Protein 2ZAD (pdb70)

Nearest PDB structures (foldseek):
  3dfy-assembly1_F  TM=9.737E-01  e=7.076E-60  Thermotoga maritima MSB8
  3jzu-assembly10_C  TM=9.371E-01  e=2.679E-30  Enterococcus faecalis V583
  3jva-assembly1_G  TM=9.136E-01  e=9.654E-29  Enterococcus faecalis V583
  3jva-assembly1_H  TM=9.223E-01  e=2.948E-28  Enterococcus faecalis V583
  3jva-assembly1_C  TM=8.913E-01  e=5.628E-28  Enterococcus faecalis V583

GO terms:
  GO:0016855 racemase and epimerase activity, acting on amino acids and derivatives (F, IDA)

Solvent-accessible surface area: 50950 Å² total

B-factor: mean 21.48, std 7.79, range [10.68, 54.04]

Organism: Thermotoga maritima (strain ATCC 43589 / DSM 3109 / JCM 10099 / NBRC 100826 / MSB8) (NCBI:txid243274)

Radius of gyration: 41.43 Å; Cα contacts (8 Å, |Δi|>4): 3181; chains: 4; bounding box: 72×72×139 Å

Foldseek 3Di:
DFWAFKDKDWDKFFFPDWFAFVPDIDGIFTKIKMWTAGPVRFIFIAIQGDDCVQLVDDRVVVNVCRVVLGVSGGPDLVVLVVVLVVLVVVLSRLSVSQTSSRSSLRRVQVVVVHHSLVVLALQAFKDFAEEEQGDDQLVSSLVVLLVSLVLVGQEYEYHAADDLVSLLVSVQSNCVNNPRHAYAYARVHDFLVSLQVSQVSNVVSVHAHAEYEDNDDLVPLVSLQSSCVRHDYWYEYESVDLFLVSLCSLVVVRGQEYEDESNYHPVRSVSNLVVCVVRNHAYYAYCDALSNLLSVVSNCSNNVRHPHYHRCNNVTDDDDHDHQFDDDRRMGHDPD/DFWAFKDKDWDKFADPDWFAFVPDIDGMFIKIKIWTAGPVRFIFIAIQGDDCVQLVDDPVVVNVCRVVLGVSGGDDLVVLVVVLVVLVVVLSRLSVSQGSSRSSLRRVCVVVVHHSLVVLAQQAFKDFAEEEQGDDQLVSSLVVLLVRLVLVGQEYEYHAADDLVRSLVSVLSNCVNNPRHAYAYENVHDFLVSLLVSQVSNVVVVHAHAEYEDNDDQVPLVSLQSNCVRHDYWYEYESVDLFLVSLCSLVVVRGQEYEDESNYHPVRSVSNLVVCVVRNRAYYAYCDALSHLLSVVSNCSNNVRHPHHHSCNNVTDDDDHDHQADDDRRMGHDPD/DFWAFKDKDWDKFAAPDWFAFVPDIDGMFIKIKMWTAGPVRFIFIAIQRDDCVQLVDDPVVVNVCRVVLGVSGGPDLVVLVVVLVVLVVVLSRLSVSQGSSRSSLRRVCVVVVHHSLVVLAQQAFKDFAEEEQGDDALVSSLVVLLVRLVLVGQEYEYHAADDLVRSLVSVLSNCVNNPRHAYAYANVHDFLVSLLVSQVSNVVVVHAHAEYEDNDDQVPLVSLQSNCVRHDYWYEYESVDLFLVSLCSLVVVRGQEYEDESNYHPVRSVSNLVVCVVRNHAYYAYCDAQSHLLSVVSNCSNNVRHPHHHSCNNVTDDDDHDHQADDDRRMGHDPD/DFWAFKDKDWDKFFAPDWFAFVPDIDGIFTKIKMWTADPVRFIFIAIQGDDCVQLVDDPVVVNVCRVVLGVSGGDDLVVLVVVLVVLVVVLSRLSVSQTSSRSSLRRVQVVVVHHLLVVLAQQAFKDFAEEEQGDDQLVSSLVVLLVSLVLVGQEYEYHAADDLVSLLVSVQSNCVNNPRHAYAYARVHDFLVSLQVSQVSNVVVVHAHAEYEDNDDLVPLVSLQSSCVRHDYWYEYESVDLFLVSLCSLVVVRGQEYEDESNYHPVRSVSNLVVCVVRNHAYYAYCDALSNLLSVVSNCSNNVRHPHYHRCNNVTDDDDHDHQFDDDRRMGHDPD

InterPro domains:
  IPR013341 Mandelate racemase, N-terminal domain [PF02746] (15-123)
  IPR013342 Mandelate racemase, C-terminal domain [PF13378] (144-344)
  IPR013342 Mandelate racemase, C-terminal domain [SM00922] (140-237)
  IPR029017 Enolase-like, N-terminal [G3DSA:3.30.390.10] (1-115)
  IPR029017 Enolase-like, N-terminal [SSF54826] (3-124)
  IPR034603 Dipeptide epimerase [cd03319] (6-324)
  IPR036849 Enolase-like, C-terminal domain superfamily [G3DSA:3.20.20.120] (116-345)
  IPR036849 Enolase-like, C-terminal domain superfamily [SSF51604] (123-344)
  IPR053602 Mandelate racemase/muconate lactonizing enzyme-like [NF041118] (2-341)

CATH classification: 3.30.390.10 (+1 more: 3.20.20.120)

Secondary structure (DSSP, 8-state):
-BEEEEEEEEEEEEEEEEEEETTEEEEEEEEEEEEEEETTS-EEEEEE---HHHH---HHHHHHTHHHHH--TT-BGGGHHHHHHHHTT-TTSHHHHHHHHHHHHHHHHHHHTS-HHHHTT---S---B-EEE-S--HHHHHHHHHHHHHTT-SEEEEE--S-HHHHHHHHHHHHHHSTT-EEEEE-----HHHHHHHHHHHHHTTPPPSEEE--S-TT-HHHHHHHHHHSSS-EEESTT--STTT--HHHHT--SEE------HHHHHHHHHHHHHTTT-B-------HHHHHHHHHHHHHH---S-B---TT---S-----SS---TT------/-BEEEEEEEEEEEEEEEEEEETTEEEEEEEEEEEEEEETTS-EEEEEE---HHHH---HHHHHHTHHHHH--TT-BGGGHHHHHHHHTT-TTSHHHHHHHHHHHHHHHHHHHTS-HHHHTT---S---B-EEE-S--HHHHHHHHHHHHHTT-SEEEEE--S-HHHHHHHHHHHHHHSTT-EEEEE-----HHHHHHHHHHHHHTT---SEEE--S-TT-HHHHHHHHHHSSS-EEESTT-SSTTT--HHHHT--SEE------HHHHHHHHHHHHHTTT-B-------HHHHHHHHHHHHHH---S-B---TT---SPPP--SS---TT------/-BEEEEEEEEEEEEEEEEEEETTEEEEEEEEEEEEEEETTS-EEEEEE---HHHH---HHHHHHTHHHHH--TT-BGGGHHHHHHHHTT-TTSHHHHHHHHHHHHHHHHHHTTS-HHHHTT---S---B-EEE-S--HHHHHHHHHHHHHTT-SEEEEE--S-HHHHHHHHHHHHHHSTT-EEEEE-----HHHHHHHHHHHHHTT---SEEE--S-TT-HHHHHHHHHHSSS-EEESTT-SSTTT--TTTTT--SEE------HHHHHHHHHHHHHTTT-B-------HHHHHHHHHHHHHH---S-B---TT---SPPP--SS---TT------/-BEEEEEEEEEEEEEEEEEEETTEEEEEEEEEEEEEEETTS-EEEEEE---HHHH---HHHHHHTHHHHH--TT-BGGGHHHHHHHHTT-TTSHHHHHHHHHHHHHHHHHHTTS-HHHHTT---S---B-EEE-S--HHHHHHHHHHHHHTT-SEEEEE--S-HHHHHHHHHHHHHHSTT-EEEEE-----HHHHHHHHHHHHHTT---SEEE--S-TT-HHHHHHHHHHSSS-EEESTT-SSTTT--HHHHT--SEE------HHHHHHHHHHHHHTTT-B-------HHHHHHHHHHHHHH---S-B---TT---S-----SS---TT------

Sequence (1344 aa):
SRIVNVKLSSLKRYEYEKPFHITGSVSSSESSRRNVEVEIVLESGVKGYGEASPSFRVNGERVEALLAIENAVREEITGIDVRNYARIFEITDRLFGFPSLKAAVQFATLDALSQELGTQVCYLLGGKRDEIETDKTVGIDTVENRVKEAKKIFEEGFRVIKKIKVGENLKEDIEAVEEIAKVTRGAKYIVDANGYTQKEAVEFARAVYQKGIDIAVYEQPVRREDIEGLKFVRFHSPFPVAADESARTKFDVRLVKEEAVDYVNIKLKSGISDALAIVEIAESSGLKLIGCGESSLGINQSVHFALGTGAFEFHDLDSHLLKEEVFRGKFIQDGPRRVKDQSRIVNVKLSSLKRYEYEKPFHITGSVSSESSRNVEVEIVLESGVKGYGEASPSFRVNGERVEALLAIENAVREITGIDVRNYARIFEITDRLFGFPSLKAAVQFATLDALSQELGTQVCYLLGGKRDEIETDKTVGIDTVENRVKEAKKKIFEEGFRRVIKKIKVGENLKEDIEAVEEIAKVTRGAKYIVDANGYTQKEAVEFARAVYQKGIDIIAVYEQPVRREEDIEGLKFVRFHSPFPVAADESARTKFDVRLVKEEAVDYVNIKLKSGISDALAIVEIAESSSGLKLIGCGESSLGINQSVHFALGTGAFEFHDLDSHLLKEEVFRGKFIQDGPRRVKDQSRIVNVKLSSLKRYEYEKPFHITGSVSSESRNVEVEIVLESGVKGYGEASPSFRVNGERVEALLAIENAVREITGIDVRNYARIFEITDRLFGFPSLKAAVQFATLDALSQELGTQVCYLLGGKRDEIETDKTVGIDTVENRVKEAKKKIFEEEGFRVIKKIKVGENLKEDIEAVEEIAKVTRGAKYIVDANGYTQKEAVEFARAVYQKGIDIAVYEQPVRREEDIEGLKFVRFHSPFPVAADESARTKFDVRLVKEEAVDYVNIKLKSGISDALAIVEIAESSGLKLIGCGESSLGINQSVHFALGTGAFEFHDLDSHLLKEEVFRGKFIQDGPRRVKDQSRIVNVKLSSLKRYEYEKPFHITGSVSSESSRNVEVEIVLESGVKGYGEASPSFRVNGERVEALLAIENAVREITGIDVRNYARIFEITDRLFGFPSLKAAVQFATLDALSQELGTQVCYLLGGKRDEIETDKTVGIDTVENRVKEAKKIFEEGFRVIKKIKVGENLKEDIEAVEEIAKVTRGAKYIVDANGYTQKEAVEFARAVYQKGIDIAVYEQPVRREEDIEGLKFVRFHSPFPVAADESARTKFDVRLVKEEAVDYVNIKLKSGISDALAIVEIAESSGLKLIGCGESSLGINQSVHFALGTGAFEFHDLDSHLLKEEVFRGKFIQDGPRRVKDQ

Structure (mmCIF, N/CA/C/O backbone):
data_2ZAD
#
_entry.id   2ZAD
#
_cell.length_a   112.770
_cell.length_b   112.770
_cell.length_c   122.526
_cell.angle_alpha   90.00
_cell.angle_beta   90.00
_cell.angle_gamma   90.00
#
_symmetry.space_group_name_H-M   'P 4'
#
loop_
_entity.id
_entity.type
_entity.pdbx_description
1 polymer 'Muconate cycloisomerase'
2 non-polymer 'MANGANESE (II) ION'
3 non-polymer 'PENTAETHYLENE GLYCOL'
4 non-polymer DI(HYDROXYETHYL)ETHER
5 water water
#
loop_
_atom_site.group_PDB
_atom_site.id
_atom_site.type_symbol
_atom_site.label_atom_id
_atom_site.label_alt_id
_atom_site.label_comp_id
_atom_site.label_asym_id
_atom_site.label_entity_id
_atom_site.label_seq_id
_atom_site.pdbx_PDB_ins_code
_atom_site.Cartn_x
_atom_site.Cartn_y
_atom_site.Cartn_z
_atom_site.occupancy
_atom_site.B_iso_or_equiv
_atom_site.auth_seq_id
_atom_site.auth_comp_id
_atom_site.auth_asym_id
_atom_site.auth_atom_id
_atom_site.pdbx_PDB_model_num
ATOM 1 N N . SER A 1 2 ? 22.132 18.359 57.795 1.00 20.30 2 SER A N 1
ATOM 2 C CA . SER A 1 2 ? 22.453 17.141 58.600 1.00 20.37 2 SER A CA 1
ATOM 3 C C . SER A 1 2 ? 23.961 16.866 58.670 1.00 20.57 2 SER A C 1
ATOM 4 O O . SER A 1 2 ? 24.750 17.507 57.964 1.00 20.41 2 SER A O 1
ATOM 7 N N . ARG A 1 3 ? 24.351 15.929 59.531 1.00 20.10 3 ARG A N 1
ATOM 8 C CA . ARG A 1 3 ? 25.759 15.767 59.903 1.00 20.28 3 ARG A CA 1
ATOM 9 C C . ARG A 1 3 ? 26.535 14.877 58.948 1.00 19.69 3 ARG A C 1
ATOM 10 O O . ARG A 1 3 ? 26.020 13.873 58.453 1.00 20.16 3 ARG A O 1
ATOM 18 N N . ILE A 1 4 ? 27.786 15.250 58.684 1.00 18.98 4 ILE A N 1
ATOM 19 C CA . ILE A 1 4 ? 28.671 14.406 57.900 1.00 19.13 4 ILE A CA 1
ATOM 20 C C . ILE A 1 4 ? 28.910 13.081 58.625 1.00 20.02 4 ILE A C 1
ATOM 21 O O . ILE A 1 4 ? 29.261 13.075 59.808 1.00 20.61 4 ILE A O 1
ATOM 26 N N . VAL A 1 5 ? 28.709 11.967 57.926 1.00 20.70 5 VAL A N 1
ATOM 27 C CA . VAL A 1 5 ? 29.019 10.651 58.506 1.00 21.69 5 VAL A CA 1
ATOM 28 C C . VAL A 1 5 ? 30.211 9.952 57.851 1.00 21.95 5 VAL A C 1
ATOM 29 O O . VAL A 1 5 ? 30.807 9.053 58.435 1.00 22.33 5 VAL A O 1
ATOM 33 N N . ASN A 1 6 ? 30.568 10.359 56.641 1.00 22.34 6 ASN A N 1
ATOM 34 C CA . ASN A 1 6 ? 31.769 9.817 56.013 1.00 23.45 6 ASN A CA 1
ATOM 35 C C . ASN A 1 6 ? 32.361 10.797 55.037 1.00 22.89 6 ASN A C 1
ATOM 36 O O . ASN A 1 6 ? 31.656 11.662 54.526 1.00 22.74 6 ASN A O 1
ATOM 41 N N . VAL A 1 7 ? 33.660 10.651 54.794 1.00 22.23 7 VAL A N 1
ATOM 42 C CA . VAL A 1 7 ? 34.353 11.408 53.763 1.00 21.98 7 VAL A CA 1
ATOM 43 C C . VAL A 1 7 ? 35.250 10.421 53.042 1.00 22.04 7 VAL A C 1
ATOM 44 O O . VAL A 1 7 ? 36.037 9.719 53.692 1.00 22.52 7 VAL A O 1
ATOM 48 N N . LYS A 1 8 ? 35.138 10.357 51.718 1.00 21.47 8 LYS A N 1
ATOM 49 C CA . LYS A 1 8 ? 35.970 9.444 50.931 1.00 22.23 8 LYS A CA 1
ATOM 50 C C . LYS A 1 8 ? 36.820 10.190 49.901 1.00 21.69 8 LYS A C 1
ATOM 51 O O . LYS A 1 8 ? 36.319 11.078 49.212 1.00 21.72 8 LYS A O 1
ATOM 57 N N . LEU A 1 9 ? 38.096 9.814 49.807 1.00 20.85 9 LEU A N 1
ATOM 58 C CA . LEU A 1 9 ? 39.001 10.309 48.766 1.00 21.01 9 LEU A CA 1
ATOM 59 C C . LEU A 1 9 ? 39.306 9.169 47.802 1.00 21.38 9 LEU A C 1
ATOM 60 O O . LEU A 1 9 ? 39.567 8.048 48.235 1.00 21.97 9 LEU A O 1
ATOM 65 N N . SER A 1 10 ? 39.267 9.452 46.503 1.00 21.21 10 SER A N 1
ATOM 66 C CA A SER A 1 10 ? 39.651 8.451 45.517 0.50 21.55 10 SER A CA 1
ATOM 67 C CA B SER A 1 10 ? 39.575 8.454 45.474 0.50 21.55 10 SER A CA 1
ATOM 68 C C . SER A 1 10 ? 40.442 9.056 44.376 1.00 21.65 10 SER A C 1
ATOM 69 O O . SER A 1 10 ? 40.147 10.155 43.898 1.00 21.87 10 SER A O 1
ATOM 74 N N . LEU A 1 11 ? 41.474 8.332 43.958 1.00 21.72 11 LEU A N 1
ATOM 75 C CA . LEU A 1 11 ? 42.267 8.729 42.801 1.00 22.39 11 LEU A CA 1
ATOM 76 C C . LEU A 1 11 ? 41.463 8.544 41.519 1.00 22.89 11 LEU A C 1
ATOM 77 O O . LEU A 1 11 ? 40.937 7.461 41.276 1.00 22.38 11 LEU A O 1
ATOM 82 N N . LYS A 1 12 ? 41.374 9.601 40.711 1.00 22.95 12 LYS A N 1
ATOM 83 C CA . LYS A 1 12 ? 40.798 9.507 39.367 1.00 23.92 12 LYS A CA 1
ATOM 84 C C . LYS A 1 12 ? 41.791 10.060 38.342 1.00 24.39 12 LYS A C 1
ATOM 85 O O . LYS A 1 12 ? 42.313 11.169 38.507 1.00 24.18 12 LYS A O 1
ATOM 91 N N . ARG A 1 13 ? 42.065 9.274 37.300 1.00 24.98 13 ARG A N 1
ATOM 92 C CA . ARG A 1 13 ? 43.013 9.655 36.247 1.00 26.48 13 ARG A CA 1
ATOM 93 C C . ARG A 1 13 ? 42.275 10.011 34.970 1.00 26.10 13 ARG A C 1
ATOM 94 O O . ARG A 1 13 ? 41.317 9.334 34.595 1.00 25.76 13 ARG A O 1
ATOM 102 N N . TYR A 1 14 ? 42.731 11.076 34.312 1.00 25.85 14 TYR A N 1
ATOM 103 C CA . TYR A 1 14 ? 42.110 11.558 33.086 1.00 25.79 14 TYR A CA 1
ATOM 104 C C . TYR A 1 14 ? 43.198 11.858 32.059 1.00 26.57 14 TYR A C 1
ATOM 105 O O . TYR A 1 14 ? 44.078 12.681 32.306 1.00 26.98 14 TYR A O 1
ATOM 114 N N . GLU A 1 15 ? 43.152 11.179 30.914 1.00 28.27 15 GLU A N 1
ATOM 115 C CA . GLU A 1 15 ? 44.187 11.353 29.885 1.00 29.53 15 GLU A CA 1
ATOM 116 C C . GLU A 1 15 ? 43.875 12.550 29.006 1.00 30.04 15 GLU A C 1
ATOM 117 O O . GLU A 1 15 ? 42.713 12.813 28.707 1.00 29.46 15 GLU A O 1
ATOM 123 N N . TYR A 1 16 ? 44.911 13.280 28.602 1.00 31.14 16 TYR A N 1
ATOM 124 C CA . TYR A 1 16 ? 44.723 14.409 27.693 1.00 32.17 16 TYR A CA 1
ATOM 125 C C . TYR A 1 16 ? 44.698 13.916 26.255 1.00 33.33 16 TYR A C 1
ATOM 126 O O . TYR A 1 16 ? 45.283 12.877 25.944 1.00 33.42 16 TYR A O 1
ATOM 135 N N . GLU A 1 17 ? 44.014 14.661 25.388 1.00 34.46 17 GLU A N 1
ATOM 136 C CA . GLU A 1 17 ? 44.031 14.397 23.947 1.00 35.81 17 GLU A CA 1
ATOM 137 C C . GLU A 1 17 ? 45.430 14.577 23.357 1.00 35.85 17 GLU A C 1
ATOM 138 O O . GLU A 1 17 ? 45.820 13.847 22.445 1.00 36.28 17 GLU A O 1
ATOM 144 N N . LYS A 1 18 ? 46.172 15.557 23.877 1.00 35.85 18 LYS A N 1
ATOM 145 C CA . LYS A 1 18 ? 47.581 15.768 23.521 1.00 36.05 18 LYS A CA 1
ATOM 146 C C . LYS A 1 18 ? 48.319 16.448 24.681 1.00 35.51 18 LYS A C 1
ATOM 147 O O . LYS A 1 18 ? 47.670 17.046 25.538 1.00 35.62 18 LYS A O 1
ATOM 153 N N . PRO A 1 19 ? 49.668 16.350 24.722 1.00 35.13 19 PRO A N 1
ATOM 154 C CA . PRO A 1 19 ? 50.436 16.995 25.802 1.00 34.66 19 PRO A CA 1
ATOM 155 C C . PRO A 1 19 ? 50.189 18.498 25.933 1.00 34.31 19 PRO A C 1
ATOM 156 O O . PRO A 1 19 ? 50.172 19.223 24.932 1.00 34.50 19 PRO A O 1
ATOM 160 N N . PHE A 1 20 ? 49.997 18.949 27.169 1.00 33.38 20 PHE A N 1
ATOM 161 C CA . PHE A 1 20 ? 49.785 20.362 27.464 1.00 32.59 20 PHE A CA 1
ATOM 162 C C . PHE A 1 20 ? 51.093 20.972 27.963 1.00 31.81 20 PHE A C 1
ATOM 163 O O . PHE A 1 20 ? 51.594 20.614 29.035 1.00 31.65 20 PHE A O 1
ATOM 171 N N . HIS A 1 21 ? 51.643 21.880 27.158 1.00 30.89 21 HIS A N 1
ATOM 172 C CA . HIS A 1 21 ? 52.943 22.491 27.410 1.00 30.05 21 HIS A CA 1
ATOM 173 C C . HIS A 1 21 ? 52.769 23.958 27.819 1.00 29.55 21 HIS A C 1
ATOM 174 O O . HIS A 1 21 ? 52.187 24.766 27.078 1.00 28.07 21 HIS A O 1
ATOM 181 N N . ILE A 1 22 ? 53.252 24.271 29.023 1.00 28.70 22 ILE A N 1
ATOM 182 C CA . ILE A 1 22 ? 53.315 25.642 29.546 1.00 28.33 22 ILE A CA 1
ATOM 183 C C . ILE A 1 22 ? 54.740 25.890 30.023 1.00 28.71 22 ILE A C 1
ATOM 184 O O . ILE A 1 22 ? 55.553 24.964 30.076 1.00 28.21 22 ILE A O 1
ATOM 189 N N . THR A 1 23 ? 55.044 27.132 30.380 1.00 28.71 23 THR A N 1
ATOM 190 C CA . THR A 1 23 ? 56.375 27.457 30.882 1.00 29.22 23 THR A CA 1
ATOM 191 C C . THR A 1 23 ? 56.752 26.526 32.039 1.00 30.00 23 THR A C 1
ATOM 192 O O . THR A 1 23 ? 56.063 26.469 33.066 1.00 30.36 23 THR A O 1
ATOM 196 N N . GLY A 1 24 ? 57.809 25.752 31.817 1.00 30.67 24 GLY A N 1
ATOM 197 C CA . GLY A 1 24 ? 58.389 24.907 32.854 1.00 31.81 24 GLY A CA 1
ATOM 198 C C . GLY A 1 24 ? 57.676 23.600 33.146 1.00 32.48 24 GLY A C 1
ATOM 199 O O . GLY A 1 24 ? 58.059 22.888 34.079 1.00 33.04 24 GLY A O 1
ATOM 200 N N . SER A 1 25 ? 56.645 23.278 32.364 1.00 32.70 25 SER A N 1
ATOM 201 C CA . SER A 1 25 ? 55.839 22.082 32.613 1.00 32.93 25 SER A CA 1
ATOM 202 C C . SER A 1 25 ? 55.166 21.537 31.356 1.00 32.90 25 SER A C 1
ATOM 203 O O . SER A 1 25 ? 54.546 22.284 30.596 1.00 32.75 25 SER A O 1
ATOM 206 N N . VAL A 1 26 ? 55.308 20.231 31.143 1.00 33.00 26 VAL A N 1
ATOM 207 C CA . VAL A 1 26 ? 54.552 19.515 30.116 1.00 32.84 26 VAL A CA 1
ATOM 208 C C . VAL A 1 26 ? 53.857 18.343 30.811 1.00 32.98 26 VAL A C 1
ATOM 209 O O . VAL A 1 26 ? 54.483 17.633 31.610 1.00 33.04 26 VAL A O 1
ATOM 213 N N . SER A 1 27 ? 52.568 18.170 30.517 1.00 32.67 27 SER A N 1
ATOM 214 C CA A SER A 1 27 ? 51.767 17.102 31.114 0.50 32.65 27 SER A CA 1
ATOM 215 C CA B SER A 1 27 ? 51.771 17.099 31.111 0.50 32.68 27 SER A CA 1
ATOM 216 C C . SER A 1 27 ? 50.829 16.467 30.089 1.00 32.52 27 SER A C 1
ATOM 217 O O . SER A 1 27 ? 50.337 17.141 29.182 1.00 32.51 27 SER A O 1
ATOM 222 N N . SER A 1 28 ? 50.577 15.170 30.249 1.00 32.28 28 SER A N 1
ATOM 223 C CA . SER A 1 28 ? 49.703 14.431 29.328 1.00 32.15 28 SER A CA 1
ATOM 224 C C . SER A 1 28 ? 48.509 13.786 30.032 1.00 31.41 28 SER A C 1
ATOM 225 O O . SER A 1 28 ? 47.709 13.084 29.407 1.00 30.88 28 SER A O 1
ATOM 228 N N . GLU A 1 29 ? 48.389 14.034 31.335 1.00 30.57 29 GLU A N 1
ATOM 229 C CA . GLU A 1 29 ? 47.390 13.364 32.156 1.00 30.08 29 GLU A CA 1
ATOM 230 C C . GLU A 1 29 ? 47.127 14.179 33.410 1.00 28.46 29 GLU A C 1
ATOM 231 O O . GLU A 1 29 ? 48.041 14.814 33.957 1.00 28.95 29 GLU A O 1
ATOM 237 N N A SER A 1 30 ? 45.879 14.160 33.862 0.50 27.53 30 SER A N 1
ATOM 238 N N B SER A 1 30 ? 45.861 14.188 33.828 0.50 27.34 30 SER A N 1
ATOM 239 C CA A SER A 1 30 ? 45.513 14.765 35.128 0.50 26.56 30 SER A CA 1
ATOM 240 C CA B SER A 1 30 ? 45.453 14.708 35.126 0.50 26.16 30 SER A CA 1
ATOM 241 C C A SER A 1 30 ? 45.201 13.665 36.139 0.50 25.52 30 SER A C 1
ATOM 242 C C B SER A 1 30 ? 45.289 13.548 36.095 0.50 25.35 30 SER A C 1
ATOM 243 O O A SER A 1 30 ? 44.327 12.833 35.911 0.50 25.32 30 SER A O 1
ATOM 244 O O B SER A 1 30 ? 44.600 12.575 35.803 0.50 25.21 30 SER A O 1
ATOM 249 N N . ARG A 1 31 ? 45.927 13.655 37.251 1.00 24.39 31 ARG A N 1
ATOM 250 C CA A ARG A 1 31 ? 45.627 12.728 38.324 0.50 23.12 31 ARG A CA 1
ATOM 251 C CA B ARG A 1 31 ? 45.666 12.724 38.343 0.50 23.34 31 ARG A CA 1
ATOM 252 C C . ARG A 1 31 ? 45.013 13.518 39.467 1.00 22.27 31 ARG A C 1
ATOM 253 O O . ARG A 1 31 ? 45.688 14.290 40.151 1.00 22.02 31 ARG A O 1
ATOM 268 N N . ASN A 1 32 ? 43.708 13.340 39.630 1.00 19.99 32 ASN A N 1
ATOM 269 C CA . ASN A 1 32 ? 42.930 14.120 40.581 1.00 18.69 32 ASN A CA 1
ATOM 270 C C . ASN A 1 32 ? 42.433 13.271 41.728 1.00 18.48 32 ASN A C 1
ATOM 271 O O . ASN A 1 32 ? 42.426 12.041 41.652 1.00 18.42 32 ASN A O 1
ATOM 276 N N . VAL A 1 33 ? 42.002 13.941 42.790 1.00 17.85 33 VAL A N 1
ATOM 277 C CA . VAL A 1 33 ? 41.414 13.262 43.931 1.00 18.23 33 VAL A CA 1
ATOM 278 C C . VAL A 1 33 ? 39.971 13.710 44.070 1.00 18.68 33 VAL A C 1
ATOM 279 O O . VAL A 1 33 ? 39.690 14.883 44.323 1.00 18.51 33 VAL A O 1
ATOM 283 N N . GLU A 1 34 ? 39.053 12.765 43.893 1.00 18.14 34 GLU A N 1
ATOM 284 C CA . GLU A 1 34 ? 37.637 13.052 44.059 1.00 18.41 34 GLU A CA 1
ATOM 285 C C . GLU A 1 34 ? 37.261 12.890 45.521 1.00 18.42 34 GLU A C 1
ATOM 286 O O . GLU A 1 34 ? 37.722 11.962 46.196 1.00 18.03 34 GLU A O 1
ATOM 292 N N . VAL A 1 35 ? 36.471 13.837 46.017 1.00 17.71 35 VAL A N 1
ATOM 293 C CA . VAL A 1 35 ? 36.001 13.828 47.384 1.00 17.82 35 VAL A CA 1
ATOM 294 C C . VAL A 1 35 ? 34.499 13.604 47.420 1.00 18.18 35 VAL A C 1
ATOM 295 O O . VAL A 1 35 ? 33.740 14.317 46.758 1.00 18.04 35 VAL A O 1
ATOM 299 N N . GLU A 1 36 ? 34.077 12.630 48.219 1.00 18.18 36 GLU A N 1
ATOM 300 C CA . GLU A 1 36 ? 32.664 12.378 48.464 1.00 19.68 36 GLU A CA 1
ATOM 301 C C . GLU A 1 36 ? 32.383 12.590 49.941 1.00 19.08 36 GLU A C 1
ATOM 302 O O . GLU A 1 36 ? 33.033 11.974 50.798 1.00 19.28 36 GLU A O 1
ATOM 308 N N . ILE A 1 37 ? 31.439 13.478 50.237 1.00 19.12 37 ILE A N 1
ATOM 309 C CA . ILE A 1 37 ? 30.969 13.684 51.599 1.00 19.71 37 ILE A CA 1
ATOM 310 C C . ILE A 1 37 ? 29.587 13.046 51.712 1.00 19.74 37 ILE A C 1
ATOM 311 O O . ILE A 1 37 ? 28.700 13.342 50.917 1.00 20.57 37 ILE A O 1
ATOM 316 N N . VAL A 1 38 ? 29.405 12.165 52.694 1.00 20.51 38 VAL A N 1
ATOM 317 C CA . VAL A 1 38 ? 28.111 11.499 52.872 1.00 20.96 38 VAL A CA 1
ATOM 318 C C . VAL A 1 38 ? 27.484 12.008 54.165 1.00 20.86 38 VAL A C 1
ATOM 319 O O . VAL A 1 38 ? 28.147 12.031 55.203 1.00 20.72 38 VAL A O 1
ATOM 323 N N . LEU A 1 39 ? 26.217 12.417 54.092 1.00 20.62 39 LEU A N 1
ATOM 324 C CA . LEU A 1 39 ? 25.500 12.889 55.276 1.00 20.99 39 LEU A CA 1
ATOM 325 C C . LEU A 1 39 ? 24.588 11.822 55.860 1.00 21.62 39 LEU A C 1
ATOM 326 O O . LEU A 1 39 ? 24.240 10.850 55.179 1.00 21.62 39 LEU A O 1
ATOM 331 N N . GLU A 1 40 ? 24.181 12.035 57.112 1.00 22.40 40 GLU A N 1
ATOM 332 C CA . GLU A 1 40 ? 23.277 11.101 57.803 1.00 23.88 40 GLU A CA 1
ATOM 333 C C . GLU A 1 40 ? 21.907 10.996 57.112 1.00 23.78 40 GLU A C 1
ATOM 334 O O . GLU A 1 40 ? 21.222 9.978 57.221 1.00 24.96 40 GLU A O 1
ATOM 340 N N . SER A 1 41 ? 21.524 12.043 56.387 1.00 23.11 41 SER A N 1
ATOM 341 C CA . SER A 1 41 ? 20.293 12.051 55.582 1.00 22.65 41 SER A CA 1
ATOM 342 C C . SER A 1 41 ? 20.394 11.137 54.359 1.00 22.83 41 SER A C 1
ATOM 343 O O . SER A 1 41 ? 19.378 10.827 53.733 1.00 23.32 41 SER A O 1
ATOM 346 N N . GLY A 1 42 ? 21.615 10.725 54.010 1.00 22.33 42 GLY A N 1
ATOM 347 C CA . GLY A 1 42 ? 21.865 9.974 52.777 1.00 22.16 42 GLY A CA 1
ATOM 348 C C . GLY A 1 42 ? 22.349 10.839 51.624 1.00 21.94 42 GLY A C 1
ATOM 349 O O . GLY A 1 42 ? 22.808 10.321 50.607 1.00 22.12 42 GLY A O 1
ATOM 350 N N . VAL A 1 43 ? 22.229 12.156 51.777 1.00 21.43 43 VAL A N 1
ATOM 351 C CA . VAL A 1 43 ? 22.720 13.089 50.766 1.00 20.89 43 VAL A CA 1
ATOM 352 C C . VAL A 1 43 ? 24.238 12.928 50.592 1.00 20.56 43 VAL A C 1
ATOM 353 O O . VAL A 1 43 ? 24.979 12.750 51.572 1.00 20.45 43 VAL A O 1
ATOM 357 N N . LYS A 1 44 ? 24.676 12.971 49.335 1.00 20.29 44 LYS A N 1
ATOM 358 C CA . LYS A 1 44 ? 26.095 12.892 48.977 1.00 20.23 44 LYS A CA 1
ATOM 359 C C . LYS A 1 44 ? 26.512 14.131 48.197 1.00 19.90 44 LYS A C 1
ATOM 360 O O . LYS A 1 44 ? 25.858 14.506 47.225 1.00 20.15 44 LYS A O 1
ATOM 366 N N . GLY A 1 45 ? 27.585 14.779 48.650 1.00 18.68 45 GLY A N 1
ATOM 367 C CA . GLY A 1 45 ? 28.152 15.948 47.964 1.00 18.01 45 GLY A CA 1
ATOM 368 C C . GLY A 1 45 ? 29.521 15.591 47.423 1.00 17.58 45 GLY A C 1
ATOM 369 O O . GLY A 1 45 ? 30.240 14.803 48.035 1.00 16.81 45 GLY A O 1
ATOM 370 N N . TYR A 1 46 ? 29.895 16.198 46.299 1.00 16.81 46 TYR A N 1
ATOM 371 C CA . TYR A 1 46 ? 31.132 15.849 45.607 1.00 17.31 46 TYR A CA 1
ATOM 372 C C . TYR A 1 46 ? 32.000 17.044 45.257 1.00 16.90 46 TYR A C 1
ATOM 373 O O . TYR A 1 46 ? 31.506 18.098 44.845 1.00 17.16 46 TYR A O 1
ATOM 382 N N . GLY A 1 47 ? 33.302 16.850 45.399 1.00 16.24 47 GLY A N 1
ATOM 383 C CA . GLY A 1 47 ? 34.286 17.832 44.975 1.00 15.84 47 GLY A CA 1
ATOM 384 C C . GLY A 1 47 ? 35.435 17.114 44.301 1.00 15.87 47 GLY A C 1
ATOM 385 O O . GLY A 1 47 ? 35.491 15.872 44.309 1.00 16.26 47 GLY A O 1
ATOM 386 N N . GLU A 1 48 ? 36.345 17.881 43.706 1.00 16.01 48 GLU A N 1
ATOM 387 C CA . GLU A 1 48 ? 37.535 17.304 43.094 1.00 16.35 48 GLU A CA 1
ATOM 388 C C . GLU A 1 48 ? 38.729 18.196 43.363 1.00 16.74 48 GLU A C 1
ATOM 389 O O . GLU A 1 48 ? 38.650 19.422 43.196 1.00 16.01 48 GLU A O 1
ATOM 395 N N . ALA A 1 49 ? 39.819 17.568 43.800 1.00 16.59 49 ALA A N 1
ATOM 396 C CA . ALA A 1 49 ? 41.085 18.251 43.983 1.00 16.34 49 ALA A CA 1
ATOM 397 C C . ALA A 1 49 ? 41.959 17.917 42.799 1.00 16.70 49 ALA A C 1
ATOM 398 O O . ALA A 1 49 ? 42.286 16.744 42.562 1.00 17.56 49 ALA A O 1
ATOM 400 N N . SER A 1 50 ? 42.349 18.940 42.055 1.00 16.27 50 SER A N 1
ATOM 401 C CA . SER A 1 50 ? 43.323 18.785 40.993 1.00 17.03 50 SER A CA 1
ATOM 402 C C . SER A 1 50 ? 44.591 19.489 41.452 1.00 17.08 50 SER A C 1
ATOM 403 O O . SER A 1 50 ? 44.709 20.706 41.312 1.00 17.52 50 SER A O 1
ATOM 406 N N . PRO A 1 51 ? 45.529 18.726 42.029 1.00 17.29 51 PRO A N 1
ATOM 407 C CA . PRO A 1 51 ? 46.695 19.313 42.696 1.00 17.15 51 PRO A CA 1
ATOM 408 C C . PRO A 1 51 ? 47.697 19.918 41.727 1.00 17.29 51 PRO A C 1
ATOM 409 O O . PRO A 1 51 ? 47.742 19.535 40.547 1.00 17.97 51 PRO A O 1
ATOM 413 N N . SER A 1 52 ? 48.472 20.886 42.218 1.00 16.71 52 SER A N 1
ATOM 414 C CA . SER A 1 52 ? 49.552 21.459 41.427 1.00 16.57 52 SER A CA 1
ATOM 415 C C . SER A 1 52 ? 50.888 21.449 42.171 1.00 16.81 52 SER A C 1
ATOM 416 O O . SER A 1 52 ? 51.066 22.161 43.160 1.00 17.28 52 SER A O 1
ATOM 419 N N . PHE A 1 53 ? 51.829 20.660 41.681 1.00 16.61 53 PHE A N 1
ATOM 420 C CA . PHE A 1 53 ? 53.181 20.677 42.255 1.00 16.54 53 PHE A CA 1
ATOM 421 C C . PHE A 1 53 ? 53.876 22.024 42.022 1.00 16.26 53 PHE A C 1
ATOM 422 O O . PHE A 1 53 ? 54.517 22.580 42.928 1.00 16.30 53 PHE A O 1
ATOM 430 N N . ARG A 1 54 ? 53.734 22.546 40.807 1.00 16.24 54 ARG A N 1
ATOM 431 C CA . ARG A 1 54 ? 54.408 23.780 40.420 1.00 16.31 54 ARG A CA 1
ATOM 432 C C . ARG A 1 54 ? 53.882 24.986 41.201 1.00 16.40 54 ARG A C 1
ATOM 433 O O . ARG A 1 54 ? 54.658 25.848 41.605 1.00 16.93 54 ARG A O 1
ATOM 441 N N . VAL A 1 55 ? 52.567 25.054 41.396 1.00 16.32 55 VAL A N 1
ATOM 442 C CA . VAL A 1 55 ? 51.963 26.235 42.024 1.00 15.82 55 VAL A CA 1
ATOM 443 C C . VAL A 1 55 ? 51.773 26.088 43.528 1.00 16.38 55 VAL A C 1
ATOM 444 O O . VAL A 1 55 ? 52.074 27.021 44.290 1.00 16.72 55 VAL A O 1
ATOM 448 N N . ASN A 1 56 ? 51.286 24.918 43.941 1.00 15.88 56 ASN A N 1
ATOM 449 C CA . ASN A 1 56 ? 50.885 24.701 45.324 1.00 16.16 56 ASN A CA 1
ATOM 450 C C . ASN A 1 56 ? 51.856 23.815 46.096 1.00 15.95 56 ASN A C 1
ATOM 451 O O . ASN A 1 56 ? 51.726 23.675 47.320 1.00 16.50 56 ASN A O 1
ATOM 456 N N . GLY A 1 57 ? 52.799 23.206 45.380 1.00 15.97 57 GLY A N 1
ATOM 457 C CA . GLY A 1 57 ? 53.765 22.284 45.989 1.00 15.53 57 GLY A CA 1
ATOM 458 C C . GLY A 1 57 ? 53.195 20.901 46.275 1.00 15.85 57 GLY A C 1
ATOM 459 O O . GLY A 1 57 ? 53.867 20.074 46.908 1.00 16.10 57 GLY A O 1
ATOM 460 N N . GLU A 1 58 ? 51.982 20.633 45.791 1.00 15.39 58 GLU A N 1
ATOM 461 C CA . GLU A 1 58 ? 51.264 19.393 46.109 1.00 15.04 58 GLU A CA 1
ATOM 462 C C . GLU A 1 58 ? 51.677 18.207 45.257 1.00 15.82 58 GLU A C 1
ATOM 463 O O . GLU A 1 58 ? 52.116 18.369 44.123 1.00 16.21 58 GLU A O 1
ATOM 469 N N . ARG A 1 59 ? 51.474 17.009 45.808 1.00 16.05 59 ARG A N 1
ATOM 470 C CA . ARG A 1 59 ? 51.566 15.764 45.036 1.00 16.63 59 ARG A CA 1
ATOM 471 C C . ARG A 1 59 ? 50.340 14.921 45.334 1.00 16.53 59 ARG A C 1
ATOM 472 O O . ARG A 1 59 ? 49.916 14.817 46.483 1.00 16.23 59 ARG A O 1
ATOM 480 N N . VAL A 1 60 ? 49.759 14.342 44.288 1.00 17.17 60 VAL A N 1
ATOM 481 C CA . VAL A 1 60 ? 48.521 13.578 44.419 1.00 17.84 60 VAL A CA 1
ATOM 482 C C . VAL A 1 60 ? 48.619 12.451 45.464 1.00 18.17 60 VAL A C 1
ATOM 483 O O . VAL A 1 60 ? 47.672 12.263 46.225 1.00 17.40 60 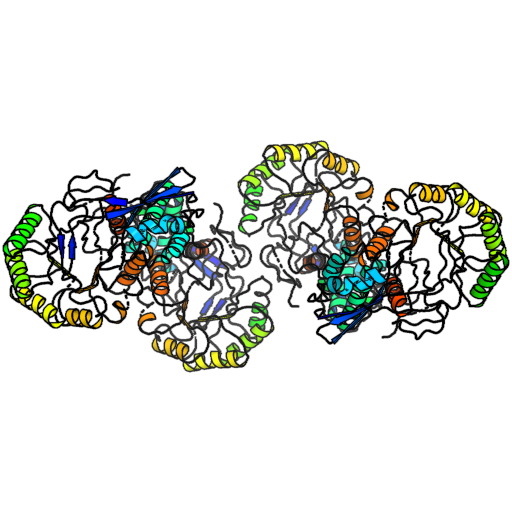VAL A O 1
ATOM 487 N N . GLU A 1 61 ? 49.775 11.760 45.521 1.00 18.95 61 GLU A N 1
ATOM 488 C CA . GLU A 1 61 ? 50.052 10.699 46.524 1.00 19.98 61 GLU A CA 1
ATOM 489 C C . GLU A 1 61 ? 49.868 11.245 47.927 1.00 19.13 61 GLU A C 1
ATOM 490 O O . GLU A 1 61 ? 49.378 10.553 48.821 1.00 19.59 61 GLU A O 1
ATOM 496 N N . ALA A 1 62 ? 50.297 12.486 48.126 1.00 18.03 62 ALA A N 1
ATOM 497 C CA . ALA A 1 62 ? 50.238 13.109 49.435 1.00 17.30 62 ALA A CA 1
ATOM 498 C C . ALA A 1 62 ? 48.811 13.447 49.840 1.00 17.14 62 ALA A C 1
ATOM 499 O O . ALA A 1 62 ? 48.413 13.229 50.984 1.00 16.71 62 ALA A O 1
ATOM 501 N N . LEU A 1 63 ? 48.030 13.992 48.905 1.00 17.49 63 LEU A N 1
ATOM 502 C CA . LEU A 1 63 ? 46.612 14.214 49.156 1.00 17.35 63 LEU A CA 1
ATOM 503 C C . LEU A 1 63 ? 45.922 12.914 49.578 1.00 17.58 63 LEU A C 1
ATOM 504 O O . LEU A 1 63 ? 45.215 12.870 50.579 1.00 18.45 63 LEU A O 1
ATOM 509 N N . LEU A 1 64 ? 46.126 11.848 48.808 1.00 17.97 64 LEU A N 1
ATOM 510 C CA . LEU A 1 64 ? 45.468 10.584 49.124 1.00 17.97 64 LEU A CA 1
ATOM 511 C C . LEU A 1 64 ? 45.852 10.080 50.499 1.00 18.36 64 LEU A C 1
ATOM 512 O O . LEU A 1 64 ? 45.026 9.470 51.188 1.00 18.73 64 LEU A O 1
ATOM 517 N N . ALA A 1 65 ? 47.095 10.361 50.904 1.00 17.91 65 ALA A N 1
ATOM 518 C CA . ALA A 1 65 ? 47.650 9.862 52.178 1.00 18.48 65 ALA A CA 1
ATOM 519 C C . ALA A 1 65 ? 46.942 10.412 53.421 1.00 18.65 65 ALA A C 1
ATOM 520 O O . ALA A 1 65 ? 47.010 9.798 54.488 1.00 18.92 65 ALA A O 1
ATOM 522 N N . ILE A 1 66 ? 46.274 11.560 53.285 1.00 17.99 66 ILE A N 1
ATOM 523 C CA . ILE A 1 66 ? 45.673 12.233 54.449 1.00 18.47 66 ILE A CA 1
ATOM 524 C C . ILE A 1 66 ? 44.156 12.043 54.545 1.00 18.10 66 ILE A C 1
ATOM 525 O O . ILE A 1 66 ? 43.460 12.766 55.257 1.00 17.98 66 ILE A O 1
ATOM 530 N N . GLU A 1 67 ? 43.646 11.031 53.845 1.00 18.75 67 GLU A N 1
ATOM 531 C CA . GLU A 1 67 ? 42.220 10.750 53.882 1.00 20.02 67 GLU A CA 1
ATOM 532 C C . GLU A 1 67 ? 41.685 10.648 55.312 1.00 19.65 67 GLU A C 1
ATOM 533 O O . GLU A 1 67 ? 40.676 11.270 55.651 1.00 18.81 67 GLU A O 1
ATOM 539 N N . ASN A 1 68 ? 42.361 9.878 56.162 1.00 19.45 68 ASN A N 1
ATOM 540 C CA . ASN A 1 68 ? 41.829 9.656 57.497 1.00 20.26 68 ASN A CA 1
ATOM 541 C C . ASN A 1 68 ? 41.772 10.946 58.310 1.00 19.36 68 ASN A C 1
ATOM 542 O O . ASN A 1 68 ? 40.808 11.192 59.028 1.00 19.06 68 ASN A O 1
ATOM 547 N N . ALA A 1 69 ? 42.812 11.769 58.187 1.00 18.71 69 ALA A N 1
ATOM 548 C CA . ALA A 1 69 ? 42.856 13.066 58.870 1.00 18.77 69 ALA A CA 1
ATOM 549 C C . ALA A 1 69 ? 41.703 13.979 58.461 1.00 18.95 69 ALA A C 1
ATOM 550 O O . ALA A 1 69 ? 41.046 14.597 59.310 1.00 18.82 69 ALA A O 1
ATOM 552 N N . VAL A 1 70 ? 41.485 14.080 57.152 1.00 18.98 70 VAL A N 1
ATOM 553 C CA . VAL A 1 70 ? 40.391 14.899 56.624 1.00 19.71 70 VAL A CA 1
ATOM 554 C C . VAL A 1 70 ? 39.062 14.414 57.184 1.00 20.01 70 VAL A C 1
ATOM 555 O O . VAL A 1 70 ? 38.259 15.211 57.666 1.00 19.77 70 VAL A O 1
ATOM 559 N N . ARG A 1 71 ? 38.860 13.100 57.156 1.00 20.52 71 ARG A N 1
ATOM 560 C CA . ARG A 1 71 ? 37.649 12.491 57.693 1.00 21.99 71 ARG A CA 1
ATOM 561 C C . ARG A 1 71 ? 37.438 12.870 59.158 1.00 21.92 71 ARG A C 1
ATOM 562 O O . ARG A 1 71 ? 36.352 13.315 59.535 1.00 22.06 71 ARG A O 1
ATOM 570 N N . GLU A 1 72 ? 38.482 12.704 59.971 1.00 22.10 72 GLU A N 1
ATOM 571 C CA A GLU A 1 72 ? 38.379 12.997 61.395 0.50 22.74 72 GLU A CA 1
ATOM 572 C CA B GLU A 1 72 ? 38.441 13.013 61.411 0.50 22.56 72 GLU A CA 1
ATOM 573 C C . GLU A 1 72 ? 38.128 14.482 61.668 1.00 22.54 72 GLU A C 1
ATOM 574 O O . GLU A 1 72 ? 37.434 14.830 62.631 1.00 22.68 72 GLU A O 1
ATOM 593 N N . ILE A 1 74 ? 36.284 16.682 60.049 1.00 19.63 74 ILE A N 1
ATOM 594 C CA . ILE A 1 74 ? 34.947 17.227 59.795 1.00 19.38 74 ILE A CA 1
ATOM 595 C C . ILE A 1 74 ? 33.775 16.280 60.039 1.00 19.24 74 ILE A C 1
ATOM 596 O O . ILE A 1 74 ? 32.626 16.714 59.998 1.00 18.94 74 ILE A O 1
ATOM 601 N N . THR A 1 75 ? 34.057 15.002 60.304 1.00 18.79 75 THR A N 1
ATOM 602 C CA . THR A 1 75 ? 32.972 14.064 60.572 1.00 20.34 75 THR A CA 1
ATOM 603 C C . THR A 1 75 ? 32.193 14.514 61.820 1.00 19.69 75 THR A C 1
ATOM 604 O O . THR A 1 75 ? 32.787 14.934 62.828 1.00 20.82 75 THR A O 1
ATOM 608 N N . GLY A 1 76 ? 30.862 14.477 61.724 1.00 19.33 76 GLY A N 1
ATOM 609 C CA . GLY A 1 76 ? 29.981 14.881 62.824 1.00 18.66 76 GLY A CA 1
ATOM 610 C C . GLY A 1 76 ? 29.501 16.319 62.749 1.00 18.95 76 GLY A C 1
ATOM 611 O O . GLY A 1 76 ? 28.599 16.727 63.496 1.00 19.27 76 GLY A O 1
ATOM 612 N N . ILE A 1 77 ? 30.095 17.107 61.852 1.00 18.13 77 ILE A N 1
ATOM 613 C CA . ILE A 1 77 ? 29.661 18.485 61.694 1.00 18.25 77 ILE A CA 1
ATOM 614 C C . ILE A 1 77 ? 28.481 18.546 60.728 1.00 17.71 77 ILE A C 1
ATOM 615 O O . ILE A 1 77 ? 28.468 17.877 59.689 1.00 17.90 77 ILE A O 1
ATOM 620 N N . ASP A 1 78 ? 27.487 19.341 61.092 1.00 17.66 78 ASP A N 1
ATOM 621 C CA . ASP A 1 78 ? 26.333 19.564 60.238 1.00 17.64 78 ASP A CA 1
ATOM 622 C C . ASP A 1 78 ? 26.695 20.536 59.127 1.00 17.62 78 ASP A C 1
ATOM 623 O O . ASP A 1 78 ? 27.260 21.593 59.386 1.00 17.41 78 ASP A O 1
ATOM 628 N N . VAL A 1 79 ? 26.381 20.180 57.883 1.00 17.30 79 VAL A N 1
ATOM 629 C CA . VAL A 1 79 ? 26.738 21.054 56.763 1.00 17.45 79 VAL A CA 1
ATOM 630 C C . VAL A 1 79 ? 26.058 22.423 56.822 1.00 17.06 79 VAL A C 1
ATOM 631 O O . VAL A 1 79 ? 26.487 23.362 56.149 1.00 16.75 79 VAL A O 1
ATOM 635 N N . ARG A 1 80 ? 25.004 22.560 57.625 1.00 17.00 80 ARG A N 1
ATOM 636 C CA . ARG A 1 80 ? 24.394 23.876 57.781 1.00 17.48 80 ARG A CA 1
ATOM 637 C C . ARG A 1 80 ? 25.318 24.856 58.509 1.00 16.98 80 ARG A C 1
ATOM 638 O O . ARG A 1 80 ? 25.195 26.066 58.330 1.00 17.50 80 ARG A O 1
ATOM 646 N N . ASN A 1 81 ? 26.236 24.325 59.317 1.00 16.24 81 ASN A N 1
ATOM 647 C CA . ASN A 1 81 ? 27.292 25.131 59.943 1.00 15.67 81 ASN A CA 1
ATOM 648 C C . ASN A 1 81 ? 28.538 25.150 59.056 1.00 15.96 81 ASN A C 1
ATOM 649 O O . ASN A 1 81 ? 29.658 24.880 59.516 1.00 16.57 81 ASN A O 1
ATOM 654 N N . TYR A 1 82 ? 28.344 25.480 57.780 1.00 15.35 82 TYR A N 1
ATOM 655 C CA . TYR A 1 82 ? 29.408 25.324 56.802 1.00 15.11 82 TYR A CA 1
ATOM 656 C C . TYR A 1 82 ? 30.611 26.213 57.110 1.00 14.82 82 TYR A C 1
ATOM 657 O O . TYR A 1 82 ? 31.734 25.852 56.776 1.00 14.86 82 TYR A O 1
ATOM 666 N N . ALA A 1 83 ? 30.393 27.348 57.771 1.00 15.20 83 ALA A N 1
ATOM 667 C CA . ALA A 1 83 ? 31.526 28.194 58.166 1.00 15.00 83 ALA A CA 1
ATOM 668 C C . ALA A 1 83 ? 32.485 27.481 59.110 1.00 14.89 83 ALA A C 1
ATOM 669 O O . ALA A 1 83 ? 33.694 27.757 59.101 1.00 15.27 83 ALA A O 1
ATOM 671 N N . ARG A 1 84 ? 31.957 26.572 59.939 1.00 14.58 84 ARG A N 1
ATOM 672 C CA . ARG A 1 84 ? 32.828 25.814 60.835 1.00 14.74 84 ARG A CA 1
ATOM 673 C C . ARG A 1 84 ? 33.710 24.880 60.017 1.00 14.43 84 ARG A C 1
ATOM 674 O O . ARG A 1 84 ? 34.910 24.750 60.284 1.00 14.76 84 ARG A O 1
ATOM 682 N N . ILE A 1 85 ? 33.101 24.231 59.021 1.00 14.18 85 ILE A N 1
ATOM 683 C CA . ILE A 1 85 ? 33.839 23.364 58.120 1.00 14.57 85 ILE A CA 1
ATOM 684 C C . ILE A 1 85 ? 34.881 24.170 57.341 1.00 14.17 85 ILE A C 1
ATOM 685 O O . ILE A 1 85 ? 36.003 23.696 57.140 1.00 14.64 85 ILE A O 1
ATOM 690 N N . PHE A 1 86 ? 34.513 25.373 56.898 1.00 14.60 86 PHE A N 1
ATOM 691 C CA . PHE A 1 86 ? 35.456 26.194 56.128 1.00 14.63 86 PHE A CA 1
ATOM 692 C C . PHE A 1 86 ? 36.665 26.570 57.000 1.00 15.19 86 PHE A C 1
ATOM 693 O O . PHE A 1 86 ? 37.810 26.481 56.552 1.00 15.44 86 PHE A O 1
ATOM 701 N N . GLU A 1 87 ? 36.412 26.961 58.243 1.00 14.88 87 GLU A N 1
ATOM 702 C CA . GLU A 1 87 ? 37.502 27.341 59.149 1.00 16.13 87 GLU A CA 1
ATOM 703 C C . GLU A 1 87 ? 38.429 26.167 59.451 1.00 16.04 87 GLU A C 1
ATOM 704 O O . GLU A 1 87 ? 39.667 26.320 59.491 1.00 16.29 87 GLU A O 1
ATOM 710 N N . ILE A 1 88 ? 37.834 24.995 59.691 1.00 15.61 88 ILE A N 1
ATOM 711 C CA . ILE A 1 88 ? 38.615 23.775 59.947 1.00 16.15 88 ILE A CA 1
ATOM 712 C C . ILE A 1 88 ? 39.477 23.435 58.735 1.00 16.01 88 ILE A C 1
ATOM 713 O O . ILE A 1 88 ? 40.676 23.195 58.858 1.00 16.07 88 ILE A O 1
ATOM 718 N N . THR A 1 89 ? 38.872 23.474 57.547 1.00 15.65 89 THR A N 1
ATOM 719 C CA . THR A 1 89 ? 39.588 23.097 56.332 1.00 15.16 89 THR A CA 1
ATOM 720 C C . THR A 1 89 ? 40.579 24.164 55.847 1.00 15.25 89 THR A C 1
ATOM 721 O O . THR A 1 89 ? 41.448 23.871 55.026 1.00 16.31 89 THR A O 1
ATOM 725 N N . ASP A 1 90 ? 40.470 25.385 56.375 1.00 15.33 90 ASP A N 1
ATOM 726 C CA . ASP A 1 90 ? 41.484 26.412 56.128 1.00 15.68 90 ASP A CA 1
ATOM 727 C C . ASP A 1 90 ? 42.833 25.959 56.709 1.00 15.18 90 ASP A C 1
ATOM 728 O O . ASP A 1 90 ? 43.890 26.465 56.302 1.00 15.25 90 ASP A O 1
ATOM 733 N N . ARG A 1 91 ? 42.799 24.993 57.632 1.00 15.55 91 ARG A N 1
ATOM 734 C CA . ARG A 1 91 ? 44.044 24.408 58.156 1.00 15.73 91 ARG A CA 1
ATOM 735 C C . ARG A 1 91 ? 44.778 23.560 57.117 1.00 15.50 91 ARG A C 1
ATOM 736 O O . ARG A 1 91 ? 45.963 23.250 57.284 1.00 16.19 91 ARG A O 1
ATOM 744 N N . LEU A 1 92 ? 44.075 23.198 56.042 1.00 15.61 92 LEU A N 1
ATOM 745 C CA . LEU A 1 92 ? 44.663 22.420 54.953 1.00 15.56 92 LEU A CA 1
ATOM 746 C C . LEU A 1 92 ? 45.378 23.312 53.932 1.00 15.45 92 LEU A C 1
ATOM 747 O O . LEU A 1 92 ? 45.313 23.061 52.735 1.00 15.60 92 LEU A O 1
ATOM 752 N N . PHE A 1 93 ? 46.076 24.346 54.406 1.00 15.65 93 PHE A N 1
ATOM 753 C CA . PHE A 1 93 ? 46.756 25.273 53.496 1.00 16.01 93 PHE A CA 1
ATOM 754 C C . PHE A 1 93 ? 47.911 24.644 52.709 1.00 16.11 93 PHE A C 1
ATOM 755 O O . PHE A 1 93 ? 48.352 25.201 51.682 1.00 17.49 93 PHE A O 1
ATOM 763 N N . GLY A 1 94 ? 48.405 23.501 53.190 1.00 15.62 94 GLY A N 1
ATOM 764 C CA . GLY A 1 94 ? 49.414 22.718 52.477 1.00 15.73 94 GLY A CA 1
ATOM 765 C C . GLY A 1 94 ? 48.801 21.812 51.415 1.00 15.88 94 GLY A C 1
ATOM 766 O O . GLY A 1 94 ? 49.514 21.238 50.598 1.00 17.26 94 GLY A O 1
ATOM 767 N N . PHE A 1 95 ? 47.477 21.696 51.436 1.00 15.66 95 PHE A N 1
ATOM 768 C CA . PHE A 1 95 ? 46.749 20.859 50.477 1.00 15.51 95 PHE A CA 1
ATOM 769 C C . PHE A 1 95 ? 45.576 21.664 49.921 1.00 15.31 95 PHE A C 1
ATOM 770 O O . PHE A 1 95 ? 44.426 21.255 50.079 1.00 15.66 95 PHE A O 1
ATOM 778 N N . PRO A 1 96 ? 45.865 22.825 49.294 1.00 14.76 96 PRO A N 1
ATOM 779 C CA . PRO A 1 96 ? 44.771 23.737 48.952 1.00 14.60 96 PRO A CA 1
ATOM 780 C C . PRO A 1 96 ? 43.754 23.163 47.963 1.00 14.66 96 PRO A C 1
ATOM 781 O O . PRO A 1 96 ? 42.587 23.549 48.006 1.00 14.30 96 PRO A O 1
ATOM 785 N N . SER A 1 97 ? 44.184 22.253 47.094 1.00 14.97 97 SER A N 1
ATOM 786 C CA . SER A 1 97 ? 43.231 21.645 46.157 1.00 15.42 97 SER A CA 1
ATOM 787 C C . SER A 1 97 ? 42.214 20.760 46.897 1.00 15.75 97 SER A C 1
ATOM 788 O O . SER A 1 97 ? 41.035 20.683 46.526 1.00 16.37 97 SER A O 1
ATOM 791 N N . LEU A 1 98 ? 42.679 20.101 47.952 1.00 15.51 98 LEU A N 1
ATOM 792 C CA . LEU A 1 98 ? 41.818 19.284 48.784 1.00 16.11 98 LEU A CA 1
ATOM 793 C C . LEU A 1 98 ? 40.935 20.170 49.661 1.00 15.58 98 LEU A C 1
ATOM 794 O O . LEU A 1 98 ? 39.753 19.884 49.872 1.00 16.17 98 LEU A O 1
ATOM 799 N N . LYS A 1 99 ? 41.511 21.252 50.178 1.00 15.09 99 LYS A N 1
ATOM 800 C CA . LYS A 1 99 ? 40.727 22.293 50.855 1.00 15.09 99 LYS A CA 1
ATOM 801 C C . LYS A 1 99 ? 39.526 22.685 49.974 1.00 14.74 99 LYS A C 1
ATOM 802 O O . LYS A 1 99 ? 38.382 22.632 50.416 1.00 14.65 99 LYS A O 1
ATOM 808 N N . ALA A 1 100 ? 39.796 23.062 48.730 1.00 14.27 100 ALA A N 1
ATOM 809 C CA . ALA A 1 100 ? 38.751 23.414 47.762 1.00 14.05 100 ALA A CA 1
ATOM 810 C C . ALA A 1 100 ? 37.709 22.324 47.564 1.00 14.70 100 ALA A C 1
ATOM 811 O O . ALA A 1 100 ? 36.505 22.592 47.609 1.00 14.46 100 ALA A O 1
ATOM 813 N N . ALA A 1 101 ? 38.178 21.104 47.322 1.00 14.87 101 ALA A N 1
ATOM 814 C CA . ALA A 1 101 ? 37.262 19.975 47.079 1.00 14.95 101 ALA A CA 1
ATOM 815 C C . ALA A 1 101 ? 36.335 19.703 48.259 1.00 14.90 101 ALA A C 1
ATOM 816 O O . ALA A 1 101 ? 35.142 19.445 48.082 1.00 15.55 101 ALA A O 1
ATOM 818 N N . VAL A 1 102 ? 36.893 19.727 49.469 1.00 14.51 102 VAL A N 1
ATOM 819 C CA . VAL A 1 102 ? 36.093 19.469 50.663 1.00 14.58 102 VAL A CA 1
ATOM 820 C C . VAL A 1 102 ? 35.076 20.592 50.903 1.00 14.41 102 VAL A C 1
ATOM 821 O O . VAL A 1 102 ? 33.890 20.340 51.190 1.00 14.10 102 VAL A O 1
ATOM 825 N N . GLN A 1 103 ? 35.520 21.841 50.734 1.00 13.79 103 GLN A N 1
ATOM 826 C CA . GLN A 1 103 ? 34.621 22.972 50.906 1.00 13.45 103 GLN A CA 1
ATOM 827 C C . GLN A 1 103 ? 33.492 22.957 49.885 1.00 13.77 103 GLN A C 1
ATOM 828 O O . GLN A 1 103 ? 32.330 23.206 50.233 1.00 13.42 103 GLN A O 1
ATOM 834 N N . PHE A 1 104 ? 33.820 22.630 48.635 1.00 13.59 104 PHE A N 1
ATOM 835 C CA . PHE A 1 104 ? 32.755 22.570 47.634 1.00 14.61 104 PHE A CA 1
ATOM 836 C C . PHE A 1 104 ? 31.791 21.401 47.882 1.00 14.96 104 PHE A C 1
ATOM 837 O O . PHE A 1 104 ? 30.567 21.575 47.801 1.00 15.14 104 PHE A O 1
ATOM 845 N N . ALA A 1 105 ? 32.338 20.229 48.201 1.00 14.62 105 ALA A N 1
ATOM 846 C CA . ALA A 1 105 ? 31.498 19.061 48.505 1.00 15.11 105 ALA A CA 1
ATOM 847 C C . ALA A 1 105 ? 30.502 19.370 49.621 1.00 14.76 105 ALA A C 1
ATOM 848 O O . ALA A 1 105 ? 29.346 18.931 49.580 1.00 15.12 105 ALA A O 1
ATOM 850 N N . THR A 1 106 ? 30.942 20.164 50.602 1.00 14.83 106 THR A N 1
ATOM 851 C CA . THR A 1 106 ? 30.089 20.628 51.696 1.00 14.73 106 THR A CA 1
ATOM 852 C C . THR A 1 106 ? 28.902 21.436 51.192 1.00 14.92 106 THR A C 1
ATOM 853 O O . THR A 1 106 ? 27.763 21.189 51.591 1.00 16.00 106 THR A O 1
ATOM 857 N N . LEU A 1 107 ? 29.177 22.413 50.322 1.00 14.84 107 LEU A N 1
ATOM 858 C CA . LEU A 1 107 ? 28.122 23.204 49.707 1.00 14.71 107 LEU A CA 1
ATOM 859 C C . LEU A 1 107 ? 27.244 22.393 48.757 1.00 14.97 107 LEU A C 1
ATOM 860 O O . LEU A 1 107 ? 26.050 22.677 48.640 1.00 15.92 107 LEU A O 1
ATOM 865 N N . ASP A 1 108 ? 27.835 21.418 48.070 1.00 15.18 108 ASP A N 1
ATOM 866 C CA . ASP A 1 108 ? 27.069 20.528 47.179 1.00 15.42 108 ASP A CA 1
ATOM 867 C C . ASP A 1 108 ? 26.048 19.738 47.992 1.00 16.19 108 ASP A C 1
ATOM 868 O O . ASP A 1 108 ? 24.872 19.647 47.615 1.00 16.15 108 ASP A O 1
ATOM 873 N N . ALA A 1 109 ? 26.491 19.196 49.124 1.00 16.14 109 ALA A N 1
ATOM 874 C CA . ALA A 1 109 ? 25.573 18.475 50.024 1.00 16.47 109 ALA A CA 1
ATOM 875 C C . ALA A 1 109 ? 24.519 19.394 50.659 1.00 16.58 109 ALA A C 1
ATOM 876 O O . ALA A 1 109 ? 23.322 19.080 50.669 1.00 17.37 109 ALA A O 1
ATOM 878 N N . LEU A 1 110 ? 24.959 20.532 51.192 1.00 15.94 110 LEU A N 1
ATOM 879 C CA . LEU A 1 110 ? 24.054 21.496 51.811 1.00 15.98 110 LEU A CA 1
ATOM 880 C C . LEU A 1 110 ? 22.973 21.971 50.826 1.00 16.57 110 LEU A C 1
ATOM 881 O O . LEU A 1 110 ? 21.783 21.996 51.161 1.00 16.12 110 LEU A O 1
ATOM 886 N N . SER A 1 111 ? 23.384 22.343 49.617 1.00 16.40 111 SER A N 1
ATOM 887 C CA . SER A 1 111 ? 22.416 22.848 48.630 1.00 17.60 111 SER A CA 1
ATOM 888 C C . SER A 1 111 ? 21.335 21.796 48.315 1.00 18.30 111 SER A C 1
ATOM 889 O O . SER A 1 111 ? 20.157 22.127 48.161 1.00 18.98 111 SER A O 1
ATOM 892 N N . GLN A 1 112 ? 21.726 20.526 48.258 1.00 18.82 112 GLN A N 1
ATOM 893 C CA . GLN A 1 112 ? 20.732 19.464 48.046 1.00 19.26 112 GLN A CA 1
ATOM 894 C C . GLN A 1 112 ? 19.740 19.406 49.208 1.00 19.47 112 GLN A C 1
ATOM 895 O O . GLN A 1 112 ? 18.527 19.275 49.002 1.00 19.94 112 GLN A O 1
ATOM 901 N N . GLU A 1 113 ? 20.247 19.539 50.428 1.00 19.70 113 GLU A N 1
ATOM 902 C CA . GLU A 1 113 ? 19.375 19.506 51.607 1.00 20.42 113 GLU A CA 1
ATOM 903 C C . GLU A 1 113 ? 18.415 20.692 51.656 1.00 20.52 113 GLU A C 1
ATOM 904 O O . GLU A 1 113 ? 17.316 20.592 52.217 1.00 21.33 113 GLU A O 1
ATOM 910 N N . LEU A 1 114 ? 18.814 21.805 51.043 1.00 19.53 114 LEU A N 1
ATOM 911 C CA . LEU A 1 114 ? 17.990 23.013 50.983 1.00 19.89 114 LEU A CA 1
ATOM 912 C C . LEU A 1 114 ? 17.119 23.083 49.725 1.00 19.69 114 LEU A C 1
ATOM 913 O O . LEU A 1 114 ? 16.334 24.027 49.548 1.00 20.80 114 LEU A O 1
ATOM 918 N N . GLY A 1 115 ? 17.283 22.105 48.844 1.00 19.81 115 GLY A N 1
ATOM 919 C CA . GLY A 1 115 ? 16.481 22.036 47.620 1.00 19.23 115 GLY A CA 1
ATOM 920 C C . GLY A 1 115 ? 16.887 23.057 46.571 1.00 19.62 115 GLY A C 1
ATOM 921 O O . GLY A 1 115 ? 16.061 23.511 45.774 1.00 19.81 115 GLY A O 1
ATOM 922 N N . THR A 1 116 ? 18.170 23.415 46.569 1.00 18.83 116 THR A N 1
ATOM 923 C CA . THR A 1 116 ? 18.659 24.415 45.622 1.00 18.22 116 THR A CA 1
ATOM 924 C C . THR A 1 116 ? 20.015 23.975 45.041 1.00 17.07 116 THR A C 1
ATOM 925 O O . THR A 1 116 ? 20.374 22.802 45.106 1.00 17.83 116 THR A O 1
ATOM 929 N N . GLN A 1 117 ? 20.738 24.915 44.439 1.00 16.34 117 GLN A N 1
ATOM 930 C CA . GLN A 1 117 ? 22.022 24.623 43.829 1.00 16.58 117 GLN A CA 1
ATOM 931 C C . GLN A 1 117 ? 23.083 25.534 44.421 1.00 16.15 117 GLN A C 1
ATOM 932 O O . GLN A 1 117 ? 22.772 26.586 44.988 1.00 16.65 117 GLN A O 1
ATOM 938 N N . VAL A 1 118 ? 24.337 25.120 44.282 1.00 15.87 118 VAL A N 1
ATOM 939 C CA . VAL A 1 118 ? 25.442 25.875 44.891 1.00 15.85 118 VAL A CA 1
ATOM 940 C C . VAL A 1 118 ? 25.484 27.322 44.372 1.00 15.73 118 VAL A C 1
ATOM 941 O O . VAL A 1 118 ? 25.671 28.246 45.161 1.00 15.50 118 VAL A O 1
ATOM 945 N N . CYS A 1 119 ? 25.307 27.518 43.065 1.00 16.06 119 CYS A N 1
ATOM 946 C CA . CYS A 1 119 ? 25.327 28.868 42.494 1.00 16.74 119 CYS A CA 1
ATOM 947 C C . CYS A 1 119 ? 24.342 29.789 43.209 1.00 16.86 119 CYS A C 1
ATOM 948 O O . CYS A 1 119 ? 24.633 30.966 43.442 1.00 16.37 119 CYS A O 1
ATOM 951 N N . TYR A 1 120 ? 23.179 29.245 43.568 1.00 16.70 120 TYR A N 1
ATOM 952 C CA . TYR A 1 120 ? 22.172 30.026 44.300 1.00 17.81 120 TYR A CA 1
ATOM 953 C C . TYR A 1 120 ? 22.558 30.325 45.736 1.00 17.59 120 TYR A C 1
ATOM 954 O O . TYR A 1 120 ? 22.306 31.432 46.210 1.00 18.19 120 TYR A O 1
ATOM 963 N N . LEU A 1 121 ? 23.158 29.360 46.443 1.00 17.85 121 LEU A N 1
ATOM 964 C CA . LEU A 1 121 ? 23.677 29.644 47.790 1.00 17.89 121 LEU A CA 1
ATOM 965 C C . LEU A 1 121 ? 24.631 30.833 47.735 1.00 17.69 121 LEU A C 1
ATOM 966 O O . LEU A 1 121 ? 24.694 31.645 48.675 1.00 18.14 121 LEU A O 1
ATOM 971 N N . LEU A 1 122 ? 25.351 30.936 46.615 1.00 16.85 122 LEU A N 1
ATOM 972 C CA . LEU A 1 122 ? 26.383 31.966 46.448 1.00 16.51 122 LEU A CA 1
ATOM 973 C C . LEU A 1 122 ? 25.898 33.309 45.862 1.00 16.66 122 LEU A C 1
ATOM 974 O O . LEU A 1 122 ? 26.700 34.239 45.671 1.00 17.54 122 LEU A O 1
ATOM 979 N N . GLY A 1 123 ? 24.601 33.412 45.577 1.00 15.71 123 GLY A N 1
ATOM 980 C CA . GLY A 1 123 ? 24.005 34.676 45.135 1.00 15.89 123 GLY A CA 1
ATOM 981 C C . GLY A 1 123 ? 23.165 34.590 43.870 1.00 14.94 123 GLY A C 1
ATOM 982 O O . GLY A 1 123 ? 22.316 35.457 43.624 1.00 15.05 123 GLY A O 1
ATOM 983 N N . GLY A 1 124 ? 23.415 33.569 43.049 1.00 14.73 124 GLY A N 1
ATOM 984 C CA . GLY A 1 124 ? 22.647 33.385 41.805 1.00 15.89 124 GLY A CA 1
ATOM 985 C C . GLY A 1 124 ? 22.753 34.577 40.870 1.00 15.75 124 GLY A C 1
ATOM 986 O O . GLY A 1 124 ? 21.787 34.954 40.223 1.00 16.68 124 GLY A O 1
ATOM 987 N N . LYS A 1 125 ? 23.928 35.197 40.793 1.00 15.58 125 LYS A N 1
ATOM 988 C CA . LYS A 1 125 ? 24.030 36.459 40.044 1.00 16.55 125 LYS A CA 1
ATOM 989 C C . LYS A 1 125 ? 23.829 36.299 38.536 1.00 16.82 125 LYS A C 1
ATOM 990 O O . LYS A 1 125 ? 23.209 37.152 37.905 1.00 17.59 125 LYS A O 1
ATOM 996 N N . ARG A 1 126 ? 24.371 35.219 37.974 1.00 17.33 126 ARG A N 1
ATOM 997 C CA . ARG A 1 126 ? 24.359 34.987 36.523 1.00 18.50 126 ARG A CA 1
ATOM 998 C C . ARG A 1 126 ? 23.729 33.651 36.183 1.00 17.96 126 ARG A C 1
ATOM 999 O O . ARG A 1 126 ? 23.793 32.708 36.968 1.00 17.66 126 ARG A O 1
ATOM 1007 N N . ASP A 1 127 ? 23.140 33.572 34.987 1.00 17.93 127 ASP A N 1
ATOM 1008 C CA . ASP A 1 127 ? 22.582 32.320 34.493 1.00 18.80 127 ASP A CA 1
ATOM 1009 C C . ASP A 1 127 ? 23.487 31.617 33.492 1.00 18.48 127 ASP A C 1
ATOM 1010 O O . ASP A 1 127 ? 23.316 30.423 33.229 1.00 18.82 127 ASP A O 1
ATOM 1015 N N . GLU A 1 128 ? 24.425 32.366 32.913 1.00 18.22 128 GLU A N 1
ATOM 1016 C CA . GLU A 1 128 ? 25.325 31.847 31.885 1.00 19.89 128 GLU A CA 1
ATOM 1017 C C . GLU A 1 128 ? 26.697 32.506 31.999 1.00 18.90 128 GLU A C 1
ATOM 1018 O O . GLU A 1 128 ? 26.812 33.693 32.343 1.00 19.20 128 GLU A O 1
ATOM 1024 N N . ILE A 1 129 ? 27.735 31.727 31.719 1.00 18.22 129 ILE A N 1
ATOM 1025 C CA . ILE A 1 129 ? 29.085 32.260 31.582 1.00 17.71 129 ILE A CA 1
ATOM 1026 C C . ILE A 1 129 ? 29.697 31.687 30.308 1.00 17.95 129 ILE A C 1
ATOM 1027 O O . ILE A 1 129 ? 29.160 30.731 29.727 1.00 17.46 129 ILE A O 1
ATOM 1032 N N . GLU A 1 130 ? 30.819 32.265 29.891 1.00 17.63 130 GLU A N 1
ATOM 1033 C CA . GLU A 1 130 ? 31.498 31.824 28.685 1.00 19.34 130 GLU A CA 1
ATOM 1034 C C . GLU A 1 130 ? 32.984 31.658 28.999 1.00 17.58 130 GLU A C 1
ATOM 1035 O O . GLU A 1 130 ? 33.591 32.540 29.627 1.00 17.39 130 GLU A O 1
ATOM 1041 N N . THR A 1 131 ? 33.561 30.540 28.558 1.00 16.94 131 THR A N 1
ATOM 1042 C CA . THR A 1 131 ? 34.989 30.268 28.763 1.00 15.97 131 THR A CA 1
ATOM 1043 C C . THR A 1 131 ? 35.812 30.555 27.515 1.00 15.94 131 THR A C 1
ATOM 1044 O O . THR A 1 131 ? 35.303 30.493 26.378 1.00 16.75 131 THR A O 1
ATOM 1048 N N . ASP A 1 132 ? 37.088 30.876 27.733 1.00 14.83 132 ASP A N 1
ATOM 1049 C CA . ASP A 1 132 ? 38.087 30.850 26.671 1.00 15.08 132 ASP A CA 1
ATOM 1050 C C . ASP A 1 132 ? 38.531 29.400 26.450 1.00 15.06 132 ASP A C 1
ATOM 1051 O O . ASP A 1 132 ? 38.057 28.484 27.120 1.00 14.49 132 ASP A O 1
ATOM 1056 N N . LYS A 1 133 ? 39.427 29.202 25.489 1.00 15.68 133 LYS A N 1
ATOM 1057 C CA . LYS A 1 133 ? 40.176 27.963 25.400 1.00 16.37 133 LYS A CA 1
ATOM 1058 C C . LYS A 1 133 ? 41.641 28.315 25.182 1.00 16.95 133 LYS A C 1
ATOM 1059 O O . LYS A 1 133 ? 41.967 29.368 24.619 1.00 16.04 133 LYS A O 1
ATOM 1065 N N . THR A 1 134 ? 42.520 27.431 25.660 1.00 16.80 134 THR A N 1
ATOM 1066 C CA . THR A 1 134 ? 43.952 27.718 25.713 1.00 17.84 134 THR A CA 1
ATOM 1067 C C . THR A 1 134 ? 44.785 27.090 24.590 1.00 17.66 134 THR A C 1
ATOM 1068 O O . THR A 1 134 ? 44.611 25.917 24.237 1.00 17.81 134 THR A O 1
ATOM 1072 N N . VAL A 1 135 ? 45.693 27.901 24.053 1.00 17.62 135 VAL A N 1
ATOM 1073 C CA . VAL A 1 135 ? 46.740 27.487 23.130 1.00 18.04 135 VAL A CA 1
ATOM 1074 C C . VAL A 1 135 ? 48.014 27.223 23.931 1.00 18.21 135 VAL A C 1
ATOM 1075 O O . VAL A 1 135 ? 48.600 28.145 24.513 1.00 17.60 135 VAL A O 1
ATOM 1079 N N . GLY A 1 136 ? 48.455 25.972 23.949 1.00 18.26 136 GLY A N 1
ATOM 1080 C CA . GLY A 1 136 ? 49.705 25.632 24.640 1.00 18.44 136 GLY A CA 1
ATOM 1081 C C . GLY A 1 136 ? 50.949 26.007 23.852 1.00 18.95 136 GLY A C 1
ATOM 1082 O O . GLY A 1 136 ? 50.874 26.454 22.715 1.00 18.64 136 GLY A O 1
ATOM 1083 N N . ILE A 1 137 ? 52.108 25.837 24.474 1.00 19.64 137 ILE A N 1
ATOM 1084 C CA . ILE A 1 137 ? 53.363 26.107 23.783 1.00 20.98 137 ILE A CA 1
ATOM 1085 C C . ILE A 1 137 ? 53.705 24.964 22.812 1.00 21.14 137 ILE A C 1
ATOM 1086 O O . ILE A 1 137 ? 53.455 23.787 23.101 1.00 21.68 137 ILE A O 1
ATOM 1091 N N . ASP A 1 138 ? 54.252 25.341 21.660 1.00 21.16 138 ASP A N 1
ATOM 1092 C CA . ASP A 1 138 ? 54.629 24.423 20.584 1.00 21.37 138 ASP A CA 1
ATOM 1093 C C . ASP A 1 138 ? 55.466 25.256 19.614 1.00 20.95 138 ASP A C 1
ATOM 1094 O O . ASP A 1 138 ? 55.883 26.366 19.949 1.00 20.79 138 ASP A O 1
ATOM 1099 N N . THR A 1 139 ? 55.725 24.742 18.414 1.00 21.26 139 THR A N 1
ATOM 1100 C CA . THR A 1 139 ? 56.347 25.554 17.371 1.00 22.18 139 THR A CA 1
ATOM 1101 C C . THR A 1 139 ? 55.409 26.703 17.039 1.00 21.58 139 THR A C 1
ATOM 1102 O O . THR A 1 139 ? 54.203 26.597 17.268 1.00 22.47 139 THR A O 1
ATOM 1106 N N . VAL A 1 140 ? 55.943 27.794 16.497 1.00 21.96 140 VAL A N 1
ATOM 1107 C CA . VAL A 1 140 ? 55.100 28.938 16.105 1.00 21.82 140 VAL A CA 1
ATOM 1108 C C . VAL A 1 140 ? 53.948 28.500 15.188 1.00 22.54 140 VAL A C 1
ATOM 1109 O O . VAL A 1 140 ? 52.785 28.819 15.427 1.00 21.96 140 VAL A O 1
ATOM 1113 N N . GLU A 1 141 ? 54.280 27.729 14.157 1.00 23.03 141 GLU A N 1
ATOM 1114 C CA . GLU A 1 141 ? 53.276 27.212 13.237 1.00 24.29 141 GLU A CA 1
ATOM 1115 C C . GLU A 1 141 ? 52.158 26.450 13.966 1.00 22.74 141 GLU A C 1
ATOM 1116 O O . GLU A 1 141 ? 50.979 26.632 13.672 1.00 22.59 141 GLU A O 1
ATOM 1122 N N . ASN A 1 142 ? 52.524 25.588 14.909 1.00 21.95 142 ASN A N 1
ATOM 1123 C CA . ASN A 1 142 ? 51.516 24.804 15.615 1.00 21.31 142 ASN A CA 1
ATOM 1124 C C . ASN A 1 142 ? 50.672 25.641 16.564 1.00 20.56 142 ASN A C 1
ATOM 1125 O O . ASN A 1 142 ? 49.478 25.389 16.721 1.00 20.17 142 ASN A O 1
ATOM 1130 N N . ARG A 1 143 ? 51.290 26.640 17.186 1.00 20.13 143 ARG A N 1
ATOM 1131 C CA . ARG A 1 143 ? 50.533 27.552 18.044 1.00 19.83 143 ARG A CA 1
ATOM 1132 C C . ARG A 1 143 ? 49.492 28.311 17.228 1.00 19.78 143 ARG A C 1
ATOM 1133 O O . ARG A 1 143 ? 48.336 28.431 17.642 1.00 19.44 143 ARG A O 1
ATOM 1141 N N . VAL A 1 144 ? 49.895 28.809 16.062 1.00 20.24 144 VAL A N 1
ATOM 1142 C CA . VAL A 1 144 ? 48.955 29.507 15.177 1.00 21.01 144 VAL A CA 1
ATOM 1143 C C . VAL A 1 144 ? 47.811 28.582 14.745 1.00 21.69 144 VAL A C 1
ATOM 1144 O O . VAL A 1 144 ? 46.640 28.964 14.795 1.00 21.79 144 VAL A O 1
ATOM 1148 N N . LYS A 1 145 ? 48.157 27.360 14.344 1.00 22.02 145 LYS A N 1
ATOM 1149 C CA . LYS A 1 145 ? 47.176 26.369 13.922 1.00 22.49 145 LYS A CA 1
ATOM 1150 C C . LYS A 1 145 ? 46.138 26.108 15.012 1.00 22.24 145 LYS A C 1
ATOM 1151 O O . LYS A 1 145 ? 44.928 26.102 14.750 1.00 22.76 145 LYS A O 1
ATOM 1157 N N . GLU A 1 146 ? 46.613 25.920 16.241 1.00 21.43 146 GLU A N 1
ATOM 1158 C CA . GLU A 1 146 ? 45.718 25.662 17.368 1.00 20.92 146 GLU A CA 1
ATOM 1159 C C . GLU A 1 146 ? 44.830 26.871 17.708 1.00 20.09 146 GLU A C 1
ATOM 1160 O O . GLU A 1 146 ? 43.655 26.712 18.026 1.00 19.82 146 GLU A O 1
ATOM 1166 N N . ALA A 1 147 ? 45.394 28.076 17.645 1.00 19.01 147 ALA A N 1
ATOM 1167 C CA . ALA A 1 147 ? 44.610 29.299 17.888 1.00 18.93 147 ALA A CA 1
ATOM 1168 C C . ALA A 1 147 ? 43.493 29.463 16.864 1.00 18.80 147 ALA A C 1
ATOM 1169 O O . ALA A 1 147 ? 42.360 29.800 17.220 1.00 18.92 147 ALA A O 1
ATOM 1171 N N . LYS A 1 148 ? 43.813 29.202 15.595 1.00 19.03 148 LYS A N 1
ATOM 1172 C CA . LYS A 1 148 ? 42.806 29.261 14.532 1.00 19.95 148 LYS A CA 1
ATOM 1173 C C . LYS A 1 148 ? 41.699 28.238 14.755 1.00 19.77 148 LYS A C 1
ATOM 1174 O O . LYS A 1 148 ? 40.526 28.558 14.600 1.00 20.28 148 LYS A O 1
ATOM 1180 N N . LYS A 1 149 ? 42.073 27.019 15.137 1.00 19.30 149 LYS A N 1
ATOM 1181 C CA . LYS A 1 149 ? 41.103 25.969 15.448 1.00 20.31 149 LYS A CA 1
ATOM 1182 C C . LYS A 1 149 ? 40.132 26.426 16.530 1.00 19.69 149 LYS A C 1
ATOM 1183 O O . LYS A 1 149 ? 38.922 26.304 16.385 1.00 19.94 149 LYS A O 1
ATOM 1189 N N . ILE A 1 150 ? 40.675 26.964 17.623 1.00 18.81 150 ILE A N 1
ATOM 1190 C CA . ILE A 1 150 ? 39.868 27.458 18.729 1.00 18.73 150 ILE A CA 1
ATOM 1191 C C . ILE A 1 150 ? 38.906 28.549 18.256 1.00 18.03 150 ILE A C 1
ATOM 1192 O O . ILE A 1 150 ? 37.735 28.570 18.629 1.00 17.75 150 ILE A O 1
ATOM 1197 N N . PHE A 1 151 ? 39.406 29.446 17.420 1.00 17.96 151 PHE A N 1
ATOM 1198 C CA . PHE A 1 151 ? 38.564 30.508 16.879 1.00 18.14 151 PHE A CA 1
ATOM 1199 C C . PHE A 1 151 ? 37.434 29.958 16.001 1.00 18.58 151 PHE A C 1
ATOM 1200 O O . PHE A 1 151 ? 36.305 30.444 16.045 1.00 18.57 151 PHE A O 1
ATOM 1208 N N . GLU A 1 152 ? 37.760 28.938 15.223 1.00 19.24 152 GLU A N 1
ATOM 1209 C CA . GLU A 1 152 ? 36.790 28.292 14.337 1.00 19.26 152 GLU A CA 1
ATOM 1210 C C . GLU A 1 152 ? 35.742 27.535 15.140 1.00 19.17 152 GLU A C 1
ATOM 1211 O O . GLU A 1 152 ? 34.615 27.347 14.674 1.00 19.32 152 GLU A O 1
ATOM 1217 N N . GLU A 1 153 ? 36.115 27.100 16.345 1.00 18.50 153 GLU A N 1
ATOM 1218 C CA . GLU A 1 153 ? 35.187 26.422 17.255 1.00 19.28 153 GLU A CA 1
ATOM 1219 C C . GLU A 1 153 ? 34.170 27.389 17.886 1.00 18.70 153 GLU A C 1
ATOM 1220 O O . GLU A 1 153 ? 33.207 26.964 18.529 1.00 19.16 153 GLU A O 1
ATOM 1226 N N . GLY A 1 154 ? 34.389 28.687 17.707 1.00 19.47 154 GLY A N 1
ATOM 1227 C CA . GLY A 1 154 ? 33.435 29.679 18.200 1.00 18.72 154 GLY A CA 1
ATOM 1228 C C . GLY A 1 154 ? 33.851 30.336 19.509 1.00 18.99 154 GLY A C 1
ATOM 1229 O O . GLY A 1 154 ? 33.085 31.133 20.079 1.00 19.09 154 GLY A O 1
ATOM 1230 N N . PHE A 1 155 ? 35.047 30.008 19.997 1.00 18.34 155 PHE A N 1
ATOM 1231 C CA . PHE A 1 155 ? 35.544 30.693 21.198 1.00 18.10 155 PHE A CA 1
ATOM 1232 C C . PHE A 1 155 ? 35.860 32.137 20.833 1.00 18.20 155 PHE A C 1
ATOM 1233 O O . PHE A 1 155 ? 36.546 32.400 19.841 1.00 18.91 155 PHE A O 1
ATOM 1241 N N . ARG A 1 156 ? 35.359 33.063 21.653 1.00 17.73 156 ARG A N 1
ATOM 1242 C CA . ARG A 1 156 ? 35.517 34.497 21.420 1.00 18.42 156 ARG A CA 1
ATOM 1243 C C . ARG A 1 156 ? 36.695 35.096 22.184 1.00 17.30 156 ARG A C 1
ATOM 1244 O O . ARG A 1 156 ? 37.105 36.224 21.910 1.00 17.81 156 ARG A O 1
ATOM 1252 N N . VAL A 1 157 ? 37.194 34.338 23.161 1.00 16.50 157 VAL A N 1
ATOM 1253 C CA . VAL A 1 157 ? 38.414 34.688 23.896 1.00 16.14 157 VAL A CA 1
ATOM 1254 C C . VAL A 1 157 ? 39.373 33.518 23.728 1.00 15.76 157 VAL A C 1
ATOM 1255 O O . VAL A 1 157 ? 39.015 32.358 23.984 1.00 15.57 157 VAL A O 1
ATOM 1259 N N . ILE A 1 158 ? 40.594 33.827 23.309 1.00 14.60 158 ILE A N 1
ATOM 1260 C CA . ILE A 1 158 ? 41.633 32.827 23.095 1.00 14.99 158 ILE A CA 1
ATOM 1261 C C . ILE A 1 158 ? 42.766 33.100 24.099 1.00 14.56 158 ILE A C 1
ATOM 1262 O O . ILE A 1 158 ? 43.314 34.206 24.120 1.00 14.88 158 ILE A O 1
ATOM 1267 N N . LYS A 1 159 ? 43.089 32.100 24.924 1.00 14.72 159 LYS A N 1
ATOM 1268 C CA A LYS A 1 159 ? 44.182 32.215 25.886 0.50 14.75 159 LYS A CA 1
ATOM 1269 C CA B LYS A 1 159 ? 44.187 32.227 25.880 0.50 15.21 159 LYS A CA 1
ATOM 1270 C C . LYS A 1 159 ? 45.430 31.612 25.258 1.00 14.87 159 LYS A C 1
ATOM 1271 O O . LYS A 1 159 ? 45.397 30.473 24.803 1.00 15.99 159 LYS A O 1
ATOM 1282 N N . ILE A 1 160 ? 46.515 32.380 25.241 1.00 14.86 160 ILE A N 1
ATOM 1283 C CA . ILE A 1 160 ? 47.748 31.992 24.573 1.00 15.00 160 ILE A CA 1
ATOM 1284 C C . ILE A 1 160 ? 48.862 31.869 25.602 1.00 15.24 160 ILE A C 1
ATOM 1285 O O . ILE A 1 160 ? 49.211 32.846 26.272 1.00 15.43 160 ILE A O 1
ATOM 1290 N N . LYS A 1 161 ? 49.400 30.662 25.746 1.00 14.95 161 LYS A N 1
ATOM 1291 C CA . LYS A 1 161 ? 50.534 30.452 26.626 1.00 15.14 161 LYS A CA 1
ATOM 1292 C C . LYS A 1 161 ? 51.789 30.976 25.963 1.00 15.74 161 LYS A C 1
ATOM 1293 O O . LYS A 1 161 ? 52.026 30.726 24.773 1.00 16.61 161 LYS A O 1
ATOM 1299 N N . VAL A 1 162 ? 52.579 31.711 26.743 1.00 15.65 162 VAL A N 1
ATOM 1300 C CA . VAL A 1 162 ? 53.913 32.166 26.337 1.00 15.43 162 VAL A CA 1
ATOM 1301 C C . VAL A 1 162 ? 54.897 31.939 27.497 1.00 15.68 162 VAL A C 1
ATOM 1302 O O . VAL A 1 162 ? 54.510 31.408 28.549 1.00 15.55 162 VAL A O 1
ATOM 1306 N N . GLY A 1 163 ? 56.156 32.323 27.303 1.00 15.69 163 GLY A N 1
ATOM 1307 C CA . GLY A 1 163 ? 57.079 32.419 28.426 1.00 16.99 163 GLY A CA 1
ATOM 1308 C C . GLY A 1 163 ? 58.435 31.763 28.306 1.00 18.34 163 GLY A C 1
ATOM 1309 O O . GLY A 1 163 ? 59.310 32.025 29.126 1.00 18.74 163 GLY A O 1
ATOM 1310 N N . GLU A 1 164 ? 58.605 30.915 27.301 1.00 19.28 164 GLU A N 1
ATOM 1311 C CA . GLU A 1 164 ? 59.851 30.166 27.152 1.00 20.57 164 GLU A CA 1
ATOM 1312 C C . GLU A 1 164 ? 60.783 30.744 26.096 1.00 20.03 164 GLU A C 1
ATOM 1313 O O . GLU A 1 164 ? 61.987 30.487 26.135 1.00 20.78 164 GLU A O 1
ATOM 1319 N N . ASN A 1 165 ? 60.236 31.518 25.164 1.00 19.48 165 ASN A N 1
ATOM 1320 C CA . ASN A 1 165 ? 61.015 32.066 24.064 1.00 19.88 165 ASN A CA 1
ATOM 1321 C C . ASN A 1 165 ? 60.395 33.386 23.606 1.00 19.45 165 ASN A C 1
ATOM 1322 O O . ASN A 1 165 ? 59.472 33.406 22.790 1.00 19.14 165 ASN A O 1
ATOM 1327 N N . LEU A 1 166 ? 60.913 34.491 24.140 1.00 19.56 166 LEU A N 1
ATOM 1328 C CA . LEU A 1 166 ? 60.317 35.807 23.916 1.00 19.96 166 LEU A CA 1
ATOM 1329 C C . LEU A 1 166 ? 60.114 36.150 22.433 1.00 19.79 166 LEU A C 1
ATOM 1330 O O . LEU A 1 166 ? 59.041 36.601 22.025 1.00 19.73 166 LEU A O 1
ATOM 1335 N N . LYS A 1 167 ? 61.141 35.913 21.622 1.00 20.64 167 LYS A N 1
ATOM 1336 C CA . LYS A 1 167 ? 61.056 36.220 20.198 1.00 21.76 167 LYS A CA 1
ATOM 1337 C C . LYS A 1 167 ? 59.953 35.413 19.511 1.00 20.63 167 LYS A C 1
ATOM 1338 O O . LYS A 1 167 ? 59.144 35.966 18.768 1.00 20.32 167 LYS A O 1
ATOM 1344 N N . GLU A 1 168 ? 59.896 34.118 19.803 1.00 20.34 168 GLU A N 1
ATOM 1345 C CA . GLU A 1 168 ? 58.893 33.247 19.184 1.00 19.89 168 GLU A CA 1
ATOM 1346 C C . GLU A 1 168 ? 57.504 33.540 19.727 1.00 19.71 168 GLU A C 1
ATOM 1347 O O . GLU A 1 168 ? 56.507 33.369 19.015 1.00 20.43 168 GLU A O 1
ATOM 1353 N N . ASP A 1 169 ? 57.451 33.968 20.989 1.00 19.08 169 ASP A N 1
ATOM 1354 C CA . ASP A 1 169 ? 56.188 34.377 21.622 1.00 18.47 169 ASP A CA 1
ATOM 1355 C C . ASP A 1 169 ? 55.570 35.593 20.944 1.00 18.77 169 ASP A C 1
ATOM 1356 O O . ASP A 1 169 ? 54.364 35.633 20.688 1.00 18.29 169 ASP A O 1
ATOM 1361 N N . ILE A 1 170 ? 56.410 36.587 20.668 1.00 18.47 170 ILE A N 1
ATOM 1362 C CA . ILE A 1 170 ? 55.972 37.788 19.971 1.00 19.14 170 ILE A CA 1
ATOM 1363 C C . ILE A 1 170 ? 55.491 37.420 18.574 1.00 19.36 170 ILE A C 1
ATOM 1364 O O . ILE A 1 170 ? 54.410 37.829 18.163 1.00 19.56 170 ILE A O 1
ATOM 1369 N N . GLU A 1 171 ? 56.280 36.615 17.866 1.00 19.57 171 GLU A N 1
ATOM 1370 C CA . GLU A 1 171 ? 55.888 36.165 16.532 1.00 20.51 171 GLU A CA 1
ATOM 1371 C C . GLU A 1 171 ? 54.568 35.396 16.528 1.00 20.08 171 GLU A C 1
ATOM 1372 O O . GLU A 1 171 ? 53.696 35.655 15.685 1.00 21.04 171 GLU A O 1
ATOM 1378 N N . ALA A 1 172 ? 54.404 34.475 17.478 1.00 19.91 172 ALA A N 1
ATOM 1379 C CA . ALA A 1 172 ? 53.207 33.647 17.542 1.00 19.80 172 ALA A CA 1
ATOM 1380 C C . ALA A 1 172 ? 51.966 34.489 17.797 1.00 19.66 172 ALA A C 1
ATOM 1381 O O . ALA A 1 172 ? 50.958 34.348 17.115 1.00 19.71 172 ALA A O 1
ATOM 1383 N N . VAL A 1 173 ? 52.044 35.379 18.776 1.00 19.89 173 VAL A N 1
ATOM 1384 C CA . VAL A 1 173 ? 50.888 36.217 19.073 1.00 19.87 173 VAL A CA 1
ATOM 1385 C C . VAL A 1 173 ? 50.517 37.126 17.895 1.00 20.39 173 VAL A C 1
ATOM 1386 O O . VAL A 1 173 ? 49.340 37.348 17.622 1.00 19.89 173 VAL A O 1
ATOM 1390 N N . GLU A 1 174 ? 51.521 37.615 17.174 1.00 20.92 174 GLU A N 1
ATOM 1391 C CA . GLU A 1 174 ? 51.264 38.511 16.051 1.00 22.19 174 GLU A CA 1
ATOM 1392 C C . GLU A 1 174 ? 50.621 37.761 14.891 1.00 21.97 174 GLU A C 1
ATOM 1393 O O . GLU A 1 174 ? 49.696 38.265 14.251 1.00 22.45 174 GLU A O 1
ATOM 1399 N N . GLU A 1 175 ? 51.101 36.546 14.633 1.00 22.13 175 GLU A N 1
ATOM 1400 C CA . GLU A 1 175 ? 50.522 35.693 13.599 1.00 22.93 175 GLU A CA 1
ATOM 1401 C C . GLU A 1 175 ? 49.102 35.239 13.970 1.00 22.74 175 GLU A C 1
ATOM 1402 O O . GLU A 1 175 ? 48.215 35.201 13.116 1.00 23.46 175 GLU A O 1
ATOM 1408 N N . ILE A 1 176 ? 48.889 34.897 15.241 1.00 22.04 176 ILE A N 1
ATOM 1409 C CA . ILE A 1 176 ? 47.558 34.517 15.732 1.00 21.55 176 ILE A CA 1
ATOM 1410 C C . ILE A 1 176 ? 46.559 35.647 15.507 1.00 21.98 176 ILE A C 1
ATOM 1411 O O . ILE A 1 176 ? 45.449 35.420 15.002 1.00 21.49 176 ILE A O 1
ATOM 1416 N N . ALA A 1 177 ? 46.962 36.861 15.862 1.00 22.52 177 ALA A N 1
ATOM 1417 C CA . ALA A 1 177 ? 46.084 38.021 15.729 1.00 23.26 177 ALA A CA 1
ATOM 1418 C C . ALA A 1 177 ? 45.595 38.178 14.292 1.00 24.04 177 ALA A C 1
ATOM 1419 O O . ALA A 1 177 ? 44.437 38.496 14.065 1.00 24.05 177 ALA A O 1
ATOM 1421 N N . LYS A 1 178 ? 46.486 37.938 13.331 1.00 24.93 178 LYS A N 1
ATOM 1422 C CA . LYS A 1 178 ? 46.166 38.131 11.907 1.00 25.96 178 LYS A CA 1
ATOM 1423 C C . LYS A 1 178 ? 45.074 37.205 11.390 1.00 25.77 178 LYS A C 1
ATOM 1424 O O . LYS A 1 178 ? 44.314 37.568 10.483 1.00 26.04 178 LYS A O 1
ATOM 1430 N N . VAL A 1 179 ? 44.999 36.011 11.969 1.00 24.85 179 VAL A N 1
ATOM 1431 C CA . VAL A 1 179 ? 44.112 34.967 11.471 1.00 24.71 179 VAL A CA 1
ATOM 1432 C C . VAL A 1 179 ? 42.904 34.728 12.377 1.00 23.84 179 VAL A C 1
ATOM 1433 O O . VAL A 1 179 ? 42.111 33.831 12.130 1.00 24.23 179 VAL A O 1
ATOM 1437 N N . THR A 1 180 ? 42.762 35.545 13.421 1.00 22.48 180 THR A N 1
ATOM 1438 C CA . THR A 1 180 ? 41.628 35.417 14.333 1.00 21.38 180 THR A CA 1
ATOM 1439 C C . THR A 1 180 ? 41.013 36.790 14.607 1.00 21.37 180 THR A C 1
ATOM 1440 O O . THR A 1 180 ? 40.629 37.097 15.736 1.00 21.12 180 THR A O 1
ATOM 1444 N N . ARG A 1 181 ? 40.912 37.612 13.566 1.00 21.55 181 ARG A N 1
ATOM 1445 C CA . ARG A 1 181 ? 40.367 38.960 13.727 1.00 22.09 181 ARG A CA 1
ATOM 1446 C C . ARG A 1 181 ? 38.959 38.909 14.324 1.00 21.41 181 ARG A C 1
ATOM 1447 O O . ARG A 1 181 ? 38.048 38.243 13.792 1.00 21.17 181 ARG A O 1
ATOM 1455 N N . GLY A 1 182 ? 38.802 39.611 15.443 1.00 20.36 182 GLY A N 1
ATOM 1456 C CA . GLY A 1 182 ? 37.556 39.614 16.192 1.00 20.10 182 GLY A CA 1
ATOM 1457 C C . GLY A 1 182 ? 37.669 38.954 17.553 1.00 19.75 182 GLY A C 1
ATOM 1458 O O . GLY A 1 182 ? 36.850 39.219 18.440 1.00 20.56 182 GLY A O 1
ATOM 1459 N N . ALA A 1 183 ? 38.666 38.082 17.714 1.00 18.83 183 ALA A N 1
ATOM 1460 C CA . ALA A 1 183 ? 38.915 37.412 18.996 1.00 18.08 183 ALA A CA 1
ATOM 1461 C C . ALA A 1 183 ? 39.486 38.394 20.025 1.00 17.70 183 ALA A C 1
ATOM 1462 O O . ALA A 1 183 ? 40.163 39.340 19.640 1.00 17.42 183 ALA A O 1
ATOM 1464 N N . LYS A 1 184 ? 39.200 38.160 21.313 1.00 16.66 184 LYS A N 1
ATOM 1465 C CA . LYS A 1 184 ? 39.951 38.791 22.415 1.00 16.89 184 LYS A CA 1
ATOM 1466 C C . LYS A 1 184 ? 41.040 37.812 22.836 1.00 16.32 184 LYS A C 1
ATOM 1467 O O . LYS A 1 184 ? 40.869 36.605 22.663 1.00 16.79 184 LYS A O 1
ATOM 1473 N N . TYR A 1 185 ? 42.144 38.332 23.379 1.00 16.01 185 TYR A N 1
ATOM 1474 C CA . TYR A 1 185 ? 43.335 37.520 23.724 1.00 15.75 185 TYR A CA 1
ATOM 1475 C C . TYR A 1 185 ? 43.707 37.670 25.184 1.00 15.95 185 TYR A C 1
ATOM 1476 O O . TYR A 1 185 ? 43.766 38.785 25.698 1.00 15.85 185 TYR A O 1
ATOM 1485 N N . ILE A 1 186 ? 43.904 36.540 25.850 1.00 14.95 186 ILE A N 1
ATOM 1486 C CA . ILE A 1 186 ? 44.584 36.519 27.146 1.00 15.14 186 ILE A CA 1
ATOM 1487 C C . ILE A 1 186 ? 45.941 35.871 26.926 1.00 15.25 186 ILE A C 1
ATOM 1488 O O . ILE A 1 186 ? 46.033 34.850 26.243 1.00 16.35 186 ILE A O 1
ATOM 1493 N N . VAL A 1 187 ? 46.999 36.471 27.481 1.00 15.59 187 VAL A N 1
ATOM 1494 C CA . VAL A 1 187 ? 48.346 35.927 27.305 1.00 15.44 187 VAL A CA 1
ATOM 1495 C C . VAL A 1 187 ? 48.824 35.553 28.685 1.00 16.14 187 VAL A C 1
ATOM 1496 O O . VAL A 1 187 ? 48.769 36.383 29.593 1.00 16.20 187 VAL A O 1
ATOM 1500 N N . ASP A 1 188 ? 49.252 34.303 28.847 1.00 15.86 188 ASP A N 1
ATOM 1501 C CA . ASP A 1 188 ? 49.692 33.804 30.151 1.00 16.26 188 ASP A CA 1
ATOM 1502 C C . ASP A 1 188 ? 51.142 33.359 30.066 1.00 15.97 188 ASP A C 1
ATOM 1503 O O . ASP A 1 188 ? 51.464 32.393 29.369 1.00 15.58 188 ASP A O 1
ATOM 1508 N N . ALA A 1 189 ? 52.020 34.055 30.785 1.00 16.65 189 ALA A N 1
ATOM 1509 C CA . ALA A 1 189 ? 53.450 33.798 30.661 1.00 16.87 189 ALA A CA 1
ATOM 1510 C C . ALA A 1 189 ? 53.979 32.811 31.692 1.00 17.01 189 ALA A C 1
ATOM 1511 O O . ALA A 1 189 ? 55.145 32.401 31.616 1.00 17.73 189 ALA A O 1
ATOM 1513 N N . ASN A 1 190 ? 53.126 32.432 32.646 1.00 17.07 190 ASN A N 1
ATOM 1514 C CA . ASN A 1 190 ? 53.448 31.430 33.667 1.00 17.81 190 ASN A CA 1
ATOM 1515 C C . ASN A 1 190 ? 54.838 31.622 34.246 1.00 17.92 190 ASN A C 1
ATOM 1516 O O . ASN A 1 190 ? 55.641 30.674 34.350 1.00 17.58 190 ASN A O 1
ATOM 1529 N N . GLY A 1 192 ? 57.481 33.159 33.194 1.00 16.84 192 GLY A N 1
ATOM 1530 C CA . GLY A 1 192 ? 58.647 32.918 32.348 1.00 16.59 192 GLY A CA 1
ATOM 1531 C C . GLY A 1 192 ? 59.579 34.085 32.035 1.00 16.41 192 GLY A C 1
ATOM 1532 O O . GLY A 1 192 ? 60.719 33.858 31.604 1.00 16.78 192 GLY A O 1
ATOM 1533 N N . TYR A 1 193 ? 59.099 35.318 32.229 1.00 15.90 193 TYR A N 1
ATOM 1534 C CA . TYR A 1 193 ? 59.827 36.504 31.786 1.00 15.67 193 TYR A CA 1
ATOM 1535 C C . TYR A 1 193 ? 60.459 37.297 32.928 1.00 16.09 193 TYR A C 1
ATOM 1536 O O . TYR A 1 193 ? 59.969 37.286 34.060 1.00 16.44 193 TYR A O 1
ATOM 1545 N N . THR A 1 194 ? 61.521 38.027 32.627 1.00 16.01 194 THR A N 1
ATOM 1546 C CA . THR A 1 194 ? 61.945 39.076 33.551 1.00 16.09 194 THR A CA 1
ATOM 1547 C C . THR A 1 194 ? 60.982 40.263 33.401 1.00 16.35 194 THR A C 1
ATOM 1548 O O . THR A 1 194 ? 60.215 40.332 32.437 1.00 15.74 194 THR A O 1
ATOM 1552 N N . GLN A 1 195 ? 61.024 41.198 34.351 1.00 17.58 195 GLN A N 1
ATOM 1553 C CA . GLN A 1 195 ? 60.196 42.405 34.274 1.00 19.77 195 GLN A CA 1
ATOM 1554 C C . GLN A 1 195 ? 60.353 43.081 32.906 1.00 18.53 195 GLN A C 1
ATOM 1555 O O . GLN A 1 195 ? 59.372 43.395 32.251 1.00 18.90 195 GLN A O 1
ATOM 1561 N N . LYS A 1 196 ? 61.603 43.262 32.476 1.00 18.13 196 LYS A N 1
ATOM 1562 C CA . LYS A 1 196 ? 61.905 43.986 31.240 1.00 18.23 196 LYS A CA 1
ATOM 1563 C C . LYS A 1 196 ? 61.499 43.182 30.000 1.00 16.72 196 LYS A C 1
ATOM 1564 O O . LYS A 1 196 ? 60.989 43.743 29.027 1.00 15.96 196 LYS A O 1
ATOM 1570 N N . GLU A 1 197 ? 61.729 41.868 30.026 1.00 15.63 197 GLU A N 1
ATOM 1571 C CA . GLU A 1 197 ? 61.248 41.008 28.944 1.00 15.42 197 GLU A CA 1
ATOM 1572 C C . GLU A 1 197 ? 59.729 41.111 28.825 1.00 15.24 197 GLU A C 1
ATOM 1573 O O . GLU A 1 197 ? 59.195 41.197 27.714 1.00 15.23 197 GLU A O 1
ATOM 1579 N N . ALA A 1 198 ? 59.039 41.092 29.967 1.00 14.97 198 ALA A N 1
ATOM 1580 C CA . ALA A 1 198 ? 57.582 41.149 29.963 1.00 15.70 198 ALA A CA 1
ATOM 1581 C C . ALA A 1 198 ? 57.048 42.458 29.395 1.00 15.53 198 ALA A C 1
ATOM 1582 O O . ALA A 1 198 ? 56.085 42.453 28.634 1.00 16.54 198 ALA A O 1
ATOM 1584 N N . VAL A 1 199 ? 57.696 43.567 29.749 1.00 15.79 199 VAL A N 1
ATOM 1585 C CA . VAL A 1 199 ? 57.314 44.876 29.211 1.00 15.74 199 VAL A CA 1
ATOM 1586 C C . VAL A 1 199 ? 57.522 44.858 27.694 1.00 16.36 199 VAL A C 1
ATOM 1587 O O . VAL A 1 199 ? 56.664 45.304 26.938 1.00 16.95 199 VAL A O 1
ATOM 1591 N N . GLU A 1 200 ? 58.633 44.283 27.252 1.00 16.62 200 GLU A N 1
ATOM 1592 C CA . GLU A 1 200 ? 58.936 44.286 25.821 1.00 17.35 200 GLU A CA 1
ATOM 1593 C C . GLU A 1 200 ? 58.035 43.417 24.963 1.00 16.70 200 GLU A C 1
ATOM 1594 O O . GLU A 1 200 ? 57.671 43.787 23.822 1.00 17.05 200 GLU A O 1
ATOM 1600 N N . PHE A 1 201 ? 57.627 42.278 25.516 1.00 15.96 201 PHE A N 1
ATOM 1601 C CA . PHE A 1 201 ? 56.609 41.487 24.859 1.00 16.42 201 PHE A CA 1
ATOM 1602 C C . PHE A 1 201 ? 55.352 42.339 24.625 1.00 16.01 201 PHE A C 1
ATOM 1603 O O . PHE A 1 201 ? 54.801 42.379 23.528 1.00 16.39 201 PHE A O 1
ATOM 1611 N N . ALA A 1 202 ? 54.903 43.019 25.673 1.00 16.06 202 ALA A N 1
ATOM 1612 C CA . ALA A 1 202 ? 53.672 43.785 25.581 1.00 16.39 202 ALA A CA 1
ATOM 1613 C C . ALA A 1 202 ? 53.808 44.919 24.568 1.00 17.48 202 ALA A C 1
ATOM 1614 O O . ALA A 1 202 ? 52.913 45.126 23.770 1.00 17.78 202 ALA A O 1
ATOM 1616 N N . ARG A 1 203 ? 54.931 45.631 24.608 1.00 18.24 203 ARG A N 1
ATOM 1617 C CA . ARG A 1 203 ? 55.167 46.760 23.688 1.00 19.39 203 ARG A CA 1
ATOM 1618 C C . ARG A 1 203 ? 55.227 46.326 22.242 1.00 19.90 203 ARG A C 1
ATOM 1619 O O . ARG A 1 203 ? 54.657 46.993 21.367 1.00 20.54 203 ARG A O 1
ATOM 1627 N N . ALA A 1 204 ? 55.886 45.192 22.001 1.00 19.96 204 ALA A N 1
ATOM 1628 C CA . ALA A 1 204 ? 56.021 44.656 20.646 1.00 20.26 204 ALA A CA 1
ATOM 1629 C C . ALA A 1 204 ? 54.668 44.364 20.025 1.00 20.66 204 ALA A C 1
ATOM 1630 O O . ALA A 1 204 ? 54.393 44.784 18.901 1.00 21.01 204 ALA A O 1
ATOM 1632 N N . VAL A 1 205 ? 53.794 43.684 20.768 1.00 20.35 205 VAL A N 1
ATOM 1633 C CA . VAL A 1 205 ? 52.469 43.358 20.232 1.00 21.26 205 VAL A CA 1
ATOM 1634 C C . VAL A 1 205 ? 51.554 44.595 20.150 1.00 20.92 205 VAL A C 1
ATOM 1635 O O . VAL A 1 205 ? 50.807 44.739 19.177 1.00 21.23 205 VAL A O 1
ATOM 1639 N N . TYR A 1 206 ? 51.639 45.492 21.139 1.00 20.81 206 TYR A N 1
ATOM 1640 C CA . TYR A 1 206 ? 50.916 46.776 21.088 1.00 21.22 206 TYR A CA 1
ATOM 1641 C C . TYR A 1 206 ? 51.282 47.519 19.808 1.00 21.76 206 TYR A C 1
ATOM 1642 O O . TYR A 1 206 ? 50.414 48.100 19.157 1.00 21.80 206 TYR A O 1
ATOM 1651 N N . GLN A 1 207 ? 52.561 47.479 19.439 1.00 22.87 207 GLN A N 1
ATOM 1652 C CA . GLN A 1 207 ? 53.020 48.200 18.242 1.00 24.23 207 GLN A CA 1
ATOM 1653 C C . GLN A 1 207 ? 52.410 47.695 16.940 1.00 24.34 207 GLN A C 1
ATOM 1654 O O . GLN A 1 207 ? 52.342 48.441 15.947 1.00 24.66 207 GLN A O 1
ATOM 1660 N N . LYS A 1 208 ? 51.965 46.439 16.938 1.00 24.26 208 LYS A N 1
ATOM 1661 C CA . LYS A 1 208 ? 51.239 45.882 15.802 1.00 24.27 208 LYS A CA 1
ATOM 1662 C C . LYS A 1 208 ? 49.726 46.122 15.874 1.00 23.93 208 LYS A C 1
ATOM 1663 O O . LYS A 1 208 ? 48.965 45.556 15.081 1.00 24.27 208 LYS A O 1
ATOM 1669 N N . GLY A 1 209 ? 49.298 46.947 16.832 1.00 23.20 209 GLY A N 1
ATOM 1670 C CA . GLY A 1 209 ? 47.879 47.266 17.014 1.00 21.92 209 GLY A CA 1
ATOM 1671 C C . GLY A 1 209 ? 47.054 46.146 17.630 1.00 21.87 209 GLY A C 1
ATOM 1672 O O . GLY A 1 209 ? 45.832 46.113 17.481 1.00 22.31 209 GLY A O 1
ATOM 1673 N N . ILE A 1 210 ? 47.731 45.227 18.318 1.00 21.00 210 ILE A N 1
ATOM 1674 C CA . ILE A 1 210 ? 47.078 44.109 18.998 1.00 20.02 210 ILE A CA 1
ATOM 1675 C C . ILE A 1 210 ? 46.772 44.488 20.447 1.00 19.45 210 ILE A C 1
ATOM 1676 O O . ILE A 1 210 ? 47.637 45.025 21.154 1.00 19.86 210 ILE A O 1
ATOM 1681 N N . ASP A 1 211 ? 45.543 44.201 20.877 1.00 18.82 211 ASP A N 1
ATOM 1682 C CA . ASP A 1 211 ? 45.118 44.443 22.249 1.00 18.03 211 ASP A CA 1
ATOM 1683 C C . ASP A 1 211 ? 45.083 43.136 23.026 1.00 17.01 211 ASP A C 1
ATOM 1684 O O . ASP A 1 211 ? 44.491 42.148 22.582 1.00 17.74 211 ASP A O 1
ATOM 1689 N N . ILE A 1 212 ? 45.757 43.114 24.167 1.00 14.85 212 ILE A N 1
ATOM 1690 C CA . ILE A 1 212 ? 45.709 41.940 25.048 1.00 15.02 212 ILE A CA 1
ATOM 1691 C C . ILE A 1 212 ? 44.798 42.253 26.225 1.00 14.45 212 ILE A C 1
ATOM 1692 O O . ILE A 1 212 ? 45.087 43.151 27.014 1.00 14.21 212 ILE A O 1
ATOM 1697 N N . ALA A 1 213 ? 43.707 41.488 26.339 1.00 14.03 213 ALA A N 1
ATOM 1698 C CA . ALA A 1 213 ? 42.676 41.725 27.347 1.00 14.09 213 ALA A CA 1
ATOM 1699 C C . ALA A 1 213 ? 43.224 41.565 28.758 1.00 13.77 213 ALA A C 1
ATOM 1700 O O . ALA A 1 213 ? 42.928 42.377 29.651 1.00 13.56 213 ALA A O 1
ATOM 1702 N N . VAL A 1 214 ? 43.994 40.503 28.964 1.00 13.15 214 VAL A N 1
ATOM 1703 C CA . VAL A 1 214 ? 44.621 40.247 30.268 1.00 13.19 214 VAL A CA 1
ATOM 1704 C C . VAL A 1 214 ? 45.985 39.608 30.025 1.00 13.29 214 VAL A C 1
ATOM 1705 O O . VAL A 1 214 ? 46.118 38.665 29.241 1.00 14.04 214 VAL A O 1
ATOM 1709 N N . TYR A 1 215 ? 46.994 40.117 30.720 1.00 12.89 215 TYR A N 1
ATOM 1710 C CA . TYR A 1 215 ? 48.374 39.652 30.581 1.00 12.81 215 TYR A CA 1
ATOM 1711 C C . TYR A 1 215 ? 48.750 39.014 31.913 1.00 13.52 215 TYR A C 1
ATOM 1712 O O . TYR A 1 215 ? 48.978 39.718 32.898 1.00 14.19 215 TYR A O 1
ATOM 1721 N N . GLU A 1 216 ? 48.735 37.685 31.965 1.00 14.32 216 GLU A N 1
ATOM 1722 C CA . GLU A 1 216 ? 48.855 36.973 33.252 1.00 15.19 216 GLU A CA 1
ATOM 1723 C C . GLU A 1 216 ? 50.281 36.664 33.668 1.00 15.91 216 GLU A C 1
ATOM 1724 O O . GLU A 1 216 ? 51.080 36.144 32.874 1.00 16.06 216 GLU A O 1
ATOM 1730 N N . GLN A 1 217 ? 50.555 36.965 34.935 1.00 15.20 217 GLN A N 1
ATOM 1731 C CA . GLN A 1 217 ? 51.737 36.522 35.682 1.00 15.38 217 GLN A CA 1
ATOM 1732 C C . GLN A 1 217 ? 52.991 36.394 34.823 1.00 15.94 217 GLN A C 1
ATOM 1733 O O . GLN A 1 217 ? 53.516 35.299 34.632 1.00 16.34 217 GLN A O 1
ATOM 1739 N N . PRO A 1 218 ? 53.464 37.519 34.278 1.00 16.73 218 PRO A N 1
ATOM 1740 C CA . PRO A 1 218 ? 54.681 37.500 33.470 1.00 17.39 218 PRO A CA 1
ATOM 1741 C C . PRO A 1 218 ? 55.945 37.127 34.248 1.00 17.39 218 PRO A C 1
ATOM 1742 O O . PRO A 1 218 ? 56.894 36.579 33.659 1.00 18.00 218 PRO A O 1
ATOM 1746 N N . VAL A 1 219 ? 55.964 37.404 35.556 1.00 16.51 219 VAL A N 1
ATOM 1747 C CA . VAL A 1 219 ? 57.165 37.246 36.398 1.00 17.33 219 VAL A CA 1
ATOM 1748 C C . VAL A 1 219 ? 56.973 36.204 37.511 1.00 17.56 219 VAL A C 1
ATOM 1749 O O . VAL A 1 219 ? 55.875 35.684 37.667 1.00 16.95 219 VAL A O 1
ATOM 1753 N N . ARG A 1 220 ? 58.024 35.892 38.282 1.00 18.79 220 ARG A N 1
ATOM 1754 C CA . ARG A 1 220 ? 57.928 34.855 39.319 1.00 20.04 220 ARG A CA 1
ATOM 1755 C C . ARG A 1 220 ? 56.956 35.164 40.462 1.00 20.20 220 ARG A C 1
ATOM 1756 O O . ARG A 1 220 ? 56.610 36.329 40.698 1.00 20.05 220 ARG A O 1
ATOM 1764 N N . ARG A 1 221 ? 56.526 34.115 41.158 1.00 21.13 221 ARG A N 1
ATOM 1765 C CA . ARG A 1 221 ? 55.514 34.179 42.218 1.00 22.55 221 ARG A CA 1
ATOM 1766 C C . ARG A 1 221 ? 55.831 35.243 43.278 1.00 21.66 221 ARG A C 1
ATOM 1767 O O . ARG A 1 221 ? 54.946 35.982 43.727 1.00 21.44 221 ARG A O 1
ATOM 1775 N N . GLU A 1 222 ? 57.092 35.307 43.680 1.00 21.52 222 GLU A N 1
ATOM 1776 C CA . GLU A 1 222 ? 57.464 36.163 44.806 1.00 21.82 222 GLU A CA 1
ATOM 1777 C C . GLU A 1 222 ? 57.765 37.606 44.385 1.00 20.89 222 GLU A C 1
ATOM 1778 O O . GLU A 1 222 ? 57.886 38.494 45.235 1.00 20.76 222 GLU A O 1
ATOM 1784 N N . ASP A 1 223 ? 57.870 37.830 43.080 1.00 20.43 223 ASP A N 1
ATOM 1785 C CA . ASP A 1 223 ? 58.272 39.114 42.506 1.00 20.59 223 ASP A CA 1
ATOM 1786 C C . ASP A 1 223 ? 57.096 40.090 42.378 1.00 20.60 223 ASP A C 1
ATOM 1787 O O . ASP A 1 223 ? 56.699 40.478 41.284 1.00 20.24 223 ASP A O 1
ATOM 1792 N N . ILE A 1 224 ? 56.538 40.487 43.516 1.00 21.04 224 ILE A N 1
ATOM 1793 C CA . ILE A 1 224 ? 55.401 41.403 43.518 1.00 21.55 224 ILE A CA 1
ATOM 1794 C C . ILE A 1 224 ? 55.781 42.751 42.912 1.00 21.59 224 ILE A C 1
ATOM 1795 O O . ILE A 1 224 ? 55.011 43.351 42.145 1.00 20.79 224 ILE A O 1
ATOM 1800 N N . GLU A 1 225 ? 56.983 43.220 43.246 1.00 21.82 225 GLU A N 1
ATOM 1801 C CA . GLU A 1 225 ? 57.473 44.497 42.733 1.00 22.89 225 GLU A CA 1
ATOM 1802 C C . GLU A 1 225 ? 57.628 44.419 41.214 1.00 21.37 225 GLU A C 1
ATOM 1803 O O . GLU A 1 225 ? 57.340 45.378 40.490 1.00 20.99 225 GLU A O 1
ATOM 1809 N N . GLY A 1 226 ? 58.004 43.239 40.726 1.00 20.70 226 GLY A N 1
ATOM 1810 C CA . GLY A 1 226 ? 58.109 42.993 39.288 1.00 20.26 226 GLY A CA 1
ATOM 1811 C C . GLY A 1 226 ? 56.776 43.005 38.564 1.00 19.38 226 GLY A C 1
ATOM 1812 O O . GLY A 1 226 ? 56.643 43.558 37.477 1.00 19.51 226 GLY A O 1
ATOM 1813 N N . LEU A 1 227 ? 55.768 42.397 39.171 1.00 18.94 227 LEU A N 1
ATOM 1814 C CA . LEU A 1 227 ? 54.425 42.476 38.650 1.00 18.76 227 LEU A CA 1
ATOM 1815 C C . LEU A 1 227 ? 53.985 43.931 38.527 1.00 17.99 227 LEU A C 1
ATOM 1816 O O . LEU A 1 227 ? 53.457 44.329 37.496 1.00 17.61 227 LEU A O 1
ATOM 1821 N N . LYS A 1 228 ? 54.230 44.725 39.575 1.00 16.86 228 LYS A N 1
ATOM 1822 C CA . LYS A 1 228 ? 53.880 46.150 39.552 1.00 16.51 228 LYS A CA 1
ATOM 1823 C C . LYS A 1 228 ? 54.633 46.892 38.437 1.00 16.14 228 LYS A C 1
ATOM 1824 O O . LYS A 1 228 ? 54.057 47.713 37.709 1.00 15.77 228 LYS A O 1
ATOM 1830 N N . PHE A 1 229 ? 55.913 46.555 38.278 1.00 16.17 229 PHE A N 1
ATOM 1831 C CA . PHE A 1 229 ? 56.726 47.188 37.236 1.00 16.02 229 PHE A CA 1
ATOM 1832 C C . PHE A 1 229 ? 56.106 46.947 35.865 1.00 16.04 229 PHE A C 1
ATOM 1833 O O . PHE A 1 229 ? 55.962 47.870 35.073 1.00 16.16 229 PHE A O 1
ATOM 1841 N N . VAL A 1 230 ? 55.730 45.699 35.582 1.00 15.72 230 VAL A N 1
ATOM 1842 C CA . VAL A 1 230 ? 55.074 45.400 34.307 1.00 15.98 230 VAL A CA 1
ATOM 1843 C C . VAL A 1 230 ? 53.763 46.192 34.164 1.00 15.78 230 VAL A C 1
ATOM 1844 O O . VAL A 1 230 ? 53.500 46.804 33.135 1.00 16.22 230 VAL A O 1
ATOM 1848 N N . ARG A 1 231 ? 52.958 46.186 35.221 1.00 16.78 231 ARG A N 1
ATOM 1849 C CA . ARG A 1 231 ? 51.704 46.912 35.232 1.00 17.14 231 ARG A CA 1
ATOM 1850 C C . ARG A 1 231 ? 51.891 48.387 34.879 1.00 16.48 231 ARG A C 1
ATOM 1851 O O . ARG A 1 231 ? 51.129 48.954 34.086 1.00 16.97 231 ARG A O 1
ATOM 1859 N N . PHE A 1 232 ? 52.905 49.007 35.480 1.00 16.68 232 PHE A N 1
ATOM 1860 C CA . PHE A 1 232 ? 53.100 50.444 35.315 1.00 16.49 232 PHE A CA 1
ATOM 1861 C C . PHE A 1 232 ? 53.837 50.835 34.049 1.00 17.41 232 PHE A C 1
ATOM 1862 O O . PHE A 1 232 ? 53.903 52.018 33.723 1.00 17.88 232 PHE A O 1
ATOM 1870 N N . HIS A 1 233 ? 54.398 49.863 33.332 1.00 17.68 233 HIS A N 1
ATOM 1871 C CA . HIS A 1 233 ? 55.214 50.197 32.154 1.00 18.31 233 HIS A CA 1
ATOM 1872 C C . HIS A 1 233 ? 54.817 49.533 30.858 1.00 19.70 233 HIS A C 1
ATOM 1873 O O . HIS A 1 233 ? 55.553 49.613 29.851 1.00 20.64 233 HIS A O 1
ATOM 1880 N N . SER A 1 234 ? 53.668 48.876 30.881 1.00 20.12 234 SER A N 1
ATOM 1881 C CA . SER A 1 234 ? 53.115 48.324 29.650 1.00 19.93 234 SER A CA 1
ATOM 1882 C C . SER A 1 234 ? 51.589 48.519 29.577 1.00 19.10 234 SER A C 1
ATOM 1883 O O . SER A 1 234 ? 50.921 48.736 30.595 1.00 19.13 234 SER A O 1
ATOM 1886 N N . PRO A 1 235 ? 51.039 48.485 28.356 1.00 18.20 235 PRO A N 1
ATOM 1887 C CA . PRO A 1 235 ? 49.693 49.014 28.126 1.00 17.58 235 PRO A CA 1
ATOM 1888 C C . PRO A 1 235 ? 48.532 48.103 28.465 1.00 16.23 235 PRO A C 1
ATOM 1889 O O . PRO A 1 235 ? 47.381 48.561 28.394 1.00 16.70 235 PRO A O 1
ATOM 1893 N N . PHE A 1 236 ? 48.817 46.835 28.791 1.00 15.16 236 PHE A N 1
ATOM 1894 C CA . PHE A 1 236 ? 47.756 45.854 29.001 1.00 14.42 236 PHE A CA 1
ATOM 1895 C C . PHE A 1 236 ? 47.513 45.543 30.468 1.00 14.32 236 PHE A C 1
ATOM 1896 O O . PHE A 1 236 ? 48.432 45.683 31.296 1.00 14.24 236 PHE A O 1
ATOM 1904 N N . PRO A 1 237 ? 46.267 45.155 30.809 1.00 13.45 237 PRO A N 1
ATOM 1905 C CA . PRO A 1 237 ? 45.986 44.806 32.201 1.00 13.60 237 PRO A CA 1
ATOM 1906 C C . PRO A 1 237 ? 46.822 43.618 32.631 1.00 13.78 237 PRO A C 1
ATOM 1907 O O . PRO A 1 237 ? 46.908 42.629 31.906 1.00 14.36 237 PRO A O 1
ATOM 1911 N N . VAL A 1 238 ? 47.435 43.715 33.804 1.00 12.32 238 VAL A N 1
ATOM 1912 C CA . VAL A 1 238 ? 48.285 42.637 34.318 1.00 12.89 238 VAL A CA 1
ATOM 1913 C C . VAL A 1 238 ? 47.565 41.878 35.413 1.00 12.80 238 VAL A C 1
ATOM 1914 O O . VAL A 1 238 ? 47.007 42.481 36.322 1.00 14.02 238 VAL A O 1
ATOM 1918 N N . ALA A 1 239 ? 47.600 40.546 35.330 1.00 12.53 239 ALA A N 1
ATOM 1919 C CA . ALA A 1 239 ? 46.960 39.696 36.347 1.00 12.45 239 ALA A CA 1
ATOM 1920 C C . ALA A 1 239 ? 47.995 38.967 37.166 1.00 13.25 239 ALA A C 1
ATOM 1921 O O . ALA A 1 239 ? 49.020 38.543 36.637 1.00 13.63 239 ALA A O 1
ATOM 1923 N N . ALA A 1 240 ? 47.688 38.806 38.454 1.00 13.70 240 ALA A N 1
ATOM 1924 C CA . ALA A 1 240 ? 48.383 37.854 39.314 1.00 14.02 240 ALA A CA 1
ATOM 1925 C C . ALA A 1 240 ? 47.675 36.533 39.201 1.00 14.41 240 ALA A C 1
ATOM 1926 O O . ALA A 1 240 ? 46.449 36.479 39.262 1.00 15.46 240 ALA A O 1
ATOM 1928 N N . ASP A 1 241 ? 48.461 35.471 39.100 1.00 14.36 241 ASP A N 1
ATOM 1929 C CA . ASP A 1 241 ? 47.925 34.124 39.163 1.00 14.53 241 ASP A CA 1
ATOM 1930 C C . ASP A 1 241 ? 48.702 33.436 40.274 1.00 14.96 241 ASP A C 1
ATOM 1931 O O . ASP A 1 241 ? 48.226 33.375 41.398 1.00 14.92 241 ASP A O 1
ATOM 1936 N N . GLU A 1 242 ? 49.910 32.969 39.970 1.00 15.75 242 GLU A N 1
ATOM 1937 C CA . GLU A 1 242 ? 50.705 32.274 40.988 1.00 16.12 242 GLU A CA 1
ATOM 1938 C C . GLU A 1 242 ? 50.992 33.153 42.209 1.00 16.39 242 GLU A C 1
ATOM 1939 O O . GLU A 1 242 ? 51.135 32.637 43.327 1.00 17.47 242 GLU A O 1
ATOM 1945 N N . SER A 1 243 ? 51.045 34.478 42.012 1.00 15.85 243 SER A N 1
ATOM 1946 C CA . SER A 1 243 ? 51.233 35.424 43.117 1.00 15.91 243 SER A CA 1
ATOM 1947 C C . SER A 1 243 ? 49.981 35.635 43.953 1.00 15.96 243 SER A C 1
ATOM 1948 O O . SER A 1 243 ? 50.048 36.296 44.994 1.00 18.34 243 SER A O 1
ATOM 1951 N N . ALA A 1 244 ? 48.843 35.122 43.487 1.00 15.14 244 ALA A N 1
ATOM 1952 C CA . ALA A 1 244 ? 47.588 35.296 44.210 1.00 13.89 244 ALA A CA 1
ATOM 1953 C C . ALA A 1 244 ? 47.004 33.953 44.572 1.00 14.49 244 ALA A C 1
ATOM 1954 O O . ALA A 1 244 ? 46.108 33.454 43.877 1.00 14.56 244 ALA A O 1
ATOM 1956 N N . ARG A 1 245 ? 47.515 33.362 45.654 1.00 14.98 245 ARG A N 1
ATOM 1957 C CA . ARG A 1 245 ? 46.978 32.079 46.122 1.00 15.42 245 ARG A CA 1
ATOM 1958 C C . ARG A 1 245 ? 45.984 32.228 47.262 1.00 15.13 245 ARG A C 1
ATOM 1959 O O . ARG A 1 245 ? 44.966 31.522 47.307 1.00 16.02 245 ARG A O 1
ATOM 1967 N N . THR A 1 246 ? 46.294 33.134 48.188 1.00 14.82 246 THR A N 1
ATOM 1968 C CA . THR A 1 246 ? 45.464 33.330 49.363 1.00 14.22 246 THR A CA 1
ATOM 1969 C C . THR A 1 246 ? 44.871 34.726 49.416 1.00 13.76 246 THR A C 1
ATOM 1970 O O . THR A 1 246 ? 45.311 35.638 48.701 1.00 13.73 246 THR A O 1
ATOM 1974 N N . LYS A 1 247 ? 43.898 34.902 50.300 1.00 13.24 247 LYS A N 1
ATOM 1975 C CA . LYS A 1 247 ? 43.288 36.211 50.498 1.00 13.24 247 LYS A CA 1
ATOM 1976 C C . LYS A 1 247 ? 44.318 37.232 50.984 1.00 13.60 247 LYS A C 1
ATOM 1977 O O . LYS A 1 247 ? 44.215 38.431 50.690 1.00 14.69 247 LYS A O 1
ATOM 1983 N N . PHE A 1 248 ? 45.293 36.755 51.757 1.00 14.34 248 PHE A N 1
ATOM 1984 C CA . PHE A 1 248 ? 46.358 37.620 52.272 1.00 14.05 248 PHE A CA 1
ATOM 1985 C C . PHE A 1 248 ? 47.255 38.082 51.140 1.00 14.45 248 PHE A C 1
ATOM 1986 O O . PHE A 1 248 ? 47.677 39.233 51.114 1.00 15.27 248 PHE A O 1
ATOM 1994 N N . ASP A 1 249 ? 47.539 37.179 50.196 1.00 14.34 249 ASP A N 1
ATOM 1995 C CA . ASP A 1 249 ? 48.284 37.557 48.991 1.00 14.77 249 ASP A CA 1
ATOM 1996 C C . ASP A 1 249 ? 47.584 38.690 48.273 1.00 14.54 249 ASP A C 1
ATOM 1997 O O . ASP A 1 249 ? 48.229 39.613 47.779 1.00 15.28 249 ASP A O 1
ATOM 2002 N N . VAL A 1 250 ? 46.262 38.604 48.168 1.00 14.18 250 VAL A N 1
ATOM 2003 C CA . VAL A 1 250 ? 45.518 39.612 47.408 1.00 14.26 250 VAL A CA 1
ATOM 2004 C C . VAL A 1 250 ? 45.492 40.966 48.130 1.00 14.61 250 VAL A C 1
ATOM 2005 O O . VAL A 1 250 ? 45.630 42.018 47.487 1.00 14.96 250 VAL A O 1
ATOM 2017 N N . ARG A 1 252 ? 47.914 42.079 49.874 1.00 15.93 252 ARG A N 1
ATOM 2018 C CA . ARG A 1 252 ? 49.246 42.623 49.589 1.00 16.85 252 ARG A CA 1
ATOM 2019 C C . ARG A 1 252 ? 49.307 43.210 48.191 1.00 16.53 252 ARG A C 1
ATOM 2020 O O . ARG A 1 252 ? 49.804 44.318 47.996 1.00 17.14 252 ARG A O 1
ATOM 2028 N N . LEU A 1 253 ? 48.788 42.475 47.210 1.00 15.35 253 LEU A N 1
ATOM 2029 C CA . LEU A 1 253 ? 48.765 42.972 45.838 1.00 15.30 253 LEU A CA 1
ATOM 2030 C C . LEU A 1 253 ? 48.009 44.299 45.745 1.00 15.61 253 LEU A C 1
ATOM 2031 O O . LEU A 1 253 ? 48.439 45.221 45.036 1.00 16.07 253 LEU A O 1
ATOM 2036 N N . VAL A 1 254 ? 46.894 44.406 46.467 1.00 15.98 254 VAL A N 1
ATOM 2037 C CA . VAL A 1 254 ? 46.102 45.636 46.413 1.00 17.43 254 VAL A CA 1
ATOM 2038 C C . VAL A 1 254 ? 46.852 46.797 47.051 1.00 18.04 254 VAL A C 1
ATOM 2039 O O . VAL A 1 254 ? 46.912 47.901 46.470 1.00 18.67 254 VAL A O 1
ATOM 2043 N N . LYS A 1 255 ? 47.456 46.533 48.210 1.00 18.69 255 LYS A N 1
ATOM 2044 C CA . LYS A 1 255 ? 48.225 47.549 48.947 1.00 20.89 255 LYS A CA 1
ATOM 2045 C C . LYS A 1 255 ? 49.373 48.073 48.092 1.00 20.55 255 LYS A C 1
ATOM 2046 O O . LYS A 1 255 ? 49.661 49.275 48.082 1.00 21.31 255 LYS A O 1
ATOM 2052 N N . GLU A 1 256 ? 50.008 47.178 47.349 1.00 20.01 256 GLU A N 1
ATOM 2053 C CA . GLU A 1 256 ? 51.147 47.554 46.514 1.00 20.36 256 GLU A CA 1
ATOM 2054 C C . GLU A 1 256 ? 50.759 48.088 45.130 1.00 19.75 256 GLU A C 1
ATOM 2055 O O . GLU A 1 256 ? 51.630 48.520 44.376 1.00 19.73 256 GLU A O 1
ATOM 2061 N N . GLU A 1 257 ? 49.459 48.081 44.812 1.00 18.84 257 GLU A N 1
ATOM 2062 C CA . GLU A 1 257 ? 48.922 48.508 43.502 1.00 18.95 257 GLU A CA 1
ATOM 2063 C C . GLU A 1 257 ? 49.592 47.742 42.365 1.00 17.76 257 GLU A C 1
ATOM 2064 O O . GLU A 1 257 ? 49.894 48.305 41.304 1.00 17.34 257 GLU A O 1
ATOM 2070 N N . ALA A 1 258 ? 49.820 46.451 42.606 1.00 16.72 258 ALA A N 1
ATOM 2071 C CA . ALA A 1 258 ? 50.683 45.634 41.755 1.00 16.20 258 ALA A CA 1
ATOM 2072 C C . ALA A 1 258 ? 50.025 45.112 40.491 1.00 16.47 258 ALA A C 1
ATOM 2073 O O . ALA A 1 258 ? 50.716 44.802 39.518 1.00 16.80 258 ALA A O 1
ATOM 2075 N N . VAL A 1 259 ? 48.699 44.988 40.516 1.00 15.51 259 VAL A N 1
ATOM 2076 C CA . VAL A 1 259 ? 47.973 44.348 39.418 1.00 15.56 259 VAL A CA 1
ATOM 2077 C C . VAL A 1 259 ? 46.636 44.990 39.094 1.00 16.02 259 VAL A C 1
ATOM 2078 O O . VAL A 1 259 ? 46.015 45.657 39.935 1.00 15.90 259 VAL A O 1
ATOM 2082 N N . ASP A 1 260 ? 46.192 44.756 37.858 1.00 15.27 260 ASP A N 1
ATOM 2083 C CA . ASP A 1 260 ? 44.873 45.185 37.404 1.00 15.13 260 ASP A CA 1
ATOM 2084 C C . ASP A 1 260 ? 43.832 44.107 37.627 1.00 15.01 260 ASP A C 1
ATOM 2085 O O . ASP A 1 260 ? 42.659 44.408 37.798 1.00 14.86 260 ASP A O 1
ATOM 2090 N N . TYR A 1 261 ? 44.284 42.850 37.592 1.00 13.42 261 TYR A N 1
ATOM 2091 C CA . TYR A 1 261 ? 43.424 41.663 37.667 1.00 13.82 261 TYR A CA 1
ATOM 2092 C C . TYR A 1 261 ? 44.005 40.657 38.643 1.00 13.81 261 TYR A C 1
ATOM 2093 O O . TYR A 1 261 ? 45.225 40.587 38.825 1.00 13.68 261 TYR A O 1
ATOM 2102 N N . VAL A 1 262 ? 43.128 39.848 39.227 1.00 13.69 262 VAL A N 1
ATOM 2103 C CA . VAL A 1 262 ? 43.531 38.585 39.843 1.00 13.99 262 VAL A CA 1
ATOM 2104 C C . VAL A 1 262 ? 42.854 37.412 39.131 1.00 13.89 262 VAL A C 1
ATOM 2105 O O . VAL A 1 262 ? 41.667 37.471 38.814 1.00 13.76 262 VAL A O 1
ATOM 2109 N N . ASN A 1 263 ? 43.619 36.352 38.876 1.00 13.42 263 ASN A N 1
ATOM 2110 C CA . ASN A 1 263 ? 43.049 35.094 38.389 1.00 14.04 263 ASN A CA 1
ATOM 2111 C C . ASN A 1 263 ? 42.805 34.213 39.595 1.00 14.11 263 ASN A C 1
ATOM 2112 O O . ASN A 1 263 ? 43.744 33.650 40.170 1.00 14.27 263 ASN A O 1
ATOM 2117 N N . ILE A 1 264 ? 41.550 34.117 40.011 1.00 13.33 264 ILE A N 1
ATOM 2118 C CA . ILE A 1 264 ? 41.219 33.243 41.121 1.00 13.74 264 ILE A CA 1
ATOM 2119 C C . ILE A 1 264 ? 41.195 31.804 40.624 1.00 14.08 264 ILE A C 1
ATOM 2120 O O . ILE A 1 264 ? 40.565 31.516 39.607 1.00 15.43 264 ILE A O 1
ATOM 2125 N N . LYS A 1 265 ? 41.830 30.889 41.346 1.00 14.07 265 LYS A N 1
ATOM 2126 C CA . LYS A 1 265 ? 41.553 29.473 41.092 1.00 14.10 265 LYS A CA 1
ATOM 2127 C C . LYS A 1 265 ? 41.149 28.828 42.402 1.00 14.27 265 LYS A C 1
ATOM 2128 O O . LYS A 1 265 ? 41.820 29.007 43.425 1.00 14.48 265 LYS A O 1
ATOM 2134 N N . LEU A 1 266 ? 40.029 28.110 42.395 1.00 14.13 266 LEU A N 1
ATOM 2135 C CA . LEU A 1 266 ? 39.638 27.352 43.583 1.00 14.19 266 LEU A CA 1
ATOM 2136 C C . LEU A 1 266 ? 40.756 26.423 44.041 1.00 14.16 266 LEU A C 1
ATOM 2137 O O . LEU A 1 266 ? 40.935 26.232 45.239 1.00 13.83 266 LEU A O 1
ATOM 2150 N N . LYS A 1 268 ? 43.853 26.982 44.150 1.00 14.26 268 LYS A N 1
ATOM 2151 C CA . LYS A 1 268 ? 44.810 27.730 44.971 1.00 14.53 268 LYS A CA 1
ATOM 2152 C C . LYS A 1 268 ? 44.202 28.146 46.310 1.00 15.03 268 LYS A C 1
ATOM 2153 O O . LYS A 1 268 ? 44.882 28.126 47.339 1.00 15.88 268 LYS A O 1
ATOM 2159 N N . SER A 1 269 ? 42.933 28.542 46.282 1.00 14.84 269 SER A N 1
ATOM 2160 C CA . SER A 1 269 ? 42.350 29.343 47.368 1.00 14.73 269 SER A CA 1
ATOM 2161 C C . SER A 1 269 ? 41.321 28.620 48.230 1.00 14.88 269 SER A C 1
ATOM 2162 O O . SER A 1 269 ? 41.021 29.052 49.338 1.00 15.42 269 SER A O 1
ATOM 2165 N N . GLY A 1 270 ? 40.739 27.542 47.715 1.00 14.61 270 GLY A N 1
ATOM 2166 C CA . GLY A 1 270 ? 39.526 27.002 48.329 1.00 14.47 270 GLY A CA 1
ATOM 2167 C C . GLY A 1 270 ? 38.373 27.960 48.100 1.00 14.74 270 GLY A C 1
ATOM 2168 O O . GLY A 1 270 ? 38.552 29.044 47.533 1.00 14.93 270 GLY A O 1
ATOM 2169 N N . ILE A 1 271 ? 37.179 27.560 48.515 1.00 13.79 271 ILE A N 1
ATOM 2170 C CA . ILE A 1 271 ? 36.014 28.438 48.444 1.00 13.96 271 ILE A CA 1
ATOM 2171 C C . ILE A 1 271 ? 36.161 29.621 49.408 1.00 13.43 271 ILE A C 1
ATOM 2172 O O . ILE A 1 271 ? 35.823 30.752 49.055 1.00 13.59 271 ILE A O 1
ATOM 2177 N N . SER A 1 272 ? 36.679 29.354 50.607 1.00 12.75 272 SER A N 1
ATOM 2178 C CA . SER A 1 272 ? 36.789 30.385 51.647 1.00 13.30 272 SER A CA 1
ATOM 2179 C C . SER A 1 272 ? 37.618 31.578 51.182 1.00 13.22 272 SER A C 1
ATOM 2180 O O . SER A 1 272 ? 37.117 32.708 51.162 1.00 14.34 272 SER A O 1
ATOM 2183 N N . ASP A 1 273 ? 38.869 31.328 50.790 1.00 12.95 273 ASP A N 1
ATOM 2184 C CA . ASP A 1 273 ? 39.703 32.463 50.333 1.00 12.57 273 ASP A CA 1
ATOM 2185 C C . ASP A 1 273 ? 39.175 33.039 49.031 1.00 12.31 273 ASP A C 1
ATOM 2186 O O . ASP A 1 273 ? 39.310 34.235 48.792 1.00 12.33 273 ASP A O 1
ATOM 2191 N N . ALA A 1 274 ? 38.599 32.198 48.169 1.00 12.18 274 ALA A N 1
ATOM 2192 C CA . ALA A 1 274 ? 38.078 32.714 46.891 1.00 12.27 274 ALA A CA 1
ATOM 2193 C C . ALA A 1 274 ? 36.971 33.733 47.117 1.00 12.43 274 ALA A C 1
ATOM 2194 O O . ALA A 1 274 ? 36.939 34.787 46.455 1.00 12.65 274 ALA A O 1
ATOM 2196 N N . LEU A 1 275 ? 36.073 33.443 48.058 1.00 13.08 275 LEU A N 1
ATOM 2197 C CA . LEU A 1 275 ? 35.016 34.391 48.394 1.00 13.73 275 LEU A CA 1
ATOM 2198 C C . LEU A 1 275 ? 35.600 35.687 48.963 1.00 12.61 275 LEU A C 1
ATOM 2199 O O . LEU A 1 275 ? 35.150 36.784 48.608 1.00 13.41 275 LEU A O 1
ATOM 2204 N N . ALA A 1 276 ? 36.612 35.568 49.822 1.00 12.71 276 ALA A N 1
ATOM 2205 C CA . ALA A 1 276 ? 37.276 36.763 50.360 1.00 12.86 276 ALA A CA 1
ATOM 2206 C C . ALA A 1 276 ? 37.905 37.602 49.255 1.00 12.54 276 ALA A C 1
ATOM 2207 O O . ALA A 1 276 ? 37.798 38.838 49.249 1.00 13.20 276 ALA A O 1
ATOM 2209 N N . ILE A 1 277 ? 38.566 36.928 48.315 1.00 12.32 277 ILE A N 1
ATOM 2210 C CA . ILE A 1 277 ? 39.198 37.628 47.205 1.00 12.19 277 ILE A CA 1
ATOM 2211 C C . ILE A 1 277 ? 38.166 38.370 46.350 1.00 12.81 277 ILE A C 1
ATOM 2212 O O . ILE A 1 277 ? 38.404 39.513 45.920 1.00 12.74 277 ILE A O 1
ATOM 2217 N N . VAL A 1 278 ? 37.023 37.731 46.091 1.00 13.09 278 VAL A N 1
ATOM 2218 C CA . VAL A 1 278 ? 35.964 38.419 45.331 1.00 13.66 278 VAL A CA 1
ATOM 2219 C C . 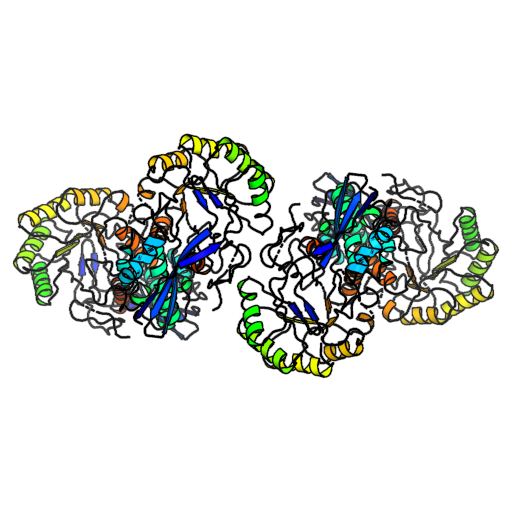VAL A 1 278 ? 35.575 39.707 46.055 1.00 14.35 278 VAL A C 1
ATOM 2220 O O . VAL A 1 278 ? 35.451 40.776 45.442 1.00 14.35 278 VAL A O 1
ATOM 2224 N N . GLU A 1 279 ? 35.397 39.616 47.368 1.00 14.45 279 GLU A N 1
ATOM 2225 C CA . GLU A 1 279 ? 34.979 40.788 48.150 1.00 15.47 279 GLU A CA 1
ATOM 2226 C C . GLU A 1 279 ? 36.047 41.874 48.185 1.00 15.01 279 GLU A C 1
ATOM 2227 O O . GLU A 1 279 ? 35.735 43.067 48.080 1.00 16.01 279 GLU A O 1
ATOM 2233 N N . ILE A 1 280 ? 37.307 41.469 48.333 1.00 14.69 280 ILE A N 1
ATOM 2234 C CA . ILE A 1 280 ? 38.419 42.423 48.330 1.00 14.88 280 ILE A CA 1
ATOM 2235 C C . ILE A 1 280 ? 38.476 43.130 46.973 1.00 15.59 280 ILE A C 1
ATOM 2236 O O . ILE A 1 280 ? 38.558 44.372 46.888 1.00 16.18 280 ILE A O 1
ATOM 2241 N N . ALA A 1 281 ? 38.380 42.343 45.904 1.00 14.71 281 ALA A N 1
ATOM 2242 C CA . ALA A 1 281 ? 38.474 42.916 44.567 1.00 15.68 281 ALA A CA 1
ATOM 2243 C C . ALA A 1 281 ? 37.366 43.939 44.320 1.00 15.26 281 ALA A C 1
ATOM 2244 O O . ALA A 1 281 ? 37.618 45.002 43.752 1.00 15.87 281 ALA A O 1
ATOM 2246 N N . GLU A 1 282 ? 36.149 43.622 44.756 1.00 14.72 282 GLU A N 1
ATOM 2247 C CA . GLU A 1 282 ? 35.004 44.500 44.508 1.00 15.40 282 GLU A CA 1
ATOM 2248 C C . GLU A 1 282 ? 35.034 45.733 45.401 1.00 14.69 282 GLU A C 1
ATOM 2249 O O . GLU A 1 282 ? 34.299 46.697 45.164 1.00 15.72 282 GLU A O 1
ATOM 2255 N N . SER A 1 283 ? 35.911 45.685 46.402 1.00 14.81 283 SER A N 1
ATOM 2256 C CA . SER A 1 283 ? 36.130 46.816 47.298 1.00 15.06 283 SER A CA 1
ATOM 2257 C C . SER A 1 283 ? 37.353 47.638 46.916 1.00 16.03 283 SER A C 1
ATOM 2258 O O . SER A 1 283 ? 37.698 48.567 47.633 1.00 15.33 283 SER A O 1
ATOM 2261 N N . SER A 1 284 ? 38.018 47.300 45.803 1.00 17.06 284 SER A N 1
ATOM 2262 C CA . SER A 1 284 ? 39.354 47.844 45.533 1.00 18.86 284 SER A CA 1
ATOM 2263 C C . SER A 1 284 ? 39.659 48.163 44.073 1.00 19.94 284 SER A C 1
ATOM 2264 O O . SER A 1 284 ? 40.814 48.449 43.723 1.00 20.67 284 SER A O 1
ATOM 2267 N N . GLY A 1 285 ? 38.658 48.097 43.210 1.00 19.97 285 GLY A N 1
ATOM 2268 C CA . GLY A 1 285 ? 38.925 48.429 41.793 1.00 20.81 285 GLY A CA 1
ATOM 2269 C C . GLY A 1 285 ? 39.707 47.379 41.020 1.00 20.92 285 GLY A C 1
ATOM 2270 O O . GLY A 1 285 ? 40.159 47.629 39.901 1.00 22.24 285 GLY A O 1
ATOM 2271 N N . LEU A 1 286 ? 39.871 46.206 41.619 1.00 20.21 286 LEU A N 1
ATOM 2272 C CA . LEU A 1 286 ? 40.447 45.057 40.932 1.00 19.86 286 LEU A CA 1
ATOM 2273 C C . LEU A 1 286 ? 39.383 44.375 40.093 1.00 19.53 286 LEU A C 1
ATOM 2274 O O . LEU A 1 286 ? 38.224 44.256 40.503 1.00 19.79 286 LEU A O 1
ATOM 2279 N N . LYS A 1 287 ? 39.786 43.905 38.918 1.00 18.22 287 LYS A N 1
ATOM 2280 C CA . LYS A 1 287 ? 38.942 43.044 38.116 1.00 17.38 287 LYS A CA 1
ATOM 2281 C C . LYS A 1 287 ? 39.403 41.602 38.269 1.00 15.82 287 LYS A C 1
ATOM 2282 O O . LYS A 1 287 ? 40.509 41.348 38.762 1.00 14.84 287 LYS A O 1
ATOM 2288 N N . LEU A 1 288 ? 38.545 40.669 37.870 1.00 15.45 288 LEU A N 1
ATOM 2289 C CA . LEU A 1 288 ? 38.797 39.247 38.130 1.00 14.49 288 LEU A CA 1
ATOM 2290 C C . LEU A 1 288 ? 38.598 38.348 36.920 1.00 15.06 288 LEU A C 1
ATOM 2291 O O . LEU A 1 288 ? 37.723 38.584 36.075 1.00 15.13 288 LEU A O 1
ATOM 2304 N N . ILE A 1 290 ? 38.542 33.819 36.440 1.00 15.05 290 ILE A N 1
ATOM 2305 C CA . ILE A 1 290 ? 38.610 32.541 37.159 1.00 15.14 290 ILE A CA 1
ATOM 2306 C C . ILE A 1 290 ? 39.282 31.524 36.249 1.00 15.88 290 ILE A C 1
ATOM 2307 O O . ILE A 1 290 ? 39.011 31.504 35.038 1.00 16.04 290 ILE A O 1
ATOM 2312 N N . GLY A 1 291 ? 40.192 30.735 36.821 1.00 15.69 291 GLY A N 1
ATOM 2313 C CA . GLY A 1 291 ? 40.910 29.725 36.051 1.00 15.74 291 GLY A CA 1
ATOM 2314 C C . GLY A 1 291 ? 40.837 28.318 36.624 1.00 15.49 291 GLY A C 1
ATOM 2315 O O . GLY A 1 291 ? 40.006 28.009 37.472 1.00 15.41 291 GLY A O 1
ATOM 2316 N N . CYS A 1 292 ? 41.710 27.450 36.140 1.00 15.52 292 CYS A N 1
ATOM 2317 C CA . CYS A 1 292 ? 41.668 26.056 36.557 1.00 15.60 292 CYS A CA 1
ATOM 2318 C C . CYS A 1 292 ? 43.051 25.418 36.504 1.00 15.84 292 CYS A C 1
ATOM 2319 O O . CYS A 1 292 ? 44.019 26.029 36.018 1.00 15.72 292 CYS A O 1
ATOM 2330 N N . GLY A 1 294 ? 43.808 21.092 36.400 1.00 17.71 294 GLY A N 1
ATOM 2331 C CA . GLY A 1 294 ? 43.559 19.938 35.538 1.00 17.32 294 GLY A CA 1
ATOM 2332 C C . GLY A 1 294 ? 42.239 19.272 35.864 1.00 17.87 294 GLY A C 1
ATOM 2333 O O . GLY A 1 294 ? 42.088 18.057 35.663 1.00 18.08 294 GLY A O 1
ATOM 2334 N N . GLU A 1 295 ? 41.262 20.064 36.320 1.00 17.15 295 GLU A N 1
ATOM 2335 C CA . GLU A 1 295 ? 39.963 19.526 36.725 1.00 17.23 295 GLU A CA 1
ATOM 2336 C C . GLU A 1 295 ? 39.257 18.801 35.586 1.00 17.29 295 GLU A C 1
ATOM 2337 O O . GLU A 1 295 ? 39.295 19.237 34.434 1.00 17.79 295 GLU A O 1
ATOM 2343 N N . SER A 1 296 ? 38.596 17.710 35.945 1.00 17.22 296 SER A N 1
ATOM 2344 C CA . SER A 1 296 ? 37.633 17.066 35.053 1.00 17.01 296 SER A CA 1
ATOM 2345 C C . SER A 1 296 ? 36.299 17.819 35.137 1.00 16.83 296 SER A C 1
ATOM 2346 O O . SER A 1 296 ? 36.211 18.839 35.819 1.00 17.28 296 SER A O 1
ATOM 2349 N N . SER A 1 297 ? 35.259 17.340 34.446 1.00 16.97 297 SER A N 1
ATOM 2350 C CA . SER A 1 297 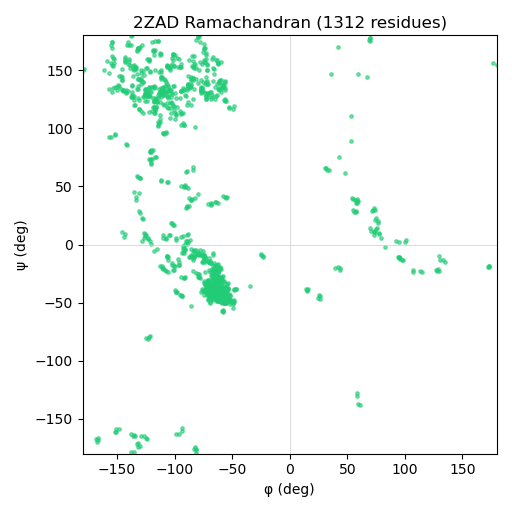? 33.957 18.011 34.514 1.00 17.06 297 SER A CA 1
ATOM 2351 C C . SER A 1 297 ? 33.424 18.142 35.945 1.00 16.98 297 SER A C 1
ATOM 2352 O O . SER A 1 297 ? 32.871 19.176 36.295 1.00 17.55 297 SER A O 1
ATOM 2355 N N . LEU A 1 298 ? 33.599 17.117 36.781 1.00 16.76 298 LEU A N 1
ATOM 2356 C CA . LEU A 1 298 ? 33.119 17.218 38.159 1.00 17.14 298 LEU A CA 1
ATOM 2357 C C . LEU A 1 298 ? 33.870 18.329 38.920 1.00 16.59 298 LEU A C 1
ATOM 2358 O O . LEU A 1 298 ? 33.281 19.025 39.764 1.00 16.69 298 LEU A O 1
ATOM 2363 N N . GLY A 1 299 ? 35.151 18.503 38.607 1.00 16.43 299 GLY A N 1
ATOM 2364 C CA . GLY A 1 299 ? 35.956 19.564 39.229 1.00 16.42 299 GLY A CA 1
ATOM 2365 C C . GLY A 1 299 ? 35.630 20.945 38.679 1.00 16.75 299 GLY A C 1
ATOM 2366 O O . GLY A 1 299 ? 35.568 21.943 39.433 1.00 16.54 299 GLY A O 1
ATOM 2367 N N . ILE A 1 300 ? 35.420 21.024 37.366 1.00 15.90 300 ILE A N 1
ATOM 2368 C CA . ILE A 1 300 ? 35.082 22.315 36.728 1.00 16.59 300 ILE A CA 1
ATOM 2369 C C . ILE A 1 300 ? 33.723 22.781 37.238 1.00 15.55 300 ILE A C 1
ATOM 2370 O O . ILE A 1 300 ? 33.468 23.989 37.347 1.00 15.68 300 ILE A O 1
ATOM 2375 N N . ASN A 1 301 ? 32.856 21.826 37.568 1.00 14.75 301 ASN A N 1
ATOM 2376 C CA . ASN A 1 301 ? 31.562 22.143 38.175 1.00 14.72 301 ASN A CA 1
ATOM 2377 C C . ASN A 1 301 ? 31.695 23.126 39.345 1.00 14.73 301 ASN A C 1
ATOM 2378 O O . ASN A 1 301 ? 30.877 24.035 39.516 1.00 15.40 301 ASN A O 1
ATOM 2383 N N . GLN A 1 302 ? 32.756 22.947 40.124 1.00 14.22 302 GLN A N 1
ATOM 2384 C CA . GLN A 1 302 ? 32.988 23.768 41.316 1.00 13.88 302 GLN A CA 1
ATOM 2385 C C . GLN A 1 302 ? 33.129 25.240 40.934 1.00 14.09 302 GLN A C 1
ATOM 2386 O O . GLN A 1 302 ? 32.519 26.125 41.552 1.00 14.30 302 GLN A O 1
ATOM 2392 N N . SER A 1 303 ? 33.928 25.486 39.908 1.00 13.75 303 SER A N 1
ATOM 2393 C CA . SER A 1 303 ? 34.161 26.846 39.416 1.00 13.64 303 SER A CA 1
ATOM 2394 C C . SER A 1 303 ? 32.988 27.414 38.644 1.00 14.43 303 SER A C 1
ATOM 2395 O O . SER A 1 303 ? 32.742 28.622 38.682 1.00 14.74 303 SER A O 1
ATOM 2398 N N . VAL A 1 304 ? 32.273 26.550 37.930 1.00 15.02 304 VAL A N 1
ATOM 2399 C CA . VAL A 1 304 ? 31.065 26.996 37.220 1.00 14.63 304 VAL A CA 1
ATOM 2400 C C . VAL A 1 304 ? 30.043 27.534 38.218 1.00 14.61 304 VAL A C 1
ATOM 2401 O O . VAL A 1 304 ? 29.537 28.639 38.043 1.00 15.05 304 VAL A O 1
ATOM 2405 N N . HIS A 1 305 ? 29.772 26.795 39.291 1.00 14.28 305 HIS A N 1
ATOM 2406 C CA . HIS A 1 305 ? 28.834 27.299 40.287 1.00 14.79 305 HIS A CA 1
ATOM 2407 C C . HIS A 1 305 ? 29.365 28.530 40.987 1.00 14.39 305 HIS A C 1
ATOM 2408 O O . HIS A 1 305 ? 28.593 29.441 41.286 1.00 14.78 305 HIS A O 1
ATOM 2415 N N . PHE A 1 306 ? 30.677 28.565 41.216 1.00 14.39 306 PHE A N 1
ATOM 2416 C CA . PHE A 1 306 ? 31.261 29.723 41.870 1.00 14.17 306 PHE A CA 1
ATOM 2417 C C . PHE A 1 306 ? 31.097 30.965 41.012 1.00 13.91 306 PHE A C 1
ATOM 2418 O O . PHE A 1 306 ? 30.718 32.014 41.509 1.00 14.23 306 PHE A O 1
ATOM 2426 N N . ALA A 1 307 ? 31.370 30.829 39.720 1.00 14.26 307 ALA A N 1
ATOM 2427 C CA . ALA A 1 307 ? 31.309 31.945 38.776 1.00 14.10 307 ALA A CA 1
ATOM 2428 C C . ALA A 1 307 ? 29.872 32.385 38.467 1.00 14.36 307 ALA A C 1
ATOM 2429 O O . ALA A 1 307 ? 29.593 33.575 38.353 1.00 14.08 307 ALA A O 1
ATOM 2431 N N . LEU A 1 308 ? 28.971 31.415 38.312 1.00 14.16 308 LEU A N 1
ATOM 2432 C CA . LEU A 1 308 ? 27.557 31.726 38.093 1.00 14.61 308 LEU A CA 1
ATOM 2433 C C . LEU A 1 308 ? 26.999 32.476 39.295 1.00 14.38 308 LEU A C 1
ATOM 2434 O O . LEU A 1 308 ? 26.335 33.489 39.151 1.00 14.81 308 LEU A O 1
ATOM 2439 N N . GLY A 1 309 ? 27.300 31.969 40.491 1.00 14.74 309 GLY A N 1
ATOM 2440 C CA . GLY A 1 309 ? 26.705 32.475 41.721 1.00 14.59 309 GLY A CA 1
ATOM 2441 C C . GLY A 1 309 ? 27.179 33.861 42.078 1.00 14.85 309 GLY A C 1
ATOM 2442 O O . GLY A 1 309 ? 26.372 34.752 42.362 1.00 14.74 309 GLY A O 1
ATOM 2443 N N . THR A 1 310 ? 28.492 34.051 42.067 1.00 14.20 310 THR A N 1
ATOM 2444 C CA . THR A 1 310 ? 29.050 35.352 42.416 1.00 14.69 310 THR A CA 1
ATOM 2445 C C . THR A 1 310 ? 28.941 36.356 41.272 1.00 14.61 310 THR A C 1
ATOM 2446 O O . THR A 1 310 ? 28.877 37.566 41.518 1.00 14.72 310 THR A O 1
ATOM 2450 N N . GLY A 1 311 ? 28.956 35.851 40.030 1.00 14.52 311 GLY A N 1
ATOM 2451 C CA . GLY A 1 311 ? 29.002 36.685 38.823 1.00 14.75 311 GLY A CA 1
ATOM 2452 C C . GLY A 1 311 ? 30.177 37.653 38.822 1.00 15.12 311 GLY A C 1
ATOM 2453 O O . GLY A 1 311 ? 30.108 38.725 38.223 1.00 16.46 311 GLY A O 1
ATOM 2454 N N . ALA A 1 312 ? 31.266 37.265 39.483 1.00 15.00 312 ALA A N 1
ATOM 2455 C CA . ALA A 1 312 ? 32.346 38.215 39.768 1.00 14.74 312 ALA A CA 1
ATOM 2456 C C . ALA A 1 312 ? 33.357 38.428 38.650 1.00 14.97 312 ALA A C 1
ATOM 2457 O O . ALA A 1 312 ? 34.192 39.335 38.744 1.00 15.95 312 ALA A O 1
ATOM 2459 N N . PHE A 1 313 ? 33.299 37.585 37.619 1.00 14.11 313 PHE A N 1
ATOM 2460 C CA . PHE A 1 313 ? 34.407 37.468 36.670 1.00 14.20 313 PHE A CA 1
ATOM 2461 C C . PHE A 1 313 ? 34.164 38.093 35.315 1.00 14.93 313 PHE A C 1
ATOM 2462 O O . PHE A 1 313 ? 33.116 37.877 34.708 1.00 16.37 313 PHE A O 1
ATOM 2470 N N . GLU A 1 314 ? 35.129 38.880 34.860 1.00 14.14 314 GLU A N 1
ATOM 2471 C CA . GLU A 1 314 ? 35.064 39.454 33.517 1.00 15.09 314 GLU A CA 1
ATOM 2472 C C . GLU A 1 314 ? 35.391 38.369 32.490 1.00 15.29 314 GLU A C 1
ATOM 2473 O O . GLU A 1 314 ? 34.776 38.317 31.412 1.00 16.21 314 GLU A O 1
ATOM 2479 N N . PHE A 1 315 ? 36.358 37.524 32.833 1.00 14.33 315 PHE A N 1
ATOM 2480 C CA . PHE A 1 315 ? 36.783 36.410 31.987 1.00 14.41 315 PHE A CA 1
ATOM 2481 C C . PHE A 1 315 ? 36.771 35.080 32.729 1.00 15.00 315 PHE A C 1
ATOM 2482 O O . PHE A 1 315 ? 37.008 35.027 33.923 1.00 14.43 315 PHE A O 1
ATOM 2490 N N . HIS A 1 316 ? 36.512 34.006 31.988 1.00 14.50 316 HIS A N 1
ATOM 2491 C CA . HIS A 1 316 ? 36.479 32.656 32.554 1.00 15.14 316 HIS A CA 1
ATOM 2492 C C . HIS A 1 316 ? 37.429 31.792 31.745 1.00 15.30 316 HIS A C 1
ATOM 2493 O O . HIS A 1 316 ? 37.302 31.722 30.523 1.00 16.18 316 HIS A O 1
ATOM 2500 N N . ASP A 1 317 ? 38.399 31.175 32.421 1.00 14.83 317 ASP A N 1
ATOM 2501 C CA . ASP A 1 317 ? 39.355 30.275 31.771 1.00 15.37 317 ASP A CA 1
ATOM 2502 C C . ASP A 1 317 ? 39.119 28.910 32.392 1.00 15.14 317 ASP A C 1
ATOM 2503 O O . ASP A 1 317 ? 39.887 28.453 33.243 1.00 14.91 317 ASP A O 1
ATOM 2508 N N . LEU A 1 318 ? 38.019 28.281 31.971 1.00 15.15 318 LEU A N 1
ATOM 2509 C CA . LEU A 1 318 ? 37.556 27.017 32.544 1.00 14.96 318 LEU A CA 1
ATOM 2510 C C . LEU A 1 318 ? 37.479 25.949 31.465 1.00 15.66 318 LEU A C 1
ATOM 2511 O O . LEU A 1 318 ? 36.381 25.572 31.029 1.00 16.04 318 LEU A O 1
ATOM 2516 N N . ASP A 1 319 ? 38.638 25.476 31.035 1.00 15.91 319 ASP A N 1
ATOM 2517 C CA . ASP A 1 319 ? 38.740 24.646 29.839 1.00 16.60 319 ASP A CA 1
ATOM 2518 C C . ASP A 1 319 ? 39.467 23.326 30.066 1.00 17.07 319 ASP A C 1
ATOM 2519 O O . ASP A 1 319 ? 39.709 22.591 29.103 1.00 17.35 319 ASP A O 1
ATOM 2524 N N . SER A 1 320 ? 39.830 23.014 31.314 1.00 16.43 320 SER A N 1
ATOM 2525 C CA . SER A 1 320 ? 40.634 21.813 31.551 1.00 17.17 320 SER A CA 1
ATOM 2526 C C . SER A 1 320 ? 39.895 20.549 31.144 1.00 17.66 320 SER A C 1
ATOM 2527 O O . SER A 1 320 ? 40.502 19.611 30.639 1.00 17.82 320 SER A O 1
ATOM 2530 N N . HIS A 1 321 ? 38.582 20.539 31.358 1.00 18.17 321 HIS A N 1
ATOM 2531 C CA . HIS A 1 321 ? 37.755 19.380 31.033 1.00 19.33 321 HIS A CA 1
ATOM 2532 C C . HIS A 1 321 ? 37.546 19.253 29.524 1.00 21.14 321 HIS A C 1
ATOM 2533 O O . HIS A 1 321 ? 37.044 18.225 29.051 1.00 22.05 321 HIS A O 1
ATOM 2540 N N . LEU A 1 322 ? 37.910 20.294 28.780 1.00 22.36 322 LEU A N 1
ATOM 2541 C CA . LEU A 1 322 ? 37.778 20.286 27.326 1.00 25.76 322 LEU A CA 1
ATOM 2542 C C . LEU A 1 322 ? 39.019 19.702 26.657 1.00 28.88 322 LEU A C 1
ATOM 2543 O O . LEU A 1 322 ? 39.046 19.530 25.439 1.00 29.70 322 LEU A O 1
ATOM 2556 N N . LEU A 1 324 ? 40.411 16.743 27.646 1.00 38.16 324 LEU A N 1
ATOM 2557 C CA . LEU A 1 324 ? 40.459 15.333 28.011 1.00 39.29 324 LEU A CA 1
ATOM 2558 C C . LEU A 1 324 ? 40.144 14.407 26.845 1.00 40.38 324 LEU A C 1
ATOM 2559 O O . LEU A 1 324 ? 39.328 14.726 25.969 1.00 40.91 324 LEU A O 1
ATOM 2564 N N . LYS A 1 325 ? 40.829 13.269 26.831 1.00 41.25 325 LYS A N 1
ATOM 2565 C CA . LYS A 1 325 ? 40.542 12.198 25.894 1.00 41.85 325 LYS A CA 1
ATOM 2566 C C . LYS A 1 325 ? 39.436 11.348 26.496 1.00 42.26 325 LYS A C 1
ATOM 2567 O O . LYS A 1 325 ? 39.597 10.806 27.592 1.00 42.74 325 LYS A O 1
ATOM 2573 N N . GLU A 1 326 ? 38.310 11.264 25.790 1.00 42.53 326 GLU A N 1
ATOM 2574 C CA . GLU A 1 326 ? 37.220 10.356 26.145 1.00 42.56 326 GLU A CA 1
ATOM 2575 C C . GLU A 1 326 ? 36.748 10.504 27.594 1.00 42.58 326 GLU A C 1
ATOM 2576 O O . GLU A 1 326 ? 37.258 9.825 28.491 1.00 43.08 326 GLU A O 1
ATOM 2578 N N . GLU A 1 327 ? 35.779 11.384 27.832 1.00 42.23 327 GLU A N 1
ATOM 2579 C CA . GLU A 1 327 ? 35.256 11.555 29.186 1.00 41.11 327 GLU A CA 1
ATOM 2580 C C . GLU A 1 327 ? 33.733 11.534 29.260 1.00 40.19 327 GLU A C 1
ATOM 2581 O O . GLU A 1 327 ? 33.041 12.032 28.353 1.00 40.33 327 GLU A O 1
ATOM 2583 N N . VAL A 1 328 ? 33.235 10.927 30.341 1.00 38.36 328 VAL A N 1
ATOM 2584 C CA . VAL A 1 328 ? 31.816 10.914 30.689 1.00 36.26 328 VAL A CA 1
ATOM 2585 C C . VAL A 1 328 ? 31.517 12.144 31.541 1.00 34.37 328 VAL A C 1
ATOM 2586 O O . VAL A 1 328 ? 32.134 12.345 32.592 1.00 33.95 328 VAL A O 1
ATOM 2590 N N . PHE A 1 329 ? 30.574 12.961 31.072 1.00 31.61 329 PHE A N 1
ATOM 2591 C CA . PHE A 1 329 ? 30.273 14.241 31.704 1.00 28.46 329 PHE A CA 1
ATOM 2592 C C . PHE A 1 329 ? 29.637 14.077 33.073 1.00 27.25 329 PHE A C 1
ATOM 2593 O O . PHE A 1 329 ? 28.595 13.427 33.215 1.00 26.77 329 PHE A O 1
ATOM 2601 N N . ARG A 1 330 ? 30.253 14.703 34.077 1.00 25.26 330 ARG A N 1
ATOM 2602 C CA . ARG A 1 330 ? 29.795 14.568 35.449 1.00 23.97 330 ARG A CA 1
ATOM 2603 C C . ARG A 1 330 ? 29.637 15.911 36.159 1.00 22.93 330 ARG A C 1
ATOM 2604 O O . ARG A 1 330 ? 29.763 16.005 37.375 1.00 22.61 330 ARG A O 1
ATOM 2612 N N . GLY A 1 331 ? 29.343 16.946 35.384 1.00 21.53 331 GLY A N 1
ATOM 2613 C CA . GLY A 1 331 ? 29.070 18.245 35.958 1.00 21.10 331 GLY A CA 1
ATOM 2614 C C . GLY A 1 331 ? 27.609 18.394 36.317 1.00 20.30 331 GLY A C 1
ATOM 2615 O O . GLY A 1 331 ? 26.740 17.687 35.769 1.00 20.98 331 GLY A O 1
ATOM 2616 N N . LYS A 1 332 ? 27.317 19.324 37.222 1.00 19.29 332 LYS A N 1
ATOM 2617 C CA . LYS A 1 332 ? 25.938 19.732 37.493 1.00 18.52 332 LYS A CA 1
ATOM 2618 C C . LYS A 1 332 ? 25.682 21.109 36.883 1.00 18.65 332 LYS A C 1
ATOM 2619 O O . LYS A 1 332 ? 25.275 22.062 37.559 1.00 17.54 332 LYS A O 1
ATOM 2625 N N . PHE A 1 333 ? 25.967 21.200 35.593 1.00 17.61 333 PHE A N 1
ATOM 2626 C CA . PHE A 1 333 ? 25.684 22.387 34.808 1.00 17.56 333 PHE A CA 1
ATOM 2627 C C . PHE A 1 333 ? 25.529 21.920 33.372 1.00 17.96 333 PHE A C 1
ATOM 2628 O O . PHE A 1 333 ? 25.727 20.740 33.084 1.00 18.29 333 PHE A O 1
ATOM 2636 N N . ILE A 1 334 ? 25.140 22.836 32.490 1.00 17.64 334 ILE A N 1
ATOM 2637 C CA . ILE A 1 334 ? 25.048 22.549 31.058 1.00 19.08 334 ILE A CA 1
ATOM 2638 C C . ILE A 1 334 ? 26.262 23.132 30.322 1.00 18.49 334 ILE A C 1
ATOM 2639 O O . ILE A 1 334 ? 26.512 24.336 30.407 1.00 19.10 334 ILE A O 1
ATOM 2644 N N . GLN A 1 335 ? 27.021 22.277 29.629 1.00 17.94 335 GLN A N 1
ATOM 2645 C CA . GLN A 1 335 ? 28.033 22.727 28.694 1.00 17.74 335 GLN A CA 1
ATOM 2646 C C . GLN A 1 335 ? 27.395 22.876 27.316 1.00 17.89 335 GLN A C 1
ATOM 2647 O O . GLN A 1 335 ? 26.778 21.932 26.815 1.00 18.06 335 GLN A O 1
ATOM 2653 N N . ASP A 1 336 ? 27.565 24.044 26.707 1.00 17.54 336 ASP A N 1
ATOM 2654 C CA . ASP A 1 336 ? 26.966 24.330 25.396 1.00 18.25 336 ASP A CA 1
ATOM 2655 C C . ASP A 1 336 ? 27.952 25.136 24.568 1.00 18.10 336 ASP A C 1
ATOM 2656 O O . ASP A 1 336 ? 27.910 26.378 24.534 1.00 18.12 336 ASP A O 1
ATOM 2661 N N . GLY A 1 337 ? 28.852 24.430 23.898 1.00 17.78 337 GLY A N 1
ATOM 2662 C CA . GLY A 1 337 ? 29.969 25.096 23.234 1.00 17.40 337 GLY A CA 1
ATOM 2663 C C . GLY A 1 337 ? 30.809 25.835 24.282 1.00 17.57 337 GLY A C 1
ATOM 2664 O O . GLY A 1 337 ? 31.069 25.287 25.333 1.00 17.29 337 GLY A O 1
ATOM 2665 N N . PRO A 1 338 ? 31.258 27.059 23.978 1.00 18.01 338 PRO A N 1
ATOM 2666 C CA . PRO A 1 338 ? 32.008 27.856 24.974 1.00 18.36 338 PRO A CA 1
ATOM 2667 C C . PRO A 1 338 ? 31.192 28.303 26.188 1.00 19.11 338 PRO A C 1
ATOM 2668 O O . PRO A 1 338 ? 31.757 28.854 27.124 1.00 19.13 338 PRO A O 1
ATOM 2672 N N . ARG A 1 339 ? 29.886 28.076 26.181 1.00 18.95 339 ARG A N 1
ATOM 2673 C CA . ARG A 1 339 ? 29.014 28.569 27.248 1.00 20.05 339 ARG A CA 1
ATOM 2674 C C . ARG A 1 339 ? 28.708 27.493 28.290 1.00 18.58 339 ARG A C 1
ATOM 2675 O O . ARG A 1 339 ? 28.629 26.304 27.969 1.00 18.99 339 ARG A O 1
ATOM 2691 N N . ARG A 1 341 ? 25.736 26.896 31.478 1.00 20.41 341 ARG A N 1
ATOM 2692 C CA . ARG A 1 341 ? 24.464 27.410 31.972 1.00 22.83 341 ARG A CA 1
ATOM 2693 C C . ARG A 1 341 ? 24.004 26.648 33.210 1.00 23.57 341 ARG A C 1
ATOM 2694 O O . ARG A 1 341 ? 24.374 25.491 33.411 1.00 22.99 341 ARG A O 1
ATOM 2702 N N . VAL A 1 342 ? 23.197 27.304 34.037 1.00 25.46 342 VAL A N 1
ATOM 2703 C CA . VAL A 1 342 ? 22.597 26.656 35.197 1.00 28.12 342 VAL A CA 1
ATOM 2704 C C . VAL A 1 342 ? 21.491 25.692 34.781 1.00 29.93 342 VAL A C 1
ATOM 2705 O O . VAL A 1 342 ? 20.752 25.953 33.831 1.00 29.68 342 VAL A O 1
ATOM 2709 N N . LYS A 1 343 ? 21.384 24.578 35.497 1.00 32.88 343 LYS A N 1
ATOM 2710 C CA . LYS A 1 343 ? 20.241 23.684 35.357 1.00 35.95 343 LYS A CA 1
ATOM 2711 C C . LYS A 1 343 ? 18.995 24.276 36.007 1.00 37.75 343 LYS A C 1
ATOM 2712 O O . LYS A 1 343 ? 19.030 24.712 37.158 1.00 38.70 343 LYS A O 1
ATOM 2718 N N . ASP A 1 344 ? 17.894 24.288 35.262 1.00 40.52 344 ASP A N 1
ATOM 2719 C CA . ASP A 1 344 ? 16.565 24.347 35.860 1.00 42.07 344 ASP A CA 1
ATOM 2720 C C . ASP A 1 344 ? 16.518 23.580 37.177 1.00 42.68 344 ASP A C 1
ATOM 2721 O O . ASP A 1 344 ? 15.828 23.980 38.115 1.00 42.89 344 ASP A O 1
ATOM 2726 N N . GLN A 1 345 ? 17.256 22.477 37.240 1.00 43.63 345 GLN A N 1
ATOM 2727 C CA . GLN A 1 345 ? 17.261 21.624 38.423 1.00 44.40 345 GLN A CA 1
ATOM 2728 C C . GLN A 1 345 ? 18.659 21.088 38.711 1.00 44.54 345 GLN A C 1
ATOM 2729 O O . GLN A 1 345 ? 19.206 20.304 37.935 1.00 44.78 345 GLN A O 1
ATOM 2735 N N . SER B 1 2 ? 11.299 32.171 44.998 1.00 20.53 2 SER B N 1
ATOM 2736 C CA . SER B 1 2 ? 10.240 32.747 44.125 1.00 20.90 2 SER B CA 1
ATOM 2737 C C . SER B 1 2 ? 10.349 34.267 44.044 1.00 21.20 2 SER B C 1
ATOM 2738 O O . SER B 1 2 ? 11.185 34.886 44.721 1.00 20.69 2 SER B O 1
ATOM 2741 N N . ARG B 1 3 ? 9.506 34.862 43.209 1.00 20.82 3 ARG B N 1
ATOM 2742 C CA . ARG B 1 3 ? 9.659 36.271 42.848 1.00 21.00 3 ARG B CA 1
ATOM 2743 C C . ARG B 1 3 ? 8.953 37.243 43.791 1.00 20.90 3 ARG B C 1
ATOM 2744 O O . ARG B 1 3 ? 7.872 36.951 44.309 1.00 20.61 3 ARG B O 1
ATOM 2752 N N . ILE B 1 4 ? 9.573 38.404 44.001 1.00 20.20 4 ILE B N 1
ATOM 2753 C CA . ILE B 1 4 ? 8.985 39.470 44.805 1.00 19.63 4 ILE B CA 1
ATOM 2754 C C . ILE B 1 4 ? 7.755 40.021 44.082 1.00 20.26 4 ILE B C 1
ATOM 2755 O O . ILE B 1 4 ? 7.834 40.362 42.904 1.00 20.57 4 ILE B O 1
ATOM 2760 N N . VAL B 1 5 ? 6.629 40.087 44.787 1.00 20.98 5 VAL B N 1
ATOM 2761 C CA . VAL B 1 5 ? 5.403 40.666 44.226 1.00 21.54 5 VAL B CA 1
ATOM 2762 C C . VAL B 1 5 ? 4.981 41.977 44.897 1.00 22.05 5 VAL B C 1
ATOM 2763 O O . VAL B 1 5 ? 4.198 42.745 44.335 1.00 21.97 5 VAL B O 1
ATOM 2767 N N . ASN B 1 6 ? 5.497 42.231 46.097 1.00 22.45 6 ASN B N 1
ATOM 2768 C CA . ASN B 1 6 ? 5.259 43.513 46.755 1.00 23.80 6 ASN B CA 1
ATOM 2769 C C . ASN B 1 6 ? 6.352 43.867 47.747 1.00 23.47 6 ASN B C 1
ATOM 2770 O O . ASN B 1 6 ? 7.050 42.985 48.248 1.00 23.81 6 ASN B O 1
ATOM 2775 N N . VAL B 1 7 ? 6.511 45.169 47.976 1.00 23.55 7 VAL B N 1
ATOM 2776 C CA . VAL B 1 7 ? 7.444 45.705 48.962 1.00 22.93 7 VAL B CA 1
ATOM 2777 C C . VAL B 1 7 ? 6.690 46.825 49.648 1.00 22.90 7 VAL B C 1
ATOM 2778 O O . VAL B 1 7 ? 6.150 47.713 48.984 1.00 22.72 7 VAL B O 1
ATOM 2782 N N . LYS B 1 8 ? 6.643 46.769 50.971 1.00 21.67 8 LYS B N 1
ATOM 2783 C CA . LYS B 1 8 ? 5.898 47.750 51.754 1.00 21.82 8 LYS B CA 1
ATOM 2784 C C . LYS B 1 8 ? 6.826 48.379 52.771 1.00 21.23 8 LYS B C 1
ATOM 2785 O O . LYS B 1 8 ? 7.577 47.667 53.447 1.00 20.84 8 LYS B O 1
ATOM 2791 N N . LEU B 1 9 ? 6.777 49.706 52.877 1.00 20.32 9 LEU B N 1
ATOM 2792 C CA . LEU B 1 9 ? 7.503 50.440 53.909 1.00 20.66 9 LEU B CA 1
ATOM 2793 C C . LEU B 1 9 ? 6.492 51.035 54.876 1.00 21.39 9 LEU B C 1
ATOM 2794 O O . LEU B 1 9 ? 5.484 51.608 54.438 1.00 22.30 9 LEU B O 1
ATOM 2799 N N . SER B 1 10 ? 6.752 50.904 56.176 1.00 21.09 10 SER B N 1
ATOM 2800 C CA A SER B 1 10 ? 5.878 51.512 57.176 0.50 21.33 10 SER B CA 1
ATOM 2801 C CA B SER B 1 10 ? 5.865 51.443 57.220 0.50 21.24 10 SER B CA 1
ATOM 2802 C C . SER B 1 10 ? 6.643 52.146 58.329 1.00 21.31 10 SER B C 1
ATOM 2803 O O . SER B 1 10 ? 7.636 51.607 58.821 1.00 20.66 10 SER B O 1
ATOM 2808 N N . LEU B 1 11 ? 6.173 53.322 58.748 1.00 21.42 11 LEU B N 1
ATOM 2809 C CA . LEU B 1 11 ? 6.740 54.010 59.895 1.00 22.64 11 LEU B CA 1
ATOM 2810 C C . LEU B 1 11 ? 6.366 53.278 61.188 1.00 23.38 11 LEU B C 1
ATOM 2811 O O . LEU B 1 11 ? 5.192 52.966 61.417 1.00 23.45 11 LEU B O 1
ATOM 2816 N N . LYS B 1 12 ? 7.368 53.012 62.022 1.00 23.72 12 LYS B N 1
ATOM 2817 C CA . LYS B 1 12 ? 7.157 52.405 63.331 1.00 25.09 12 LYS B CA 1
ATOM 2818 C C . LYS B 1 12 ? 7.946 53.216 64.355 1.00 25.72 12 LYS B C 1
ATOM 2819 O O . LYS B 1 12 ? 9.147 53.438 64.181 1.00 25.70 12 LYS B O 1
ATOM 2825 N N . ARG B 1 13 ? 7.270 53.682 65.403 1.00 26.08 13 ARG B N 1
ATOM 2826 C CA . ARG B 1 13 ? 7.922 54.487 66.439 1.00 27.81 13 ARG B CA 1
ATOM 2827 C C . ARG B 1 13 ? 8.048 53.695 67.734 1.00 27.41 13 ARG B C 1
ATOM 2828 O O . ARG B 1 13 ? 7.142 52.933 68.091 1.00 27.03 13 ARG B O 1
ATOM 2836 N N . TYR B 1 14 ? 9.170 53.888 68.423 1.00 27.57 14 TYR B N 1
ATOM 2837 C CA . TYR B 1 14 ? 9.483 53.168 69.661 1.00 28.40 14 TYR B CA 1
ATOM 2838 C C . TYR B 1 14 ? 10.059 54.136 70.689 1.00 29.82 14 TYR B C 1
ATOM 2839 O O . TYR B 1 14 ? 11.019 54.859 70.410 1.00 29.88 14 TYR B O 1
ATOM 2848 N N . GLU B 1 15 ? 9.479 54.139 71.887 1.00 32.04 15 GLU B N 1
ATOM 2849 C CA . GLU B 1 15 ? 9.910 55.063 72.933 1.00 34.28 15 GLU B CA 1
ATOM 2850 C C . GLU B 1 15 ? 11.041 54.497 73.772 1.00 35.10 15 GLU B C 1
ATOM 2851 O O . GLU B 1 15 ? 11.035 53.309 74.106 1.00 35.16 15 GLU B O 1
ATOM 2857 N N . TYR B 1 16 ? 12.016 55.348 74.082 1.00 36.48 16 TYR B N 1
ATOM 2858 C CA . TYR B 1 16 ? 13.111 54.990 74.979 1.00 38.06 16 TYR B CA 1
ATOM 2859 C C . TYR B 1 16 ? 12.658 55.033 76.430 1.00 38.68 16 TYR B C 1
ATOM 2860 O O . TYR B 1 16 ? 11.687 55.714 76.764 1.00 38.80 16 TYR B O 1
ATOM 2869 N N . GLU B 1 17 ? 13.370 54.297 77.282 1.00 39.67 17 GLU B N 1
ATOM 2870 C CA . GLU B 1 17 ? 13.141 54.318 78.726 1.00 40.53 17 GLU B CA 1
ATOM 2871 C C . GLU B 1 17 ? 13.611 55.644 79.340 1.00 40.32 17 GLU B C 1
ATOM 2872 O O . GLU B 1 17 ? 13.046 56.102 80.338 1.00 40.40 17 GLU B O 1
ATOM 2878 N N . LYS B 1 18 ? 14.644 56.246 78.742 1.00 40.17 18 LYS B N 1
ATOM 2879 C CA . LYS B 1 18 ? 15.128 57.585 79.123 1.00 39.96 18 LYS B CA 1
ATOM 2880 C C . LYS B 1 18 ? 15.923 58.224 77.969 1.00 39.30 18 LYS B C 1
ATOM 2881 O O . LYS B 1 18 ? 16.420 57.504 77.103 1.00 39.14 18 LYS B O 1
ATOM 2887 N N . PRO B 1 19 ? 16.051 59.570 77.952 1.00 38.74 19 PRO B N 1
ATOM 2888 C CA . PRO B 1 19 ? 16.775 60.193 76.836 1.00 38.25 19 PRO B CA 1
ATOM 2889 C C . PRO B 1 19 ? 18.188 59.644 76.681 1.00 37.79 19 PRO B C 1
ATOM 2890 O O . PRO B 1 19 ? 18.920 59.509 77.669 1.00 37.82 19 PRO B O 1
ATOM 2894 N N . PHE B 1 20 ? 18.550 59.319 75.442 1.00 36.98 20 PHE B N 1
ATOM 2895 C CA . PHE B 1 20 ? 19.849 58.739 75.131 1.00 35.89 20 PHE B CA 1
ATOM 2896 C C . PHE B 1 20 ? 20.774 59.826 74.600 1.00 34.88 20 PHE B C 1
ATOM 2897 O O . PHE B 1 20 ? 20.606 60.323 73.483 1.00 34.45 20 PHE B O 1
ATOM 2905 N N . HIS B 1 21 ? 21.739 60.198 75.435 1.00 33.62 21 HIS B N 1
ATOM 2906 C CA . HIS B 1 21 ? 22.655 61.296 75.165 1.00 32.57 21 HIS B CA 1
ATOM 2907 C C . HIS B 1 21 ? 24.009 60.740 74.742 1.00 31.59 21 HIS B C 1
ATOM 2908 O O . HIS B 1 21 ? 24.612 59.929 75.459 1.00 30.32 21 HIS B O 1
ATOM 2915 N N . ILE B 1 22 ? 24.444 61.154 73.549 1.00 30.39 22 ILE B N 1
ATOM 2916 C CA . ILE B 1 22 ? 25.776 60.859 73.014 1.00 29.87 22 ILE B CA 1
ATOM 2917 C C . ILE B 1 22 ? 26.361 62.174 72.503 1.00 30.09 22 ILE B C 1
ATOM 2918 O O . ILE B 1 22 ? 25.648 63.179 72.407 1.00 29.68 22 ILE B O 1
ATOM 2923 N N . THR B 1 23 ? 27.652 62.175 72.182 1.00 29.86 23 THR B N 1
ATOM 2924 C CA . THR B 1 23 ? 28.318 63.379 71.684 1.00 30.25 23 THR B CA 1
ATOM 2925 C C . THR B 1 23 ? 27.523 64.018 70.544 1.00 30.91 23 THR B C 1
ATOM 2926 O O . THR B 1 23 ? 27.316 63.399 69.504 1.00 31.30 23 THR B O 1
ATOM 2930 N N . GLY B 1 24 ? 27.047 65.239 70.782 1.00 31.64 24 GLY B N 1
ATOM 2931 C CA . GLY B 1 24 ? 26.327 66.018 69.773 1.00 32.79 24 GLY B CA 1
ATOM 2932 C C . GLY B 1 24 ? 24.908 65.577 69.438 1.00 33.67 24 GLY B C 1
ATOM 2933 O O . GLY B 1 24 ? 24.331 66.061 68.462 1.00 33.67 24 GLY B O 1
ATOM 2934 N N . SER B 1 25 ? 24.334 64.671 70.232 1.00 34.30 25 SER B N 1
ATOM 2935 C CA . SER B 1 25 ? 22.990 64.156 69.942 1.00 34.82 25 SER B CA 1
ATOM 2936 C C . SER B 1 25 ? 22.277 63.588 71.164 1.00 35.06 25 SER B C 1
ATOM 2937 O O . SER B 1 25 ? 22.857 62.812 71.930 1.00 34.84 25 SER B O 1
ATOM 2940 N N . VAL B 1 26 ? 21.013 63.974 71.327 1.00 35.29 26 VAL B N 1
ATOM 2941 C CA . VAL B 1 26 ? 20.164 63.433 72.386 1.00 35.80 26 VAL B CA 1
ATOM 2942 C C . VAL B 1 26 ? 18.767 63.137 71.832 1.00 35.95 26 VAL B C 1
ATOM 2943 O O . VAL B 1 26 ? 18.148 63.989 71.187 1.00 35.90 26 VAL B O 1
ATOM 2947 N N . SER B 1 27 ? 18.291 61.914 72.065 1.00 36.02 27 SER B N 1
ATOM 2948 C CA . SER B 1 27 ? 17.003 61.475 71.530 1.00 35.96 27 SER B CA 1
ATOM 2949 C C . SER B 1 27 ? 16.208 60.669 72.547 1.00 35.68 27 SER B C 1
ATOM 2950 O O . SER B 1 27 ? 16.779 60.010 73.415 1.00 35.28 27 SER B O 1
ATOM 2953 N N . SER B 1 28 ? 14.885 60.720 72.411 1.00 35.38 28 SER B N 1
ATOM 2954 C CA . SER B 1 28 ? 13.968 60.049 73.330 1.00 35.15 28 SER B CA 1
ATOM 2955 C C . SER B 1 28 ? 13.123 58.992 72.619 1.00 34.60 28 SER B C 1
ATOM 2956 O O . SER B 1 28 ? 12.379 58.240 73.255 1.00 34.74 28 SER B O 1
ATOM 2959 N N . GLU B 1 29 ? 13.254 58.927 71.298 1.00 33.47 29 GLU B N 1
ATOM 2960 C CA . GLU B 1 29 ? 12.372 58.099 70.486 1.00 32.93 29 GLU B CA 1
ATOM 2961 C C . GLU B 1 29 ? 13.120 57.575 69.275 1.00 31.08 29 GLU B C 1
ATOM 2962 O O . GLU B 1 29 ? 13.993 58.268 68.734 1.00 31.52 29 GLU B O 1
ATOM 2968 N N . SER B 1 30 ? 12.785 56.348 68.870 1.00 29.21 30 SER B N 1
ATOM 2969 C CA A SER B 1 30 ? 13.301 55.791 67.635 0.50 27.97 30 SER B CA 1
ATOM 2970 C CA B SER B 1 30 ? 13.292 55.765 67.633 0.50 28.11 30 SER B CA 1
ATOM 2971 C C . SER B 1 30 ? 12.186 55.732 66.597 1.00 27.29 30 SER B C 1
ATOM 2972 O O . SER B 1 30 ? 11.138 55.134 66.827 1.00 27.44 30 SER B O 1
ATOM 2977 N N . ARG B 1 31 ? 12.415 56.377 65.459 1.00 25.65 31 ARG B N 1
ATOM 2978 C CA . ARG B 1 31 ? 11.448 56.334 64.380 1.00 23.94 31 ARG B CA 1
ATOM 2979 C C . ARG B 1 31 ? 12.097 55.567 63.248 1.00 22.12 31 ARG B C 1
ATOM 2980 O O . ARG B 1 31 ? 13.040 56.054 62.609 1.00 22.12 31 ARG B O 1
ATOM 2988 N N . ASN B 1 32 ? 11.593 54.356 63.046 1.00 20.25 32 ASN B N 1
ATOM 2989 C CA . ASN B 1 32 ? 12.140 53.397 62.107 1.00 18.97 32 ASN B CA 1
ATOM 2990 C C . ASN B 1 32 ? 11.191 53.143 60.948 1.00 19.14 32 ASN B C 1
ATOM 2991 O O . ASN B 1 32 ? 9.986 53.475 61.012 1.00 18.98 32 ASN B O 1
ATOM 2996 N N . VAL B 1 33 ? 11.736 52.564 59.883 1.00 17.84 33 VAL B N 1
ATOM 2997 C CA . VAL B 1 33 ? 10.925 52.155 58.745 1.00 18.16 33 VAL B CA 1
ATOM 2998 C C . VAL B 1 33 ? 11.035 50.650 58.612 1.00 18.28 33 VAL B C 1
ATOM 2999 O O . VAL B 1 33 ? 12.124 50.115 58.393 1.00 18.82 33 VAL B O 1
ATOM 3003 N N . GLU B 1 34 ? 9.904 49.969 58.761 1.00 18.29 34 GLU B N 1
ATOM 3004 C CA . GLU B 1 34 ? 9.862 48.539 58.607 1.00 18.58 34 GLU B CA 1
ATOM 3005 C C . GLU B 1 34 ? 9.610 48.212 57.148 1.00 18.73 34 GLU B C 1
ATOM 3006 O O . GLU B 1 34 ? 8.780 48.855 56.493 1.00 18.46 34 GLU B O 1
ATOM 3012 N N . VAL B 1 35 ? 10.343 47.222 56.653 1.00 18.15 35 VAL B N 1
ATOM 3013 C CA . VAL B 1 35 ? 10.218 46.736 55.286 1.00 18.13 35 VAL B CA 1
ATOM 3014 C C . VAL B 1 35 ? 9.612 45.328 55.285 1.00 18.30 35 VAL B C 1
ATOM 3015 O O . VAL B 1 35 ? 10.072 44.439 56.014 1.00 17.85 35 VAL B O 1
ATOM 3019 N N . GLU B 1 36 ? 8.572 45.141 54.477 1.00 18.73 36 GLU B N 1
ATOM 3020 C CA . GLU B 1 36 ? 8.001 43.826 54.248 1.00 20.51 36 GLU B CA 1
ATOM 3021 C C . GLU B 1 36 ? 8.135 43.513 52.775 1.00 20.04 36 GLU B C 1
ATOM 3022 O O . GLU B 1 36 ? 7.728 44.311 51.930 1.00 20.13 36 GLU B O 1
ATOM 3028 N N . ILE B 1 37 ? 8.736 42.371 52.467 1.00 19.74 37 ILE B N 1
ATOM 3029 C CA . ILE B 1 37 ? 8.812 41.870 51.101 1.00 20.16 37 ILE B CA 1
ATOM 3030 C C . ILE B 1 37 ? 7.891 40.648 51.024 1.00 20.28 37 ILE B C 1
ATOM 3031 O O . ILE B 1 37 ? 7.977 39.748 51.863 1.00 20.66 37 ILE B O 1
ATOM 3036 N N . VAL B 1 38 ? 7.007 40.644 50.027 1.00 20.81 38 VAL B N 1
ATOM 3037 C CA . VAL B 1 38 ? 6.040 39.579 49.831 1.00 21.64 38 VAL B CA 1
ATOM 3038 C C . VAL B 1 38 ? 6.388 38.852 48.538 1.00 21.34 38 VAL B C 1
ATOM 3039 O O . VAL B 1 38 ? 6.609 39.490 47.506 1.00 21.35 38 VAL B O 1
ATOM 3043 N N . LEU B 1 39 ? 6.458 37.527 48.599 1.00 21.49 39 LEU B N 1
ATOM 3044 C CA . LEU B 1 39 ? 6.788 36.721 47.422 1.00 22.24 39 LEU B CA 1
ATOM 3045 C C . LEU B 1 39 ? 5.537 36.092 46.841 1.00 23.38 39 LEU B C 1
ATOM 3046 O O . LEU B 1 39 ? 4.529 35.941 47.541 1.00 24.35 39 LEU B O 1
ATOM 3051 N N . GLU B 1 40 ? 5.626 35.690 45.575 1.00 24.40 40 GLU B N 1
ATOM 3052 C CA . GLU B 1 40 ? 4.513 35.037 44.888 1.00 25.48 40 GLU B CA 1
ATOM 3053 C C . GLU B 1 40 ? 4.082 33.752 45.607 1.00 25.07 40 GLU B C 1
ATOM 3054 O O . GLU B 1 40 ? 2.912 33.363 45.539 1.00 25.27 40 GLU B O 1
ATOM 3060 N N . SER B 1 41 ? 5.020 33.110 46.303 1.00 24.49 41 SER B N 1
ATOM 3061 C CA . SER B 1 41 ? 4.734 31.926 47.135 1.00 24.12 41 SER B CA 1
ATOM 3062 C C . SER B 1 41 ? 3.891 32.229 48.380 1.00 23.96 41 SER B C 1
ATOM 3063 O O . SER B 1 41 ? 3.381 31.300 49.020 1.00 24.39 41 SER B O 1
ATOM 3066 N N . GLY B 1 42 ? 3.789 33.506 48.743 1.00 23.15 42 GLY B N 1
ATOM 3067 C CA . GLY B 1 42 ? 3.097 33.937 49.963 1.00 22.67 42 GLY B CA 1
ATOM 3068 C C . GLY B 1 42 ? 4.041 34.195 51.126 1.00 22.38 42 GLY B C 1
ATOM 3069 O O . GLY B 1 42 ? 3.644 34.772 52.135 1.00 22.43 42 GLY B O 1
ATOM 3070 N N . VAL B 1 43 ? 5.286 33.743 50.989 1.00 22.09 43 VAL B N 1
ATOM 3071 C CA . VAL B 1 43 ? 6.312 33.991 52.000 1.00 21.61 43 VAL B CA 1
ATOM 3072 C C . VAL B 1 43 ? 6.538 35.498 52.156 1.00 21.15 43 VAL B C 1
ATOM 3073 O O . VAL B 1 43 ? 6.544 36.239 51.168 1.00 20.93 43 VAL B O 1
ATOM 3077 N N . LYS B 1 44 ? 6.707 35.927 53.409 1.00 20.16 44 LYS B N 1
ATOM 3078 C CA . LYS B 1 44 ? 6.979 37.319 53.746 1.00 20.33 44 LYS B CA 1
ATOM 3079 C C . LYS B 1 44 ? 8.288 37.423 54.524 1.00 19.87 44 LYS B C 1
ATOM 3080 O O . LYS B 1 44 ? 8.506 36.697 55.497 1.00 20.41 44 LYS B O 1
ATOM 3086 N N . GLY B 1 45 ? 9.164 38.313 54.058 1.00 19.15 45 GLY B N 1
ATOM 3087 C CA . GLY B 1 45 ? 10.424 38.608 54.744 1.00 18.82 45 GLY B CA 1
ATOM 3088 C C . GLY B 1 45 ? 10.397 40.013 55.308 1.00 18.18 45 GLY B C 1
ATOM 3089 O O . GLY B 1 45 ? 9.762 40.910 54.744 1.00 17.86 45 GLY B O 1
ATOM 3090 N N . TYR B 1 46 ? 11.081 40.210 56.429 1.00 18.27 46 TYR B N 1
ATOM 3091 C CA . TYR B 1 46 ? 11.046 41.496 57.111 1.00 18.69 46 TYR B CA 1
ATOM 3092 C C . TYR B 1 46 ? 12.412 42.053 57.448 1.00 18.82 46 TYR B C 1
ATOM 3093 O O . TYR B 1 46 ? 13.335 41.332 57.845 1.00 18.58 46 TYR B O 1
ATOM 3102 N N . GLY B 1 47 ? 12.502 43.370 57.323 1.00 17.66 47 GLY B N 1
ATOM 3103 C CA . GLY B 1 47 ? 13.687 44.096 57.716 1.00 17.29 47 GLY B CA 1
ATOM 3104 C C . GLY B 1 47 ? 13.276 45.398 58.368 1.00 16.78 47 GLY B C 1
ATOM 3105 O O . GLY B 1 47 ? 12.100 45.774 58.359 1.00 17.01 47 GLY B O 1
ATOM 3106 N N . GLU B 1 48 ? 14.255 46.096 58.934 1.00 16.05 48 GLU B N 1
ATOM 3107 C CA . GLU B 1 48 ? 13.991 47.382 59.561 1.00 16.32 48 GLU B CA 1
ATOM 3108 C C . GLU B 1 48 ? 15.149 48.332 59.288 1.00 16.05 48 GLU B C 1
ATOM 3109 O O . GLU B 1 48 ? 16.310 47.986 59.507 1.00 16.57 48 GLU B O 1
ATOM 3115 N N . ALA B 1 49 ? 14.783 49.526 58.824 1.00 15.53 49 ALA B N 1
ATOM 3116 C CA . ALA B 1 49 ? 15.710 50.632 58.665 1.00 15.77 49 ALA B CA 1
ATOM 3117 C C . ALA B 1 49 ? 15.588 51.559 59.870 1.00 16.27 49 ALA B C 1
ATOM 3118 O O . ALA B 1 49 ? 14.515 52.125 60.124 1.00 17.14 49 ALA B O 1
ATOM 3120 N N . SER B 1 50 ? 16.682 51.701 60.612 1.00 16.27 50 SER B N 1
ATOM 3121 C CA . SER B 1 50 ? 16.763 52.674 61.677 1.00 16.03 50 SER B CA 1
ATOM 3122 C C . SER B 1 50 ? 17.748 53.732 61.193 1.00 16.64 50 SER B C 1
ATOM 3123 O O . SER B 1 50 ? 18.962 53.557 61.284 1.00 17.02 50 SER B O 1
ATOM 3126 N N . PRO B 1 51 ? 17.220 54.820 60.629 1.00 16.47 51 PRO B N 1
ATOM 3127 C CA . PRO B 1 51 ? 18.101 55.780 59.962 1.00 16.75 51 PRO B CA 1
ATOM 3128 C C . PRO B 1 51 ? 18.930 56.614 60.931 1.00 16.43 51 PRO B C 1
ATOM 3129 O O . PRO B 1 51 ? 18.563 56.764 62.111 1.00 17.26 51 PRO B O 1
ATOM 3133 N N . SER B 1 52 ? 20.026 57.179 60.427 1.00 16.11 52 SER B N 1
ATOM 3134 C CA . SER B 1 52 ? 20.833 58.086 61.234 1.00 15.98 52 SER B CA 1
ATOM 3135 C C . SER B 1 52 ? 21.143 59.364 60.476 1.00 15.99 52 SER B C 1
ATOM 3136 O O . SER B 1 52 ? 21.819 59.318 59.452 1.00 16.16 52 SER B O 1
ATOM 3139 N N . PHE B 1 53 ? 20.645 60.493 60.982 1.00 15.86 53 PHE B N 1
ATOM 3140 C CA . PHE B 1 53 ? 20.957 61.800 60.380 1.00 16.09 53 PHE B CA 1
ATOM 3141 C C . PHE B 1 53 ? 22.424 62.157 60.619 1.00 16.08 53 PHE B C 1
ATOM 3142 O O . PHE B 1 53 ? 23.125 62.616 59.700 1.00 16.55 53 PHE B O 1
ATOM 3150 N N . ARG B 1 54 ? 22.898 61.919 61.846 1.00 16.18 54 ARG B N 1
ATOM 3151 C CA . ARG B 1 54 ? 24.272 62.289 62.216 1.00 16.49 54 ARG B CA 1
ATOM 3152 C C . ARG B 1 54 ? 25.326 61.508 61.431 1.00 16.18 54 ARG B C 1
ATOM 3153 O O . ARG B 1 54 ? 26.336 62.076 61.003 1.00 16.63 54 ARG B O 1
ATOM 3161 N N . VAL B 1 55 ? 25.090 60.213 61.241 1.00 15.96 55 VAL B N 1
ATOM 3162 C CA . VAL B 1 55 ? 26.096 59.337 60.613 1.00 16.12 55 VAL B CA 1
ATOM 3163 C C . VAL B 1 55 ? 25.894 59.165 59.110 1.00 15.68 55 VAL B C 1
ATOM 3164 O O . VAL B 1 55 ? 26.868 59.196 58.345 1.00 16.48 55 VAL B O 1
ATOM 3168 N N . ASN B 1 56 ? 24.638 58.963 58.700 1.00 15.61 56 ASN B N 1
ATOM 3169 C CA . ASN B 1 56 ? 24.331 58.654 57.312 1.00 15.95 56 ASN B CA 1
ATOM 3170 C C . ASN B 1 56 ? 23.712 59.827 56.559 1.00 15.88 56 ASN B C 1
ATOM 3171 O O . ASN B 1 56 ? 23.544 59.764 55.330 1.00 17.59 56 ASN B O 1
ATOM 3176 N N . GLY B 1 57 ? 23.332 60.858 57.307 1.00 15.75 57 GLY B N 1
ATOM 3177 C CA . GLY B 1 57 ? 22.629 62.012 56.753 1.00 16.02 57 GLY B CA 1
ATOM 3178 C C . GLY B 1 57 ? 21.172 61.760 56.413 1.00 16.25 57 GLY B C 1
ATOM 3179 O O . GLY B 1 57 ? 20.559 62.568 55.728 1.00 16.91 57 GLY B O 1
ATOM 3180 N N . GLU B 1 58 ? 20.620 60.647 56.899 1.00 15.88 58 GLU B N 1
ATOM 3181 C CA . GLU B 1 58 ? 19.254 60.240 56.565 1.00 15.56 58 GLU B CA 1
ATOM 3182 C C . GLU B 1 58 ? 18.192 60.922 57.410 1.00 15.77 58 GLU B C 1
ATOM 3183 O O . GLU B 1 58 ? 18.452 61.303 58.553 1.00 15.75 58 GLU B O 1
ATOM 3189 N N . ARG B 1 59 ? 16.981 61.028 56.849 1.00 16.00 59 ARG B N 1
ATOM 3190 C CA . ARG B 1 59 ? 15.774 61.391 57.626 1.00 16.99 59 ARG B CA 1
ATOM 3191 C C . ARG B 1 59 ? 14.685 60.368 57.375 1.00 16.75 59 ARG B C 1
ATOM 3192 O O . ARG B 1 59 ? 14.479 59.951 56.238 1.00 16.03 59 ARG B O 1
ATOM 3200 N N . VAL B 1 60 ? 13.955 60.003 58.422 1.00 17.33 60 VAL B N 1
ATOM 3201 C CA . VAL B 1 60 ? 12.917 58.980 58.287 1.00 18.16 60 VAL B CA 1
ATOM 3202 C C . VAL B 1 60 ? 11.857 59.336 57.223 1.00 17.88 60 VAL B C 1
ATOM 3203 O O . VAL B 1 60 ? 11.469 58.480 56.436 1.00 17.67 60 VAL B O 1
ATOM 3207 N N . GLU B 1 61 ? 11.442 60.605 57.167 1.00 18.59 61 GLU B N 1
ATOM 3208 C CA . GLU B 1 61 ? 10.461 61.055 56.150 1.00 19.34 61 GLU B CA 1
ATOM 3209 C C . GLU B 1 61 ? 10.966 60.796 54.731 1.00 18.42 61 GLU B C 1
ATOM 3210 O O . GLU B 1 61 ? 10.177 60.499 53.823 1.00 18.86 61 GLU B O 1
ATOM 3216 N N . ALA B 1 62 ? 12.273 60.962 54.535 1.00 17.82 62 ALA B N 1
ATOM 3217 C CA . ALA B 1 62 ? 12.888 60.747 53.229 1.00 16.86 62 ALA B CA 1
ATOM 3218 C C . ALA B 1 62 ? 12.881 59.273 52.825 1.00 16.72 62 ALA B C 1
ATOM 3219 O O . ALA B 1 62 ? 12.602 58.932 51.674 1.00 16.81 62 ALA B O 1
ATOM 3221 N N . LEU B 1 63 ? 13.192 58.396 53.775 1.00 16.85 63 LEU B N 1
ATOM 3222 C CA . LEU B 1 63 ? 13.099 56.958 53.534 1.00 17.16 63 LEU B CA 1
ATOM 3223 C C . LEU B 1 63 ? 11.679 56.580 53.110 1.00 16.92 63 LEU B C 1
ATOM 3224 O O . LEU B 1 63 ? 11.477 55.888 52.109 1.00 16.73 63 LEU B O 1
ATOM 3229 N N . LEU B 1 64 ? 10.695 57.067 53.863 1.00 17.16 64 LEU B N 1
ATOM 3230 C CA . LEU B 1 64 ? 9.300 56.738 53.565 1.00 17.72 64 LEU B CA 1
ATOM 3231 C C . LEU B 1 64 ? 8.902 57.182 52.157 1.00 17.73 64 LEU B C 1
ATOM 3232 O O . LEU B 1 64 ? 8.128 56.487 51.470 1.00 18.40 64 LEU B O 1
ATOM 3237 N N . ALA B 1 65 ? 9.449 58.321 51.731 1.00 17.48 65 ALA B N 1
ATOM 3238 C CA . ALA B 1 65 ? 9.075 58.954 50.467 1.00 17.19 65 ALA B CA 1
ATOM 3239 C C . ALA B 1 65 ? 9.469 58.135 49.252 1.00 17.19 65 ALA B C 1
ATOM 3240 O O . ALA B 1 65 ? 8.890 58.312 48.180 1.00 17.60 65 ALA B O 1
ATOM 3242 N N . ILE B 1 66 ? 10.449 57.242 49.400 1.00 16.96 66 ILE B N 1
ATOM 3243 C CA . ILE B 1 66 ? 10.946 56.507 48.242 1.00 17.09 66 ILE B CA 1
ATOM 3244 C C . ILE B 1 66 ? 10.411 55.077 48.143 1.00 17.30 66 ILE B C 1
ATOM 3245 O O . ILE B 1 66 ? 10.936 54.249 47.390 1.00 17.10 66 ILE B O 1
ATOM 3250 N N . GLU B 1 67 ? 9.337 54.787 48.881 1.00 17.77 67 GLU B N 1
ATOM 3251 C CA . GLU B 1 67 ? 8.722 53.453 48.808 1.00 19.33 67 GLU B CA 1
ATOM 3252 C C . GLU B 1 67 ? 8.461 52.969 47.374 1.00 18.90 67 GLU B C 1
ATOM 3253 O O . GLU B 1 67 ? 8.803 51.850 47.020 1.00 18.81 67 GLU B O 1
ATOM 3259 N N . ASN B 1 68 ? 7.854 53.806 46.539 1.00 19.61 68 ASN B N 1
ATOM 3260 C CA . ASN B 1 68 ? 7.533 53.359 45.187 1.00 20.10 68 ASN B CA 1
ATOM 3261 C C . ASN B 1 68 ? 8.784 53.030 44.357 1.00 19.84 68 ASN B C 1
ATOM 3262 O O . ASN B 1 68 ? 8.790 52.066 43.594 1.00 19.82 68 ASN B O 1
ATOM 3267 N N . ALA B 1 69 ? 9.838 53.836 44.514 1.00 19.43 69 ALA B N 1
ATOM 3268 C CA . ALA B 1 69 ? 11.090 53.599 43.805 1.00 19.43 69 ALA B CA 1
ATOM 3269 C C . ALA B 1 69 ? 11.699 52.269 44.206 1.00 18.98 69 ALA B C 1
ATOM 3270 O O . ALA B 1 69 ? 12.123 51.500 43.349 1.00 19.60 69 ALA B O 1
ATOM 3272 N N . VAL B 1 70 ? 11.727 51.998 45.508 1.00 19.06 70 VAL B N 1
ATOM 3273 C CA . VAL B 1 70 ? 12.315 50.753 46.006 1.00 20.09 70 VAL B CA 1
ATOM 3274 C C . VAL B 1 70 ? 11.537 49.553 45.471 1.00 20.56 70 VAL B C 1
ATOM 3275 O O . VAL B 1 70 ? 12.120 48.572 44.975 1.00 20.38 70 VAL B O 1
ATOM 3279 N N . ARG B 1 71 ? 10.212 49.666 45.519 1.00 21.29 71 ARG B N 1
ATOM 3280 C CA . ARG B 1 71 ? 9.333 48.633 44.994 1.00 21.97 71 ARG B CA 1
ATOM 3281 C C . ARG B 1 71 ? 9.608 48.367 43.510 1.00 22.04 71 ARG B C 1
ATOM 3282 O O . ARG B 1 71 ? 9.753 47.215 43.105 1.00 22.24 71 ARG B O 1
ATOM 3290 N N . GLU B 1 72 ? 9.700 49.426 42.704 1.00 22.11 72 GLU B N 1
ATOM 3291 C CA . GLU B 1 72 ? 9.970 49.268 41.274 1.00 23.08 72 GLU B CA 1
ATOM 3292 C C . GLU B 1 72 ? 11.333 48.627 41.022 1.00 22.73 72 GLU B C 1
ATOM 3293 O O . GLU B 1 72 ? 11.493 47.842 40.091 1.00 22.19 72 GLU B O 1
ATOM 3307 N N . ILE B 1 74 ? 13.001 46.317 42.618 1.00 19.74 74 ILE B N 1
ATOM 3308 C CA . ILE B 1 74 ? 13.214 44.891 42.913 1.00 19.49 74 ILE B CA 1
ATOM 3309 C C . ILE B 1 74 ? 12.022 43.949 42.684 1.00 19.46 74 ILE B C 1
ATOM 3310 O O . ILE B 1 74 ? 12.188 42.731 42.730 1.00 18.96 74 ILE B O 1
ATOM 3315 N N . THR B 1 75 ? 10.831 44.504 42.446 1.00 19.78 75 THR B N 1
ATOM 3316 C CA . THR B 1 75 ? 9.671 43.666 42.176 1.00 20.58 75 THR B CA 1
ATOM 3317 C C . THR B 1 75 ? 9.937 42.804 40.949 1.00 20.22 75 THR B C 1
ATOM 3318 O O . THR B 1 75 ? 10.493 43.280 39.946 1.00 20.79 75 THR B O 1
ATOM 3322 N N . GLY B 1 76 ? 9.548 41.535 41.031 1.00 19.79 76 GLY B N 1
ATOM 3323 C CA . GLY B 1 76 ? 9.713 40.628 39.907 1.00 19.73 76 GLY B CA 1
ATOM 3324 C C . GLY B 1 76 ? 10.982 39.796 39.941 1.00 19.11 76 GLY B C 1
ATOM 3325 O O . GLY B 1 76 ? 11.136 38.857 39.162 1.00 20.69 76 GLY B O 1
ATOM 3326 N N . ILE B 1 77 ? 11.900 40.138 40.841 1.00 18.51 77 ILE B N 1
ATOM 3327 C CA . ILE B 1 77 ? 13.145 39.401 40.971 1.00 17.44 77 ILE B CA 1
ATOM 3328 C C . ILE B 1 77 ? 12.961 38.239 41.947 1.00 17.22 77 ILE B C 1
ATOM 3329 O O . ILE B 1 77 ? 12.344 38.399 42.999 1.00 17.59 77 ILE B O 1
ATOM 3334 N N . ASP B 1 78 ? 13.492 37.079 41.581 1.00 17.96 78 ASP B N 1
ATOM 3335 C CA . ASP B 1 78 ? 13.469 35.910 42.444 1.00 18.17 78 ASP B CA 1
ATOM 3336 C C . ASP B 1 78 ? 14.511 36.078 43.553 1.00 18.27 78 ASP B C 1
ATOM 3337 O O . ASP B 1 78 ? 15.661 36.426 43.288 1.00 18.16 78 ASP B O 1
ATOM 3342 N N . VAL B 1 79 ? 14.099 35.825 44.791 1.00 18.56 79 VAL B N 1
ATOM 3343 C CA . VAL B 1 79 ? 15.030 35.961 45.917 1.00 18.70 79 VAL B CA 1
ATOM 3344 C C . VAL B 1 79 ? 16.184 34.954 45.862 1.00 18.74 79 VAL B C 1
ATOM 3345 O O . VAL B 1 79 ? 17.212 35.159 46.501 1.00 18.27 79 VAL B O 1
ATOM 3349 N N . ARG B 1 80 ? 16.046 33.882 45.087 1.00 18.90 80 ARG B N 1
ATOM 3350 C CA . ARG B 1 80 ? 17.182 32.990 44.894 1.00 19.12 80 ARG B CA 1
ATOM 3351 C C . ARG B 1 80 ? 18.328 33.679 44.154 1.00 18.50 80 ARG B C 1
ATOM 3352 O O . ARG B 1 80 ? 19.470 33.265 44.289 1.00 18.94 80 ARG B O 1
ATOM 3360 N N . ASN B 1 81 ? 18.010 34.730 43.387 1.00 17.31 81 ASN B N 1
ATOM 3361 C CA . ASN B 1 81 ? 19.026 35.551 42.733 1.00 16.91 81 ASN B CA 1
ATOM 3362 C C . ASN B 1 81 ? 19.351 36.751 43.614 1.00 16.78 81 ASN B C 1
ATOM 3363 O O . ASN B 1 81 ? 19.352 37.892 43.165 1.00 16.63 81 ASN B O 1
ATOM 3368 N N . TYR B 1 82 ? 19.635 36.485 44.884 1.00 16.30 82 TYR B N 1
ATOM 3369 C CA . TYR B 1 82 ? 19.768 37.584 45.835 1.00 16.24 82 TYR B CA 1
ATOM 3370 C C . TYR B 1 82 ? 20.920 38.539 45.515 1.00 15.75 82 TYR B C 1
ATOM 3371 O O . TYR B 1 82 ? 20.848 39.718 45.850 1.00 16.48 82 TYR B O 1
ATOM 3380 N N . ALA B 1 83 ? 21.961 38.055 44.843 1.00 15.40 83 ALA B N 1
ATOM 3381 C CA . ALA B 1 83 ? 23.082 38.948 44.488 1.00 15.33 83 ALA B CA 1
ATOM 3382 C C . ALA B 1 83 ? 22.612 40.057 43.534 1.00 15.59 83 ALA B C 1
ATOM 3383 O O . ALA B 1 83 ? 23.182 41.147 43.520 1.00 15.23 83 ALA B O 1
ATOM 3385 N N . ARG B 1 84 ? 21.601 39.772 42.715 1.00 15.83 84 ARG B N 1
ATOM 3386 C CA . ARG B 1 84 ? 21.062 40.802 41.827 1.00 15.78 84 ARG B CA 1
ATOM 3387 C C . ARG B 1 84 ? 20.366 41.875 42.652 1.00 16.00 84 ARG B C 1
ATOM 3388 O O . ARG B 1 84 ? 20.488 43.063 42.361 1.00 17.62 84 ARG B O 1
ATOM 3396 N N . ILE B 1 85 ? 19.608 41.448 43.662 1.00 15.44 85 ILE B N 1
ATOM 3397 C CA . ILE B 1 85 ? 18.915 42.381 44.538 1.00 15.14 85 ILE B CA 1
ATOM 3398 C C . ILE B 1 85 ? 19.936 43.193 45.331 1.00 15.04 85 ILE B C 1
ATOM 3399 O O . ILE B 1 85 ? 19.760 44.399 45.534 1.00 15.05 85 ILE B O 1
ATOM 3404 N N . PHE B 1 86 ? 21.003 42.538 45.787 1.00 15.21 86 PHE B N 1
ATOM 3405 C CA . PHE B 1 86 ? 22.047 43.256 46.522 1.00 15.05 86 PHE B CA 1
ATOM 3406 C C . PHE B 1 86 ? 22.698 44.326 45.654 1.00 15.32 86 PHE B C 1
ATOM 3407 O O . PHE B 1 86 ? 22.905 45.447 46.120 1.00 15.95 86 PHE B O 1
ATOM 3415 N N . GLU B 1 87 ? 23.012 43.992 44.398 1.00 15.89 87 GLU B N 1
ATOM 3416 C CA . GLU B 1 87 ? 23.678 44.952 43.507 1.00 16.60 87 GLU B CA 1
ATOM 3417 C C . GLU B 1 87 ? 22.769 46.137 43.189 1.00 16.43 87 GLU B C 1
ATOM 3418 O O . GLU B 1 87 ? 23.212 47.287 43.163 1.00 16.66 87 GLU B O 1
ATOM 3424 N N . ILE B 1 88 ? 21.494 45.854 42.930 1.00 16.14 88 ILE B N 1
ATOM 3425 C CA . ILE B 1 88 ? 20.512 46.914 42.711 1.00 15.75 88 ILE B CA 1
ATOM 3426 C C . ILE B 1 88 ? 20.394 47.812 43.949 1.00 15.80 88 ILE B C 1
ATOM 3427 O O . ILE B 1 88 ? 20.431 49.042 43.844 1.00 15.53 88 ILE B O 1
ATOM 3432 N N . THR B 1 89 ? 20.275 47.210 45.134 1.00 15.65 89 THR B N 1
ATOM 3433 C CA . THR B 1 89 ? 20.058 48.008 46.341 1.00 15.73 89 THR B CA 1
ATOM 3434 C C . THR B 1 89 ? 21.333 48.720 46.815 1.00 15.32 89 THR B C 1
ATOM 3435 O O . THR B 1 89 ? 21.272 49.652 47.623 1.00 15.11 89 THR B O 1
ATOM 3439 N N . ASP B 1 90 ? 22.486 48.296 46.292 1.00 15.27 90 ASP B N 1
ATOM 3440 C CA . ASP B 1 90 ? 23.713 49.052 46.507 1.00 15.12 90 ASP B CA 1
ATOM 3441 C C . ASP B 1 90 ? 23.590 50.473 45.924 1.00 15.18 90 ASP B C 1
ATOM 3442 O O . ASP B 1 90 ? 24.319 51.382 46.322 1.00 15.23 90 ASP B O 1
ATOM 3447 N N . ARG B 1 91 ? 22.639 50.673 45.012 1.00 15.10 91 ARG B N 1
ATOM 3448 C CA . ARG B 1 91 ? 22.383 52.023 44.483 1.00 15.36 91 ARG B CA 1
ATOM 3449 C C . ARG B 1 91 ? 21.740 52.952 45.519 1.00 15.88 91 ARG B C 1
ATOM 3450 O O . ARG B 1 91 ? 21.711 54.160 45.319 1.00 16.54 91 ARG B O 1
ATOM 3458 N N . LEU B 1 92 ? 21.214 52.384 46.603 1.00 15.24 92 LEU B N 1
ATOM 3459 C CA . LEU B 1 92 ? 20.585 53.155 47.678 1.00 15.41 92 LEU B CA 1
ATOM 3460 C C . LEU B 1 92 ? 21.622 53.627 48.695 1.00 16.16 92 LEU B C 1
ATOM 3461 O O . LEU B 1 92 ? 21.350 53.632 49.890 1.00 16.70 92 LEU B O 1
ATOM 3466 N N . PHE B 1 93 ? 22.811 54.015 48.226 1.00 16.49 93 PHE B N 1
ATOM 3467 C CA . PHE B 1 93 ? 23.877 54.467 49.139 1.00 16.66 93 PHE B CA 1
ATOM 3468 C C . PHE B 1 93 ? 23.532 55.737 49.931 1.00 16.88 93 PHE B C 1
ATOM 3469 O O . PHE B 1 93 ? 24.172 56.049 50.949 1.00 18.05 93 PHE B O 1
ATOM 3477 N N . GLY B 1 94 ? 22.523 56.473 49.463 1.00 16.36 94 GLY B N 1
ATOM 3478 C CA . GLY B 1 94 ? 22.036 57.637 50.189 1.00 16.04 94 GLY B CA 1
ATOM 3479 C C . GLY B 1 94 ? 21.042 57.285 51.275 1.00 16.15 94 GLY B C 1
ATOM 3480 O O . GLY B 1 94 ? 20.700 58.129 52.114 1.00 17.15 94 GLY B O 1
ATOM 3481 N N . PHE B 1 95 ? 20.564 56.043 51.226 1.00 14.95 95 PHE B N 1
ATOM 3482 C CA . PHE B 1 95 ? 19.579 55.527 52.179 1.00 14.93 95 PHE B CA 1
ATOM 3483 C C . PHE B 1 95 ? 20.100 54.190 52.719 1.00 14.49 95 PHE B C 1
ATOM 3484 O O . PHE B 1 95 ? 19.434 53.153 52.593 1.00 14.32 95 PHE B O 1
ATOM 3492 N N . PRO B 1 96 ? 21.308 54.187 53.312 1.00 14.62 96 PRO B N 1
ATOM 3493 C CA . PRO B 1 96 ? 21.937 52.915 53.686 1.00 14.44 96 PRO B CA 1
ATOM 3494 C C . PRO B 1 96 ? 21.108 52.070 54.656 1.00 14.28 96 PRO B C 1
ATOM 3495 O O . PRO B 1 96 ? 21.196 50.842 54.614 1.00 14.40 96 PRO B O 1
ATOM 3499 N N . SER B 1 97 ? 20.323 52.710 55.520 1.00 13.81 97 SER B N 1
ATOM 3500 C CA . SER B 1 97 ? 19.519 51.931 56.472 1.00 14.00 97 SER B CA 1
ATOM 3501 C C . SER B 1 97 ? 18.435 51.141 55.735 1.00 14.57 97 SER B C 1
ATOM 3502 O O . SER B 1 97 ? 18.094 50.009 56.123 1.00 14.28 97 SER B O 1
ATOM 3505 N N . LEU B 1 98 ? 17.902 51.737 54.676 1.00 14.26 98 LEU B N 1
ATOM 3506 C CA . LEU B 1 98 ? 16.910 51.071 53.829 1.00 14.97 98 LEU B CA 1
ATOM 3507 C C . LEU B 1 98 ? 17.549 49.982 52.969 1.00 15.02 98 LEU B C 1
ATOM 3508 O O . LEU B 1 98 ? 16.964 48.921 52.777 1.00 15.48 98 LEU B O 1
ATOM 3513 N N . LYS B 1 99 ? 18.736 50.255 52.427 1.00 14.49 99 LYS B N 1
ATOM 3514 C CA . LYS B 1 99 ? 19.552 49.237 51.770 1.00 14.95 99 LYS B CA 1
ATOM 3515 C C . LYS B 1 99 ? 19.666 47.995 52.663 1.00 14.93 99 LYS B C 1
ATOM 3516 O O . LYS B 1 99 ? 19.418 46.869 52.220 1.00 16.34 99 LYS B O 1
ATOM 3522 N N . ALA B 1 100 ? 20.010 48.205 53.930 1.00 14.66 100 ALA B N 1
ATOM 3523 C CA . ALA B 1 100 ? 20.177 47.098 54.873 1.00 14.34 100 ALA B CA 1
ATOM 3524 C C . ALA B 1 100 ? 18.864 46.357 55.075 1.00 14.55 100 ALA B C 1
ATOM 3525 O O . ALA B 1 100 ? 18.828 45.117 55.037 1.00 15.10 100 ALA B O 1
ATOM 3527 N N . ALA B 1 101 ? 17.790 47.114 55.258 1.00 14.46 101 ALA B N 1
ATOM 3528 C CA . ALA B 1 101 ? 16.487 46.507 55.561 1.00 14.23 101 ALA B CA 1
ATOM 3529 C C . ALA B 1 101 ? 15.986 45.674 54.389 1.00 14.43 101 ALA B C 1
ATOM 3530 O O . ALA B 1 101 ? 15.434 44.580 54.576 1.00 15.08 101 ALA B O 1
ATOM 3532 N N . VAL B 1 102 ? 16.192 46.175 53.171 1.00 14.54 102 VAL B N 1
ATOM 3533 C CA . VAL B 1 102 ? 15.722 45.462 51.987 1.00 14.62 102 VAL B CA 1
ATOM 3534 C C . VAL B 1 102 ? 16.548 44.215 51.717 1.00 14.81 102 VAL B C 1
ATOM 3535 O O . VAL B 1 102 ? 16.005 43.163 51.388 1.00 15.35 102 VAL B O 1
ATOM 3539 N N . GLN B 1 103 ? 17.865 44.346 51.855 1.00 14.18 103 GLN B N 1
ATOM 3540 C CA . GLN B 1 103 ? 18.756 43.213 51.717 1.00 14.47 103 GLN B CA 1
ATOM 3541 C C . GLN B 1 103 ? 18.454 42.140 52.768 1.00 14.86 103 GLN B C 1
ATOM 3542 O O . GLN B 1 103 ? 18.424 40.957 52.440 1.00 14.72 103 GLN B O 1
ATOM 3548 N N . PHE B 1 104 ? 18.210 42.534 54.016 1.00 14.66 104 PHE B N 1
ATOM 3549 C CA . PHE B 1 104 ? 17.913 41.520 55.020 1.00 14.86 104 PHE B CA 1
ATOM 3550 C C . PHE B 1 104 ? 16.556 40.868 54.762 1.00 14.65 104 PHE B C 1
ATOM 3551 O O . PHE B 1 104 ? 16.442 39.654 54.866 1.00 14.51 104 PHE B O 1
ATOM 3559 N N . ALA B 1 105 ? 15.544 41.673 54.431 1.00 14.80 105 ALA B N 1
ATOM 3560 C CA . ALA B 1 105 ? 14.209 41.136 54.167 1.00 15.05 105 ALA B CA 1
ATOM 3561 C C . ALA B 1 105 ? 14.278 40.083 53.059 1.00 15.01 105 ALA B C 1
ATOM 3562 O O . ALA B 1 105 ? 13.581 39.062 53.103 1.00 15.41 105 ALA B O 1
ATOM 3564 N N . THR B 1 106 ? 15.138 40.331 52.076 1.00 14.68 106 THR B N 1
ATOM 3565 C CA . THR B 1 106 ? 15.378 39.407 50.974 1.00 14.81 106 THR B CA 1
ATOM 3566 C C . THR B 1 106 ? 15.888 38.055 51.487 1.00 15.01 106 THR B C 1
ATOM 3567 O O . THR B 1 106 ? 15.381 36.988 51.098 1.00 15.61 106 THR B O 1
ATOM 3571 N N . LEU B 1 107 ? 16.875 38.096 52.378 1.00 14.89 107 LEU B N 1
ATOM 3572 C CA . LEU B 1 107 ? 17.421 36.876 52.943 1.00 15.14 107 LEU B CA 1
ATOM 3573 C C . LEU B 1 107 ? 16.446 36.208 53.901 1.00 14.88 107 LEU B C 1
ATOM 3574 O O . LEU B 1 107 ? 16.431 34.983 53.993 1.00 15.95 107 LEU B O 1
ATOM 3579 N N . ASP B 1 108 ? 15.657 37.008 54.619 1.00 15.39 108 ASP B N 1
ATOM 3580 C CA . ASP B 1 108 ? 14.620 36.478 55.536 1.00 15.71 108 ASP B CA 1
ATOM 3581 C C . ASP B 1 108 ? 13.622 35.633 54.729 1.00 16.12 108 ASP B C 1
ATOM 3582 O O . ASP B 1 108 ? 13.262 34.520 55.130 1.00 16.86 108 ASP B O 1
ATOM 3587 N N . ALA B 1 109 ? 13.205 36.162 53.580 1.00 15.98 109 ALA B N 1
ATOM 3588 C CA . ALA B 1 109 ? 12.265 35.458 52.698 1.00 15.90 109 ALA B CA 1
ATOM 3589 C C . ALA B 1 109 ? 12.899 34.220 52.061 1.00 15.90 109 ALA B C 1
ATOM 3590 O O . ALA B 1 109 ? 12.312 33.136 52.064 1.00 15.88 109 ALA B O 1
ATOM 3592 N N . LEU B 1 110 ? 14.117 34.369 51.551 1.00 15.90 110 LEU B N 1
ATOM 3593 C CA . LEU B 1 110 ? 14.812 33.250 50.928 1.00 15.82 110 LEU B CA 1
ATOM 3594 C C . LEU B 1 110 ? 15.038 32.095 51.898 1.00 16.34 110 LEU B C 1
ATOM 3595 O O . LEU B 1 110 ? 14.730 30.941 51.576 1.00 16.68 110 LEU B O 1
ATOM 3600 N N . SER B 1 111 ? 15.541 32.408 53.091 1.00 16.42 111 SER B N 1
ATOM 3601 C CA . SER B 1 111 ? 15.755 31.381 54.109 1.00 17.18 111 SER B CA 1
ATOM 3602 C C . SER B 1 111 ? 14.483 30.604 54.395 1.00 17.71 111 SER B C 1
ATOM 3603 O O . SER B 1 111 ? 14.538 29.395 54.550 1.00 18.69 111 SER B O 1
ATOM 3606 N N . GLN B 1 112 ? 13.346 31.290 54.452 1.00 18.72 112 GLN B N 1
ATOM 3607 C CA . GLN B 1 112 ? 12.061 30.582 54.663 1.00 18.86 112 GLN B CA 1
ATOM 3608 C C . GLN B 1 112 ? 11.736 29.633 53.515 1.00 19.96 112 GLN B C 1
ATOM 3609 O O . GLN B 1 112 ? 11.300 28.498 53.742 1.00 20.14 112 GLN B O 1
ATOM 3615 N N . GLU B 1 113 ? 11.969 30.078 52.282 1.00 20.07 113 GLU B N 1
ATOM 3616 C CA . GLU B 1 113 ? 11.695 29.218 51.126 1.00 20.93 113 GLU B CA 1
ATOM 3617 C C . GLU B 1 113 ? 12.624 28.012 51.086 1.00 20.68 113 GLU B C 1
ATOM 3618 O O . GLU B 1 113 ? 12.249 26.944 50.591 1.00 21.83 113 GLU B O 1
ATOM 3624 N N . LEU B 1 114 ? 13.810 28.169 51.664 1.00 20.04 114 LEU B N 1
ATOM 3625 C CA . LEU B 1 114 ? 14.790 27.098 51.719 1.00 19.43 114 LEU B CA 1
ATOM 3626 C C . LEU B 1 114 ? 14.674 26.231 52.978 1.00 19.15 114 LEU B C 1
ATOM 3627 O O . LEU B 1 114 ? 15.400 25.251 53.110 1.00 20.23 114 LEU B O 1
ATOM 3632 N N . GLY B 1 115 ? 13.779 26.614 53.889 1.00 18.53 115 GLY B N 1
ATOM 3633 C CA . GLY B 1 115 ? 13.509 25.864 55.114 1.00 18.26 115 GLY B CA 1
ATOM 3634 C C . GLY B 1 115 ? 14.633 25.984 56.124 1.00 18.19 115 GLY B C 1
ATOM 3635 O O . GLY B 1 115 ? 14.893 25.052 56.893 1.00 19.02 115 GLY B O 1
ATOM 3636 N N . THR B 1 116 ? 15.309 27.134 56.113 1.00 17.09 116 THR B N 1
ATOM 3637 C CA . THR B 1 116 ? 16.395 27.392 57.054 1.00 16.70 116 THR B CA 1
ATOM 3638 C C . THR B 1 116 ? 16.287 28.800 57.647 1.00 15.87 116 THR B C 1
ATOM 3639 O O . THR B 1 116 ? 15.221 29.427 57.574 1.00 16.89 116 THR B O 1
ATOM 3643 N N . GLN B 1 117 ? 17.378 29.285 58.254 1.00 15.78 117 GLN B N 1
ATOM 3644 C CA . GLN B 1 117 ? 17.425 30.608 58.873 1.00 15.70 117 GLN B CA 1
ATOM 3645 C C . GLN B 1 117 ? 18.526 31.452 58.254 1.00 15.04 117 GLN B C 1
ATOM 3646 O O . GLN B 1 117 ? 19.471 30.898 57.668 1.00 14.87 117 GLN B O 1
ATOM 3652 N N . VAL B 1 118 ? 18.427 32.775 58.404 1.00 14.98 118 VAL B N 1
ATOM 3653 C CA . VAL B 1 118 ? 19.416 33.660 57.777 1.00 14.33 118 VAL B CA 1
ATOM 3654 C C . VAL B 1 118 ? 20.821 33.355 58.300 1.00 14.82 118 VAL B C 1
ATOM 3655 O O . VAL B 1 118 ? 21.779 33.304 57.513 1.00 15.26 118 VAL B O 1
ATOM 3659 N N . CYS B 1 119 ? 20.956 33.128 59.613 1.00 14.57 119 CYS B N 1
ATOM 3660 C CA . CYS B 1 119 ? 22.292 32.826 60.154 1.00 15.26 119 CYS B CA 1
ATOM 3661 C C . CYS B 1 119 ? 22.943 31.650 59.434 1.00 15.29 119 CYS B C 1
ATOM 3662 O O . CYS B 1 119 ? 24.155 31.656 59.179 1.00 14.81 119 CYS B O 1
ATOM 3665 N N . TYR B 1 120 ? 22.138 30.646 59.098 1.00 15.27 120 TYR B N 1
ATOM 3666 C CA . TYR B 1 120 ? 22.662 29.483 58.367 1.00 15.94 120 TYR B CA 1
ATOM 3667 C C . TYR B 1 120 ? 23.042 29.800 56.920 1.00 15.87 120 TYR B C 1
ATOM 3668 O O . TYR B 1 120 ? 24.060 29.319 56.435 1.00 16.63 120 TYR B O 1
ATOM 3677 N N . LEU B 1 121 ? 22.234 30.600 56.227 1.00 16.03 121 LEU B N 1
ATOM 3678 C CA . LEU B 1 121 ? 22.655 31.064 54.896 1.00 16.21 121 LEU B CA 1
ATOM 3679 C C . LEU B 1 121 ? 24.026 31.725 54.968 1.00 16.05 121 LEU B C 1
ATOM 3680 O O . LEU B 1 121 ? 24.821 31.614 54.017 1.00 17.24 121 LEU B O 1
ATOM 3685 N N . LEU B 1 122 ? 24.301 32.392 56.095 1.00 15.31 122 LEU B N 1
ATOM 3686 C CA . LEU B 1 122 ? 25.549 33.155 56.258 1.00 15.68 122 LEU B CA 1
ATOM 3687 C C . LEU B 1 122 ? 26.722 32.361 56.847 1.00 15.94 122 LEU B C 1
ATOM 3688 O O . LEU B 1 122 ? 27.805 32.917 57.069 1.00 16.49 122 LEU B O 1
ATOM 3693 N N . GLY B 1 123 ? 26.515 31.065 57.080 1.00 15.87 123 GLY B N 1
ATOM 3694 C CA . GLY B 1 123 ? 27.603 30.193 57.520 1.00 14.97 123 GLY B CA 1
ATOM 3695 C C . GLY B 1 123 ? 27.367 29.376 58.780 1.00 13.80 123 GLY B C 1
ATOM 3696 O O . GLY B 1 123 ? 28.033 28.366 58.993 1.00 14.60 123 GLY B O 1
ATOM 3697 N N . GLY B 1 124 ? 26.429 29.819 59.611 1.00 14.44 124 GLY B N 1
ATOM 3698 C CA . GLY B 1 124 ? 26.067 29.123 60.852 1.00 14.95 124 GLY B CA 1
ATOM 3699 C C . GLY B 1 124 ? 27.240 28.948 61.793 1.00 15.27 124 GLY B C 1
ATOM 3700 O O . GLY B 1 124 ? 27.368 27.918 62.430 1.00 15.70 124 GLY B O 1
ATOM 3701 N N . LYS B 1 125 ? 28.123 29.943 61.872 1.00 15.58 125 LYS B N 1
ATOM 3702 C CA . LYS B 1 125 ? 29.374 29.776 62.622 1.00 16.83 125 LYS B CA 1
ATOM 3703 C C . LYS B 1 125 ? 29.147 29.611 64.133 1.00 17.09 125 LYS B C 1
ATOM 3704 O O . LYS B 1 125 ? 29.781 28.749 64.768 1.00 17.77 125 LYS B O 1
ATOM 3710 N N . ARG B 1 126 ? 28.260 30.432 64.695 1.00 17.54 126 ARG B N 1
ATOM 3711 C CA . ARG B 1 126 ? 28.006 30.429 66.141 1.00 17.31 126 ARG B CA 1
ATOM 3712 C C . ARG B 1 126 ? 26.559 30.139 66.483 1.00 17.23 126 ARG B C 1
ATOM 3713 O O . ARG B 1 126 ? 25.664 30.513 65.730 1.00 17.03 126 ARG B O 1
ATOM 3721 N N . ASP B 1 127 ? 26.342 29.510 67.645 1.00 16.83 127 ASP B N 1
ATOM 3722 C CA . ASP B 1 127 ? 25.000 29.318 68.182 1.00 17.45 127 ASP B CA 1
ATOM 3723 C C . ASP B 1 127 ? 24.601 30.378 69.197 1.00 17.13 127 ASP B C 1
ATOM 3724 O O . ASP B 1 127 ? 23.421 30.509 69.509 1.00 17.21 127 ASP B O 1
ATOM 3729 N N . GLU B 1 128 ? 25.583 31.099 69.735 1.00 17.09 128 GLU B N 1
ATOM 3730 C CA . GLU B 1 128 ? 25.349 32.094 70.783 1.00 18.35 128 GLU B CA 1
ATOM 3731 C C . GLU B 1 128 ? 26.309 33.283 70.649 1.00 17.45 128 GLU B C 1
ATOM 3732 O O . GLU B 1 128 ? 27.482 33.115 70.295 1.00 17.25 128 GLU B O 1
ATOM 3738 N N . ILE B 1 129 ? 25.782 34.473 70.919 1.00 16.87 129 ILE B N 1
ATOM 3739 C CA . ILE B 1 129 ? 26.585 35.694 71.065 1.00 16.05 129 ILE B CA 1
ATOM 3740 C C . ILE B 1 129 ? 26.155 36.420 72.334 1.00 16.10 129 ILE B C 1
ATOM 3741 O O . ILE B 1 129 ? 25.161 36.068 72.950 1.00 15.99 129 ILE B O 1
ATOM 3746 N N . GLU B 1 130 ? 26.924 37.420 72.739 1.00 16.13 130 GLU B N 1
ATOM 3747 C CA . GLU B 1 130 ? 26.581 38.198 73.920 1.00 17.51 130 GLU B CA 1
ATOM 3748 C C . GLU B 1 130 ? 26.803 39.680 73.631 1.00 16.69 130 GLU B C 1
ATOM 3749 O O . GLU B 1 130 ? 27.791 40.058 72.989 1.00 16.74 130 GLU B O 1
ATOM 3755 N N . THR B 1 131 ? 25.857 40.500 74.069 1.00 15.84 131 THR B N 1
ATOM 3756 C CA . THR B 1 131 ? 25.934 41.939 73.848 1.00 15.34 131 THR B CA 1
ATOM 3757 C C . THR B 1 131 ? 26.371 42.680 75.101 1.00 15.60 131 THR B C 1
ATOM 3758 O O . THR B 1 131 ? 26.176 42.201 76.234 1.00 15.71 131 THR B O 1
ATOM 3762 N N . ASP B 1 132 ? 26.984 43.846 74.892 1.00 14.36 132 ASP B N 1
ATOM 3763 C CA . ASP B 1 132 ? 27.124 44.833 75.961 1.00 14.34 132 ASP B CA 1
ATOM 3764 C C . ASP B 1 132 ? 25.809 45.588 76.150 1.00 14.14 132 ASP B C 1
ATOM 3765 O O . ASP B 1 132 ? 24.809 45.347 75.445 1.00 14.43 132 ASP B O 1
ATOM 3770 N N . LYS B 1 133 ? 25.806 46.508 77.111 1.00 14.50 133 LYS B N 1
ATOM 3771 C CA . LYS B 1 133 ? 24.767 47.512 77.205 1.00 14.52 133 LYS B CA 1
ATOM 3772 C C . LYS B 1 133 ? 25.450 48.852 77.486 1.00 14.78 133 LYS B C 1
ATOM 3773 O O . LYS B 1 133 ? 26.559 48.891 78.035 1.00 14.95 133 LYS B O 1
ATOM 3779 N N . THR B 1 134 ? 24.784 49.937 77.091 1.00 15.24 134 THR B N 1
ATOM 3780 C CA . THR B 1 134 ? 25.419 51.251 77.022 1.00 16.05 134 THR B CA 1
ATOM 3781 C C . THR B 1 134 ? 25.011 52.218 78.138 1.00 16.46 134 THR B C 1
ATOM 3782 O O . THR B 1 134 ? 23.825 52.367 78.465 1.00 16.68 134 THR B O 1
ATOM 3786 N N . VAL B 1 135 ? 26.020 52.882 78.692 1.00 15.24 135 VAL B N 1
ATOM 3787 C CA . VAL B 1 135 ? 25.849 54.000 79.618 1.00 16.32 135 VAL B CA 1
ATOM 3788 C C . VAL B 1 135 ? 25.878 55.291 78.800 1.00 16.61 135 VAL B C 1
ATOM 3789 O O . VAL B 1 135 ? 26.923 55.637 78.230 1.00 16.80 135 VAL B O 1
ATOM 3793 N N . GLY B 1 136 ? 24.748 55.997 78.725 1.00 16.71 136 GLY B N 1
ATOM 3794 C CA . GLY B 1 136 ? 24.710 57.284 78.009 1.00 17.31 136 GLY B CA 1
ATOM 3795 C C . GLY B 1 136 ? 25.385 58.399 78.794 1.00 17.74 136 GLY B C 1
ATOM 3796 O O . GLY B 1 136 ? 25.720 58.233 79.970 1.00 18.85 136 GLY B O 1
ATOM 3797 N N . ILE B 1 137 ? 25.607 59.538 78.143 1.00 18.22 137 ILE B N 1
ATOM 3798 C CA . ILE B 1 137 ? 26.180 60.684 78.829 1.00 19.37 137 ILE B CA 1
ATOM 3799 C C . ILE B 1 137 ? 25.146 61.292 79.772 1.00 19.50 137 ILE B C 1
ATOM 3800 O O . ILE B 1 137 ? 23.961 61.362 79.437 1.00 20.73 137 ILE B O 1
ATOM 3805 N N . ASP B 1 138 ? 25.615 61.703 80.945 1.00 19.81 138 ASP B N 1
ATOM 3806 C CA . ASP B 1 138 ? 24.795 62.317 81.999 1.00 20.63 138 ASP B CA 1
ATOM 3807 C C . ASP B 1 138 ? 25.793 62.902 83.000 1.00 20.99 138 ASP B C 1
ATOM 3808 O O . ASP B 1 138 ? 26.983 62.966 82.712 1.00 21.30 138 ASP B O 1
ATOM 3813 N N . THR B 1 139 ? 25.332 63.337 84.170 1.00 20.97 139 THR B N 1
ATOM 3814 C CA . THR B 1 139 ? 26.248 63.689 85.247 1.00 21.31 139 THR B CA 1
ATOM 3815 C C . THR B 1 139 ? 27.082 62.461 85.611 1.00 21.30 139 THR B C 1
ATOM 3816 O O . THR B 1 139 ? 26.665 61.324 85.361 1.00 21.00 139 THR B O 1
ATOM 3820 N N . VAL B 1 140 ? 28.253 62.680 86.201 1.00 21.34 140 VAL B N 1
ATOM 3821 C CA . VAL B 1 140 ? 29.110 61.574 86.632 1.00 21.46 140 VAL B CA 1
ATOM 3822 C C . VAL B 1 140 ? 28.330 60.644 87.566 1.00 22.16 140 VAL B C 1
ATOM 3823 O O . VAL B 1 140 ? 28.353 59.427 87.395 1.00 20.92 140 VAL B O 1
ATOM 3827 N N . GLU B 1 141 ? 27.615 61.221 88.530 1.00 22.45 141 GLU B N 1
ATOM 3828 C CA . GLU B 1 141 ? 26.839 60.413 89.469 1.00 24.10 141 GLU B CA 1
ATOM 3829 C C . GLU B 1 141 ? 25.824 59.533 88.734 1.00 22.72 141 GLU B C 1
ATOM 3830 O O . GLU B 1 141 ? 25.695 58.340 89.041 1.00 23.05 141 GLU B O 1
ATOM 3836 N N . ASN B 1 142 ? 25.109 60.110 87.773 1.00 21.95 142 ASN B N 1
ATOM 3837 C CA . ASN B 1 142 ? 24.126 59.345 87.004 1.00 21.62 142 ASN B CA 1
ATOM 3838 C C . ASN B 1 142 ? 24.753 58.304 86.082 1.00 20.73 142 ASN B C 1
ATOM 3839 O O . ASN B 1 142 ? 24.179 57.243 85.872 1.00 19.52 142 ASN B O 1
ATOM 3844 N N . ARG B 1 143 ? 25.916 58.612 85.517 1.00 20.29 143 ARG B N 1
ATOM 3845 C CA . ARG B 1 143 ? 26.607 57.615 84.688 1.00 19.37 143 ARG B CA 1
ATOM 3846 C C . ARG B 1 143 ? 27.000 56.397 85.525 1.00 19.85 143 ARG B C 1
ATOM 3847 O O . ARG B 1 143 ? 26.821 55.251 85.100 1.00 19.26 143 ARG B O 1
ATOM 3855 N N . VAL B 1 144 ? 27.502 56.648 86.730 1.00 19.72 144 VAL B N 1
ATOM 3856 C CA . VAL B 1 144 ? 27.899 55.571 87.636 1.00 20.43 144 VAL B CA 1
ATOM 3857 C C . VAL B 1 144 ? 26.677 54.726 88.051 1.00 20.76 144 VAL B C 1
ATOM 3858 O O . VAL B 1 144 ? 26.739 53.503 88.024 1.00 20.83 144 VAL B O 1
ATOM 3862 N N . LYS B 1 145 ? 25.582 55.390 88.426 1.00 20.97 145 LYS B N 1
ATOM 3863 C CA . LYS B 1 145 ? 24.300 54.740 88.729 1.00 22.10 145 LYS B CA 1
ATOM 3864 C C . LYS B 1 145 ? 23.868 53.804 87.590 1.00 21.52 145 LYS B C 1
ATOM 3865 O O . LYS B 1 145 ? 23.510 52.647 87.819 1.00 21.02 145 LYS B O 1
ATOM 3871 N N . GLU B 1 146 ? 23.936 54.314 86.360 1.00 20.76 146 GLU B N 1
ATOM 3872 C CA . GLU B 1 146 ? 23.511 53.583 85.174 1.00 21.42 146 GLU B CA 1
ATOM 3873 C C . GLU B 1 146 ? 24.412 52.371 84.925 1.00 19.41 146 GLU B C 1
ATOM 3874 O O . GLU B 1 146 ? 23.936 51.288 84.561 1.00 18.86 146 GLU B O 1
ATOM 3880 N N . ALA B 1 147 ? 25.715 52.542 85.136 1.00 18.58 147 ALA B N 1
ATOM 3881 C CA . ALA B 1 147 ? 26.650 51.438 84.930 1.00 18.23 147 ALA B CA 1
ATOM 3882 C C . ALA B 1 147 ? 26.385 50.319 85.940 1.00 18.56 147 ALA B C 1
ATOM 3883 O O . ALA B 1 147 ? 26.439 49.141 85.598 1.00 18.16 147 ALA B O 1
ATOM 3885 N N . LYS B 1 148 ? 26.092 50.702 87.183 1.00 19.33 148 LYS B N 1
ATOM 3886 C CA . LYS B 1 148 ? 25.784 49.733 88.240 1.00 20.96 148 LYS B CA 1
ATOM 3887 C C . LYS B 1 148 ? 24.514 48.961 87.914 1.00 19.92 148 LYS B C 1
ATOM 3888 O O . LYS B 1 148 ? 24.445 47.747 88.140 1.00 20.16 148 LYS B O 1
ATOM 3894 N N . LYS B 1 149 ? 23.517 49.666 87.378 1.00 19.77 149 LYS B N 1
ATOM 3895 C CA A LYS B 1 149 ? 22.271 49.061 86.918 0.50 19.94 149 LYS B CA 1
ATOM 3896 C CA B LYS B 1 149 ? 22.277 49.029 86.939 0.50 19.59 149 LYS B CA 1
ATOM 3897 C C . LYS B 1 149 ? 22.560 47.990 85.863 1.00 19.31 149 LYS B C 1
ATOM 3898 O O . LYS B 1 149 ? 22.074 46.868 85.946 1.00 19.73 149 LYS B O 1
ATOM 3909 N N . ILE B 1 150 ? 23.368 48.359 84.863 1.00 17.66 150 ILE B N 1
ATOM 3910 C CA . ILE B 1 150 ? 23.739 47.441 83.780 1.00 17.40 150 ILE B CA 1
ATOM 3911 C C . ILE B 1 150 ? 24.471 46.210 84.312 1.00 17.54 150 ILE B C 1
ATOM 3912 O O . ILE B 1 150 ? 24.180 45.078 83.917 1.00 17.60 150 ILE B O 1
ATOM 3917 N N . PHE B 1 151 ? 25.413 46.429 85.228 1.00 17.34 151 PHE B N 1
ATOM 3918 C CA . PHE B 1 151 ? 26.172 45.330 85.833 1.00 17.40 151 PHE B CA 1
ATOM 3919 C C . PHE B 1 151 ? 25.223 44.390 86.589 1.00 18.08 151 PHE B C 1
ATOM 3920 O O . PHE B 1 151 ? 25.371 43.177 86.535 1.00 18.07 151 PHE B O 1
ATOM 3928 N N . GLU B 1 152 ? 24.216 44.960 87.243 1.00 18.50 152 GLU B N 1
ATOM 3929 C CA . GLU B 1 152 ? 23.268 44.123 87.992 1.00 19.81 152 GLU B CA 1
ATOM 3930 C C . GLU B 1 152 ? 22.213 43.457 87.104 1.00 19.47 152 GLU B C 1
ATOM 3931 O O . GLU B 1 152 ? 21.431 42.621 87.578 1.00 19.84 152 GLU B O 1
ATOM 3937 N N . GLU B 1 153 ? 22.204 43.814 85.818 1.00 18.56 153 GLU B N 1
ATOM 3938 C CA . GLU B 1 153 ? 21.387 43.125 84.804 1.00 18.21 153 GLU B CA 1
ATOM 3939 C C . GLU B 1 153 ? 22.151 41.996 84.095 1.00 17.60 153 GLU B C 1
ATOM 3940 O O . GLU B 1 153 ? 21.665 41.402 83.121 1.00 17.19 153 GLU B O 1
ATOM 3946 N N . GLY B 1 154 ? 23.348 41.704 84.594 1.00 17.09 154 GLY B N 1
ATOM 3947 C CA . GLY B 1 154 ? 24.121 40.552 84.158 1.00 17.17 154 GLY B CA 1
ATOM 3948 C C . GLY B 1 154 ? 25.106 40.814 83.033 1.00 16.97 154 GLY B C 1
ATOM 3949 O O . GLY B 1 154 ? 25.798 39.895 82.583 1.00 16.30 154 GLY B O 1
ATOM 3950 N N . PHE B 1 155 ? 25.210 42.067 82.598 1.00 16.98 155 PHE B N 1
ATOM 3951 C CA . PHE B 1 155 ? 26.114 42.382 81.488 1.00 16.75 155 PHE B CA 1
ATOM 3952 C C . PHE B 1 155 ? 27.552 42.292 81.931 1.00 16.98 155 PHE B C 1
ATOM 3953 O O . PHE B 1 155 ? 27.887 42.695 83.046 1.00 18.20 155 PHE B O 1
ATOM 3961 N N . ARG B 1 156 ? 28.383 41.708 81.069 1.00 16.94 156 ARG B N 1
ATOM 3962 C CA A ARG B 1 156 ? 29.796 41.504 81.358 0.50 16.80 156 ARG B CA 1
ATOM 3963 C CA B ARG B 1 156 ? 29.791 41.548 81.394 0.50 16.84 156 ARG B CA 1
ATOM 3964 C C . ARG B 1 156 ? 30.678 42.471 80.571 1.00 16.71 156 ARG B C 1
ATOM 3965 O O . ARG B 1 156 ? 31.873 42.584 80.848 1.00 16.96 156 ARG B O 1
ATOM 3980 N N . VAL B 1 157 ? 30.075 43.116 79.575 1.00 15.95 157 VAL B N 1
ATOM 3981 C CA . VAL B 1 157 ? 30.735 44.170 78.801 1.00 15.78 157 VAL B CA 1
ATOM 3982 C C . VAL B 1 157 ? 29.857 45.411 78.929 1.00 15.56 157 VAL B C 1
ATOM 3983 O O . VAL B 1 157 ? 28.635 45.360 78.711 1.00 14.73 157 VAL B O 1
ATOM 3987 N N . ILE B 1 158 ? 30.485 46.514 79.329 1.00 15.00 158 ILE B N 1
ATOM 3988 C CA . ILE B 1 158 ? 29.775 47.769 79.540 1.00 15.66 158 ILE B CA 1
ATOM 3989 C C . ILE B 1 158 ? 30.345 48.796 78.567 1.00 15.39 158 ILE B C 1
ATOM 3990 O O . ILE B 1 158 ? 31.559 49.047 78.559 1.00 15.81 158 ILE B O 1
ATOM 3995 N N . LYS B 1 159 ? 29.461 49.365 77.747 1.00 14.18 159 LYS B N 1
ATOM 3996 C CA A LYS B 1 159 ? 29.854 50.407 76.800 0.50 14.65 159 LYS B CA 1
ATOM 3997 C CA B LYS B 1 159 ? 29.863 50.409 76.807 0.50 14.89 159 LYS B CA 1
ATOM 3998 C C . LYS B 1 159 ? 29.556 51.757 77.435 1.00 15.12 159 LYS B C 1
ATOM 3999 O O . LYS B 1 159 ? 28.443 51.993 77.901 1.00 16.35 159 LYS B O 1
ATOM 4010 N N . ILE B 1 160 ? 30.561 52.628 77.457 1.00 14.16 160 ILE B N 1
ATOM 4011 C CA . ILE B 1 160 ? 30.463 53.919 78.133 1.00 14.46 160 ILE B CA 1
ATOM 4012 C C . ILE B 1 160 ? 30.619 55.025 77.096 1.00 14.52 160 ILE B C 1
ATOM 4013 O O . ILE B 1 160 ? 31.650 55.103 76.426 1.00 14.21 160 ILE B O 1
ATOM 4018 N N . LYS B 1 161 ? 29.585 55.850 76.942 1.00 14.51 161 LYS B N 1
ATOM 4019 C CA . LYS B 1 161 ? 29.654 56.996 76.036 1.00 14.96 161 LYS B CA 1
ATOM 4020 C C . LYS B 1 161 ? 30.458 58.101 76.696 1.00 14.98 161 LYS B C 1
ATOM 4021 O O . LYS B 1 161 ? 30.264 58.407 77.888 1.00 15.69 161 LYS B O 1
ATOM 4027 N N . VAL B 1 162 ? 31.352 58.705 75.908 1.00 14.79 162 VAL B N 1
ATOM 4028 C CA . VAL B 1 162 ? 32.129 59.867 76.344 1.00 15.15 162 VAL B CA 1
ATOM 4029 C C . VAL B 1 162 ? 32.174 60.868 75.173 1.00 15.44 162 VAL B C 1
ATOM 4030 O O . VAL B 1 162 ? 31.588 60.620 74.116 1.00 14.58 162 VAL B O 1
ATOM 4034 N N . GLY B 1 163 ? 32.835 62.008 75.372 1.00 15.49 163 GLY B N 1
ATOM 4035 C CA . GLY B 1 163 ? 33.198 62.854 74.236 1.00 16.61 163 GLY B CA 1
ATOM 4036 C C . GLY B 1 163 ? 32.933 64.335 74.392 1.00 17.94 163 GLY B C 1
ATOM 4037 O O . GLY B 1 163 ? 33.449 65.140 73.598 1.00 18.22 163 GLY B O 1
ATOM 4038 N N . GLU B 1 164 ? 32.135 64.705 75.390 1.00 18.49 164 GLU B N 1
ATOM 4039 C CA . GLU B 1 164 ? 31.736 66.114 75.550 1.00 20.23 164 GLU B CA 1
ATOM 4040 C C . GLU B 1 164 ? 32.496 66.860 76.635 1.00 19.72 164 GLU B C 1
ATOM 4041 O O . GLU B 1 164 ? 32.479 68.098 76.669 1.00 20.14 164 GLU B O 1
ATOM 4047 N N . ASN B 1 165 ? 33.167 66.120 77.520 1.00 18.82 165 ASN B N 1
ATOM 4048 C CA . ASN B 1 165 ? 33.839 66.738 78.643 1.00 18.70 165 ASN B CA 1
ATOM 4049 C C . ASN B 1 165 ? 34.942 65.805 79.120 1.00 18.22 165 ASN B C 1
ATOM 4050 O O . ASN B 1 165 ? 34.703 64.921 79.931 1.00 18.86 165 ASN B O 1
ATOM 4055 N N . LEU B 1 166 ? 36.147 66.006 78.581 1.00 18.07 166 LEU B N 1
ATOM 4056 C CA . LEU B 1 166 ? 37.292 65.140 78.836 1.00 18.01 166 LEU B CA 1
ATOM 4057 C C . LEU B 1 166 ? 37.529 64.846 80.314 1.00 18.04 166 LEU B C 1
ATOM 4058 O O . LEU B 1 166 ? 37.706 63.691 80.703 1.00 17.63 166 LEU B O 1
ATOM 4063 N N . LYS B 1 167 ? 37.515 65.887 81.147 1.00 18.69 167 LYS B N 1
ATOM 4064 C CA . LYS B 1 167 ? 37.760 65.702 82.569 1.00 19.12 167 LYS B CA 1
ATOM 4065 C C . LYS B 1 167 ? 36.686 64.849 83.245 1.00 18.54 167 LYS B C 1
ATOM 4066 O O . LYS B 1 167 ? 37.015 63.956 84.026 1.00 18.53 167 LYS B O 1
ATOM 4072 N N . GLU B 1 168 ? 35.419 65.125 82.945 1.00 18.32 168 GLU B N 1
ATOM 4073 C CA . GLU B 1 168 ? 34.319 64.339 83.526 1.00 18.40 168 GLU B CA 1
ATOM 4074 C C . GLU B 1 168 ? 34.251 62.936 82.949 1.00 18.22 168 GLU B C 1
ATOM 4075 O O . GLU B 1 168 ? 33.875 61.998 83.654 1.00 17.89 168 GLU B O 1
ATOM 4081 N N . ASP B 1 169 ? 34.636 62.786 81.685 1.00 17.52 169 ASP B N 1
ATOM 4082 C CA . ASP B 1 169 ? 34.683 61.453 81.061 1.00 17.32 169 ASP B CA 1
ATOM 4083 C C . ASP B 1 169 ? 35.717 60.560 81.746 1.00 17.28 169 ASP B C 1
ATOM 4084 O O . ASP B 1 169 ? 35.462 59.384 82.020 1.00 16.81 169 ASP B O 1
ATOM 4089 N N . ILE B 1 170 ? 36.905 61.104 81.993 1.00 16.80 170 ILE B N 1
ATOM 4090 C CA . ILE B 1 170 ? 37.944 60.369 82.723 1.00 17.15 170 ILE B CA 1
ATOM 4091 C C . ILE B 1 170 ? 37.444 59.971 84.115 1.00 17.71 170 ILE B C 1
ATOM 4092 O O . ILE B 1 170 ? 37.583 58.820 84.527 1.00 18.65 170 ILE B O 1
ATOM 4097 N N . GLU B 1 171 ? 36.848 60.923 84.830 1.00 18.11 171 GLU B N 1
ATOM 4098 C CA . GLU B 1 171 ? 36.305 60.635 86.159 1.00 18.54 171 GLU B CA 1
ATOM 4099 C C . GLU B 1 171 ? 35.209 59.555 86.129 1.00 18.27 171 GLU B C 1
ATOM 4100 O O . GLU B 1 171 ? 35.228 58.621 86.945 1.00 18.87 171 GLU B O 1
ATOM 4106 N N . ALA B 1 172 ? 34.292 59.661 85.166 1.00 18.32 172 ALA B N 1
ATOM 4107 C CA . ALA B 1 172 ? 33.164 58.729 85.045 1.00 17.86 172 ALA B CA 1
ATOM 4108 C C . ALA B 1 172 ? 33.666 57.311 84.794 1.00 17.79 172 ALA B C 1
ATOM 4109 O O . ALA B 1 172 ? 33.209 56.356 85.421 1.00 18.80 172 ALA B O 1
ATOM 4111 N N . VAL B 1 173 ? 34.628 57.176 83.893 1.00 18.01 173 VAL B N 1
ATOM 4112 C CA . VAL B 1 173 ? 35.148 55.855 83.589 1.00 17.48 173 VAL B CA 1
ATOM 4113 C C . VAL B 1 173 ? 35.879 55.252 84.801 1.00 18.30 173 VAL B C 1
ATOM 4114 O O . VAL B 1 173 ? 35.749 54.048 85.094 1.00 18.28 173 VAL B O 1
ATOM 4118 N N . GLU B 1 174 ? 36.636 56.087 85.511 1.00 18.24 174 GLU B N 1
ATOM 4119 C CA . GLU B 1 174 ? 37.361 55.611 86.687 1.00 19.13 174 GLU B CA 1
ATOM 4120 C C . GLU B 1 174 ? 36.413 55.172 87.793 1.00 19.42 174 GLU B C 1
ATOM 4121 O O . GLU B 1 174 ? 36.653 54.159 88.449 1.00 19.50 174 GLU B O 1
ATOM 4127 N N . GLU B 1 175 ? 35.337 55.932 87.987 1.00 19.27 175 GLU B N 1
ATOM 4128 C CA . GLU B 1 175 ? 34.341 55.608 89.014 1.00 20.58 175 GLU B CA 1
ATOM 4129 C C . GLU B 1 175 ? 33.529 54.378 88.620 1.00 20.12 175 GLU B C 1
ATOM 4130 O O . GLU B 1 175 ? 33.185 53.570 89.473 1.00 20.19 175 GLU B O 1
ATOM 4136 N N . ILE B 1 176 ? 33.228 54.246 87.330 1.00 19.71 176 ILE B N 1
ATOM 4137 C CA . ILE B 1 176 ? 32.519 53.066 86.814 1.00 19.51 176 ILE B CA 1
ATOM 4138 C C . ILE B 1 176 ? 33.348 51.805 87.032 1.00 20.04 176 ILE B C 1
ATOM 4139 O O . ILE B 1 176 ? 32.818 50.774 87.494 1.00 19.46 176 ILE B O 1
ATOM 4144 N N . ALA B 1 177 ? 34.646 51.896 86.729 1.00 19.93 177 ALA B N 1
ATOM 4145 C CA . ALA B 1 177 ? 35.567 50.768 86.887 1.00 21.10 177 ALA B CA 1
ATOM 4146 C C . ALA B 1 177 ? 35.577 50.261 88.317 1.00 22.08 177 ALA B C 1
ATOM 4147 O O . ALA B 1 177 ? 35.640 49.063 88.539 1.00 22.42 177 ALA B O 1
ATOM 4149 N N . LYS B 1 178 ? 35.472 51.177 89.278 1.00 22.76 178 LYS B N 1
ATOM 4150 C CA . LYS B 1 178 ? 35.512 50.805 90.694 1.00 23.94 178 LYS B CA 1
ATOM 4151 C C . LYS B 1 178 ? 34.315 49.987 91.170 1.00 24.17 178 LYS B C 1
ATOM 4152 O O . LYS B 1 178 ? 34.441 49.217 92.128 1.00 24.58 178 LYS B O 1
ATOM 4158 N N . VAL B 1 179 ? 33.163 50.178 90.533 1.00 23.54 179 VAL B N 1
ATOM 4159 C CA . VAL B 1 179 ? 31.911 49.576 91.005 1.00 23.41 179 VAL B CA 1
ATOM 4160 C C . VAL B 1 179 ? 31.419 48.462 90.072 1.00 23.10 179 VAL B C 1
ATOM 4161 O O . VAL B 1 179 ? 30.303 47.950 90.230 1.00 23.97 179 VAL B O 1
ATOM 4165 N N . THR B 1 180 ? 32.248 48.093 89.093 1.00 21.68 180 THR B N 1
ATOM 4166 C CA . THR B 1 180 ? 31.907 47.018 88.155 1.00 21.13 180 THR B CA 1
ATOM 4167 C C . THR B 1 180 ? 33.085 46.080 87.945 1.00 21.44 180 THR B C 1
ATOM 4168 O O . THR B 1 180 ? 33.408 45.702 86.809 1.00 20.98 180 THR B O 1
ATOM 4172 N N . ARG B 1 181 ? 33.725 45.706 89.051 1.00 21.68 181 ARG B N 1
ATOM 4173 C CA . ARG B 1 181 ? 34.916 44.869 89.004 1.00 22.05 181 ARG B CA 1
ATOM 4174 C C . ARG B 1 181 ? 34.642 43.575 88.253 1.00 21.39 181 ARG B C 1
ATOM 4175 O O . ARG B 1 181 ? 33.723 42.824 88.605 1.00 21.94 181 ARG B O 1
ATOM 4183 N N . GLY B 1 182 ? 35.443 43.339 87.217 1.00 20.45 182 GLY B N 1
ATOM 4184 C CA . GLY B 1 182 ? 35.333 42.142 86.395 1.00 20.32 182 GLY B CA 1
ATOM 4185 C C . GLY B 1 182 ? 34.752 42.413 85.022 1.00 19.22 182 GLY B C 1
ATOM 4186 O O . GLY B 1 182 ? 34.958 41.619 84.098 1.00 19.93 182 GLY B O 1
ATOM 4187 N N . ALA B 1 183 ? 34.019 43.517 84.885 1.00 18.61 183 ALA B N 1
ATOM 4188 C CA . ALA B 1 183 ? 33.493 43.912 83.569 1.00 17.25 183 ALA B CA 1
ATOM 4189 C C . ALA B 1 183 ? 34.604 44.309 82.603 1.00 16.65 183 ALA B C 1
ATOM 4190 O O . ALA B 1 183 ? 35.678 44.779 83.016 1.00 16.68 183 ALA B O 1
ATOM 4192 N N . LYS B 1 184 ? 34.329 44.113 81.320 1.00 15.80 184 LYS B N 1
ATOM 4193 C CA . LYS B 1 184 ? 35.170 44.670 80.254 1.00 15.69 184 LYS B CA 1
ATOM 4194 C C . LYS B 1 184 ? 34.509 45.967 79.804 1.00 15.25 184 LYS B C 1
ATOM 4195 O O . LYS B 1 184 ? 33.287 46.118 79.926 1.00 15.05 184 LYS B O 1
ATOM 4201 N N . TYR B 1 185 ? 35.307 46.904 79.296 1.00 14.79 185 TYR B N 1
ATOM 4202 C CA . TYR B 1 185 ? 34.780 48.222 78.939 1.00 15.10 185 TYR B CA 1
ATOM 4203 C C . TYR B 1 185 ? 35.006 48.572 77.482 1.00 14.35 185 TYR B C 1
ATOM 4204 O O . TYR B 1 185 ? 36.094 48.358 76.946 1.00 15.32 185 TYR B O 1
ATOM 4213 N N . ILE B 1 186 ? 33.968 49.100 76.847 1.00 14.11 186 ILE B N 1
ATOM 4214 C CA . ILE B 1 186 ? 34.118 49.728 75.535 1.00 14.25 186 ILE B CA 1
ATOM 4215 C C . ILE B 1 186 ? 33.835 51.199 75.761 1.00 14.64 186 ILE B C 1
ATOM 4216 O O . ILE B 1 186 ? 32.877 51.546 76.442 1.00 15.33 186 ILE B O 1
ATOM 4221 N N . VAL B 1 187 ? 34.682 52.068 75.216 1.00 14.82 187 VAL B N 1
ATOM 4222 C CA . VAL B 1 187 ? 34.477 53.502 75.366 1.00 15.16 187 VAL B CA 1
ATOM 4223 C C . VAL B 1 187 ? 34.233 54.058 73.990 1.00 15.73 187 VAL B C 1
ATOM 4224 O O . VAL B 1 187 ? 35.037 53.825 73.074 1.00 16.20 187 VAL B O 1
ATOM 4228 N N . ASP B 1 188 ? 33.116 54.756 73.839 1.00 15.76 188 ASP B N 1
ATOM 4229 C CA . ASP B 1 188 ? 32.748 55.319 72.550 1.00 16.08 188 ASP B CA 1
ATOM 4230 C C . ASP B 1 188 ? 32.708 56.836 72.650 1.00 15.78 188 ASP B C 1
ATOM 4231 O O . ASP B 1 188 ? 31.858 57.385 73.347 1.00 14.18 188 ASP B O 1
ATOM 4236 N N . ALA B 1 189 ? 33.634 57.509 71.962 1.00 16.10 189 ALA B N 1
ATOM 4237 C CA . ALA B 1 189 ? 33.714 58.957 72.064 1.00 16.93 189 ALA B CA 1
ATOM 4238 C C . ALA B 1 189 ? 32.879 59.694 71.006 1.00 17.34 189 ALA B C 1
ATOM 4239 O O . ALA B 1 189 ? 32.805 60.923 71.042 1.00 18.67 189 ALA B O 1
ATOM 4241 N N . ASN B 1 190 ? 32.258 58.957 70.079 1.00 17.28 190 ASN B N 1
ATOM 4242 C CA . ASN B 1 190 ? 31.391 59.555 69.049 1.00 17.84 190 ASN B CA 1
ATOM 4243 C C . ASN B 1 190 ? 31.940 60.870 68.500 1.00 17.72 190 ASN B C 1
ATOM 4244 O O . ASN B 1 190 ? 31.238 61.877 68.391 1.00 18.10 190 ASN B O 1
ATOM 4257 N N . GLY B 1 192 ? 34.094 63.099 69.524 1.00 14.30 192 GLY B N 1
ATOM 4258 C CA . GLY B 1 192 ? 34.126 64.312 70.363 1.00 14.46 192 GLY B CA 1
ATOM 4259 C C . GLY B 1 192 ? 35.475 64.934 70.688 1.00 14.50 192 GLY B C 1
ATOM 4260 O O . GLY B 1 192 ? 35.534 66.120 71.060 1.00 15.40 192 GLY B O 1
ATOM 4261 N N . TYR B 1 193 ? 36.556 64.163 70.541 1.00 14.19 193 TYR B N 1
ATOM 4262 C CA . TYR B 1 193 ? 37.880 64.609 70.984 1.00 14.05 193 TYR B CA 1
ATOM 4263 C C . TYR B 1 193 ? 38.807 64.984 69.836 1.00 14.39 193 TYR B C 1
ATOM 4264 O O . TYR B 1 193 ? 38.672 64.471 68.712 1.00 13.68 193 TYR B O 1
ATOM 4273 N N . THR B 1 194 ? 39.755 65.873 70.131 1.00 15.37 194 THR B N 1
ATOM 4274 C CA . THR B 1 194 ? 40.921 66.038 69.254 1.00 15.74 194 THR B CA 1
ATOM 4275 C C . THR B 1 194 ? 41.815 64.816 69.430 1.00 16.25 194 THR B C 1
ATOM 4276 O O . THR B 1 194 ? 41.687 64.078 70.413 1.00 16.44 194 THR B O 1
ATOM 4280 N N . GLN B 1 195 ? 42.729 64.602 68.484 1.00 16.88 195 GLN B N 1
ATOM 4281 C CA . GLN B 1 195 ? 43.633 63.457 68.559 1.00 18.97 195 GLN B CA 1
ATOM 4282 C C . GLN B 1 195 ? 44.370 63.431 69.903 1.00 17.30 195 GLN B C 1
ATOM 4283 O O . GLN B 1 195 ? 44.454 62.381 70.538 1.00 16.90 195 GLN B O 1
ATOM 4289 N N . LYS B 1 196 ? 44.865 64.590 70.340 1.00 17.17 196 LYS B N 1
ATOM 4290 C CA . LYS B 1 196 ? 45.666 64.675 71.581 1.00 16.96 196 LYS B CA 1
ATOM 4291 C C . LYS B 1 196 ? 44.793 64.497 72.829 1.00 16.33 196 LYS B C 1
ATOM 4292 O O . LYS B 1 196 ? 45.221 63.896 73.813 1.00 16.21 196 LYS B O 1
ATOM 4298 N N . GLU B 1 197 ? 43.565 65.021 72.787 1.00 14.90 197 GLU B N 1
ATOM 4299 C CA . GLU B 1 197 ? 42.617 64.799 73.889 1.00 14.28 197 GLU B CA 1
ATOM 4300 C C . GLU B 1 197 ? 42.304 63.310 73.986 1.00 13.66 197 GLU B C 1
ATOM 4301 O O . GLU B 1 197 ? 42.225 62.749 75.088 1.00 13.90 197 GLU B O 1
ATOM 4307 N N . ALA B 1 198 ? 42.146 62.664 72.829 1.00 13.90 198 ALA B N 1
ATOM 4308 C CA . ALA B 1 198 ? 41.825 61.240 72.803 1.00 14.21 198 ALA B CA 1
ATOM 4309 C C . ALA B 1 198 ? 42.967 60.416 73.390 1.00 14.21 198 ALA B C 1
ATOM 4310 O O . ALA B 1 198 ? 42.722 59.485 74.158 1.00 14.92 198 ALA B O 1
ATOM 4312 N N . VAL B 1 199 ? 44.202 60.791 73.054 1.00 14.96 199 VAL B N 1
ATOM 4313 C CA . VAL B 1 199 ? 45.382 60.141 73.628 1.00 14.77 199 VAL B CA 1
ATOM 4314 C C . VAL B 1 199 ? 45.417 60.306 75.152 1.00 15.40 199 VAL B C 1
ATOM 4315 O O . VAL B 1 199 ? 45.683 59.355 75.884 1.00 15.31 199 VAL B O 1
ATOM 4319 N N . GLU B 1 200 ? 45.103 61.508 75.628 1.00 14.66 200 GLU B N 1
ATOM 4320 C CA . GLU B 1 200 ? 45.179 61.786 77.047 1.00 15.33 200 GLU B CA 1
ATOM 4321 C C . GLU B 1 200 ? 44.043 61.151 77.852 1.00 15.04 200 GLU B C 1
ATOM 4322 O O . GLU B 1 200 ? 44.245 60.738 79.001 1.00 15.65 200 GLU B O 1
ATOM 4328 N N . PHE B 1 201 ? 42.867 61.012 77.245 1.00 15.12 201 PHE B N 1
ATOM 4329 C CA . PHE B 1 201 ? 41.825 60.214 77.889 1.00 15.48 201 PHE B CA 1
ATOM 4330 C C . PHE B 1 201 ? 42.354 58.807 78.143 1.00 15.28 201 PHE B C 1
ATOM 4331 O O . PHE B 1 201 ? 42.235 58.274 79.254 1.00 16.26 201 PHE B O 1
ATOM 4339 N N . ALA B 1 202 ? 42.949 58.205 77.112 1.00 15.51 202 ALA B N 1
ATOM 4340 C CA . ALA B 1 202 ? 43.389 56.814 77.212 1.00 15.43 202 ALA B CA 1
ATOM 4341 C C . ALA B 1 202 ? 44.498 56.667 78.237 1.00 16.18 202 ALA B C 1
ATOM 4342 O O . ALA B 1 202 ? 44.474 55.746 79.053 1.00 17.11 202 ALA B O 1
ATOM 4344 N N . ARG B 1 203 ? 45.440 57.600 78.209 1.00 16.64 203 ARG B N 1
ATOM 4345 C CA . ARG B 1 203 ? 46.555 57.571 79.145 1.00 16.72 203 ARG B CA 1
ATOM 4346 C C . ARG B 1 203 ? 46.095 57.707 80.587 1.00 17.15 203 ARG B C 1
ATOM 4347 O O . ARG B 1 203 ? 46.606 57.004 81.471 1.00 17.26 203 ARG B O 1
ATOM 4355 N N . ALA B 1 204 ? 45.146 58.614 80.826 1.00 16.88 204 ALA B N 1
ATOM 4356 C CA . ALA B 1 204 ? 44.652 58.849 82.189 1.00 17.73 204 ALA B CA 1
ATOM 4357 C C . ALA B 1 204 ? 44.020 57.573 82.739 1.00 17.64 204 ALA B C 1
ATOM 4358 O O . ALA B 1 204 ? 44.290 57.162 83.869 1.00 18.34 204 ALA B O 1
ATOM 4360 N N . VAL B 1 205 ? 43.190 56.915 81.938 1.00 17.42 205 VAL B N 1
ATOM 4361 C CA . VAL B 1 205 ? 42.556 55.704 82.437 1.00 18.55 205 VAL B CA 1
ATOM 4362 C C . VAL B 1 205 ? 43.555 54.552 82.596 1.00 18.34 205 VAL B C 1
ATOM 4363 O O . VAL B 1 205 ? 43.471 53.817 83.566 1.00 18.13 205 VAL B O 1
ATOM 4367 N N . TYR B 1 206 ? 44.513 54.436 81.674 1.00 17.93 206 TYR B N 1
ATOM 4368 C CA . TYR B 1 206 ? 45.559 53.403 81.749 1.00 19.01 206 TYR B CA 1
ATOM 4369 C C . TYR B 1 206 ? 46.378 53.554 83.032 1.00 19.51 206 TYR B C 1
ATOM 4370 O O . TYR B 1 206 ? 46.704 52.572 83.708 1.00 19.04 206 TYR B O 1
ATOM 4379 N N . GLN B 1 207 ? 46.698 54.795 83.369 1.00 20.41 207 GLN B N 1
ATOM 4380 C CA . GLN B 1 207 ? 47.487 55.059 84.574 1.00 22.03 207 GLN B CA 1
ATOM 4381 C C . GLN B 1 207 ? 46.777 54.625 85.855 1.00 22.50 207 GLN B C 1
ATOM 4382 O O . GLN B 1 207 ? 47.424 54.388 86.878 1.00 23.37 207 GLN B O 1
ATOM 4388 N N . LYS B 1 208 ? 45.456 54.506 85.797 1.00 22.17 208 LYS B N 1
ATOM 4389 C CA . LYS B 1 208 ? 44.666 53.983 86.916 1.00 22.97 208 LYS B CA 1
ATOM 4390 C C . LYS B 1 208 ? 44.555 52.453 86.904 1.00 22.71 208 LYS B C 1
ATOM 4391 O O . LYS B 1 208 ? 43.857 51.875 87.741 1.00 23.85 208 LYS B O 1
ATOM 4397 N N . GLY B 1 209 ? 45.226 51.797 85.958 1.00 22.20 209 GLY B N 1
ATOM 4398 C CA . GLY B 1 209 ? 45.174 50.337 85.853 1.00 20.86 209 GLY B CA 1
ATOM 4399 C C . GLY B 1 209 ? 43.893 49.793 85.233 1.00 20.26 209 GLY B C 1
ATOM 4400 O O . GLY B 1 209 ? 43.551 48.607 85.401 1.00 20.65 209 GLY B O 1
ATOM 4401 N N . ILE B 1 210 ? 43.172 50.660 84.523 1.00 18.94 210 ILE B N 1
ATOM 4402 C CA . ILE B 1 210 ? 41.930 50.284 83.841 1.00 17.97 210 ILE B CA 1
ATOM 4403 C C . ILE B 1 210 ? 42.213 49.920 82.377 1.00 17.61 210 ILE B C 1
ATOM 4404 O O . ILE B 1 210 ? 42.903 50.652 81.671 1.00 17.57 210 ILE B O 1
ATOM 4409 N N . ASP B 1 211 ? 41.671 48.792 81.931 1.00 17.55 211 ASP B N 1
ATOM 4410 C CA . ASP B 1 211 ? 41.837 48.354 80.553 1.00 16.98 211 ASP B CA 1
ATOM 4411 C C . ASP B 1 211 ? 40.564 48.644 79.774 1.00 16.56 211 ASP B C 1
ATOM 4412 O O . ASP B 1 211 ? 39.471 48.331 80.230 1.00 16.66 211 ASP B O 1
ATOM 4417 N N . ILE B 1 212 ? 40.720 49.272 78.613 1.00 14.90 212 ILE B N 1
ATOM 4418 C CA A ILE B 1 212 ? 39.605 49.534 77.711 0.50 14.55 212 ILE B CA 1
ATOM 4419 C CA B ILE B 1 212 ? 39.601 49.533 77.709 0.50 14.84 212 ILE B CA 1
ATOM 4420 C C . ILE B 1 212 ? 39.751 48.568 76.547 1.00 14.52 212 ILE B C 1
ATOM 4421 O O . ILE B 1 212 ? 40.752 48.604 75.842 1.00 13.93 212 ILE B O 1
ATOM 4430 N N . ALA B 1 213 ? 38.746 47.707 76.370 1.00 14.06 213 ALA B N 1
ATOM 4431 C CA . ALA B 1 213 ? 38.761 46.638 75.369 1.00 14.06 213 ALA B CA 1
ATOM 4432 C C . ALA B 1 213 ? 38.763 47.205 73.963 1.00 13.70 213 ALA B C 1
ATOM 4433 O O . ALA B 1 213 ? 39.490 46.730 73.086 1.00 13.90 213 ALA B O 1
ATOM 4435 N N . VAL B 1 214 ? 37.914 48.203 73.751 1.00 13.43 214 VAL B N 1
ATOM 4436 C CA . VAL B 1 214 ? 37.815 48.884 72.455 1.00 13.18 214 VAL B CA 1
ATOM 4437 C C . VAL B 1 214 ? 37.509 50.364 72.703 1.00 13.35 214 VAL B C 1
ATOM 4438 O O . VAL B 1 214 ? 36.614 50.699 73.485 1.00 13.06 214 VAL B O 1
ATOM 4442 N N . TYR B 1 215 ? 38.270 51.233 72.033 1.00 12.92 215 TYR B N 1
ATOM 4443 C CA . TYR B 1 215 ? 38.139 52.696 72.161 1.00 13.36 215 TYR B CA 1
ATOM 4444 C C . TYR B 1 215 ? 37.653 53.195 70.819 1.00 13.30 215 TYR B C 1
ATOM 4445 O O . TYR B 1 215 ? 38.412 53.199 69.854 1.00 13.82 215 TYR B O 1
ATOM 4454 N N . GLU B 1 216 ? 36.363 53.538 70.745 1.00 13.84 216 GLU B N 1
ATOM 4455 C CA . GLU B 1 216 ? 35.725 53.795 69.450 1.00 14.53 216 GLU B CA 1
ATOM 4456 C C . GLU B 1 216 ? 35.745 55.244 69.036 1.00 14.56 216 GLU B C 1
ATOM 4457 O O . GLU B 1 216 ? 35.385 56.128 69.820 1.00 14.67 216 GLU B O 1
ATOM 4463 N N . GLN B 1 217 ? 36.091 55.449 67.770 1.00 14.23 217 GLN B N 1
ATOM 4464 C CA . GLN B 1 217 ? 35.960 56.718 67.051 1.00 14.69 217 GLN B CA 1
ATOM 4465 C C . GLN B 1 217 ? 36.109 57.969 67.920 1.00 15.58 217 GLN B C 1
ATOM 4466 O O . GLN B 1 217 ? 35.166 58.726 68.104 1.00 15.75 217 GLN B O 1
ATOM 4472 N N . PRO B 1 218 ? 37.309 58.175 68.469 1.00 16.36 218 PRO B N 1
ATOM 4473 C CA . PRO B 1 218 ? 37.548 59.380 69.262 1.00 17.22 218 PRO B CA 1
ATOM 4474 C C . PRO B 1 218 ? 37.493 60.684 68.446 1.00 17.42 218 PRO B C 1
ATOM 4475 O O . PRO B 1 218 ? 37.153 61.738 68.990 1.00 18.81 218 PRO B O 1
ATOM 4479 N N . VAL B 1 219 ? 37.831 60.612 67.160 1.00 16.58 219 VAL B N 1
ATOM 4480 C CA . VAL B 1 219 ? 37.950 61.793 66.298 1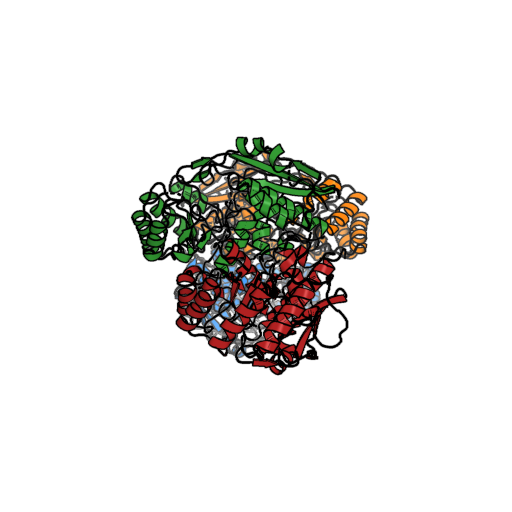.00 16.52 219 VAL B CA 1
ATOM 4481 C C . VAL B 1 219 ? 36.906 61.827 65.175 1.00 16.90 219 VAL B C 1
ATOM 4482 O O . VAL B 1 219 ? 36.106 60.887 65.025 1.00 16.01 219 VAL B O 1
ATOM 4486 N N . ARG B 1 220 ? 36.874 62.914 64.393 1.00 17.30 220 ARG B N 1
ATOM 4487 C CA . ARG B 1 220 ? 35.835 63.078 63.373 1.00 18.48 220 ARG B CA 1
ATOM 4488 C C . ARG B 1 220 ? 35.949 62.070 62.217 1.00 18.51 220 ARG B C 1
ATOM 4489 O O . ARG B 1 220 ? 37.009 61.482 62.001 1.00 18.99 220 ARG B O 1
ATOM 4497 N N . ARG B 1 221 ? 34.842 61.887 61.498 1.00 19.51 221 ARG B N 1
ATOM 4498 C CA . ARG B 1 221 ? 34.680 60.882 60.441 1.00 20.86 221 ARG B CA 1
ATOM 4499 C C . ARG B 1 221 ? 35.777 60.954 59.381 1.00 20.46 221 ARG B C 1
ATOM 4500 O O . ARG B 1 221 ? 36.319 59.929 58.955 1.00 20.47 221 ARG B O 1
ATOM 4508 N N . GLU B 1 222 ? 36.121 62.169 58.974 1.00 20.39 222 GLU B N 1
ATOM 4509 C CA A GLU B 1 222 ? 37.049 62.382 57.873 0.50 20.35 222 GLU B CA 1
ATOM 4510 C CA B GLU B 1 222 ? 37.064 62.331 57.864 0.50 20.60 222 GLU B CA 1
ATOM 4511 C C . GLU B 1 222 ? 38.520 62.316 58.317 1.00 20.36 222 GLU B C 1
ATOM 4512 O O . GLU B 1 222 ? 39.455 62.272 57.478 1.00 20.47 222 GLU B O 1
ATOM 4523 N N . ASP B 1 223 ? 38.722 62.298 59.629 1.00 19.64 223 ASP B N 1
ATOM 4524 C CA . ASP B 1 223 ? 40.051 62.399 60.217 1.00 19.62 223 ASP B CA 1
ATOM 4525 C C . ASP B 1 223 ? 40.727 61.038 60.401 1.00 19.53 223 ASP B C 1
ATOM 4526 O O . ASP B 1 223 ? 41.045 60.616 61.520 1.00 19.09 223 ASP B O 1
ATOM 4531 N N . ILE B 1 224 ? 40.964 60.366 59.281 1.00 19.19 224 ILE B N 1
ATOM 4532 C CA . ILE B 1 224 ? 41.627 59.058 59.277 1.00 20.02 224 ILE B CA 1
ATOM 4533 C C . ILE B 1 224 ? 43.029 59.129 59.876 1.00 19.91 224 ILE B C 1
ATOM 4534 O O . ILE B 1 224 ? 43.433 58.248 60.640 1.00 19.16 224 ILE B O 1
ATOM 4539 N N . GLU B 1 225 ? 43.773 60.173 59.516 1.00 20.50 225 GLU B N 1
ATOM 4540 C CA . GLU B 1 225 ? 45.131 60.360 60.053 1.00 21.70 225 GLU B CA 1
ATOM 4541 C C . GLU B 1 225 ? 45.092 60.560 61.567 1.00 20.30 225 GLU B C 1
ATOM 4542 O O . GLU B 1 225 ? 45.963 60.064 62.311 1.00 19.04 225 GLU B O 1
ATOM 4548 N N . GLY B 1 226 ? 44.039 61.235 62.027 1.00 19.85 226 GLY B N 1
ATOM 4549 C CA . GLY B 1 226 ? 43.798 61.409 63.465 1.00 18.99 226 GLY B CA 1
ATOM 4550 C C . GLY B 1 226 ? 43.495 60.096 64.169 1.00 18.25 226 GLY B C 1
ATOM 4551 O O . GLY B 1 226 ? 44.020 59.816 65.244 1.00 17.59 226 GLY B O 1
ATOM 4552 N N . LEU B 1 227 ? 42.661 59.260 63.558 1.00 18.10 227 LEU B N 1
ATOM 4553 C CA . LEU B 1 227 ? 42.409 57.932 64.098 1.00 18.23 227 LEU B CA 1
ATOM 4554 C C . LEU B 1 227 ? 43.704 57.118 64.266 1.00 17.63 227 LEU B C 1
ATOM 4555 O O . LEU B 1 227 ? 43.945 56.502 65.315 1.00 16.72 227 LEU B O 1
ATOM 4560 N N . LYS B 1 228 ? 44.536 57.155 63.229 1.00 16.45 228 LYS B N 1
ATOM 4561 C CA . LYS B 1 228 ? 45.834 56.480 63.230 1.00 16.90 228 LYS B CA 1
ATOM 4562 C C . LYS B 1 228 ? 46.719 57.048 64.341 1.00 16.18 228 LYS B C 1
ATOM 4563 O O . LYS B 1 228 ? 47.378 56.308 65.054 1.00 16.04 228 LYS B O 1
ATOM 4569 N N . PHE B 1 229 ? 46.725 58.370 64.481 1.00 16.02 229 PHE B N 1
ATOM 4570 C CA . PHE B 1 229 ? 47.505 58.995 65.554 1.00 15.39 229 PHE B CA 1
ATOM 4571 C C . PHE B 1 229 ? 47.131 58.447 66.929 1.00 15.43 229 PHE B C 1
ATOM 4572 O O . PHE B 1 229 ? 47.992 58.075 67.738 1.00 15.49 229 PHE B O 1
ATOM 4580 N N . VAL B 1 230 ? 45.826 58.370 67.190 1.00 15.96 230 VAL B N 1
ATOM 4581 C CA . VAL B 1 230 ? 45.360 57.823 68.451 1.00 16.21 230 VAL B CA 1
ATOM 4582 C C . VAL B 1 230 ? 45.789 56.351 68.581 1.00 16.32 230 VAL B C 1
ATOM 4583 O O . VAL B 1 230 ? 46.286 55.930 69.620 1.00 16.72 230 VAL B O 1
ATOM 4587 N N . ARG B 1 231 ? 45.597 55.580 67.513 1.00 16.53 231 ARG B N 1
ATOM 4588 C CA . ARG B 1 231 ? 46.009 54.195 67.509 1.00 16.49 231 ARG B CA 1
ATOM 4589 C C . ARG B 1 231 ? 47.475 53.999 67.893 1.00 15.72 231 ARG B C 1
ATOM 4590 O O . ARG B 1 231 ? 47.807 53.148 68.717 1.00 15.99 231 ARG B O 1
ATOM 4598 N N . PHE B 1 232 ? 48.361 54.781 67.280 1.00 15.80 232 PHE B N 1
ATOM 4599 C CA . PHE B 1 232 ? 49.793 54.607 67.517 1.00 15.58 232 PHE B CA 1
ATOM 4600 C C . PHE B 1 232 ? 50.311 55.215 68.824 1.00 16.18 232 PHE B C 1
ATOM 4601 O O . PHE B 1 232 ? 51.481 55.003 69.191 1.00 17.34 232 PHE B O 1
ATOM 4609 N N . HIS B 1 233 ? 49.471 55.981 69.522 1.00 16.34 233 HIS B N 1
ATOM 4610 C CA . HIS B 1 233 ? 49.973 56.722 70.680 1.00 17.89 233 HIS B CA 1
ATOM 4611 C C . HIS B 1 233 ? 49.204 56.488 71.949 1.00 19.23 233 HIS B C 1
ATOM 4612 O O . HIS B 1 233 ? 49.446 57.167 72.959 1.00 20.32 233 HIS B O 1
ATOM 4619 N N . SER B 1 234 ? 48.317 55.507 71.909 1.00 18.69 234 SER B N 1
ATOM 4620 C CA . SER B 1 234 ? 47.637 55.096 73.132 1.00 19.73 234 SER B CA 1
ATOM 4621 C C . SER B 1 234 ? 47.464 53.581 73.206 1.00 18.02 234 SER B C 1
ATOM 4622 O O . SER B 1 234 ? 47.509 52.877 72.189 1.00 19.33 234 SER B O 1
ATOM 4625 N N . PRO B 1 235 ? 47.343 53.062 74.436 1.00 17.08 235 PRO B N 1
ATOM 4626 C CA . PRO B 1 235 ? 47.530 51.628 74.698 1.00 15.75 235 PRO B CA 1
ATOM 4627 C C . PRO B 1 235 ? 46.355 50.702 74.377 1.00 15.16 235 PRO B C 1
ATOM 4628 O O . PRO B 1 235 ? 46.512 49.479 74.443 1.00 16.13 235 PRO B O 1
ATOM 4632 N N . PHE B 1 236 ? 45.197 51.276 74.064 1.00 13.49 236 PHE B N 1
ATOM 4633 C CA . PHE B 1 236 ? 43.996 50.463 73.859 1.00 12.55 236 PHE B CA 1
ATOM 4634 C C . PHE B 1 236 ? 43.657 50.335 72.385 1.00 13.16 236 PHE B C 1
ATOM 4635 O O . PHE B 1 236 ? 43.982 51.245 71.599 1.00 14.50 236 PHE B O 1
ATOM 4643 N N . PRO B 1 237 ? 42.997 49.227 71.995 1.00 13.00 237 PRO B N 1
ATOM 4644 C CA . PRO B 1 237 ? 42.571 49.062 70.597 1.00 12.66 237 PRO B CA 1
ATOM 4645 C C . PRO B 1 237 ? 41.617 50.179 70.175 1.00 13.38 237 PRO B C 1
ATOM 4646 O O . PRO B 1 237 ? 40.698 50.529 70.915 1.00 13.38 237 PRO B O 1
ATOM 4650 N N . VAL B 1 238 ? 41.898 50.775 69.019 1.00 12.54 238 VAL B N 1
ATOM 4651 C CA . VAL B 1 238 ? 41.101 51.876 68.499 1.00 12.92 238 VAL B CA 1
ATOM 4652 C C . VAL B 1 238 ? 40.185 51.372 67.387 1.00 12.64 238 VAL B C 1
ATOM 4653 O O . VAL B 1 238 ? 40.621 50.668 66.479 1.00 13.10 238 VAL B O 1
ATOM 4657 N N . ALA B 1 239 ? 38.912 51.753 67.447 1.00 12.62 239 ALA B N 1
ATOM 4658 C CA . ALA B 1 239 ? 37.959 51.342 66.409 1.00 12.84 239 ALA B CA 1
ATOM 4659 C C . ALA B 1 239 ? 37.485 52.487 65.553 1.00 13.46 239 ALA B C 1
ATOM 4660 O O . ALA B 1 239 ? 37.260 53.576 66.068 1.00 13.72 239 ALA B O 1
ATOM 4662 N N . ALA B 1 240 ? 37.281 52.203 64.261 1.00 13.58 240 ALA B N 1
ATOM 4663 C CA . ALA B 1 240 ? 36.527 53.107 63.387 1.00 13.60 240 ALA B CA 1
ATOM 4664 C C . ALA B 1 240 ? 35.066 52.756 63.508 1.00 14.07 240 ALA B C 1
ATOM 4665 O O . ALA B 1 240 ? 34.713 51.574 63.449 1.00 14.16 240 ALA B O 1
ATOM 4667 N N . ASP B 1 241 ? 34.217 53.777 63.642 1.00 13.41 241 ASP B N 1
ATOM 4668 C CA . ASP B 1 241 ? 32.765 53.591 63.539 1.00 14.39 241 ASP B CA 1
ATOM 4669 C C . ASP B 1 241 ? 32.267 54.478 62.414 1.00 14.77 241 ASP B C 1
ATOM 4670 O O . ASP B 1 241 ? 32.051 54.011 61.297 1.00 14.70 241 ASP B O 1
ATOM 4675 N N . GLU B 1 242 ? 32.122 55.767 62.687 1.00 15.18 242 GLU B N 1
ATOM 4676 C CA . GLU B 1 242 ? 31.651 56.691 61.640 1.00 15.38 242 GLU B CA 1
ATOM 4677 C C . GLU B 1 242 ? 32.586 56.717 60.411 1.00 15.42 242 GLU B C 1
ATOM 4678 O O . GLU B 1 242 ? 32.142 56.972 59.288 1.00 17.03 242 GLU B O 1
ATOM 4684 N N . SER B 1 243 ? 33.880 56.442 60.620 1.00 15.18 243 SER B N 1
ATOM 4685 C CA . SER B 1 243 ? 34.874 56.406 59.528 1.00 15.34 243 SER B CA 1
ATOM 4686 C C . SER B 1 243 ? 34.790 55.117 58.715 1.00 15.46 243 SER B C 1
ATOM 4687 O O . SER B 1 243 ? 35.497 54.971 57.703 1.00 16.85 243 SER B O 1
ATOM 4690 N N . ALA B 1 244 ? 33.996 54.153 59.184 1.00 15.34 244 ALA B N 1
ATOM 4691 C CA . ALA B 1 244 ? 33.843 52.883 58.478 1.00 14.53 244 ALA B CA 1
ATOM 4692 C C . ALA B 1 244 ? 32.383 52.664 58.114 1.00 14.56 244 ALA B C 1
ATOM 4693 O O . ALA B 1 244 ? 31.652 51.933 58.802 1.00 14.24 244 ALA B O 1
ATOM 4695 N N . ARG B 1 245 ? 31.954 53.313 57.039 1.00 14.43 245 ARG B N 1
ATOM 4696 C CA . ARG B 1 245 ? 30.566 53.153 56.567 1.00 15.44 245 ARG B CA 1
ATOM 4697 C C . ARG B 1 245 ? 30.480 52.155 55.444 1.00 15.27 245 ARG B C 1
ATOM 4698 O O . ARG B 1 245 ? 29.540 51.355 55.409 1.00 15.87 245 ARG B O 1
ATOM 4706 N N . THR B 1 246 ? 31.451 52.202 54.529 1.00 14.32 246 THR B N 1
ATOM 4707 C CA . THR B 1 246 ? 31.443 51.350 53.336 1.00 14.22 246 THR B CA 1
ATOM 4708 C C . THR B 1 246 ? 32.642 50.409 53.281 1.00 13.91 246 THR B C 1
ATOM 4709 O O . THR B 1 246 ? 33.638 50.570 53.989 1.00 14.12 246 THR B O 1
ATOM 4713 N N . LYS B 1 247 ? 32.556 49.426 52.395 1.00 13.99 247 LYS B N 1
ATOM 4714 C CA . LYS B 1 247 ? 33.666 48.516 52.196 1.00 13.60 247 LYS B CA 1
ATOM 4715 C C . LYS B 1 247 ? 34.896 49.284 51.701 1.00 13.50 247 LYS B C 1
ATOM 4716 O O . LYS B 1 247 ? 36.013 48.931 52.049 1.00 13.90 247 LYS B O 1
ATOM 4722 N N . PHE B 1 248 ? 34.670 50.346 50.927 1.00 14.32 248 PHE B N 1
ATOM 4723 C CA . PHE B 1 248 ? 35.770 51.188 50.436 1.00 13.83 248 PHE B CA 1
ATOM 4724 C C . PHE B 1 248 ? 36.429 51.952 51.577 1.00 14.63 248 PHE B C 1
ATOM 4725 O O . PHE B 1 248 ? 37.641 52.096 51.596 1.00 14.92 248 PHE B O 1
ATOM 4733 N N . ASP B 1 249 ? 35.630 52.424 52.534 1.00 13.71 249 ASP B N 1
ATOM 4734 C CA . ASP B 1 249 ? 36.188 53.087 53.714 1.00 13.87 249 ASP B CA 1
ATOM 4735 C C . ASP B 1 249 ? 37.148 52.133 54.418 1.00 14.01 249 ASP B C 1
ATOM 4736 O O . ASP B 1 249 ? 38.235 52.532 54.845 1.00 14.27 249 ASP B O 1
ATOM 4741 N N . VAL B 1 250 ? 36.731 50.873 54.565 1.00 13.87 250 VAL B N 1
ATOM 4742 C CA . VAL B 1 250 ? 37.542 49.909 55.303 1.00 14.42 250 VAL B CA 1
ATOM 4743 C C . VAL B 1 250 ? 38.837 49.581 54.560 1.00 15.05 250 VAL B C 1
ATOM 4744 O O . VAL B 1 250 ? 39.875 49.445 55.185 1.00 14.66 250 VAL B O 1
ATOM 4756 N N . ARG B 1 252 ? 40.515 51.591 52.827 1.00 16.63 252 ARG B N 1
ATOM 4757 C CA . ARG B 1 252 ? 41.355 52.756 53.080 1.00 17.55 252 ARG B CA 1
ATOM 4758 C C . ARG B 1 252 ? 41.928 52.695 54.493 1.00 16.69 252 ARG B C 1
ATOM 4759 O O . ARG B 1 252 ? 43.124 52.932 54.711 1.00 17.66 252 ARG B O 1
ATOM 4767 N N . LEU B 1 253 ? 41.092 52.330 55.463 1.00 15.21 253 LEU B N 1
ATOM 4768 C CA . LEU B 1 253 ? 41.574 52.221 56.846 1.00 14.87 253 LEU B CA 1
ATOM 4769 C C . LEU B 1 253 ? 42.675 51.176 56.963 1.00 15.95 253 LEU B C 1
ATOM 4770 O O . LEU B 1 253 ? 43.630 51.327 57.751 1.00 15.33 253 LEU B O 1
ATOM 4775 N N . VAL B 1 254 ? 42.527 50.090 56.208 1.00 16.10 254 VAL B N 1
ATOM 4776 C CA . VAL B 1 254 ? 43.490 48.999 56.264 1.00 16.83 254 VAL B CA 1
ATOM 4777 C C . VAL B 1 254 ? 44.814 49.431 55.642 1.00 17.65 254 VAL B C 1
ATOM 4778 O O . VAL B 1 254 ? 45.900 49.217 56.218 1.00 17.82 254 VAL B O 1
ATOM 4782 N N . LYS B 1 255 ? 44.716 50.072 54.485 1.00 18.55 255 LYS B N 1
ATOM 4783 C CA . LYS B 1 255 ? 45.901 50.570 53.779 1.00 20.02 255 LYS B CA 1
ATOM 4784 C C . LYS B 1 255 ? 46.668 51.559 54.637 1.00 20.26 255 LYS B C 1
ATOM 4785 O O . LYS B 1 255 ? 47.909 51.552 54.670 1.00 21.09 255 LYS B O 1
ATOM 4791 N N . GLU B 1 256 ? 45.937 52.409 55.352 1.00 19.75 256 GLU B N 1
ATOM 4792 C CA . GLU B 1 256 ? 46.590 53.419 56.186 1.00 20.26 256 GLU B CA 1
ATOM 4793 C C . GLU B 1 256 ? 47.009 52.900 57.572 1.00 18.95 256 GLU B C 1
ATOM 4794 O O . GLU B 1 256 ? 47.672 53.609 58.316 1.00 18.97 256 GLU B O 1
ATOM 4800 N N . GLU B 1 257 ? 46.646 51.659 57.904 1.00 17.42 257 GLU B N 1
ATOM 4801 C CA . GLU B 1 257 ? 46.935 51.064 59.220 1.00 17.86 257 GLU B CA 1
ATOM 4802 C C . GLU B 1 257 ? 46.353 51.924 60.340 1.00 16.35 257 GLU B C 1
ATOM 4803 O O . GLU B 1 257 ? 46.964 52.092 61.402 1.00 16.40 257 GLU B O 1
ATOM 4809 N N . ALA B 1 258 ? 45.165 52.463 60.087 1.00 15.66 258 ALA B N 1
ATOM 4810 C CA . ALA B 1 258 ? 44.579 53.484 60.949 1.00 14.79 258 ALA B CA 1
ATOM 4811 C C . ALA B 1 258 ? 43.935 52.973 62.224 1.00 14.45 258 ALA B C 1
ATOM 4812 O O . ALA B 1 258 ? 43.839 53.726 63.200 1.00 14.92 258 ALA B O 1
ATOM 4814 N N . VAL B 1 259 ? 43.489 51.716 62.235 1.00 13.98 259 VAL B N 1
ATOM 4815 C CA . VAL B 1 259 ? 42.702 51.213 63.364 1.00 14.55 259 VAL B CA 1
ATOM 4816 C C . VAL B 1 259 ? 43.015 49.748 63.694 1.00 14.59 259 VAL B C 1
ATOM 4817 O O . VAL B 1 259 ? 43.532 48.998 62.854 1.00 15.42 259 VAL B O 1
ATOM 4821 N N . ASP B 1 260 ? 42.674 49.364 64.926 1.00 14.28 260 ASP B N 1
ATOM 4822 C CA . ASP B 1 260 ? 42.764 47.983 65.378 1.00 14.80 260 ASP B CA 1
ATOM 4823 C C . ASP B 1 260 ? 41.465 47.227 65.146 1.00 14.78 260 ASP B C 1
ATOM 4824 O O . ASP B 1 260 ? 41.477 45.994 64.988 1.00 14.91 260 ASP B O 1
ATOM 4829 N N . TYR B 1 261 ? 40.351 47.973 65.141 1.00 14.63 261 TYR B N 1
ATOM 4830 C CA . TYR B 1 261 ? 38.997 47.437 65.054 1.00 13.91 261 TYR B CA 1
ATOM 4831 C C . TYR B 1 261 ? 38.180 48.239 64.065 1.00 13.78 261 TYR B C 1
ATOM 4832 O O . TYR B 1 261 ? 38.403 49.428 63.898 1.00 13.77 261 TYR B O 1
ATOM 4841 N N . VAL B 1 262 ? 37.217 47.575 63.437 1.00 13.40 262 VAL B N 1
ATOM 4842 C CA . VAL B 1 262 ? 36.094 48.268 62.793 1.00 13.62 262 VAL B CA 1
ATOM 4843 C C . VAL B 1 262 ? 34.804 47.857 63.499 1.00 13.89 262 VAL B C 1
ATOM 4844 O O . VAL B 1 262 ? 34.615 46.671 63.801 1.00 13.96 262 VAL B O 1
ATOM 4848 N N . ASN B 1 263 ? 33.949 48.843 63.781 1.00 13.48 263 ASN B N 1
ATOM 4849 C CA . ASN B 1 263 ? 32.588 48.591 64.252 1.00 13.49 263 ASN B CA 1
ATOM 4850 C C . ASN B 1 263 ? 31.683 48.542 63.043 1.00 13.58 263 ASN B C 1
ATOM 4851 O O . ASN B 1 263 ? 31.367 49.592 62.472 1.00 14.51 263 ASN B O 1
ATOM 4856 N N . ILE B 1 264 ? 31.293 47.340 62.624 1.00 12.66 264 ILE B N 1
ATOM 4857 C CA . ILE B 1 264 ? 30.332 47.211 61.532 1.00 13.05 264 ILE B CA 1
ATOM 4858 C C . ILE B 1 264 ? 28.941 47.533 62.047 1.00 14.08 264 ILE B C 1
ATOM 4859 O O . ILE B 1 264 ? 28.529 47.010 63.079 1.00 14.20 264 ILE B O 1
ATOM 4864 N N . LYS B 1 265 ? 28.207 48.367 61.326 1.00 13.96 265 LYS B N 1
ATOM 4865 C CA . LYS B 1 265 ? 26.767 48.481 61.574 1.00 14.32 265 LYS B CA 1
ATOM 4866 C C . LYS B 1 265 ? 26.046 48.232 60.258 1.00 14.19 265 LYS B C 1
ATOM 4867 O O . LYS B 1 265 ? 26.366 48.843 59.237 1.00 14.03 265 LYS B O 1
ATOM 4873 N N . LEU B 1 266 ? 25.077 47.323 60.265 1.00 13.39 266 LEU B N 1
ATOM 4874 C CA . LEU B 1 266 ? 24.261 47.107 59.086 1.00 13.89 266 LEU B CA 1
ATOM 4875 C C . LEU B 1 266 ? 23.594 48.406 58.623 1.00 13.69 266 LEU B C 1
ATOM 4876 O O . LEU B 1 266 ? 23.439 48.627 57.417 1.00 13.64 266 LEU B O 1
ATOM 4889 N N . LYS B 1 268 ? 24.854 51.298 58.507 1.00 13.89 268 LYS B N 1
ATOM 4890 C CA . LYS B 1 268 ? 25.800 52.067 57.677 1.00 14.27 268 LYS B CA 1
ATOM 4891 C C . LYS B 1 268 ? 26.085 51.363 56.347 1.00 14.91 268 LYS B C 1
ATOM 4892 O O . LYS B 1 268 ? 26.220 52.018 55.306 1.00 15.69 268 LYS B O 1
ATOM 4898 N N . SER B 1 269 ? 26.191 50.036 56.395 1.00 14.40 269 SER B N 1
ATOM 4899 C CA . SER B 1 269 ? 26.815 49.263 55.304 1.00 14.77 269 SER B CA 1
ATOM 4900 C C . SER B 1 269 ? 25.871 48.456 54.434 1.00 15.41 269 SER B C 1
ATOM 4901 O O . SER B 1 269 ? 26.211 48.085 53.297 1.00 15.72 269 SER B O 1
ATOM 4904 N N . GLY B 1 270 ? 24.702 48.138 54.982 1.00 15.44 270 GLY B N 1
ATOM 4905 C CA . GLY B 1 270 ? 23.869 47.092 54.380 1.00 15.34 270 GLY B CA 1
ATOM 4906 C C . GLY B 1 270 ? 24.515 45.729 54.565 1.00 15.68 270 GLY B C 1
ATOM 4907 O O . GLY B 1 270 ? 25.630 45.602 55.112 1.00 15.61 270 GLY B O 1
ATOM 4908 N N . ILE B 1 271 ? 23.828 44.695 54.107 1.00 15.19 271 ILE B N 1
ATOM 4909 C CA . ILE B 1 271 ? 24.376 43.343 54.180 1.00 14.97 271 ILE B CA 1
ATOM 4910 C C . ILE B 1 271 ? 25.565 43.180 53.234 1.00 14.64 271 ILE B C 1
ATOM 4911 O O . ILE B 1 271 ? 26.574 42.579 53.586 1.00 14.76 271 ILE B O 1
ATOM 4916 N N . SER B 1 272 ? 25.436 43.719 52.027 1.00 13.94 272 SER B N 1
ATOM 4917 C CA . SER B 1 272 ? 26.467 43.563 51.017 1.00 13.48 272 SER B CA 1
ATOM 4918 C C . SER B 1 272 ? 27.822 44.100 51.484 1.00 12.74 272 SER B C 1
ATOM 4919 O O . SER B 1 272 ? 28.808 43.338 51.483 1.00 14.47 272 SER B O 1
ATOM 4922 N N . ASP B 1 273 ? 27.890 45.387 51.873 1.00 13.23 273 ASP B N 1
ATOM 4923 C CA . ASP B 1 273 ? 29.174 45.918 52.310 1.00 12.57 273 ASP B CA 1
ATOM 4924 C C . ASP B 1 273 ? 29.616 45.264 53.613 1.00 12.61 273 ASP B C 1
ATOM 4925 O O . ASP B 1 273 ? 30.799 45.101 53.837 1.00 12.12 273 ASP B O 1
ATOM 4930 N N . ALA B 1 274 ? 28.672 44.947 54.510 1.00 12.49 274 ALA B N 1
ATOM 4931 C CA . ALA B 1 274 ? 29.078 44.306 55.773 1.00 12.74 274 ALA B CA 1
ATOM 4932 C C . ALA B 1 274 ? 29.779 42.972 55.528 1.00 12.59 274 ALA B C 1
ATOM 4933 O O . ALA B 1 274 ? 30.791 42.683 56.170 1.00 12.91 274 ALA B O 1
ATOM 4935 N N . LEU B 1 275 ? 29.273 42.166 54.591 1.00 12.40 275 LEU B N 1
ATOM 4936 C CA . LEU B 1 275 ? 29.936 40.892 54.269 1.00 12.69 275 LEU B CA 1
ATOM 4937 C C . LEU B 1 275 ? 31.323 41.150 53.702 1.00 12.51 275 LEU B C 1
ATOM 4938 O O . LEU B 1 275 ? 32.295 40.455 54.069 1.00 13.07 275 LEU B O 1
ATOM 4943 N N . ALA B 1 276 ? 31.439 42.162 52.847 1.00 12.43 276 ALA B N 1
ATOM 4944 C CA . ALA B 1 276 ? 32.751 42.543 52.308 1.00 12.52 276 ALA B CA 1
ATOM 4945 C C . ALA B 1 276 ? 33.703 42.937 53.416 1.00 12.53 276 ALA B C 1
ATOM 4946 O O . ALA B 1 276 ? 34.845 42.490 53.431 1.00 13.40 276 ALA B O 1
ATOM 4948 N N . ILE B 1 277 ? 33.233 43.748 54.358 1.00 12.48 277 ILE B N 1
ATOM 4949 C CA . ILE B 1 277 ? 34.082 44.181 55.468 1.00 12.37 277 ILE B CA 1
ATOM 4950 C C . ILE B 1 277 ? 34.568 43.019 56.336 1.00 13.29 277 ILE B C 1
ATOM 4951 O O . ILE B 1 277 ? 35.722 42.985 56.746 1.00 13.18 277 ILE B O 1
ATOM 4956 N N . VAL B 1 278 ? 33.695 42.049 56.586 1.00 13.27 278 VAL B N 1
ATOM 4957 C CA . VAL B 1 278 ? 34.097 40.855 57.344 1.00 13.86 278 VAL B CA 1
ATOM 4958 C C . VAL B 1 278 ? 35.262 40.171 56.608 1.00 14.38 278 VAL B C 1
ATOM 4959 O O . VAL B 1 278 ? 36.290 39.845 57.210 1.00 15.46 278 VAL B O 1
ATOM 4963 N N . GLU B 1 279 ? 35.119 40.001 55.294 1.00 14.26 279 GLU B N 1
ATOM 4964 C CA . GLU B 1 279 ? 36.167 39.345 54.497 1.00 15.27 279 GLU B CA 1
ATOM 4965 C C . GLU B 1 279 ? 37.460 40.127 54.453 1.00 15.23 279 GLU B C 1
ATOM 4966 O O . GLU B 1 279 ? 38.536 39.547 54.606 1.00 15.92 279 GLU B O 1
ATOM 4972 N N . ILE B 1 280 ? 37.359 41.444 54.290 1.00 14.84 280 ILE B N 1
ATOM 4973 C CA . ILE B 1 280 ? 38.541 42.298 54.335 1.00 15.41 280 ILE B CA 1
ATOM 4974 C C . ILE B 1 280 ? 39.227 42.193 55.705 1.00 15.48 280 ILE B C 1
ATOM 4975 O O . ILE B 1 280 ? 40.441 42.005 55.810 1.00 15.82 280 ILE B O 1
ATOM 4980 N N . ALA B 1 281 ? 38.442 42.300 56.772 1.00 15.27 281 ALA B N 1
ATOM 4981 C CA . ALA B 1 281 ? 39.040 42.291 58.105 1.00 15.18 281 ALA B CA 1
ATOM 4982 C C . ALA B 1 281 ? 39.768 40.963 58.344 1.00 15.78 281 ALA B C 1
ATOM 4983 O O . ALA B 1 281 ? 40.910 40.948 58.827 1.00 15.83 281 ALA B O 1
ATOM 4985 N N . GLU B 1 282 ? 39.132 39.863 57.957 1.00 15.64 282 GLU B N 1
ATOM 4986 C CA . GLU B 1 282 ? 39.697 38.526 58.183 1.00 15.35 282 GLU B CA 1
ATOM 4987 C C . GLU B 1 282 ? 40.913 38.255 57.297 1.00 15.37 282 GLU B C 1
ATOM 4988 O O . GLU B 1 282 ? 41.671 37.323 57.549 1.00 15.49 282 GLU B O 1
ATOM 4994 N N . SER B 1 283 ? 41.127 39.132 56.319 1.00 14.38 283 SER B N 1
ATOM 4995 C CA . SER B 1 283 ? 42.294 39.038 55.436 1.00 14.94 283 SER B CA 1
ATOM 4996 C C . SER B 1 283 ? 43.378 40.058 55.767 1.00 15.91 283 SER B C 1
ATOM 4997 O O . SER B 1 283 ? 44.343 40.181 55.010 1.00 15.45 283 SER B O 1
ATOM 5000 N N . SER B 1 284 ? 43.218 40.772 56.876 1.00 17.11 284 SER B N 1
ATOM 5001 C CA A SER B 1 284 ? 44.075 41.933 57.178 0.50 17.88 284 SER B CA 1
ATOM 5002 C CA B SER B 1 284 ? 44.047 41.954 57.183 0.50 18.06 284 SER B CA 1
ATOM 5003 C C . SER B 1 284 ? 44.461 42.101 58.693 1.00 18.81 284 SER B C 1
ATOM 5004 O O . SER B 1 284 ? 45.070 43.124 59.005 1.00 19.73 284 SER B O 1
ATOM 5009 N N . GLY B 1 285 ? 44.043 41.207 59.583 1.00 18.99 285 GLY B N 1
ATOM 5010 C CA . GLY B 1 285 ? 44.369 41.324 60.992 1.00 20.22 285 GLY B CA 1
ATOM 5011 C C . GLY B 1 285 ? 43.575 42.416 61.682 1.00 20.14 285 GLY B C 1
ATOM 5012 O O . GLY B 1 285 ? 43.866 42.785 62.819 1.00 21.24 285 GLY B O 1
ATOM 5013 N N . LEU B 1 286 ? 42.566 42.935 60.989 1.00 19.57 286 LEU B N 1
ATOM 5014 C CA . LEU B 1 286 ? 41.494 43.680 61.638 1.00 19.66 286 LEU B CA 1
ATOM 5015 C C . LEU B 1 286 ? 40.683 42.784 62.568 1.00 19.55 286 LEU B C 1
ATOM 5016 O O . LEU B 1 286 ? 40.339 41.656 62.214 1.00 20.06 286 LEU B O 1
ATOM 5021 N N . LYS B 1 287 ? 40.382 43.293 63.758 1.00 17.75 287 LYS B N 1
ATOM 5022 C CA . LYS B 1 287 ? 39.314 42.738 64.580 1.00 17.42 287 LYS B CA 1
ATOM 5023 C C . LYS B 1 287 ? 38.015 43.516 64.398 1.00 16.17 287 LYS B C 1
ATOM 5024 O O . LYS B 1 287 ? 38.025 44.662 63.948 1.00 15.37 287 LYS B O 1
ATOM 5030 N N . LEU B 1 288 ? 36.899 42.887 64.750 1.00 15.29 288 LEU B N 1
ATOM 5031 C CA . LEU B 1 288 ? 35.579 43.452 64.475 1.00 14.67 288 LEU B CA 1
ATOM 5032 C C . LEU B 1 288 ? 34.674 43.472 65.692 1.00 14.67 288 LEU B C 1
ATOM 5033 O O . LEU B 1 288 ? 34.728 42.576 66.547 1.00 15.31 288 LEU B O 1
ATOM 5046 N N . ILE B 1 290 ? 30.275 44.556 66.222 1.00 14.14 290 ILE B N 1
ATOM 5047 C CA . ILE B 1 290 ? 29.058 44.937 65.510 1.00 14.19 290 ILE B CA 1
ATOM 5048 C C . ILE B 1 290 ? 28.193 45.810 66.412 1.00 14.52 290 ILE B C 1
ATOM 5049 O O . ILE B 1 290 ? 28.060 45.539 67.607 1.00 14.68 290 ILE B O 1
ATOM 5054 N N . GLY B 1 291 ? 27.663 46.888 65.843 1.00 15.10 291 GLY B N 1
ATOM 5055 C CA . GLY B 1 291 ? 26.853 47.829 66.601 1.00 15.04 291 GLY B CA 1
ATOM 5056 C C . GLY B 1 291 ? 25.470 48.058 66.018 1.00 14.64 291 GLY B C 1
ATOM 5057 O O . GLY B 1 291 ? 25.023 47.313 65.149 1.00 15.18 291 GLY B O 1
ATOM 5058 N N . CYS B 1 292 ? 24.789 49.085 66.503 1.00 14.83 292 CYS B N 1
ATOM 5059 C CA . CYS B 1 292 ? 23.428 49.366 66.064 1.00 14.96 292 CYS B CA 1
ATOM 5060 C C . CYS B 1 292 ? 23.155 50.866 66.108 1.00 15.08 292 CYS B C 1
ATOM 5061 O O . CYS B 1 292 ? 24.021 51.657 66.556 1.00 14.79 292 CYS B O 1
ATOM 5072 N N . GLY B 1 294 ? 19.097 52.684 66.278 1.00 16.58 294 GLY B N 1
ATOM 5073 C CA . GLY B 1 294 ? 17.898 52.628 67.139 1.00 16.50 294 GLY B CA 1
ATOM 5074 C C . GLY B 1 294 ? 16.921 51.522 66.769 1.00 16.63 294 GLY B C 1
ATOM 5075 O O . GLY B 1 294 ? 15.687 51.680 66.930 1.00 16.29 294 GLY B O 1
ATOM 5076 N N . GLU B 1 295 ? 17.459 50.400 66.282 1.00 16.02 295 GLU B N 1
ATOM 5077 C CA . GLU B 1 295 ? 16.652 49.230 65.924 1.00 15.25 295 GLU B CA 1
ATOM 5078 C C . GLU B 1 295 ? 15.798 48.721 67.074 1.00 14.99 295 GLU B C 1
AT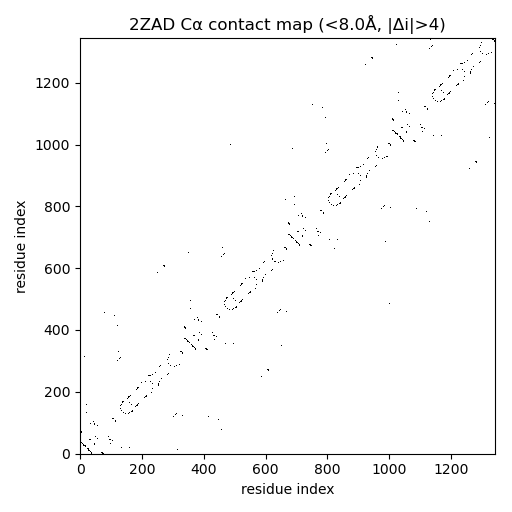OM 5079 O O . GLU B 1 295 ? 16.244 48.673 68.224 1.00 16.50 295 GLU B O 1
ATOM 5085 N N . SER B 1 296 ? 14.577 48.330 66.727 1.00 15.11 296 SER B N 1
ATOM 5086 C CA . SER B 1 296 ? 13.716 47.577 67.635 1.00 14.48 296 SER B CA 1
ATOM 5087 C C . SER B 1 296 ? 14.115 46.095 67.538 1.00 15.26 296 SER B C 1
ATOM 5088 O O . SER B 1 296 ? 15.058 45.757 66.830 1.00 15.15 296 SER B O 1
ATOM 5091 N N . SER B 1 297 ? 13.395 45.209 68.225 1.00 15.38 297 SER B N 1
ATOM 5092 C CA . SER B 1 297 ? 13.743 43.782 68.163 1.00 15.97 297 SER B CA 1
ATOM 5093 C C . SER B 1 297 ? 13.765 43.216 66.736 1.00 15.30 297 SER B C 1
ATOM 5094 O O . SER B 1 297 ? 14.656 42.433 66.404 1.00 15.28 297 SER B O 1
ATOM 5097 N N . LEU B 1 298 ? 12.809 43.604 65.881 1.00 15.50 298 LEU B N 1
ATOM 5098 C CA . LEU B 1 298 ? 12.788 43.110 64.504 1.00 15.51 298 LEU B CA 1
ATOM 5099 C C . LEU B 1 298 ? 14.035 43.612 63.772 1.00 15.32 298 LEU B C 1
ATOM 5100 O O . LEU B 1 298 ? 14.578 42.929 62.897 1.00 15.38 298 LEU B O 1
ATOM 5105 N N . GLY B 1 299 ? 14.508 44.791 64.158 1.00 14.84 299 GLY B N 1
ATOM 5106 C CA . GLY B 1 299 ? 15.692 45.362 63.513 1.00 15.74 299 GLY B CA 1
ATOM 5107 C C . GLY B 1 299 ? 16.962 44.708 64.005 1.00 15.63 299 GLY B C 1
ATOM 5108 O O . GLY B 1 299 ? 17.902 44.454 63.237 1.00 15.23 299 GLY B O 1
ATOM 5109 N N . ILE B 1 300 ? 17.011 44.460 65.306 1.00 15.71 300 ILE B N 1
ATOM 5110 C CA . ILE B 1 300 ? 18.201 43.865 65.903 1.00 16.71 300 ILE B CA 1
ATOM 5111 C C . ILE B 1 300 ? 18.390 42.422 65.400 1.00 15.46 300 ILE B C 1
ATOM 5112 O O . ILE B 1 300 ? 19.514 41.930 65.255 1.00 15.28 300 ILE B O 1
ATOM 5117 N N . ASN B 1 301 ? 17.273 41.759 65.104 1.00 14.55 301 ASN B N 1
ATOM 5118 C CA . ASN B 1 301 ? 17.289 40.434 64.486 1.00 14.03 301 ASN B CA 1
ATOM 5119 C C . ASN B 1 301 ? 18.249 40.360 63.296 1.00 13.58 301 ASN B C 1
ATOM 5120 O O . ASN B 1 301 ? 18.896 39.348 63.061 1.00 13.52 301 ASN B O 1
ATOM 5125 N N . GLN B 1 302 ? 18.300 41.438 62.515 1.00 13.86 302 GLN B N 1
ATOM 5126 C CA . GLN B 1 302 ? 19.158 41.461 61.326 1.00 13.91 302 GLN B CA 1
ATOM 5127 C C . GLN B 1 302 ? 20.623 41.286 61.702 1.00 13.82 302 GLN B C 1
ATOM 5128 O O . GLN B 1 302 ? 21.343 40.512 61.090 1.00 14.14 302 GLN B O 1
ATOM 5134 N N . SER B 1 303 ? 21.039 42.020 62.730 1.00 13.37 303 SER B N 1
ATOM 5135 C CA . SER B 1 303 ? 22.399 41.956 63.230 1.00 13.36 303 SER B CA 1
ATOM 5136 C C . SER B 1 303 ? 22.701 40.682 63.993 1.00 13.34 303 SER B C 1
ATOM 5137 O O . SER B 1 303 ? 23.824 40.190 63.936 1.00 14.26 303 SER B O 1
ATOM 5140 N N . VAL B 1 304 ? 21.700 40.157 64.710 1.00 13.62 304 VAL B N 1
ATOM 5141 C CA . VAL B 1 304 ? 21.889 38.904 65.450 1.00 13.60 304 VAL B CA 1
ATOM 5142 C C . VAL B 1 304 ? 22.163 37.760 64.473 1.00 13.19 304 VAL B C 1
ATOM 5143 O O . VAL B 1 304 ? 23.101 36.994 64.655 1.00 14.51 304 VAL B O 1
ATOM 5147 N N . HIS B 1 305 ? 21.369 37.661 63.407 1.00 13.72 305 HIS B N 1
ATOM 5148 C CA . HIS B 1 305 ? 21.637 36.624 62.413 1.00 13.36 305 HIS B CA 1
ATOM 5149 C C . HIS B 1 305 ? 22.960 36.849 61.700 1.00 13.39 305 HIS B C 1
ATOM 5150 O O . HIS B 1 305 ? 23.708 35.903 61.425 1.00 13.60 305 HIS B O 1
ATOM 5157 N N . PHE B 1 306 ? 23.268 38.111 61.425 1.00 13.06 306 PHE B N 1
ATOM 5158 C CA . PHE B 1 306 ? 24.529 38.394 60.771 1.00 13.49 306 PHE B CA 1
ATOM 5159 C C . PHE B 1 306 ? 25.708 37.947 61.649 1.00 13.35 306 PHE B C 1
ATOM 5160 O O . PHE B 1 306 ? 26.636 37.290 61.164 1.00 13.96 306 PHE B O 1
ATOM 5168 N N . ALA B 1 307 ? 25.642 38.262 62.943 1.00 13.24 307 ALA B N 1
ATOM 5169 C CA . ALA B 1 307 ? 26.701 37.927 63.878 1.00 12.82 307 ALA B CA 1
ATOM 5170 C C . ALA B 1 307 ? 26.789 36.432 64.192 1.00 13.51 307 ALA B C 1
ATOM 5171 O O . ALA B 1 307 ? 27.888 35.893 64.316 1.00 13.27 307 ALA B O 1
ATOM 5173 N N . LEU B 1 308 ? 25.636 35.775 64.337 1.00 13.65 308 LEU B N 1
ATOM 5174 C CA . LEU B 1 308 ? 25.623 34.336 64.597 1.00 14.14 308 LEU B CA 1
ATOM 5175 C C . LEU B 1 308 ? 26.190 33.612 63.380 1.00 14.34 308 LEU B C 1
ATOM 5176 O O . LEU B 1 308 ? 27.009 32.714 63.501 1.00 14.77 308 LEU B O 1
ATOM 5181 N N . GLY B 1 309 ? 25.760 34.033 62.195 1.00 14.77 309 GLY B N 1
ATOM 5182 C CA . GLY B 1 309 ? 26.121 33.300 60.985 1.00 14.38 309 GLY B CA 1
ATOM 5183 C C . GLY B 1 309 ? 27.580 33.451 60.627 1.00 14.81 309 GLY B C 1
ATOM 5184 O O . GLY B 1 309 ? 28.273 32.471 60.351 1.00 15.11 309 GLY B O 1
ATOM 5185 N N . THR B 1 310 ? 28.061 34.694 60.637 1.00 13.75 310 THR B N 1
ATOM 5186 C CA . THR B 1 310 ? 29.456 34.919 60.256 1.00 13.89 310 THR B CA 1
ATOM 5187 C C . THR B 1 310 ? 30.413 34.598 61.402 1.00 13.98 310 THR B C 1
ATOM 5188 O O . THR B 1 310 ? 31.556 34.249 61.173 1.00 14.72 310 THR B O 1
ATOM 5192 N N . GLY B 1 311 ? 29.933 34.736 62.634 1.00 13.89 311 GLY B N 1
ATOM 5193 C CA . GLY B 1 311 ? 30.781 34.548 63.816 1.00 14.64 311 GLY B CA 1
ATOM 5194 C C . GLY B 1 311 ? 31.995 35.460 63.838 1.00 14.27 311 GLY B C 1
ATOM 5195 O O . GLY B 1 311 ? 33.020 35.114 64.418 1.00 16.45 311 GLY B O 1
ATOM 5196 N N . ALA B 1 312 ? 31.878 36.641 63.220 1.00 14.67 312 ALA B N 1
ATOM 5197 C CA . ALA B 1 312 ? 33.044 37.464 62.904 1.00 14.05 312 ALA B CA 1
ATOM 5198 C C . ALA B 1 312 ? 33.481 38.405 64.011 1.00 14.30 312 ALA B C 1
ATOM 5199 O O . ALA B 1 312 ? 34.552 38.995 63.916 1.00 14.97 312 ALA B O 1
ATOM 5201 N N . PHE B 1 313 ? 32.658 38.545 65.049 1.00 14.05 313 PHE B N 1
ATOM 5202 C CA . PHE B 1 313 ? 32.820 39.643 66.006 1.00 13.51 313 PHE B CA 1
ATOM 5203 C C . PHE B 1 313 ? 33.361 39.252 67.365 1.00 14.32 313 PHE B C 1
ATOM 5204 O O . PHE B 1 313 ? 32.855 38.314 68.002 1.00 14.93 313 PHE B O 1
ATOM 5212 N N . GLU B 1 314 ? 34.368 39.996 67.820 1.00 14.36 314 GLU B N 1
ATOM 5213 C CA . GLU B 1 314 ? 34.894 39.804 69.167 1.00 15.39 314 GLU B CA 1
ATOM 5214 C C . GLU B 1 314 ? 33.892 40.353 70.194 1.00 15.31 314 GLU B C 1
ATOM 5215 O O . GLU B 1 314 ? 33.674 39.751 71.274 1.00 15.80 314 GLU B O 1
ATOM 5221 N N . PHE B 1 315 ? 33.289 41.490 69.842 1.00 14.55 315 PHE B N 1
ATOM 5222 C CA . PHE B 1 315 ? 32.337 42.194 70.700 1.00 13.81 315 PHE B CA 1
ATOM 5223 C C . PHE B 1 315 ? 31.064 42.509 69.948 1.00 14.84 315 PHE B C 1
ATOM 5224 O O . PHE B 1 315 ? 31.093 42.753 68.747 1.00 14.78 315 PHE B O 1
ATOM 5232 N N . HIS B 1 316 ? 29.953 42.508 70.676 1.00 14.56 316 HIS B N 1
ATOM 5233 C CA . HIS B 1 316 ? 28.648 42.846 70.117 1.00 14.16 316 HIS B CA 1
ATOM 5234 C C . HIS B 1 316 ? 28.054 43.967 70.939 1.00 15.22 316 HIS B C 1
ATOM 5235 O O . HIS B 1 316 ? 28.000 43.877 72.167 1.00 15.24 316 HIS B O 1
ATOM 5242 N N . ASP B 1 317 ? 27.638 45.031 70.260 1.00 14.49 317 ASP B N 1
ATOM 5243 C CA . ASP B 1 317 ? 26.969 46.162 70.891 1.00 15.49 317 ASP B CA 1
ATOM 5244 C C . ASP B 1 317 ? 25.593 46.248 70.246 1.00 15.35 317 ASP B C 1
ATOM 5245 O O . ASP B 1 317 ? 25.336 47.131 69.434 1.00 15.76 317 ASP B O 1
ATOM 5250 N N . LEU B 1 318 ? 24.712 45.305 70.613 1.00 15.54 318 LEU B N 1
ATOM 5251 C CA . LEU B 1 318 ? 23.403 45.144 69.980 1.00 15.38 318 LEU B CA 1
ATOM 5252 C C . LEU B 1 318 ? 22.343 45.324 71.054 1.00 15.41 318 LEU B C 1
ATOM 5253 O O . LEU B 1 318 ? 21.668 44.383 71.459 1.00 16.18 318 LEU B O 1
ATOM 5258 N N . ASP B 1 319 ? 22.218 46.558 71.519 1.00 15.69 319 ASP B N 1
ATOM 5259 C CA . ASP B 1 319 ? 21.436 46.840 72.722 1.00 15.74 319 ASP B CA 1
ATOM 5260 C C . ASP B 1 319 ? 20.315 47.849 72.497 1.00 16.03 319 ASP B C 1
ATOM 5261 O O . ASP B 1 319 ? 19.650 48.236 73.454 1.00 15.64 319 ASP B O 1
ATOM 5266 N N . SER B 1 320 ? 20.083 48.267 71.251 1.00 16.17 320 SER B N 1
ATOM 5267 C CA . SER B 1 320 ? 19.086 49.323 71.009 1.00 17.02 320 SER B CA 1
ATOM 5268 C C . SER B 1 320 ? 17.690 48.884 71.439 1.00 17.61 320 SER B C 1
ATOM 5269 O O . SER B 1 320 ? 16.938 49.657 72.009 1.00 17.67 320 SER B O 1
ATOM 5272 N N . HIS B 1 321 ? 17.362 47.624 71.198 1.00 17.73 321 HIS B N 1
ATOM 5273 C CA . HIS B 1 321 ? 16.039 47.124 71.556 1.00 19.06 321 HIS B CA 1
ATOM 5274 C C . HIS B 1 321 ? 15.865 47.023 73.067 1.00 20.74 321 HIS B C 1
ATOM 5275 O O . HIS B 1 321 ? 14.735 47.020 73.560 1.00 21.65 321 HIS B O 1
ATOM 5282 N N . LEU B 1 322 ? 16.981 46.950 73.786 1.00 21.83 322 LEU B N 1
ATOM 5283 C CA . LEU B 1 322 ? 16.961 46.821 75.243 1.00 24.51 322 LEU B CA 1
ATOM 5284 C C . LEU B 1 322 ? 16.783 48.186 75.908 1.00 27.29 322 LEU B C 1
ATOM 5285 O O . LEU B 1 322 ? 16.476 48.275 77.099 1.00 28.10 322 LEU B O 1
ATOM 5298 N N . LEU B 1 324 ? 14.688 50.351 74.556 1.00 36.94 324 LEU B N 1
ATOM 5299 C CA . LEU B 1 324 ? 13.321 50.709 74.175 1.00 38.64 324 LEU B CA 1
ATOM 5300 C C . LEU B 1 324 ? 12.281 50.209 75.178 1.00 39.92 324 LEU B C 1
ATOM 5301 O O . LEU B 1 324 ? 12.446 49.147 75.785 1.00 40.70 324 LEU B O 1
ATOM 5306 N N . LYS B 1 325 ? 11.213 50.991 75.329 1.00 41.04 325 LYS B N 1
ATOM 5307 C CA . LYS B 1 325 ? 10.233 50.837 76.408 1.00 41.85 325 LYS B CA 1
ATOM 5308 C C . LYS B 1 325 ? 9.186 49.768 76.107 1.00 41.78 325 LYS B C 1
ATOM 5309 O O . LYS B 1 325 ? 8.234 50.008 75.355 1.00 42.29 325 LYS B O 1
ATOM 5315 N N . GLU B 1 326 ? 9.381 48.592 76.708 1.00 41.69 326 GLU B N 1
ATOM 5316 C CA . GLU B 1 326 ? 8.410 47.486 76.696 1.00 41.02 326 GLU B CA 1
ATOM 5317 C C . GLU B 1 326 ? 7.746 47.234 75.341 1.00 40.54 326 GLU B C 1
ATOM 5318 O O . GLU B 1 326 ? 6.578 47.587 75.126 1.00 40.96 326 GLU B O 1
ATOM 5320 N N . GLU B 1 327 ? 8.502 46.623 74.433 1.00 39.23 327 GLU B N 1
ATOM 5321 C CA . GLU B 1 327 ? 7.974 46.219 73.141 1.00 37.62 327 GLU B CA 1
ATOM 5322 C C . GLU B 1 327 ? 7.513 44.769 73.215 1.00 36.21 327 GLU B C 1
ATOM 5323 O O . GLU B 1 327 ? 7.979 44.009 74.074 1.00 36.43 327 GLU B O 1
ATOM 5325 N N . VAL B 1 328 ? 6.579 44.409 72.331 1.00 33.94 328 VAL B N 1
ATOM 5326 C CA . VAL B 1 328 ? 6.275 43.015 72.014 1.00 31.67 328 VAL B CA 1
ATOM 5327 C C . VAL B 1 328 ? 7.472 42.513 71.219 1.00 29.16 328 VAL B C 1
ATOM 5328 O O . VAL B 1 328 ? 7.903 43.170 70.268 1.00 29.41 328 VAL B O 1
ATOM 5332 N N . PHE B 1 329 ? 8.015 41.363 71.616 1.00 25.89 329 PHE B N 1
ATOM 5333 C CA . PHE B 1 329 ? 9.234 40.852 70.992 1.00 22.17 329 PHE B CA 1
ATOM 5334 C C . PHE B 1 329 ? 8.968 40.335 69.597 1.00 21.60 329 PHE B C 1
ATOM 5335 O O . PHE B 1 329 ? 8.096 39.478 69.391 1.00 20.25 329 PHE B O 1
ATOM 5343 N N . ARG B 1 330 ? 9.729 40.865 68.633 1.00 19.16 330 ARG B N 1
ATOM 5344 C CA . ARG B 1 330 ? 9.517 40.549 67.233 1.00 19.30 330 ARG B CA 1
ATOM 5345 C C . ARG B 1 330 ? 10.802 40.096 66.526 1.00 18.47 330 ARG B C 1
ATOM 5346 O O . ARG B 1 330 ? 10.920 40.172 65.302 1.00 18.56 330 ARG B O 1
ATOM 5354 N N . GLY B 1 331 ? 11.756 39.617 67.311 1.00 18.57 331 GLY B N 1
ATOM 5355 C CA . GLY B 1 331 ? 12.940 38.990 66.755 1.00 18.24 331 GLY B CA 1
ATOM 5356 C C . GLY B 1 331 ? 12.707 37.528 66.408 1.00 18.61 331 GLY B C 1
ATOM 5357 O O . GLY B 1 331 ? 11.768 36.887 66.907 1.00 19.63 331 GLY B O 1
ATOM 5358 N N . LYS B 1 332 ? 13.590 36.990 65.574 1.00 16.93 332 LYS B N 1
ATOM 5359 C CA . LYS B 1 332 ? 13.631 35.556 65.289 1.00 16.60 332 LYS B CA 1
ATOM 5360 C C . LYS B 1 332 ? 14.918 34.986 65.891 1.00 16.50 332 LYS B C 1
ATOM 5361 O O . LYS B 1 332 ? 15.721 34.365 65.209 1.00 16.10 332 LYS B O 1
ATOM 5367 N N . PHE B 1 333 ? 15.096 35.234 67.188 1.00 15.79 333 PHE B N 1
ATOM 5368 C CA . PHE B 1 333 ? 16.220 34.698 67.956 1.00 15.70 333 PHE B CA 1
ATOM 5369 C C . PHE B 1 333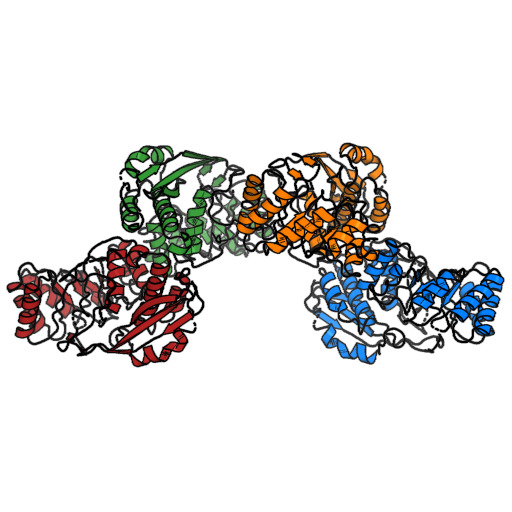 ? 15.763 34.646 69.406 1.00 16.33 333 PHE B C 1
ATOM 5370 O O . PHE B 1 333 ? 14.717 35.199 69.753 1.00 16.75 333 PHE B O 1
ATOM 5378 N N . ILE B 1 334 ? 16.550 33.988 70.245 1.00 16.36 334 ILE B N 1
ATOM 5379 C CA . ILE B 1 334 ? 16.272 33.950 71.679 1.00 16.49 334 ILE B CA 1
ATOM 5380 C C . ILE B 1 334 ? 17.062 35.023 72.408 1.00 16.63 334 ILE B C 1
ATOM 5381 O O . ILE B 1 334 ? 18.277 35.065 72.278 1.00 16.68 334 ILE B O 1
ATOM 5386 N N . GLN B 1 335 ? 16.382 35.869 73.186 1.00 16.40 335 GLN B N 1
ATOM 5387 C CA . GLN B 1 335 ? 17.081 36.857 74.024 1.00 17.19 335 GLN B CA 1
ATOM 5388 C C . GLN B 1 335 ? 17.161 36.309 75.443 1.00 18.01 335 GLN B C 1
ATOM 5389 O O . GLN B 1 335 ? 16.152 36.213 76.129 1.00 19.61 335 GLN B O 1
ATOM 5395 N N . ASP B 1 336 ? 18.370 35.978 75.867 1.00 17.59 336 ASP B N 1
ATOM 5396 C CA . ASP B 1 336 ? 18.631 35.273 77.127 1.00 17.01 336 ASP B CA 1
ATOM 5397 C C . ASP B 1 336 ? 19.508 36.188 78.002 1.00 16.51 336 ASP B C 1
ATOM 5398 O O . ASP B 1 336 ? 20.732 36.031 78.074 1.00 16.53 336 ASP B O 1
ATOM 5403 N N . GLY B 1 337 ? 18.882 37.149 78.676 1.00 17.20 337 GLY B N 1
ATOM 5404 C CA . GLY B 1 337 ? 19.653 38.182 79.367 1.00 17.42 337 GLY B CA 1
ATOM 5405 C C . GLY B 1 337 ? 20.524 38.910 78.354 1.00 17.95 337 GLY B C 1
ATOM 5406 O O . GLY B 1 337 ? 20.013 39.314 77.313 1.00 18.57 337 GLY B O 1
ATOM 5407 N N . PRO B 1 338 ? 21.829 39.062 78.643 1.00 18.06 338 PRO B N 1
ATOM 5408 C CA . PRO B 1 338 ? 22.729 39.683 77.654 1.00 17.58 338 PRO B CA 1
ATOM 5409 C C . PRO B 1 338 ? 23.095 38.782 76.478 1.00 17.35 338 PRO B C 1
ATOM 5410 O O . PRO B 1 338 ? 23.778 39.236 75.553 1.00 16.69 338 PRO B O 1
ATOM 5414 N N . ARG B 1 339 ? 22.670 37.521 76.515 1.00 15.74 339 ARG B N 1
ATOM 5415 C CA . ARG B 1 339 ? 23.018 36.541 75.490 1.00 16.20 339 ARG B CA 1
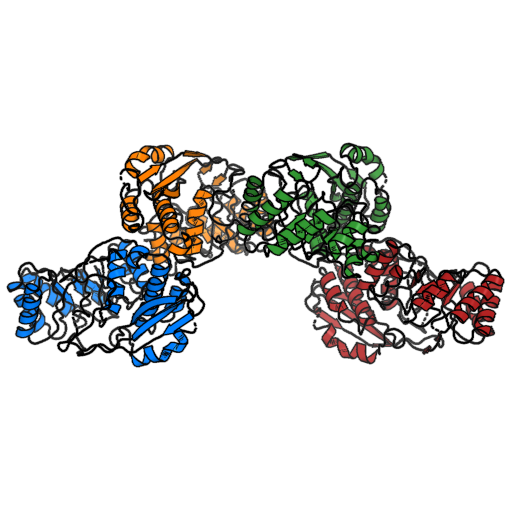ATOM 5416 C C . ARG B 1 339 ? 21.929 36.496 74.425 1.00 16.17 339 ARG B C 1
ATOM 5417 O O . ARG B 1 339 ? 20.753 36.707 74.722 1.00 16.35 339 ARG B O 1
ATOM 5433 N N . ARG B 1 341 ? 20.717 33.694 71.423 1.00 17.22 341 ARG B N 1
ATOM 5434 C CA . ARG B 1 341 ? 20.912 32.319 70.960 1.00 17.20 341 ARG B CA 1
ATOM 5435 C C . ARG B 1 341 ? 20.067 32.055 69.732 1.00 17.52 341 ARG B C 1
ATOM 5436 O O . ARG B 1 341 ? 19.000 32.636 69.564 1.00 17.13 341 ARG B O 1
ATOM 5444 N N . VAL B 1 342 ? 20.552 31.169 68.868 1.00 17.92 342 VAL B N 1
ATOM 5445 C CA . VAL B 1 342 ? 19.800 30.760 67.687 1.00 18.48 342 VAL B CA 1
ATOM 5446 C C . VAL B 1 342 ? 18.536 30.000 68.075 1.00 19.42 342 VAL B C 1
ATOM 5447 O O . VAL B 1 342 ? 18.511 29.287 69.078 1.00 18.36 342 VAL B O 1
ATOM 5451 N N . LYS B 1 343 ? 17.488 30.157 67.273 1.00 20.85 343 LYS B N 1
ATOM 5452 C CA . LYS B 1 343 ? 16.248 29.417 67.478 1.00 23.46 343 LYS B CA 1
ATOM 5453 C C . LYS B 1 343 ? 16.342 28.012 66.893 1.00 25.20 343 LYS B C 1
ATOM 5454 O O . LYS B 1 343 ? 17.342 27.653 66.271 1.00 24.25 343 LYS B O 1
ATOM 5460 N N . ASP B 1 344 ? 15.293 27.221 67.096 1.00 27.93 344 ASP B N 1
ATOM 5461 C CA . ASP B 1 344 ? 15.392 25.771 66.973 1.00 31.12 344 ASP B CA 1
ATOM 5462 C C . ASP B 1 344 ? 15.199 25.327 65.527 1.00 32.54 344 ASP B C 1
ATOM 5463 O O . ASP B 1 344 ? 16.025 24.600 64.975 1.00 33.01 344 ASP B O 1
ATOM 5468 N N . GLN B 1 345 ? 14.103 25.768 64.918 1.00 34.50 345 GLN B N 1
ATOM 5469 C CA . GLN B 1 345 ? 14.009 27.129 64.402 1.00 35.92 345 GLN B CA 1
ATOM 5470 C C . GLN B 1 345 ? 13.004 27.953 65.200 1.00 36.54 345 GLN B C 1
ATOM 5471 O O . GLN B 1 345 ? 12.689 29.086 64.837 1.00 37.22 345 GLN B O 1
ATOM 5477 N N . SER C 1 2 ? 24.255 45.015 116.699 1.00 21.86 2 SER C N 1
ATOM 5478 C CA . SER C 1 2 ? 23.661 46.226 117.335 1.00 22.27 2 SER C CA 1
ATOM 5479 C C . SER C 1 2 ? 22.136 46.096 117.451 1.00 21.78 2 SER C C 1
ATOM 5480 O O . SER C 1 2 ? 21.519 45.242 116.793 1.00 20.86 2 SER C O 1
ATOM 5483 N N . ARG C 1 3 ? 21.544 46.911 118.317 1.00 21.05 3 ARG C N 1
ATOM 5484 C CA . ARG C 1 3 ? 20.135 46.755 118.688 1.00 20.82 3 ARG C CA 1
ATOM 5485 C C . ARG C 1 3 ? 19.147 47.443 117.747 1.00 20.72 3 ARG C C 1
ATOM 5486 O O . ARG C 1 3 ? 19.421 48.510 117.223 1.00 20.45 3 ARG C O 1
ATOM 5494 N N . ILE C 1 4 ? 18.002 46.798 117.521 1.00 19.79 4 ILE C N 1
ATOM 5495 C CA . ILE C 1 4 ? 16.911 47.385 116.742 1.00 19.95 4 ILE C CA 1
ATOM 5496 C C . ILE C 1 4 ? 16.355 48.616 117.462 1.00 20.49 4 ILE C C 1
ATOM 5497 O O . ILE C 1 4 ? 15.970 48.535 118.630 1.00 21.13 4 ILE C O 1
ATOM 5502 N N . VAL C 1 5 ? 16.320 49.748 116.763 1.00 21.38 5 VAL C N 1
ATOM 5503 C CA . VAL C 1 5 ? 15.746 50.972 117.331 1.00 22.19 5 VAL C CA 1
ATOM 5504 C C . VAL C 1 5 ? 14.433 51.396 116.675 1.00 22.67 5 VAL C C 1
ATOM 5505 O O . VAL C 1 5 ? 13.673 52.173 117.251 1.00 22.75 5 VAL C O 1
ATOM 5509 N N . ASN C 1 6 ? 14.163 50.880 115.477 1.00 22.99 6 ASN C N 1
ATOM 5510 C CA . ASN C 1 6 ? 12.868 51.109 114.849 1.00 23.85 6 ASN C CA 1
ATOM 5511 C C . ASN C 1 6 ? 12.503 50.029 113.844 1.00 23.48 6 ASN C C 1
ATOM 5512 O O . ASN C 1 6 ? 13.379 49.339 113.311 1.00 23.11 6 ASN C O 1
ATOM 5517 N N . VAL C 1 7 ? 11.199 49.881 113.619 1.00 23.11 7 VAL C N 1
ATOM 5518 C CA . VAL C 1 7 ? 10.674 48.993 112.592 1.00 22.85 7 VAL C CA 1
ATOM 5519 C C . VAL C 1 7 ? 9.563 49.745 111.898 1.00 22.99 7 VAL C C 1
ATOM 5520 O O . VAL C 1 7 ? 8.695 50.319 112.559 1.00 23.05 7 VAL C O 1
ATOM 5524 N N . LYS C 1 8 ? 9.601 49.753 110.571 1.00 22.26 8 LYS C N 1
ATOM 5525 C CA . LYS C 1 8 ? 8.618 50.475 109.769 1.00 22.36 8 LYS C CA 1
ATOM 5526 C C . LYS C 1 8 ? 7.973 49.542 108.753 1.00 21.56 8 LYS C C 1
ATOM 5527 O O . LYS C 1 8 ? 8.664 48.787 108.074 1.00 21.29 8 LYS C O 1
ATOM 5533 N N . LEU C 1 9 ? 6.649 49.598 108.652 1.00 20.80 9 LEU C N 1
ATOM 5534 C CA . LEU C 1 9 ? 5.911 48.863 107.626 1.00 20.89 9 LEU C CA 1
ATOM 5535 C C . LEU C 1 9 ? 5.336 49.877 106.660 1.00 21.60 9 LEU C C 1
ATOM 5536 O O . LEU C 1 9 ? 4.757 50.877 107.097 1.00 22.69 9 LEU C O 1
ATOM 5541 N N . SER C 1 10 ? 5.485 49.630 105.360 1.00 21.43 10 SER C N 1
ATOM 5542 C CA A SER C 1 10 ? 4.878 50.507 104.369 0.50 21.61 10 SER C CA 1
ATOM 5543 C CA B SER C 1 10 ? 4.945 50.520 104.328 0.50 21.64 10 SER C CA 1
ATOM 5544 C C . SER C 1 10 ? 4.236 49.745 103.222 1.00 21.78 10 SER C C 1
ATOM 5545 O O . SER C 1 10 ? 4.768 48.738 102.745 1.00 21.87 10 SER C O 1
ATOM 5550 N N . LEU C 1 11 ? 3.071 50.234 102.795 1.00 22.08 11 LEU C N 1
ATOM 5551 C CA . LEU C 1 11 ? 2.376 49.665 101.649 1.00 23.21 11 LEU C CA 1
ATOM 5552 C C . LEU C 1 11 ? 3.087 50.030 100.343 1.00 23.74 11 LEU C C 1
ATOM 5553 O O . LEU C 1 11 ? 3.362 51.201 100.086 1.00 23.54 11 LEU C O 1
ATOM 5558 N N . LYS C 1 12 ? 3.376 49.016 99.527 1.00 24.01 12 LYS C N 1
ATOM 5559 C CA . LYS C 1 12 ? 3.977 49.216 98.216 1.00 25.30 12 LYS C CA 1
ATOM 5560 C C . LYS C 1 12 ? 3.178 48.419 97.195 1.00 25.71 12 LYS C C 1
ATOM 5561 O O . LYS C 1 12 ? 2.983 47.214 97.363 1.00 25.83 12 LYS C O 1
ATOM 5567 N N . ARG C 1 13 ? 2.692 49.099 96.156 1.00 26.26 13 ARG C N 1
ATOM 5568 C CA . ARG C 1 13 ? 1.886 48.460 95.114 1.00 28.09 13 ARG C CA 1
ATOM 5569 C C . ARG C 1 13 ? 2.669 48.341 93.813 1.00 27.74 13 ARG C C 1
ATOM 5570 O O . ARG C 1 13 ? 3.424 49.252 93.447 1.00 27.48 13 ARG C O 1
ATOM 5578 N N . TYR C 1 14 ? 2.476 47.209 93.139 1.00 27.92 14 TYR C N 1
ATOM 5579 C CA . TYR C 1 14 ? 3.172 46.882 91.889 1.00 28.53 14 TYR C CA 1
ATOM 5580 C C . TYR C 1 14 ? 2.204 46.319 90.854 1.00 29.83 14 TYR C C 1
ATOM 5581 O O . TYR C 1 14 ? 1.515 45.326 91.090 1.00 29.72 14 TYR C O 1
ATOM 5590 N N . GLU C 1 15 ? 2.172 46.956 89.689 1.00 32.11 15 GLU C N 1
ATOM 5591 C CA . GLU C 1 15 ? 1.273 46.554 88.616 1.00 34.36 15 GLU C CA 1
ATOM 5592 C C . GLU C 1 15 ? 1.853 45.403 87.793 1.00 35.11 15 GLU C C 1
ATOM 5593 O O . GLU C 1 15 ? 3.032 45.428 87.427 1.00 35.01 15 GLU C O 1
ATOM 5599 N N . TYR C 1 16 ? 1.026 44.396 87.521 1.00 36.43 16 TYR C N 1
ATOM 5600 C CA . TYR C 1 16 ? 1.405 43.300 86.627 1.00 38.11 16 TYR C CA 1
ATOM 5601 C C . TYR C 1 16 ? 1.348 43.749 85.178 1.00 38.71 16 TYR C C 1
ATOM 5602 O O . TYR C 1 16 ? 0.616 44.680 84.840 1.00 38.82 16 TYR C O 1
ATOM 5611 N N . GLU C 1 17 ? 2.115 43.077 84.324 1.00 39.44 17 GLU C N 1
ATOM 5612 C CA . GLU C 1 17 ? 2.072 43.360 82.896 1.00 40.14 17 GLU C CA 1
ATOM 5613 C C . GLU C 1 17 ? 0.762 42.880 82.261 1.00 39.99 17 GLU C C 1
ATOM 5614 O O . GLU C 1 17 ? 0.276 43.491 81.306 1.00 40.11 17 GLU C O 1
ATOM 5620 N N . LYS C 1 18 ? 0.200 41.792 82.797 1.00 39.77 18 LYS C N 1
ATOM 5621 C CA . LYS C 1 18 ? -1.155 41.328 82.435 1.00 39.53 18 LYS C CA 1
ATOM 5622 C C . LYS C 1 18 ? -1.789 40.505 83.573 1.00 38.89 18 LYS C C 1
ATOM 5623 O O . LYS C 1 18 ? -1.069 40.039 84.457 1.00 38.92 18 LYS C O 1
ATOM 5629 N N . PRO C 1 19 ? -3.130 40.323 83.561 1.00 38.20 19 PRO C N 1
ATOM 5630 C CA . PRO C 1 19 ? -3.763 39.595 84.672 1.00 37.64 19 PRO C CA 1
ATOM 5631 C C . PRO C 1 19 ? -3.183 38.201 84.854 1.00 37.10 19 PRO C C 1
ATOM 5632 O O . PRO C 1 19 ? -2.938 37.498 83.868 1.00 37.07 19 PRO C O 1
ATOM 5636 N N . PHE C 1 20 ? -2.957 37.819 86.108 1.00 36.24 20 PHE C N 1
ATOM 5637 C CA . PHE C 1 20 ? -2.387 36.516 86.432 1.00 35.30 20 PHE C CA 1
ATOM 5638 C C . PHE C 1 20 ? -3.480 35.588 86.952 1.00 34.40 20 PHE C C 1
ATOM 5639 O O . PHE C 1 20 ? -4.002 35.767 88.058 1.00 33.75 20 PHE C O 1
ATOM 5647 N N . HIS C 1 21 ? -3.821 34.604 86.126 1.00 33.28 21 HIS C N 1
ATOM 5648 C CA . HIS C 1 21 ? -4.934 33.700 86.391 1.00 32.59 21 HIS C CA 1
ATOM 5649 C C . HIS C 1 21 ? -4.389 32.335 86.789 1.00 31.75 21 HIS C C 1
ATOM 5650 O O . HIS C 1 21 ? -3.600 31.726 86.055 1.00 30.51 21 HIS C O 1
ATOM 5657 N N . ILE C 1 22 ? -4.778 31.903 87.989 1.00 30.78 22 ILE C N 1
ATOM 5658 C CA . ILE C 1 22 ? -4.465 30.575 88.521 1.00 30.43 22 ILE C CA 1
ATOM 5659 C C . ILE C 1 22 ? -5.784 30.008 89.046 1.00 30.46 22 ILE C C 1
ATOM 5660 O O . ILE C 1 22 ? -6.774 30.736 89.152 1.00 29.99 22 ILE C O 1
ATOM 5665 N N . THR C 1 23 ? -5.808 28.717 89.359 1.00 30.19 23 THR C N 1
ATOM 5666 C CA . THR C 1 23 ? -7.018 28.084 89.878 1.00 30.52 23 THR C CA 1
ATOM 5667 C C . THR C 1 23 ? -7.643 28.893 91.020 1.00 31.29 23 THR C C 1
ATOM 5668 O O . THR C 1 23 ? -7.010 29.126 92.050 1.00 31.57 23 THR C O 1
ATOM 5672 N N . GLY C 1 24 ? -8.877 29.339 90.802 1.00 32.31 24 GLY C N 1
ATOM 5673 C CA . GLY C 1 24 ? -9.641 30.084 91.807 1.00 33.51 24 GLY C CA 1
ATOM 5674 C C . GLY C 1 24 ? -9.224 31.523 92.085 1.00 34.57 24 GLY C C 1
ATOM 5675 O O . GLY C 1 24 ? -9.750 32.148 93.015 1.00 34.69 24 GLY C O 1
ATOM 5676 N N . SER C 1 25 ? -8.299 32.066 91.291 1.00 35.21 25 SER C N 1
ATOM 5677 C CA . SER C 1 25 ? -7.752 33.402 91.573 1.00 35.67 25 SER C CA 1
ATOM 5678 C C . SER C 1 25 ? -7.232 34.131 90.336 1.00 35.90 25 SER C C 1
ATOM 5679 O O . SER C 1 25 ? -6.525 33.547 89.511 1.00 35.55 25 SER C O 1
ATOM 5682 N N . VAL C 1 26 ? -7.590 35.409 90.222 1.00 36.20 26 VAL C N 1
ATOM 5683 C CA . VAL C 1 26 ? -7.065 36.280 89.167 1.00 36.70 26 VAL C CA 1
ATOM 5684 C C . VAL C 1 26 ? -6.710 37.658 89.735 1.00 36.73 26 VAL C C 1
ATOM 5685 O O . VAL C 1 26 ? -7.533 38.302 90.393 1.00 36.64 26 VAL C O 1
ATOM 5689 N N . SER C 1 27 ? -5.474 38.091 89.488 1.00 36.76 27 SER C N 1
ATOM 5690 C CA . SER C 1 27 ? -4.972 39.353 90.030 1.00 36.81 27 SER C CA 1
ATOM 5691 C C . SER C 1 27 ? -4.208 40.174 88.996 1.00 36.59 27 SER C C 1
ATOM 5692 O O . SER C 1 27 ? -3.501 39.621 88.152 1.00 36.24 27 SER C O 1
ATOM 5695 N N . SER C 1 28 ? -4.339 41.497 89.088 1.00 36.48 28 SER C N 1
ATOM 5696 C CA . SER C 1 28 ? -3.665 42.410 88.160 1.00 36.14 28 SER C CA 1
ATOM 5697 C C . SER C 1 28 ? -2.632 43.299 88.859 1.00 35.50 28 SER C C 1
ATOM 5698 O O . SER C 1 28 ? -1.915 44.064 88.207 1.00 35.45 28 SER C O 1
ATOM 5701 N N . GLU C 1 29 ? -2.556 43.186 90.182 1.00 34.38 29 GLU C N 1
ATOM 5702 C CA . GLU C 1 29 ? -1.698 44.051 90.988 1.00 33.88 29 GLU C CA 1
ATOM 5703 C C . GLU C 1 29 ? -1.152 43.265 92.169 1.00 32.44 29 GLU C C 1
ATOM 5704 O O . GLU C 1 29 ? -1.789 42.320 92.641 1.00 32.77 29 GLU C O 1
ATOM 5710 N N . SER C 1 30 ? 0.031 43.659 92.635 1.00 30.59 30 SER C N 1
ATOM 5711 C CA . SER C 1 30 ? 0.599 43.104 93.849 1.00 28.91 30 SER C CA 1
ATOM 5712 C C . SER C 1 30 ? 0.640 44.197 94.908 1.00 27.41 30 SER C C 1
ATOM 5713 O O . SER C 1 30 ? 1.223 45.254 94.694 1.00 27.16 30 SER C O 1
ATOM 5716 N N . ARG C 1 31 ? 0.003 43.948 96.047 1.00 25.47 31 ARG C N 1
ATOM 5717 C CA . ARG C 1 31 ? 0.051 44.896 97.148 1.00 23.85 31 ARG C CA 1
ATOM 5718 C C . ARG C 1 31 ? 0.823 44.254 98.282 1.00 22.21 31 ARG C C 1
ATOM 5719 O O . ARG C 1 31 ? 0.367 43.273 98.878 1.00 22.36 31 ARG C O 1
ATOM 5727 N N . ASN C 1 32 ? 2.005 44.802 98.538 1.00 20.10 32 ASN C N 1
ATOM 5728 C CA . ASN C 1 32 ? 2.969 44.236 99.468 1.00 18.39 32 ASN C CA 1
ATOM 5729 C C . ASN C 1 32 ? 3.224 45.197 100.611 1.00 18.35 32 ASN C C 1
ATOM 5730 O O . ASN C 1 32 ? 2.928 46.399 100.516 1.00 18.12 32 ASN C O 1
ATOM 5735 N N . VAL C 1 33 ? 3.796 44.661 101.682 1.00 17.19 33 VAL C N 1
ATOM 5736 C CA . VAL C 1 33 ? 4.215 45.472 102.815 1.00 17.77 33 VAL C CA 1
ATOM 5737 C C . VAL C 1 33 ? 5.716 45.358 102.921 1.00 18.31 33 VAL C C 1
ATOM 5738 O O . VAL C 1 33 ? 6.245 44.271 103.125 1.00 18.63 33 VAL C O 1
ATOM 5742 N N . GLU C 1 34 ? 6.401 46.485 102.775 1.00 18.39 34 GLU C N 1
ATOM 5743 C CA . GLU C 1 34 ? 7.838 46.523 102.923 1.00 18.63 34 GLU C CA 1
ATOM 5744 C C . GLU C 1 34 ? 8.172 46.773 104.375 1.00 18.79 34 GLU C C 1
ATOM 5745 O O . GLU C 1 34 ? 7.526 47.595 105.034 1.00 18.35 34 GLU C O 1
ATOM 5751 N N . VAL C 1 35 ? 9.174 46.053 104.865 1.00 17.84 35 VAL C N 1
ATOM 5752 C CA . VAL C 1 35 ? 9.644 46.170 106.237 1.00 18.30 35 VAL C CA 1
ATOM 5753 C C . VAL C 1 35 ? 11.051 46.779 106.256 1.00 18.77 35 VAL C C 1
ATOM 5754 O O . VAL C 1 35 ? 11.951 46.307 105.566 1.00 18.39 35 VAL C O 1
ATOM 5758 N N . GLU C 1 36 ? 11.222 47.840 107.039 1.00 19.05 36 GLU C N 1
ATOM 5759 C CA . GLU C 1 36 ? 12.548 48.405 107.276 1.00 20.45 36 GLU C CA 1
ATOM 5760 C C . GLU C 1 36 ? 12.868 48.264 108.754 1.00 20.10 36 GLU C C 1
ATOM 5761 O O . GLU C 1 36 ? 12.072 48.682 109.603 1.00 20.26 36 GLU C O 1
ATOM 5767 N N . ILE C 1 37 ? 13.998 47.632 109.063 1.00 19.97 37 ILE C N 1
ATOM 5768 C CA . ILE C 1 37 ? 14.512 47.557 110.431 1.00 20.52 37 ILE C CA 1
ATOM 5769 C C . ILE C 1 37 ? 15.716 48.494 110.523 1.00 20.92 37 ILE C C 1
ATOM 5770 O O . ILE C 1 37 ? 16.622 48.409 109.703 1.00 21.57 37 ILE C O 1
ATOM 5775 N N . VAL C 1 38 ? 15.699 49.386 111.511 1.00 21.15 38 VAL C N 1
ATOM 5776 C CA . VAL C 1 38 ? 16.784 50.330 111.729 1.00 22.04 38 VAL C CA 1
ATOM 5777 C C . VAL C 1 38 ? 17.522 49.952 113.010 1.00 21.80 38 VAL C C 1
ATOM 5778 O O . VAL C 1 38 ? 16.893 49.702 114.041 1.00 21.53 38 VAL C O 1
ATOM 5782 N N . LEU C 1 39 ? 18.850 49.892 112.937 1.00 22.02 39 LEU C N 1
ATOM 5783 C CA . LEU C 1 39 ? 19.666 49.578 114.106 1.00 22.57 39 LEU C CA 1
ATOM 5784 C C . LEU C 1 39 ? 20.280 50.835 114.689 1.00 23.71 39 LEU C C 1
ATOM 5785 O O . LEU C 1 39 ? 20.431 51.844 113.991 1.00 24.15 39 LEU C O 1
ATOM 5790 N N . GLU C 1 40 ? 20.661 50.757 115.961 1.00 24.86 40 GLU C N 1
ATOM 5791 C CA . GLU C 1 40 ? 21.315 51.880 116.645 1.00 25.93 40 GLU C CA 1
ATOM 5792 C C . GLU C 1 40 ? 22.607 52.319 115.939 1.00 25.54 40 GLU C C 1
ATOM 5793 O O . GLU C 1 40 ? 23.011 53.484 116.039 1.00 26.28 40 GLU C O 1
ATOM 5799 N N . SER C 1 41 ? 23.245 51.383 115.238 1.00 24.72 41 SER C N 1
ATOM 5800 C CA . SER C 1 41 ? 24.438 51.650 114.432 1.00 24.46 41 SER C CA 1
ATOM 5801 C C . SER C 1 41 ? 24.155 52.480 113.180 1.00 24.03 41 SER C C 1
ATOM 5802 O O . SER C 1 41 ? 25.091 52.985 112.555 1.00 24.39 41 SER C O 1
ATOM 5805 N N . GLY C 1 42 ? 22.877 52.589 112.810 1.00 23.32 42 GLY C N 1
ATOM 5806 C CA . GLY C 1 42 ? 22.439 53.270 111.581 1.00 22.79 42 GLY C CA 1
ATOM 5807 C C . GLY C 1 42 ? 22.213 52.334 110.402 1.00 22.61 42 GLY C C 1
ATOM 5808 O O . GLY C 1 42 ? 21.675 52.742 109.373 1.00 22.55 42 GLY C O 1
ATOM 5809 N N . VAL C 1 43 ? 22.653 51.088 110.543 1.00 22.19 43 VAL C N 1
ATOM 5810 C CA . VAL C 1 43 ? 22.398 50.063 109.533 1.00 21.85 43 VAL C CA 1
ATOM 5811 C C . VAL C 1 43 ? 20.899 49.835 109.381 1.00 21.33 43 VAL C C 1
ATOM 5812 O O . VAL C 1 43 ? 20.162 49.820 110.370 1.00 21.36 43 VAL C O 1
ATOM 5816 N N . LYS C 1 44 ? 20.465 49.647 108.133 1.00 20.93 44 LYS C N 1
ATOM 5817 C CA . LYS C 1 44 ? 19.066 49.385 107.814 1.00 20.91 44 LYS C CA 1
ATOM 5818 C C . LYS C 1 44 ? 18.939 48.079 107.031 1.00 20.60 44 LYS C C 1
ATOM 5819 O O . LYS C 1 44 ? 19.641 47.863 106.047 1.00 21.00 44 LYS C O 1
ATOM 5825 N N . GLY C 1 45 ? 18.047 47.205 107.490 1.00 19.57 45 GLY C N 1
ATOM 5826 C CA . GLY C 1 45 ? 17.765 45.962 106.771 1.00 18.77 45 GLY C CA 1
ATOM 5827 C C . GLY C 1 45 ? 16.364 45.994 106.210 1.00 18.17 45 GLY C C 1
ATOM 5828 O O . GLY C 1 45 ? 15.487 46.629 106.780 1.00 17.63 45 GLY C O 1
ATOM 5829 N N . TYR C 1 46 ? 16.159 45.316 105.088 1.00 17.97 46 TYR C N 1
ATOM 5830 C CA . TYR C 1 46 ? 14.869 45.345 104.402 1.00 18.37 46 TYR C CA 1
ATOM 5831 C C . TYR C 1 46 ? 14.318 43.964 104.078 1.00 18.48 46 TYR C C 1
ATOM 5832 O O . TYR C 1 46 ? 15.051 43.039 103.688 1.00 17.48 46 TYR C O 1
ATOM 5841 N N . GLY C 1 47 ? 13.002 43.851 104.226 1.00 16.59 47 GLY C N 1
ATOM 5842 C CA . GLY C 1 47 ? 12.274 42.662 103.828 1.00 16.79 47 GLY C CA 1
ATOM 5843 C C . GLY C 1 47 ? 10.976 43.092 103.180 1.00 16.24 47 GLY C C 1
ATOM 5844 O O . GLY C 1 47 ? 10.633 44.278 103.180 1.00 16.91 47 GLY C O 1
ATOM 5845 N N . GLU C 1 48 ? 10.263 42.132 102.598 1.00 15.71 48 GLU C N 1
ATOM 5846 C CA . GLU C 1 48 ? 8.983 42.413 101.966 1.00 15.87 48 GLU C CA 1
ATOM 5847 C C . GLU C 1 48 ? 8.036 41.255 102.227 1.00 16.04 48 GLU C C 1
ATOM 5848 O O . GLU C 1 48 ? 8.391 40.087 102.028 1.00 15.85 48 GLU C O 1
ATOM 5854 N N . ALA C 1 49 ? 6.839 41.615 102.676 1.00 15.82 49 ALA C N 1
ATOM 5855 C CA . ALA C 1 49 ? 5.752 40.683 102.878 1.00 16.37 49 ALA C CA 1
ATOM 5856 C C . ALA C 1 49 ? 4.826 40.805 101.676 1.00 16.60 49 ALA C C 1
ATOM 5857 O O . ALA C 1 49 ? 4.246 41.874 101.445 1.00 17.94 49 ALA C O 1
ATOM 5859 N N . SER C 1 50 ? 4.714 39.719 100.908 1.00 16.50 50 SER C N 1
ATOM 5860 C CA . SER C 1 50 ? 3.726 39.613 99.848 1.00 16.49 50 SER C CA 1
ATOM 5861 C C . SER C 1 50 ? 2.663 38.628 100.338 1.00 16.56 50 SER C C 1
ATOM 5862 O O . SER C 1 50 ? 2.828 37.411 100.227 1.00 17.30 50 SER C O 1
ATOM 5865 N N . PRO C 1 51 ? 1.575 39.155 100.901 1.00 16.50 51 PRO C N 1
ATOM 5866 C CA . PRO C 1 51 ? 0.612 38.271 101.563 1.00 16.89 51 PRO C CA 1
ATOM 5867 C C . PRO C 1 51 ? -0.239 37.460 100.589 1.00 16.74 51 PRO C C 1
ATOM 5868 O O . PRO C 1 51 ? -0.392 37.836 99.413 1.00 17.33 51 PRO C O 1
ATOM 5872 N N . SER C 1 52 ? -0.803 36.361 101.089 1.00 15.97 52 SER C N 1
ATOM 5873 C CA . SER C 1 52 ? -1.706 35.543 100.287 1.00 16.20 52 SER C CA 1
ATOM 5874 C C . SER C 1 52 ? -2.989 35.240 101.045 1.00 16.16 52 SER C C 1
ATOM 5875 O O . SER C 1 52 ? -2.954 34.566 102.071 1.00 16.30 52 SER C O 1
ATOM 5878 N N . PHE C 1 53 ? -4.117 35.728 100.531 1.00 15.65 53 PHE C N 1
ATOM 5879 C CA . PHE C 1 53 ? -5.417 35.422 101.140 1.00 16.06 53 PHE C CA 1
ATOM 5880 C C . PHE C 1 53 ? -5.781 33.952 100.907 1.00 16.27 53 PHE C C 1
ATOM 5881 O O . PHE C 1 53 ? -6.264 33.259 101.821 1.00 16.59 53 PHE C O 1
ATOM 5889 N N . ARG C 1 54 ? -5.527 33.470 99.694 1.00 16.23 54 ARG C N 1
ATOM 5890 C CA . ARG C 1 54 ? -5.919 32.108 99.335 1.00 17.00 54 ARG C CA 1
ATOM 5891 C C . ARG C 1 54 ? -5.116 31.071 100.109 1.00 17.00 54 ARG C C 1
ATOM 5892 O O . ARG C 1 54 ? -5.664 30.050 100.531 1.00 17.04 54 ARG C O 1
ATOM 5900 N N . VAL C 1 55 ? -3.820 31.322 100.284 1.00 17.08 55 VAL C N 1
ATOM 5901 C CA . VAL C 1 55 ? -2.941 30.312 100.904 1.00 16.98 55 VAL C CA 1
ATOM 5902 C C . VAL C 1 55 ? -2.787 30.486 102.409 1.00 17.00 55 VAL C C 1
ATOM 5903 O O . VAL C 1 55 ? -2.830 29.503 103.164 1.00 16.81 55 VAL C O 1
ATOM 5907 N N . ASN C 1 56 ? -2.589 31.737 102.833 1.00 16.47 56 ASN C N 1
ATOM 5908 C CA . ASN C 1 56 ? -2.285 32.046 104.222 1.00 17.03 56 ASN C CA 1
ATOM 5909 C C . ASN C 1 56 ? -3.458 32.682 104.959 1.00 16.59 56 ASN C C 1
ATOM 5910 O O . ASN C 1 56 ? -3.399 32.862 106.189 1.00 17.85 56 ASN C O 1
ATOM 5915 N N . GLY C 1 57 ? -4.488 33.073 104.213 1.00 16.02 57 GLY C N 1
ATOM 5916 C CA . GLY C 1 57 ? -5.638 33.773 104.802 1.00 16.21 57 GLY C CA 1
ATOM 5917 C C . GLY C 1 57 ? -5.372 35.233 105.136 1.00 16.44 57 GLY C C 1
ATOM 5918 O O . GLY C 1 57 ? -6.153 35.851 105.851 1.00 16.48 57 GLY C O 1
ATOM 5919 N N . GLU C 1 58 ? -4.279 35.788 104.611 1.00 16.08 58 GLU C N 1
ATOM 5920 C CA . GLU C 1 58 ? -3.853 37.142 104.956 1.00 15.98 58 GLU C CA 1
ATOM 5921 C C . GLU C 1 58 ? -4.539 38.200 104.115 1.00 16.13 58 GLU C C 1
ATOM 5922 O O . GLU C 1 58 ? -4.936 37.938 102.980 1.00 16.19 58 GLU C O 1
ATOM 5928 N N . ARG C 1 59 ? -4.652 39.407 104.677 1.00 16.68 59 ARG C N 1
ATOM 5929 C CA . ARG C 1 59 ? -5.006 40.608 103.891 1.00 17.62 59 ARG C CA 1
ATOM 5930 C C . ARG C 1 59 ? -3.978 41.697 104.158 1.00 17.33 59 ARG C C 1
ATOM 5931 O O . ARG C 1 59 ? -3.564 41.915 105.298 1.00 16.35 59 ARG C O 1
ATOM 5939 N N . VAL C 1 60 ? -3.598 42.408 103.105 1.00 17.98 60 VAL C N 1
ATOM 5940 C CA . VAL C 1 60 ? -2.582 43.453 103.231 1.00 18.40 60 VAL C CA 1
ATOM 5941 C C . VAL C 1 60 ? -2.949 44.512 104.305 1.00 18.22 60 VAL C C 1
ATOM 5942 O O . VAL C 1 60 ? -2.088 44.913 105.086 1.00 17.55 60 VAL C O 1
ATOM 5946 N N . GLU C 1 61 ? -4.226 44.914 104.370 1.00 18.67 61 GLU C N 1
ATOM 5947 C CA . GLU C 1 61 ? -4.678 45.921 105.371 1.00 19.53 61 GLU C CA 1
ATOM 5948 C C . GLU C 1 61 ? -4.405 45.426 106.796 1.00 18.56 61 GLU C C 1
ATOM 5949 O O . GLU C 1 61 ? -4.066 46.205 107.689 1.00 19.18 61 GLU C O 1
ATOM 5955 N N . ALA C 1 62 ? -4.604 44.129 107.005 1.00 18.00 62 ALA C N 1
ATOM 5956 C CA . ALA C 1 62 ? -4.371 43.513 108.303 1.00 16.87 62 ALA C CA 1
ATOM 5957 C C . ALA C 1 62 ? -2.902 43.507 108.703 1.00 16.86 62 ALA C C 1
ATOM 5958 O O . ALA C 1 62 ? -2.564 43.774 109.863 1.00 16.61 62 ALA C O 1
ATOM 5960 N N . LEU C 1 63 ? -2.024 43.201 107.747 1.00 16.66 63 LEU C N 1
ATOM 5961 C CA . LEU C 1 63 ? -0.587 43.291 107.996 1.00 17.07 63 LEU C CA 1
ATOM 5962 C C . LEU C 1 63 ? -0.204 44.710 108.431 1.00 16.60 63 LEU C C 1
ATOM 5963 O O . LEU C 1 63 ? 0.485 44.900 109.426 1.00 16.81 63 LEU C O 1
ATOM 5968 N N . LEU C 1 64 ? -0.663 45.705 107.678 1.00 16.90 64 LEU C N 1
ATOM 5969 C CA . LEU C 1 64 ? -0.316 47.095 107.978 1.00 17.56 64 LEU C CA 1
ATOM 5970 C C . LEU C 1 64 ? -0.779 47.506 109.376 1.00 17.87 64 LEU C C 1
ATOM 5971 O O . LEU C 1 64 ? -0.094 48.287 110.064 1.00 18.85 64 LEU C O 1
ATOM 5976 N N . ALA C 1 65 ? -1.918 46.955 109.796 1.00 18.01 65 ALA C N 1
ATOM 5977 C CA . ALA C 1 65 ? -2.563 47.333 111.056 1.00 18.13 65 ALA C CA 1
ATOM 5978 C C . ALA C 1 65 ? -1.750 46.918 112.277 1.00 18.45 65 ALA C C 1
ATOM 5979 O O . ALA C 1 65 ? -1.931 47.480 113.359 1.00 18.78 65 ALA C O 1
ATOM 5981 N N . ILE C 1 66 ? -0.855 45.942 112.120 1.00 18.28 66 ILE C N 1
ATOM 5982 C CA . ILE C 1 66 ? -0.113 45.443 113.282 1.00 18.16 66 ILE C CA 1
ATOM 5983 C C . ILE C 1 66 ? 1.323 45.958 113.389 1.00 18.26 66 ILE C C 1
ATOM 5984 O O . ILE C 1 66 ? 2.153 45.405 114.122 1.00 17.92 66 ILE C O 1
ATOM 5989 N N . GLU C 1 67 ? 1.606 47.045 112.677 1.00 18.65 67 GLU C N 1
ATOM 5990 C CA . GLU C 1 67 ? 2.929 47.667 112.748 1.00 19.84 67 GLU C CA 1
ATOM 5991 C C . GLU C 1 67 ? 3.429 47.915 114.179 1.00 19.59 67 GLU C C 1
ATOM 5992 O O . GLU C 1 67 ? 4.561 47.564 114.522 1.00 19.75 67 GLU C O 1
ATOM 5998 N N . ASN C 1 68 ? 2.597 48.525 115.018 1.00 20.08 68 ASN C N 1
ATOM 5999 C CA . ASN C 1 68 ? 3.040 48.859 116.369 1.00 20.72 68 ASN C CA 1
ATOM 6000 C C . ASN C 1 68 ? 3.359 47.606 117.189 1.00 20.05 68 ASN C C 1
ATOM 6001 O O . ASN C 1 68 ? 4.340 47.598 117.937 1.00 20.10 68 ASN C O 1
ATOM 6006 N N . ALA C 1 69 ? 2.548 46.551 117.033 1.00 19.56 69 ALA C N 1
ATOM 6007 C CA . ALA C 1 69 ? 2.785 45.284 117.735 1.00 19.37 69 ALA C CA 1
ATOM 6008 C C . ALA C 1 69 ? 4.130 44.684 117.337 1.00 18.90 69 ALA C C 1
ATOM 6009 O O . ALA C 1 69 ? 4.907 44.265 118.199 1.00 18.82 69 ALA C O 1
ATOM 6011 N N . VAL C 1 70 ? 4.407 44.658 116.034 1.00 18.67 70 VAL C N 1
ATOM 6012 C CA . VAL C 1 70 ? 5.663 44.088 115.538 1.00 19.75 70 VAL C CA 1
ATOM 6013 C C . VAL C 1 70 ? 6.853 44.876 116.074 1.00 20.30 70 VAL C C 1
ATOM 6014 O O . VAL C 1 70 ? 7.827 44.301 116.570 1.00 20.32 70 VAL C O 1
ATOM 6018 N N . ARG C 1 71 ? 6.734 46.198 116.014 1.00 20.97 71 ARG C N 1
ATOM 6019 C CA . ARG C 1 71 ? 7.765 47.089 116.513 1.00 22.32 71 ARG C CA 1
ATOM 6020 C C . ARG C 1 71 ? 8.031 46.805 117.991 1.00 21.99 71 ARG C C 1
ATOM 6021 O O . ARG C 1 71 ? 9.183 46.664 118.402 1.00 22.53 71 ARG C O 1
ATOM 6029 N N . GLU C 1 72 ? 6.964 46.688 118.783 1.00 22.31 72 GLU C N 1
ATOM 6030 C CA . GLU C 1 72 ? 7.117 46.434 120.211 1.00 23.80 72 GLU C CA 1
ATOM 6031 C C . GLU C 1 72 ? 7.736 45.071 120.512 1.00 22.92 72 GLU C C 1
ATOM 6032 O O . GLU C 1 72 ? 8.465 44.922 121.487 1.00 22.44 72 GLU C O 1
ATOM 6046 N N . ILE C 1 74 ? 10.090 43.360 118.913 1.00 20.42 74 ILE C N 1
ATOM 6047 C CA . ILE C 1 74 ? 11.517 43.155 118.627 1.00 20.12 74 ILE C CA 1
ATOM 6048 C C . ILE C 1 74 ? 12.438 44.363 118.850 1.00 20.11 74 ILE C C 1
ATOM 6049 O O . ILE C 1 74 ? 13.663 44.212 118.811 1.00 19.89 74 ILE C O 1
ATOM 6054 N N . THR C 1 75 ? 11.861 45.546 119.092 1.00 20.33 75 THR C N 1
ATOM 6055 C CA . THR C 1 75 ? 12.682 46.721 119.385 1.00 20.91 75 THR C CA 1
ATOM 6056 C C . THR C 1 75 ? 13.557 46.449 120.612 1.00 20.50 75 THR C C 1
ATOM 6057 O O . THR C 1 75 ? 13.090 45.892 121.624 1.00 21.04 75 THR C O 1
ATOM 6061 N N . GLY C 1 76 ? 14.829 46.824 120.512 1.00 19.76 76 GLY C N 1
ATOM 6062 C CA . GLY C 1 76 ? 15.757 46.656 121.622 1.00 19.39 76 GLY C CA 1
ATOM 6063 C C . GLY C 1 76 ? 16.585 45.389 121.573 1.00 18.97 76 GLY C C 1
ATOM 6064 O O . GLY C 1 76 ? 17.523 45.233 122.345 1.00 19.69 76 GLY C O 1
ATOM 6065 N N . ILE C 1 77 ? 16.238 44.472 120.671 1.00 18.11 77 ILE C N 1
ATOM 6066 C CA . ILE C 1 77 ? 16.989 43.227 120.555 1.00 17.60 77 ILE C CA 1
ATOM 6067 C C . ILE C 1 77 ? 18.151 43.414 119.584 1.00 17.56 77 ILE C C 1
ATOM 6068 O O . ILE C 1 77 ? 18.004 44.038 118.533 1.00 17.84 77 ILE C O 1
ATOM 6073 N N . ASP C 1 78 ? 19.309 42.876 119.954 1.00 17.98 78 ASP C N 1
ATOM 6074 C CA . ASP C 1 78 ? 20.485 42.925 119.100 1.00 18.50 78 ASP C CA 1
ATOM 6075 C C . ASP C 1 78 ? 20.323 41.881 117.994 1.00 18.27 78 ASP C C 1
ATOM 6076 O O . ASP C 1 78 ? 19.965 40.747 118.266 1.00 18.45 78 ASP C O 1
ATOM 6081 N N . VAL C 1 79 ? 20.563 42.284 116.751 1.00 18.53 79 VAL C N 1
ATOM 6082 C CA . VAL C 1 79 ? 20.431 41.342 115.632 1.00 18.24 79 VAL C CA 1
ATOM 6083 C C . VAL C 1 79 ? 21.430 40.184 115.698 1.00 17.98 79 VAL C C 1
ATOM 6084 O O . VAL C 1 79 ? 21.223 39.145 115.059 1.00 17.52 79 VAL C O 1
ATOM 6088 N N . ARG C 1 80 ? 22.500 40.321 116.471 1.00 18.29 80 ARG C N 1
ATOM 6089 C CA . ARG C 1 80 ? 23.398 39.186 116.638 1.00 19.02 80 ARG C CA 1
ATOM 6090 C C . ARG C 1 80 ? 22.722 38.042 117.388 1.00 18.35 80 ARG C C 1
ATOM 6091 O O . ARG C 1 80 ? 23.136 36.901 117.250 1.00 19.18 80 ARG C O 1
ATOM 6099 N N . ASN C 1 81 ? 21.686 38.364 118.168 1.00 17.37 81 ASN C N 1
ATOM 6100 C CA . ASN C 1 81 ? 20.841 37.356 118.808 1.00 16.53 81 ASN C CA 1
ATOM 6101 C C . ASN C 1 81 ? 19.642 37.014 117.933 1.00 16.73 81 ASN C C 1
ATOM 6102 O O . ASN C 1 81 ? 18.507 37.004 118.404 1.00 16.29 81 ASN C O 1
ATOM 6107 N N . TYR C 1 82 ? 19.900 36.722 116.662 1.00 16.14 82 TYR C N 1
ATOM 6108 C CA . TYR C 1 82 ? 18.809 36.628 115.694 1.00 16.44 82 TYR C CA 1
ATOM 6109 C C . TYR C 1 82 ? 17.852 35.485 116.003 1.00 15.85 82 TYR C C 1
ATOM 6110 O O . TYR C 1 82 ? 16.682 35.553 115.652 1.00 16.59 82 TYR C O 1
ATOM 6119 N N . ALA C 1 83 ? 18.336 34.441 116.668 1.00 15.55 83 ALA C N 1
ATOM 6120 C CA . ALA C 1 83 ? 17.458 33.320 117.034 1.00 15.40 83 ALA C CA 1
ATOM 6121 C C . ALA C 1 83 ? 16.356 33.785 117.995 1.00 15.72 83 ALA C C 1
ATOM 6122 O O . ALA C 1 83 ? 15.261 33.232 118.005 1.00 15.54 83 ALA C O 1
ATOM 6124 N N . ARG C 1 84 ? 16.644 34.794 118.810 1.00 15.53 84 ARG C N 1
ATOM 6125 C CA . ARG C 1 84 ? 15.621 35.337 119.699 1.00 15.54 84 ARG C CA 1
ATOM 6126 C C . ARG C 1 84 ? 14.539 36.029 118.882 1.00 15.67 84 ARG C C 1
ATOM 6127 O O . ARG C 1 84 ? 13.357 35.893 119.171 1.00 16.57 84 ARG C O 1
ATOM 6135 N N . ILE C 1 85 ? 14.943 36.778 117.858 1.00 15.17 85 ILE C N 1
ATOM 6136 C CA . ILE C 1 85 ? 13.990 37.447 116.982 1.00 14.91 85 ILE C CA 1
ATOM 6137 C C . ILE C 1 85 ? 13.184 36.422 116.189 1.00 15.01 85 ILE C C 1
ATOM 6138 O O . ILE C 1 85 ? 11.984 36.603 115.974 1.00 15.15 85 ILE C O 1
ATOM 6143 N N . PHE C 1 86 ? 13.846 35.359 115.737 1.00 15.26 86 PHE C N 1
ATOM 6144 C CA . PHE C 1 86 ? 13.132 34.320 114.999 1.00 15.14 86 PHE C CA 1
ATOM 6145 C C . PHE C 1 86 ? 12.063 33.671 115.881 1.00 15.73 86 PHE C C 1
ATOM 6146 O O . PHE C 1 86 ? 10.943 33.441 115.417 1.00 15.90 86 PHE C O 1
ATOM 6154 N N . GLU C 1 87 ? 12.389 33.394 117.149 1.00 16.20 87 GLU C N 1
ATOM 6155 C CA . GLU C 1 87 ? 11.429 32.717 118.034 1.00 17.14 87 GLU C CA 1
ATOM 6156 C C . GLU C 1 87 ? 10.241 33.625 118.353 1.00 16.79 87 GLU C C 1
ATOM 6157 O O . GLU C 1 87 ? 9.086 33.174 118.374 1.00 16.51 87 GLU C O 1
ATOM 6163 N N . ILE C 1 88 ? 10.526 34.908 118.603 1.00 16.15 88 ILE C N 1
ATOM 6164 C CA . ILE C 1 88 ? 9.477 35.897 118.814 1.00 16.10 88 ILE C CA 1
ATOM 6165 C C . ILE C 1 88 ? 8.562 36.004 117.593 1.00 15.51 88 ILE C C 1
ATOM 6166 O O . ILE C 1 88 ? 7.335 35.977 117.720 1.00 15.69 88 ILE C O 1
ATOM 6171 N N . THR C 1 89 ? 9.153 36.104 116.398 1.00 15.35 89 THR C N 1
ATOM 6172 C CA . THR C 1 89 ? 8.355 36.321 115.191 1.00 15.89 89 THR C CA 1
ATOM 6173 C C . THR C 1 89 ? 7.647 35.046 114.718 1.00 15.09 89 THR C C 1
ATOM 6174 O O . THR C 1 89 ? 6.715 35.120 113.913 1.00 15.66 89 THR C O 1
ATOM 6178 N N . ASP C 1 90 ? 8.063 33.884 115.230 1.00 15.13 90 ASP C N 1
ATOM 6179 C CA . ASP C 1 90 ? 7.302 32.649 115.008 1.00 15.25 90 ASP C CA 1
ATOM 6180 C C . ASP C 1 90 ? 5.880 32.785 115.591 1.00 15.64 90 ASP C C 1
ATOM 6181 O O . ASP C 1 90 ? 4.967 32.065 115.203 1.00 15.79 90 ASP C O 1
ATOM 6186 N N . ARG C 1 91 ? 5.699 33.732 116.510 1.00 15.60 91 ARG C N 1
ATOM 6187 C CA . ARG C 1 91 ? 4.369 34.004 117.053 1.00 15.83 91 ARG C CA 1
ATOM 6188 C C . ARG C 1 91 ? 3.445 34.647 116.021 1.00 15.67 91 ARG C C 1
ATOM 6189 O O . ARG C 1 91 ? 2.226 34.700 116.214 1.00 16.36 91 ARG C O 1
ATOM 6197 N N . LEU C 1 92 ? 4.028 35.144 114.933 1.00 15.20 92 LEU C N 1
ATOM 6198 C CA . LEU C 1 92 ? 3.257 35.789 113.875 1.00 15.01 92 LEU C CA 1
ATOM 6199 C C . LEU C 1 92 ? 2.766 34.757 112.869 1.00 15.78 92 LEU C C 1
ATOM 6200 O O . LEU C 1 92 ? 2.750 35.025 111.675 1.00 16.87 92 LEU C O 1
ATOM 6205 N N . PHE C 1 93 ? 2.339 33.583 113.347 1.00 15.95 93 PHE C N 1
ATOM 6206 C CA . PHE C 1 93 ? 1.897 32.514 112.428 1.00 16.51 93 PHE C CA 1
ATOM 6207 C C . PHE C 1 93 ? 0.644 32.849 111.608 1.00 16.41 93 PHE C C 1
ATOM 6208 O O . PHE C 1 93 ? 0.352 32.201 110.594 1.00 17.82 93 PHE C O 1
ATOM 6216 N N . GLY C 1 94 ? -0.110 33.842 112.075 1.00 16.00 94 GLY C N 1
ATOM 6217 C CA . GLY C 1 94 ? -1.276 34.330 111.357 1.00 15.64 94 GLY C CA 1
ATOM 6218 C C . GLY C 1 94 ? -0.901 35.349 110.300 1.00 15.44 94 GLY C C 1
ATOM 6219 O O . GLY C 1 94 ? -1.732 35.706 109.464 1.00 16.52 94 GLY C O 1
ATOM 6220 N N . PHE C 1 95 ? 0.350 35.810 110.355 1.00 15.15 95 PHE C N 1
ATOM 6221 C CA . PHE C 1 95 ? 0.872 36.796 109.398 1.00 15.16 95 PHE C CA 1
ATOM 6222 C C . PHE C 1 95 ? 2.202 36.284 108.838 1.00 15.24 95 PHE C C 1
ATOM 6223 O O . PHE C 1 95 ? 3.230 36.953 108.962 1.00 15.66 95 PHE C O 1
ATOM 6231 N N . PRO C 1 96 ? 2.209 35.077 108.235 1.00 14.97 96 PRO C N 1
ATOM 6232 C CA . PRO C 1 96 ? 3.477 34.440 107.866 1.00 14.75 96 PRO C CA 1
ATOM 6233 C C . PRO C 1 96 ? 4.335 35.273 106.891 1.00 14.64 96 PRO C C 1
ATOM 6234 O O . PRO C 1 96 ? 5.548 35.198 106.952 1.00 15.48 96 PRO C O 1
ATOM 6238 N N . SER C 1 97 ? 3.708 36.057 106.021 1.00 14.38 97 SER C N 1
ATOM 6239 C CA . SER C 1 97 ? 4.480 36.860 105.061 1.00 14.55 97 SER C CA 1
ATOM 6240 C C . SER C 1 97 ? 5.242 37.963 105.793 1.00 14.72 97 SER C C 1
ATOM 6241 O O . SER C 1 97 ? 6.367 38.336 105.413 1.00 14.94 97 SER C O 1
ATOM 6244 N N . LEU C 1 98 ? 4.648 38.458 106.869 1.00 14.82 98 LEU C N 1
ATOM 6245 C CA . LEU C 1 98 ? 5.323 39.446 107.722 1.00 15.22 98 LEU C CA 1
ATOM 6246 C C . LEU C 1 98 ? 6.418 38.812 108.586 1.00 15.46 98 LEU C C 1
ATOM 6247 O O . LEU C 1 98 ? 7.492 39.395 108.783 1.00 15.28 98 LEU C O 1
ATOM 6252 N N . LYS C 1 99 ? 6.148 37.618 109.123 1.00 14.09 99 LYS C N 1
ATOM 6253 C CA . LYS C 1 99 ? 7.166 36.811 109.778 1.00 15.18 99 LYS C CA 1
ATOM 6254 C C . LYS C 1 99 ? 8.396 36.701 108.870 1.00 15.07 99 LYS C C 1
ATOM 6255 O O . LYS C 1 99 ? 9.516 36.947 109.298 1.00 16.18 99 LYS C O 1
ATOM 6261 N N . ALA C 1 100 ? 8.175 36.346 107.610 1.00 14.98 100 ALA C N 1
ATOM 6262 C CA . ALA C 1 100 ? 9.265 36.190 106.653 1.00 14.90 100 ALA C CA 1
ATOM 6263 C C . ALA C 1 100 ? 10.017 37.500 106.459 1.00 14.76 100 ALA C C 1
ATOM 6264 O O . ALA C 1 100 ? 11.257 37.524 106.491 1.00 15.00 100 ALA C O 1
ATOM 6266 N N . ALA C 1 101 ? 9.267 38.580 106.261 1.00 14.75 101 ALA C N 1
ATOM 6267 C CA . ALA C 1 101 ? 9.873 39.876 105.958 1.00 14.87 101 ALA C CA 1
ATOM 6268 C C . ALA C 1 101 ? 10.694 40.392 107.142 1.00 14.74 101 ALA C C 1
ATOM 6269 O O . ALA C 1 101 ? 11.791 40.956 106.968 1.00 15.04 101 ALA C O 1
ATOM 6271 N N . VAL C 1 102 ? 10.191 40.182 108.360 1.00 14.61 102 VAL C N 1
ATOM 6272 C CA . VAL C 1 102 ? 10.913 40.654 109.546 1.00 14.64 102 VAL C CA 1
ATOM 6273 C C . VAL C 1 102 ? 12.167 39.835 109.816 1.00 14.83 102 VAL C C 1
ATOM 6274 O O . VAL C 1 102 ? 13.223 40.377 110.158 1.00 14.72 102 VAL C O 1
ATOM 6278 N N . GLN C 1 103 ? 12.036 38.517 109.658 1.00 14.02 103 GLN C N 1
ATOM 6279 C CA . GLN C 1 103 ? 13.158 37.621 109.811 1.00 14.36 103 GLN C CA 1
ATOM 6280 C C . GLN C 1 103 ? 14.236 37.914 108.770 1.00 14.64 103 GLN C C 1
ATOM 6281 O O . GLN C 1 103 ? 15.425 37.954 109.092 1.00 15.00 103 GLN C O 1
ATOM 6287 N N . PHE C 1 104 ? 13.832 38.163 107.526 1.00 14.24 104 PHE C N 1
ATOM 6288 C CA . PHE C 1 104 ? 14.850 38.474 106.524 1.00 14.51 104 PHE C CA 1
ATOM 6289 C C . PHE C 1 104 ? 15.505 39.829 106.775 1.00 14.57 104 PHE C C 1
ATOM 6290 O O . PHE C 1 104 ? 16.729 39.947 106.671 1.00 14.64 104 PHE C O 1
ATOM 6298 N N . ALA C 1 105 ? 14.696 40.829 107.111 1.00 14.37 105 ALA C N 1
ATOM 6299 C CA . ALA C 1 105 ? 15.223 42.162 107.370 1.00 14.55 105 ALA C CA 1
ATOM 6300 C C . ALA C 1 105 ? 16.281 42.099 108.481 1.00 15.15 105 ALA C C 1
ATOM 6301 O O . ALA C 1 105 ? 17.307 42.785 108.419 1.00 15.09 105 ALA C O 1
ATOM 6303 N N . THR C 1 106 ? 16.034 41.250 109.477 1.00 14.85 106 THR C N 1
ATOM 6304 C CA . THR C 1 106 ? 16.989 40.997 110.556 1.00 14.55 106 THR C CA 1
ATOM 6305 C C . THR C 1 106 ? 18.334 40.497 110.028 1.00 15.08 106 THR C C 1
ATOM 6306 O O . THR C 1 106 ? 19.400 40.991 110.424 1.00 15.72 106 THR C O 1
ATOM 6310 N N . LEU C 1 107 ? 18.286 39.516 109.136 1.00 15.02 107 LEU C N 1
ATOM 6311 C CA . LEU C 1 107 ? 19.511 38.959 108.585 1.00 15.06 107 LEU C CA 1
ATOM 6312 C C . LEU C 1 107 ? 20.197 39.941 107.639 1.00 15.34 107 LEU C C 1
ATOM 6313 O O . LEU C 1 107 ? 21.419 39.951 107.555 1.00 15.94 107 LEU C O 1
ATOM 6318 N N . ASP C 1 108 ? 19.408 40.733 106.917 1.00 15.61 108 ASP C N 1
ATOM 6319 C CA . ASP C 1 108 ? 19.934 41.757 105.996 1.00 15.89 108 ASP C CA 1
ATOM 6320 C C . ASP C 1 108 ? 20.764 42.761 106.799 1.00 16.39 108 ASP C C 1
ATOM 6321 O O . ASP C 1 108 ? 21.882 43.121 106.400 1.00 16.96 108 ASP C O 1
ATOM 6326 N N . ALA C 1 109 ? 20.233 43.171 107.950 1.00 16.41 109 ALA C N 1
ATOM 6327 C CA . ALA C 1 109 ? 20.920 44.115 108.827 1.00 16.38 109 ALA C CA 1
ATOM 6328 C C . ALA C 1 109 ? 22.154 43.490 109.478 1.00 16.47 109 ALA C C 1
ATOM 6329 O O . ALA C 1 109 ? 23.235 44.092 109.506 1.00 16.76 109 ALA C O 1
ATOM 6331 N N . LEU C 1 110 ? 22.004 42.264 109.976 1.00 16.60 110 LEU C N 1
ATOM 6332 C CA . LEU C 1 110 ? 23.117 41.574 110.612 1.00 16.47 110 LEU C CA 1
ATOM 6333 C C . LEU C 1 110 ? 24.274 41.347 109.646 1.00 17.05 110 LEU C C 1
ATOM 6334 O O . LEU C 1 110 ? 25.422 41.646 109.966 1.00 18.05 110 LEU C O 1
ATOM 6339 N N . SER C 1 111 ? 23.969 40.825 108.458 1.00 16.80 111 SER C N 1
ATOM 6340 C CA . SER C 1 111 ? 25.009 40.605 107.459 1.00 17.21 111 SER C CA 1
ATOM 6341 C C . SER C 1 111 ? 25.780 41.887 107.171 1.00 17.70 111 SER C C 1
ATOM 6342 O O . SER C 1 111 ? 26.984 41.836 107.031 1.00 18.66 111 SER C O 1
ATOM 6345 N N . GLN C 1 112 ? 25.088 43.022 107.097 1.00 18.02 112 GLN C N 1
ATOM 6346 C CA . GLN C 1 112 ? 25.776 44.310 106.887 1.00 18.65 112 GLN C CA 1
ATOM 6347 C C . GLN C 1 112 ? 26.730 44.621 108.036 1.00 19.73 112 GLN C C 1
ATOM 6348 O O . GLN C 1 112 ? 27.883 45.000 107.811 1.00 19.80 112 GLN C O 1
ATOM 6354 N N . GLU C 1 113 ? 26.275 44.425 109.270 1.00 19.66 113 GLU C N 1
ATOM 6355 C CA . GLU C 1 113 ? 27.154 44.658 110.426 1.00 20.84 113 GLU C CA 1
ATOM 6356 C C . GLU C 1 113 ? 28.369 43.737 110.456 1.00 20.80 113 GLU C C 1
ATOM 6357 O O . GLU C 1 113 ? 29.424 44.116 110.967 1.00 21.40 113 GLU C O 1
ATOM 6363 N N . LEU C 1 114 ? 28.229 42.550 109.873 1.00 20.12 114 LEU C N 1
ATOM 6364 C CA . LEU C 1 114 ? 29.309 41.572 109.828 1.00 19.70 114 LEU C CA 1
ATOM 6365 C C . LEU C 1 114 ? 30.166 41.699 108.564 1.00 19.53 114 LEU C C 1
ATOM 6366 O O . LEU C 1 114 ? 31.143 40.976 108.413 1.00 20.40 114 LEU C O 1
ATOM 6371 N N . GLY C 1 115 ? 29.784 42.609 107.667 1.00 18.67 115 GLY C N 1
ATOM 6372 C CA . GLY C 1 115 ? 30.527 42.858 106.432 1.00 18.26 115 GLY C CA 1
ATOM 6373 C C . GLY C 1 115 ? 30.394 41.755 105.400 1.00 18.02 115 GLY C C 1
ATOM 6374 O O . GLY C 1 115 ? 31.315 41.511 104.611 1.00 18.54 115 GLY C O 1
ATOM 6375 N N . THR C 1 116 ? 29.251 41.072 105.418 1.00 16.73 116 THR C N 1
ATOM 6376 C CA . THR C 1 116 ? 28.996 39.969 104.483 1.00 16.56 116 THR C CA 1
ATOM 6377 C C . THR C 1 116 ? 27.585 40.089 103.893 1.00 15.85 116 THR C C 1
ATOM 6378 O O . THR C 1 116 ? 26.954 41.149 103.983 1.00 17.13 116 THR C O 1
ATOM 6382 N N . GLN C 1 117 ? 27.102 39.003 103.287 1.00 15.70 117 GLN C N 1
ATOM 6383 C CA . GLN C 1 117 ? 25.784 38.961 102.654 1.00 15.42 117 GLN C CA 1
ATOM 6384 C C . GLN C 1 117 ? 24.944 37.857 103.263 1.00 15.01 117 GLN C C 1
ATOM 6385 O O . GLN C 1 117 ? 25.491 36.916 103.844 1.00 15.37 117 GLN C O 1
ATOM 6391 N N . VAL C 1 118 ? 23.622 37.965 103.116 1.00 15.16 118 VAL C N 1
ATOM 6392 C CA . VAL C 1 118 ? 22.728 36.981 103.759 1.00 14.41 118 VAL C CA 1
ATOM 6393 C C . VAL C 1 118 ? 23.017 35.571 103.239 1.00 14.81 118 VAL C C 1
ATOM 6394 O O . VAL C 1 118 ? 23.082 34.620 104.028 1.00 14.42 118 VAL C O 1
ATOM 6398 N N . CYS C 1 119 ? 23.229 35.430 101.928 1.00 14.73 119 CYS C N 1
ATOM 6399 C CA . CYS C 1 119 ? 23.554 34.103 101.387 1.00 15.25 119 CYS C CA 1
ATOM 6400 C C . CYS C 1 119 ? 24.751 33.458 102.096 1.00 15.24 119 CYS C C 1
ATOM 6401 O O . CYS C 1 119 ? 24.774 32.242 102.339 1.00 14.72 119 CYS C O 1
ATOM 6404 N N . TYR C 1 120 ? 25.745 34.266 102.444 1.00 15.34 120 TYR C N 1
ATOM 6405 C CA . TYR C 1 120 ? 26.905 33.726 103.162 1.00 16.26 120 TYR C CA 1
ATOM 6406 C C . TYR C 1 120 ? 26.587 33.338 104.608 1.00 16.39 120 TYR C C 1
ATOM 6407 O O . TYR C 1 120 ? 27.066 32.320 105.087 1.00 17.17 120 TYR C O 1
ATOM 6416 N N . LEU C 1 121 ? 25.770 34.133 105.294 1.00 16.48 121 LEU C N 1
ATOM 6417 C CA . LEU C 1 121 ? 25.330 33.733 106.627 1.00 16.94 121 LEU C CA 1
ATOM 6418 C C . LEU C 1 121 ? 24.666 32.363 106.578 1.00 16.43 121 LEU C C 1
ATOM 6419 O O . LEU C 1 121 ? 24.799 31.570 107.517 1.00 17.94 121 LEU C O 1
ATOM 6424 N N . LEU C 1 122 ? 23.975 32.088 105.470 1.00 16.06 122 LEU C N 1
ATOM 6425 C CA . LEU C 1 122 ? 23.229 30.832 105.313 1.00 16.43 122 LEU C CA 1
ATOM 6426 C C . LEU C 1 122 ? 24.026 29.667 104.712 1.00 16.70 122 LEU C C 1
ATOM 6427 O O . LEU C 1 122 ? 23.471 28.586 104.481 1.00 17.25 122 LEU C O 1
ATOM 6432 N N . GLY C 1 123 ? 25.319 29.877 104.455 1.00 16.48 123 GLY C N 1
ATOM 6433 C CA . GLY C 1 123 ? 26.182 28.788 104.013 1.00 15.82 123 GLY C CA 1
ATOM 6434 C C . GLY C 1 123 ? 26.995 29.038 102.755 1.00 14.90 123 GLY C C 1
ATOM 6435 O O . GLY C 1 123 ? 28.004 28.389 102.527 1.00 14.82 123 GLY C O 1
ATOM 6436 N N . GLY C 1 124 ? 26.543 29.968 101.924 1.00 15.21 124 GLY C N 1
ATOM 6437 C CA . GLY C 1 124 ? 27.256 30.296 100.686 1.00 15.36 124 GLY C CA 1
ATOM 6438 C C . GLY C 1 124 ? 27.441 29.123 99.739 1.00 15.78 124 GLY C C 1
ATOM 6439 O O . GLY C 1 124 ? 28.459 29.022 99.068 1.00 16.88 124 GLY C O 1
ATOM 6440 N N . LYS C 1 125 ? 26.456 28.232 99.672 1.00 15.54 125 LYS C N 1
ATOM 6441 C CA . LYS C 1 125 ? 26.610 26.988 98.897 1.00 16.25 125 LYS C CA 1
ATOM 6442 C C . LYS C 1 125 ? 26.786 27.220 97.388 1.00 16.49 125 LYS C C 1
ATOM 6443 O O . LYS C 1 125 ? 27.653 26.589 96.755 1.00 16.84 125 LYS C O 1
ATOM 6449 N N . ARG C 1 126 ? 25.961 28.099 96.828 1.00 17.07 126 ARG C N 1
ATOM 6450 C CA . ARG C 1 126 ? 25.948 28.349 95.379 1.00 17.13 126 ARG C CA 1
ATOM 6451 C C . ARG C 1 126 ? 26.231 29.799 95.036 1.00 17.33 126 ARG C C 1
ATOM 6452 O O . ARG C 1 126 ? 25.862 30.694 95.788 1.00 17.23 126 ARG C O 1
ATOM 6460 N N . ASP C 1 127 ? 26.861 30.015 93.878 1.00 17.06 127 ASP C N 1
ATOM 6461 C CA . ASP C 1 127 ? 27.060 31.361 93.349 1.00 17.35 127 ASP C CA 1
ATOM 6462 C C . ASP C 1 127 ? 25.999 31.766 92.333 1.00 17.00 127 ASP C C 1
ATOM 6463 O O . ASP C 1 127 ? 25.865 32.944 92.023 1.00 16.52 127 ASP C O 1
ATOM 6468 N N . GLU C 1 128 ? 25.275 30.787 91.795 1.00 17.02 128 GLU C N 1
ATOM 6469 C CA . GLU C 1 128 ? 24.284 31.016 90.745 1.00 18.17 128 GLU C CA 1
ATOM 6470 C C . GLU C 1 128 ? 23.100 30.059 90.886 1.00 17.43 128 GLU C C 1
ATOM 6471 O O . GLU C 1 128 ? 23.274 28.892 91.260 1.00 16.87 128 GLU C O 1
ATOM 6477 N N . ILE C 1 129 ? 21.904 30.586 90.618 1.00 17.07 129 ILE C N 1
ATOM 6478 C CA . ILE C 1 129 ? 20.685 29.780 90.474 1.00 16.80 129 ILE C CA 1
ATOM 6479 C C . ILE C 1 129 ? 19.964 30.208 89.199 1.00 16.39 129 ILE C C 1
ATOM 6480 O O . ILE C 1 129 ? 20.330 31.203 88.570 1.00 16.04 129 ILE C O 1
ATOM 6485 N N . GLU C 1 130 ? 18.964 29.442 88.796 1.00 15.85 130 GLU C N 1
ATOM 6486 C CA . GLU C 1 130 ? 18.188 29.793 87.615 1.00 17.26 130 GLU C CA 1
ATOM 6487 C C . GLU C 1 130 ? 16.706 29.566 87.890 1.00 16.27 130 GLU C C 1
ATOM 6488 O O . GLU C 1 130 ? 16.326 28.564 88.520 1.00 16.28 130 GLU C O 1
ATOM 6494 N N . THR C 1 131 ? 15.887 30.522 87.463 1.00 15.85 131 THR C N 1
ATOM 6495 C CA . THR C 1 131 ? 14.449 30.438 87.691 1.00 15.11 131 THR C CA 1
ATOM 6496 C C . THR C 1 131 ? 13.698 30.012 86.438 1.00 15.38 131 THR C C 1
ATOM 6497 O O . THR C 1 131 ? 14.186 30.181 85.308 1.00 15.48 131 THR C O 1
ATOM 6501 N N . ASP C 1 132 ? 12.523 29.423 86.646 1.00 14.47 132 ASP C N 1
ATOM 6502 C CA . ASP C 1 132 ? 11.533 29.262 85.578 1.00 14.62 132 ASP C CA 1
ATOM 6503 C C . ASP C 1 132 ? 10.783 30.563 85.389 1.00 15.01 132 ASP C C 1
ATOM 6504 O O . ASP C 1 132 ? 11.041 31.558 86.098 1.00 15.07 132 ASP C O 1
ATOM 6509 N N . LYS C 1 133 ? 9.866 30.575 84.421 1.00 14.41 133 LYS C N 1
ATOM 6510 C CA . LYS C 1 133 ? 8.869 31.627 84.333 1.00 14.75 133 LYS C CA 1
ATOM 6511 C C . LYS C 1 133 ? 7.530 30.952 84.041 1.00 14.92 133 LYS C C 1
ATOM 6512 O O . LYS C 1 133 ? 7.500 29.834 83.497 1.00 15.35 133 LYS C O 1
ATOM 6518 N N . THR C 1 134 ? 6.440 31.607 84.436 1.00 15.37 134 THR C N 1
ATOM 6519 C CA . THR C 1 134 ? 5.130 30.964 84.495 1.00 16.20 134 THR C CA 1
ATOM 6520 C C . THR C 1 134 ? 4.166 31.371 83.389 1.00 16.65 134 THR C C 1
ATOM 6521 O O . THR C 1 134 ? 4.010 32.561 83.080 1.00 17.04 134 THR C O 1
ATOM 6525 N N . VAL C 1 135 ? 3.494 30.361 82.843 1.00 15.54 135 VAL C N 1
ATOM 6526 C CA . VAL C 1 135 ? 2.377 30.526 81.914 1.00 16.46 135 VAL C CA 1
ATOM 6527 C C . VAL C 1 135 ? 1.079 30.479 82.731 1.00 16.42 135 VAL C C 1
ATOM 6528 O O . VAL C 1 135 ? 0.740 29.427 83.290 1.00 16.88 135 VAL C O 1
ATOM 6532 N N . GLY C 1 136 ? 0.374 31.612 82.811 1.00 17.06 136 GLY C N 1
ATOM 6533 C CA . GLY C 1 136 ? -0.914 31.669 83.523 1.00 17.35 136 GLY C CA 1
ATOM 6534 C C . GLY C 1 136 ? -2.020 30.987 82.733 1.00 18.18 136 GLY C C 1
ATOM 6535 O O . GLY C 1 136 ? -1.842 30.634 81.563 1.00 19.17 136 GLY C O 1
ATOM 6536 N N . ILE C 1 137 ? -3.164 30.788 83.382 1.00 18.28 137 ILE C N 1
ATOM 6537 C CA . ILE C 1 137 ? -4.315 30.202 82.713 1.00 19.18 137 ILE C CA 1
ATOM 6538 C C . ILE C 1 137 ? -4.931 31.231 81.766 1.00 19.38 137 ILE C C 1
ATOM 6539 O O . ILE C 1 137 ? -5.028 32.416 82.105 1.00 20.40 137 ILE C O 1
ATOM 6544 N N . ASP C 1 138 ? -5.315 30.763 80.583 1.00 19.69 138 ASP C N 1
ATOM 6545 C CA . ASP C 1 138 ? -5.941 31.581 79.539 1.00 20.65 138 ASP C CA 1
ATOM 6546 C C . ASP C 1 138 ? -6.510 30.597 78.532 1.00 21.08 138 ASP C C 1
ATOM 6547 O O . ASP C 1 138 ? -6.581 29.398 78.813 1.00 21.55 138 ASP C O 1
ATOM 6552 N N . THR C 1 139 ? -6.920 31.070 77.357 1.00 21.04 139 THR C N 1
ATOM 6553 C CA . THR C 1 139 ? -7.295 30.149 76.292 1.00 21.53 139 THR C CA 1
ATOM 6554 C C . THR C 1 139 ? -6.080 29.314 75.916 1.00 21.35 139 THR C C 1
ATOM 6555 O O . THR C 1 139 ? -4.944 29.736 76.136 1.00 21.59 139 THR C O 1
ATOM 6559 N N . VAL C 1 140 ? -6.312 28.139 75.344 1.00 21.78 140 VAL C N 1
ATOM 6560 C CA . VAL C 1 140 ? -5.210 27.274 74.915 1.00 21.63 140 VAL C CA 1
ATOM 6561 C C . VAL C 1 140 ? -4.263 28.043 73.986 1.00 22.45 140 VAL C C 1
ATOM 6562 O O . VAL C 1 140 ? -3.041 28.016 74.164 1.00 21.41 140 VAL C O 1
ATOM 6566 N N . GLU C 1 141 ? -4.837 28.749 73.018 1.00 22.69 141 GLU C N 1
ATOM 6567 C CA . GLU C 1 141 ? -4.036 29.542 72.087 1.00 23.94 141 GLU C CA 1
ATOM 6568 C C . GLU C 1 141 ? -3.160 30.568 72.818 1.00 22.75 141 GLU C C 1
ATOM 6569 O O . GLU C 1 141 ? -1.978 30.741 72.483 1.00 22.83 141 GLU C O 1
ATOM 6575 N N . ASN C 1 142 ? -3.727 31.251 73.806 1.00 21.90 142 ASN C N 1
ATOM 6576 C CA . ASN C 1 142 ? -2.955 32.243 74.543 1.00 21.58 142 ASN C CA 1
ATOM 6577 C C . ASN C 1 142 ? -1.915 31.625 75.465 1.00 20.52 142 ASN C C 1
ATOM 6578 O O . ASN C 1 142 ? -0.861 32.215 75.691 1.00 20.24 142 ASN C O 1
ATOM 6583 N N . ARG C 1 143 ? -2.227 30.457 76.023 1.00 20.56 143 ARG C N 1
ATOM 6584 C CA . ARG C 1 143 ? -1.234 29.752 76.841 1.00 19.57 143 ARG C CA 1
ATOM 6585 C C . ARG C 1 143 ? -0.020 29.366 76.000 1.00 20.03 143 ARG C C 1
ATOM 6586 O O . ARG C 1 143 ? 1.130 29.541 76.424 1.00 19.50 143 ARG C O 1
ATOM 6594 N N . VAL C 1 144 ? -0.272 28.862 74.798 1.00 20.22 144 VAL C N 1
ATOM 6595 C CA . VAL C 1 144 ? 0.812 28.472 73.901 1.00 20.76 144 VAL C CA 1
ATOM 6596 C C . VAL C 1 144 ? 1.628 29.715 73.500 1.00 20.94 144 VAL C C 1
ATOM 6597 O O . VAL C 1 144 ? 2.851 29.679 73.508 1.00 21.36 144 VAL C O 1
ATOM 6601 N N . LYS C 1 145 ? 0.941 30.802 73.154 1.00 21.05 145 LYS C N 1
ATOM 6602 C CA . LYS C 1 145 ? 1.589 32.072 72.802 1.00 21.90 145 LYS C CA 1
ATOM 6603 C C . LYS C 1 145 ? 2.547 32.511 73.919 1.00 21.01 145 LYS C C 1
ATOM 6604 O O . LYS C 1 145 ? 3.702 32.863 73.671 1.00 20.64 145 LYS C O 1
ATOM 6610 N N . GLU C 1 146 ? 2.075 32.439 75.160 1.00 20.10 146 GLU C N 1
ATOM 6611 C CA . GLU C 1 146 ? 2.869 32.880 76.297 1.00 19.83 146 GLU C CA 1
ATOM 6612 C C . GLU C 1 146 ? 4.059 31.959 76.584 1.00 18.85 146 GLU C C 1
ATOM 6613 O O . GLU C 1 146 ? 5.148 32.425 76.961 1.00 18.82 146 GLU C O 1
ATOM 6619 N N . ALA C 1 147 ? 3.866 30.653 76.404 1.00 18.25 147 ALA C N 1
ATOM 6620 C CA . ALA C 1 147 ? 4.964 29.710 76.585 1.00 18.13 147 ALA C CA 1
ATOM 6621 C C . ALA C 1 147 ? 6.076 29.984 75.573 1.00 18.85 147 ALA C C 1
ATOM 6622 O O . ALA C 1 147 ? 7.250 29.948 75.929 1.00 18.33 147 ALA C O 1
ATOM 6624 N N . LYS C 1 148 ? 5.690 30.292 74.327 1.00 19.65 148 LYS C N 1
ATOM 6625 C CA . LYS C 1 148 ? 6.662 30.625 73.270 1.00 20.62 148 LYS C CA 1
ATOM 6626 C C . LYS C 1 148 ? 7.453 31.883 73.617 1.00 19.97 148 LYS C C 1
ATOM 6627 O O . LYS C 1 148 ? 8.678 31.937 73.415 1.00 20.02 148 LYS C O 1
ATOM 6633 N N . LYS C 1 149 ? 6.738 32.876 74.146 1.00 19.73 149 LYS C N 1
ATOM 6634 C CA A LYS C 1 149 ? 7.325 34.126 74.620 0.50 19.92 149 LYS C CA 1
ATOM 6635 C CA B LYS C 1 149 ? 7.360 34.118 74.602 0.50 19.33 149 LYS C CA 1
ATOM 6636 C C . LYS C 1 149 ? 8.388 33.818 75.680 1.00 19.18 149 LYS C C 1
ATOM 6637 O O . LYS C 1 149 ? 9.503 34.322 75.631 1.00 19.53 149 LYS C O 1
ATOM 6648 N N . ILE C 1 150 ? 8.023 32.971 76.645 1.00 17.53 150 ILE C N 1
ATOM 6649 C CA . ILE C 1 150 ? 8.927 32.632 77.746 1.00 17.33 150 ILE C CA 1
ATOM 6650 C C . ILE C 1 150 ? 10.161 31.902 77.225 1.00 17.34 150 ILE C C 1
ATOM 6651 O O . ILE C 1 150 ? 11.292 32.191 77.621 1.00 17.36 150 ILE C O 1
ATOM 6656 N N . PHE C 1 151 ? 9.944 30.964 76.310 1.00 17.13 151 PHE C N 1
ATOM 6657 C CA . PHE C 1 151 ? 11.040 30.212 75.725 1.00 17.54 151 PHE C CA 1
ATOM 6658 C C . PHE C 1 151 ? 11.988 31.156 74.984 1.00 18.26 151 PHE C C 1
ATOM 6659 O O . PHE C 1 151 ? 13.201 30.991 75.047 1.00 18.22 151 PHE C O 1
ATOM 6667 N N . GLU C 1 152 ? 11.438 32.173 74.319 1.00 18.69 152 GLU C N 1
ATOM 6668 C CA A GLU C 1 152 ? 12.291 33.097 73.568 0.50 19.08 152 GLU C CA 1
ATOM 6669 C CA B GLU C 1 152 ? 12.269 33.127 73.567 0.50 19.35 152 GLU C CA 1
ATOM 6670 C C . GLU C 1 152 ? 12.942 34.174 74.444 1.00 19.33 152 GLU C C 1
ATOM 6671 O O . GLU C 1 152 ? 13.773 34.968 73.966 1.00 19.29 152 GLU C O 1
ATOM 6682 N N . GLU C 1 153 ? 12.589 34.174 75.731 1.00 18.33 153 GLU C N 1
ATOM 6683 C CA . GLU C 1 153 ? 13.245 35.016 76.745 1.00 17.80 153 GLU C CA 1
ATOM 6684 C C . GLU C 1 153 ? 14.371 34.238 77.451 1.00 17.32 153 GLU C C 1
ATOM 6685 O O . GLU C 1 153 ? 14.989 34.709 78.418 1.00 17.13 153 GLU C O 1
ATOM 6691 N N . GLY C 1 154 ? 14.640 33.036 76.956 1.00 17.22 154 GLY C N 1
ATOM 6692 C CA . GLY C 1 154 ? 15.801 32.283 77.383 1.00 16.80 154 GLY C CA 1
ATOM 6693 C C . GLY C 1 154 ? 15.536 31.294 78.502 1.00 16.56 154 GLY C C 1
ATOM 6694 O O . GLY C 1 154 ? 16.455 30.598 78.954 1.00 16.40 154 GLY C O 1
ATOM 6695 N N . PHE C 1 155 ? 14.284 31.187 78.927 1.00 16.65 155 PHE C N 1
ATOM 6696 C CA . PHE C 1 155 ? 13.986 30.258 80.021 1.00 16.60 155 PHE C CA 1
ATOM 6697 C C . PHE C 1 155 ? 14.097 28.821 79.575 1.00 16.83 155 PHE C C 1
ATOM 6698 O O . PHE C 1 155 ? 13.704 28.465 78.456 1.00 18.31 155 PHE C O 1
ATOM 6706 N N . ARG C 1 156 ? 14.692 28.004 80.443 1.00 16.76 156 ARG C N 1
ATOM 6707 C CA . ARG C 1 156 ? 14.876 26.594 80.156 1.00 16.37 156 ARG C CA 1
ATOM 6708 C C . ARG C 1 156 ? 13.916 25.714 80.956 1.00 15.90 156 ARG C C 1
ATOM 6709 O O . ARG C 1 156 ? 13.817 24.512 80.690 1.00 15.82 156 ARG C O 1
ATOM 6717 N N . VAL C 1 157 ? 13.281 26.309 81.961 1.00 15.26 157 VAL C N 1
ATOM 6718 C CA . VAL C 1 157 ? 12.225 25.635 82.730 1.00 15.58 157 VAL C CA 1
ATOM 6719 C C . VAL C 1 157 ? 10.973 26.508 82.608 1.00 15.43 157 VAL C C 1
ATOM 6720 O O . VAL C 1 157 ? 11.026 27.719 82.809 1.00 15.01 157 VAL C O 1
ATOM 6724 N N . ILE C 1 158 ? 9.868 25.887 82.213 1.00 15.16 158 ILE C N 1
ATOM 6725 C CA . ILE C 1 158 ? 8.619 26.604 81.995 1.00 15.36 158 ILE C CA 1
ATOM 6726 C C . ILE C 1 158 ? 7.587 26.055 82.960 1.00 15.34 158 ILE C C 1
ATOM 6727 O O . ILE C 1 158 ? 7.331 24.845 82.970 1.00 15.37 158 ILE C O 1
ATOM 6732 N N . LYS C 1 159 ? 7.023 26.932 83.788 1.00 14.19 159 LYS C N 1
ATOM 6733 C CA A LYS C 1 159 ? 5.989 26.525 84.735 0.50 14.46 159 LYS C CA 1
ATOM 6734 C CA B LYS C 1 159 ? 5.987 26.507 84.722 0.50 14.62 159 LYS C CA 1
ATOM 6735 C C . LYS C 1 159 ? 4.644 26.798 84.084 1.00 14.66 159 LYS C C 1
ATOM 6736 O O . LYS C 1 159 ? 4.415 27.898 83.571 1.00 15.91 159 LYS C O 1
ATOM 6747 N N . ILE C 1 160 ? 3.768 25.797 84.095 1.00 13.94 160 ILE C N 1
ATOM 6748 C CA . ILE C 1 160 ? 2.479 25.898 83.417 1.00 14.00 160 ILE C CA 1
ATOM 6749 C C . ILE C 1 160 ? 1.370 25.743 84.448 1.00 14.27 160 ILE C C 1
ATOM 6750 O O . ILE C 1 160 ? 1.282 24.705 85.109 1.00 14.04 160 ILE C O 1
ATOM 6755 N N . LYS C 1 161 ? 0.554 26.782 84.594 1.00 14.32 161 LYS C N 1
ATOM 6756 C CA . LYS C 1 161 ? -0.597 26.726 85.494 1.00 14.39 161 LYS C CA 1
ATOM 6757 C C . LYS C 1 161 ? -1.713 25.915 84.850 1.00 14.94 161 LYS C C 1
ATOM 6758 O O . LYS C 1 161 ? -2.035 26.098 83.666 1.00 15.51 161 LYS C O 1
ATOM 6764 N N . VAL C 1 162 ? -2.307 25.018 85.641 1.00 14.59 162 VAL C N 1
ATOM 6765 C CA . VAL C 1 162 ? -3.476 24.258 85.205 1.00 14.86 162 VAL C CA 1
ATOM 6766 C C . VAL C 1 162 ? -4.480 24.196 86.369 1.00 15.13 162 VAL C C 1
ATOM 6767 O O . VAL C 1 162 ? -4.231 24.771 87.429 1.00 14.96 162 VAL C O 1
ATOM 6771 N N . GLY C 1 163 ? -5.610 23.516 86.171 1.00 15.73 163 GLY C N 1
ATOM 6772 C CA . GLY C 1 163 ? -6.462 23.128 87.293 1.00 16.95 163 GLY C CA 1
ATOM 6773 C C . GLY C 1 163 ? -7.947 23.396 87.161 1.00 18.40 163 GLY C C 1
ATOM 6774 O O . GLY C 1 163 ? -8.750 22.884 87.965 1.00 18.23 163 GLY C O 1
ATOM 6775 N N . GLU C 1 164 ? -8.320 24.198 86.169 1.00 18.90 164 GLU C N 1
ATOM 6776 C CA . GLU C 1 164 ? -9.719 24.617 86.003 1.00 20.86 164 GLU C CA 1
ATOM 6777 C C . GLU C 1 164 ? -10.457 23.868 84.908 1.00 20.36 164 GLU C C 1
ATOM 6778 O O . GLU C 1 164 ? -11.695 23.885 84.860 1.00 20.38 164 GLU C O 1
ATOM 6784 N N . ASN C 1 165 ? -9.713 23.223 84.010 1.00 19.30 165 ASN C N 1
ATOM 6785 C CA . ASN C 1 165 ? -10.332 22.562 82.883 1.00 19.21 165 ASN C CA 1
ATOM 6786 C C . ASN C 1 165 ? -9.401 21.455 82.424 1.00 18.45 165 ASN C C 1
ATOM 6787 O O . ASN C 1 165 ? -8.488 21.696 81.639 1.00 18.80 165 ASN C O 1
ATOM 6792 N N . LEU C 1 166 ? -9.623 20.247 82.955 1.00 17.72 166 LEU C N 1
ATOM 6793 C CA . LEU C 1 166 ? -8.769 19.097 82.698 1.00 17.94 166 LEU C CA 1
ATOM 6794 C C . LEU C 1 166 ? -8.475 18.871 81.217 1.00 18.11 166 LEU C C 1
ATOM 6795 O O . LEU C 1 166 ? -7.314 18.714 80.813 1.00 17.61 166 LEU C O 1
ATOM 6800 N N . LYS C 1 167 ? -9.516 18.885 80.388 1.00 18.42 167 LYS C N 1
ATOM 6801 C CA . LYS C 1 167 ? -9.324 18.613 78.967 1.00 18.84 167 LYS C CA 1
ATOM 6802 C C . LYS C 1 167 ? -8.471 19.684 78.295 1.00 18.45 167 LYS C C 1
ATOM 6803 O O . LYS C 1 167 ? -7.566 19.363 77.528 1.00 18.41 167 LYS C O 1
ATOM 6809 N N . GLU C 1 168 ? -8.758 20.946 78.595 1.00 18.22 168 GLU C N 1
ATOM 6810 C CA . GLU C 1 168 ? -7.971 22.047 78.027 1.00 18.54 168 GLU C CA 1
ATOM 6811 C C . GLU C 1 168 ? -6.564 22.113 78.593 1.00 18.39 168 GLU C C 1
ATOM 6812 O O . GLU C 1 168 ? -5.628 22.492 77.892 1.00 18.04 168 GLU C O 1
ATOM 6818 N N . ASP C 1 169 ? -6.406 21.730 79.858 1.00 17.93 169 ASP C N 1
ATOM 6819 C CA . ASP C 1 169 ? -5.069 21.687 80.472 1.00 18.04 169 ASP C CA 1
ATOM 6820 C C . ASP C 1 169 ? -4.166 20.671 79.778 1.00 17.68 169 ASP C C 1
ATOM 6821 O O . ASP C 1 169 ? -2.994 20.952 79.480 1.00 17.32 169 ASP C O 1
ATOM 6826 N N . ILE C 1 170 ? -4.698 19.473 79.543 1.00 17.28 170 ILE C N 1
ATOM 6827 C CA . ILE C 1 170 ? -3.961 18.438 78.812 1.00 17.12 170 ILE C CA 1
ATOM 6828 C C . ILE C 1 170 ? -3.565 18.951 77.421 1.00 17.54 170 ILE C C 1
ATOM 6829 O O . ILE C 1 170 ? -2.413 18.814 77.006 1.00 18.09 170 ILE C O 1
ATOM 6834 N N . GLU C 1 171 ? -4.522 19.545 76.711 1.00 17.98 171 GLU C N 1
ATOM 6835 C CA . GLU C 1 171 ? -4.252 20.063 75.371 1.00 18.55 171 GLU C CA 1
ATOM 6836 C C . GLU C 1 171 ? -3.174 21.159 75.400 1.00 18.17 171 GLU C C 1
ATOM 6837 O O . GLU C 1 171 ? -2.250 21.135 74.588 1.00 18.90 171 GLU C O 1
ATOM 6843 N N . ALA C 1 172 ? -3.292 22.093 76.347 1.00 18.67 172 ALA C N 1
ATOM 6844 C CA . ALA C 1 172 ? -2.348 23.217 76.487 1.00 17.74 172 ALA C CA 1
ATOM 6845 C C . ALA C 1 172 ? -0.935 22.710 76.734 1.00 18.05 172 ALA C C 1
ATOM 6846 O O . ALA C 1 172 ? 0.018 23.150 76.096 1.00 18.58 172 ALA C O 1
ATOM 6848 N N . VAL C 1 173 ? -0.804 21.765 77.654 1.00 18.01 173 VAL C N 1
ATOM 6849 C CA . VAL C 1 173 ? 0.515 21.223 77.950 1.00 17.72 173 VAL C CA 1
ATOM 6850 C C . VAL C 1 173 ? 1.113 20.500 76.741 1.00 18.61 173 VAL C C 1
ATOM 6851 O O . VAL C 1 173 ? 2.309 20.644 76.453 1.00 18.34 173 VAL C O 1
ATOM 6855 N N . GLU C 1 174 ? 0.281 19.751 76.018 1.00 18.35 174 GLU C N 1
ATOM 6856 C CA . GLU C 1 174 ? 0.761 19.023 74.833 1.00 19.51 174 GLU C CA 1
ATOM 6857 C C . GLU C 1 174 ? 1.193 19.991 73.731 1.00 19.22 174 GLU C C 1
ATOM 6858 O O . GLU C 1 174 ? 2.218 19.779 73.078 1.00 19.24 174 GLU C O 1
ATOM 6864 N N . GLU C 1 175 ? 0.423 21.057 73.541 1.00 18.87 175 GLU C N 1
ATOM 6865 C CA . GLU C 1 175 ? 0.761 22.054 72.520 1.00 19.96 175 GLU C CA 1
ATOM 6866 C C . GLU C 1 175 ? 2.002 22.858 72.923 1.00 19.76 175 GLU C C 1
ATOM 6867 O O . GLU C 1 175 ? 2.839 23.154 72.077 1.00 19.91 175 GLU C O 1
ATOM 6873 N N . ILE C 1 176 ? 2.119 23.198 74.207 1.00 18.96 176 ILE C N 1
ATOM 6874 C CA . ILE C 1 176 ? 3.305 23.903 74.724 1.00 18.92 176 ILE C CA 1
ATOM 6875 C C . ILE C 1 176 ? 4.559 23.059 74.498 1.00 19.50 176 ILE C C 1
ATOM 6876 O O . ILE C 1 176 ? 5.582 23.565 74.004 1.00 19.41 176 ILE C O 1
ATOM 6881 N N . ALA C 1 177 ? 4.469 21.769 74.827 1.00 19.47 177 ALA C N 1
ATOM 6882 C CA . ALA C 1 177 ? 5.588 20.847 74.666 1.00 20.40 177 ALA C CA 1
ATOM 6883 C C . ALA C 1 177 ? 6.097 20.838 73.232 1.00 21.64 177 ALA C C 1
ATOM 6884 O O . ALA C 1 177 ? 7.301 20.783 73.019 1.00 21.62 177 ALA C O 1
ATOM 6886 N N . LYS C 1 178 ? 5.184 20.942 72.264 1.00 22.72 178 LYS C N 1
ATOM 6887 C CA . LYS C 1 178 ? 5.556 20.903 70.846 1.00 24.03 178 LYS C CA 1
ATOM 6888 C C . LYS C 1 178 ? 6.397 22.087 70.371 1.00 24.36 178 LYS C C 1
ATOM 6889 O O . LYS C 1 178 ? 7.184 21.946 69.430 1.00 24.63 178 LYS C O 1
ATOM 6895 N N . VAL C 1 179 ? 6.213 23.243 71.000 1.00 23.68 179 VAL C N 1
ATOM 6896 C CA . VAL C 1 179 ? 6.816 24.490 70.520 1.00 23.74 179 VAL C CA 1
ATOM 6897 C C . VAL C 1 179 ? 7.930 24.977 71.448 1.00 23.43 179 VAL C C 1
ATOM 6898 O O . VAL C 1 179 ? 8.477 26.070 71.258 1.00 24.19 179 VAL C O 1
ATOM 6902 N N . THR C 1 180 ? 8.256 24.166 72.460 1.00 22.29 180 THR C N 1
ATOM 6903 C CA . THR C 1 180 ? 9.344 24.480 73.390 1.00 21.38 180 THR C CA 1
ATOM 6904 C C . THR C 1 180 ? 10.294 23.299 73.586 1.00 22.08 180 THR C C 1
ATOM 6905 O O . THR C 1 180 ? 10.698 23.002 74.716 1.00 22.10 180 THR C O 1
ATOM 6909 N N . ARG C 1 181 ? 10.670 22.644 72.484 1.00 22.40 181 ARG C N 1
ATOM 6910 C CA . ARG C 1 181 ? 11.508 21.444 72.561 1.00 22.98 181 ARG C CA 1
ATOM 6911 C C . ARG C 1 181 ? 12.805 21.704 73.310 1.00 22.17 181 ARG C C 1
ATOM 6912 O O . ARG C 1 181 ? 13.563 22.614 72.966 1.00 22.63 181 ARG C O 1
ATOM 6920 N N . GLY C 1 182 ? 13.044 20.900 74.340 1.00 21.19 182 GLY C N 1
ATOM 6921 C CA . GLY C 1 182 ? 14.257 21.023 75.137 1.00 20.59 182 GLY C CA 1
ATOM 6922 C C . GLY C 1 182 ? 13.994 21.622 76.506 1.00 19.41 182 GLY C C 1
ATOM 6923 O O . GLY C 1 182 ? 14.786 21.423 77.426 1.00 20.14 182 GLY C O 1
ATOM 6924 N N . ALA C 1 183 ? 12.900 22.371 76.639 1.00 18.82 183 ALA C N 1
ATOM 6925 C CA . ALA C 1 183 ? 12.485 22.892 77.961 1.00 17.88 183 ALA C CA 1
ATOM 6926 C C . ALA C 1 183 ? 12.084 21.779 78.926 1.00 17.71 183 ALA C C 1
ATOM 6927 O O . ALA C 1 183 ? 11.608 20.712 78.510 1.00 17.87 183 ALA C O 1
ATOM 6929 N N . LYS C 1 184 ? 12.287 22.045 80.207 1.00 16.81 184 LYS C N 1
ATOM 6930 C CA . LYS C 1 184 ? 11.705 21.219 81.270 1.00 16.35 184 LYS C CA 1
ATOM 6931 C C . LYS C 1 184 ? 10.402 21.864 81.721 1.00 16.00 184 LYS C C 1
ATOM 6932 O O . LYS C 1 184 ? 10.250 23.080 81.617 1.00 15.84 184 LYS C O 1
ATOM 6938 N N . TYR C 1 185 ? 9.469 21.054 82.228 1.00 14.81 185 TYR C N 1
ATOM 6939 C CA . TYR C 1 185 ? 8.141 21.579 82.595 1.00 14.78 185 TYR C CA 1
ATOM 6940 C C . TYR C 1 185 ? 7.795 21.366 84.047 1.00 14.86 185 TYR C C 1
ATOM 6941 O O . TYR C 1 185 ? 7.993 20.270 84.582 1.00 16.27 185 TYR C O 1
ATOM 6950 N N . ILE C 1 186 ? 7.322 22.425 84.693 1.00 14.15 186 ILE C N 1
ATOM 6951 C CA . ILE C 1 186 ? 6.667 22.276 85.997 1.00 14.67 186 ILE C CA 1
ATOM 6952 C C . ILE C 1 186 ? 5.187 22.567 85.782 1.00 14.59 186 ILE C C 1
ATOM 6953 O O . ILE C 1 186 ? 4.830 23.552 85.147 1.00 15.60 186 ILE C O 1
ATOM 6958 N N . VAL C 1 187 ? 4.319 21.699 86.295 1.00 14.58 187 VAL C N 1
ATOM 6959 C CA . VAL C 1 187 ? 2.889 21.901 86.145 1.00 15.23 187 VAL C CA 1
ATOM 6960 C C . VAL C 1 187 ? 2.324 22.139 87.527 1.00 15.74 187 VAL C C 1
ATOM 6961 O O . VAL C 1 187 ? 2.561 21.330 88.427 1.00 16.19 187 VAL C O 1
ATOM 6965 N N . ASP C 1 188 ? 1.606 23.248 87.689 1.00 15.82 188 ASP C N 1
ATOM 6966 C CA . ASP C 1 188 ? 1.048 23.629 88.980 1.00 16.60 188 ASP C CA 1
ATOM 6967 C C . ASP C 1 188 ? -0.468 23.668 88.881 1.00 16.26 188 ASP C C 1
ATOM 6968 O O . ASP C 1 188 ? -1.026 24.493 88.171 1.00 15.38 188 ASP C O 1
ATOM 6973 N N . ALA C 1 189 ? -1.133 22.758 89.592 1.00 16.46 189 ALA C N 1
ATOM 6974 C CA . ALA C 1 189 ? -2.572 22.661 89.495 1.00 16.95 189 ALA C CA 1
ATOM 6975 C C . ALA C 1 189 ? -3.310 23.490 90.545 1.00 17.13 189 ALA C C 1
ATOM 6976 O O . ALA C 1 189 ? -4.540 23.569 90.485 1.00 18.23 189 ALA C O 1
ATOM 6978 N N . ASN C 1 190 ? -2.574 24.086 91.495 1.00 16.71 190 ASN C N 1
ATOM 6979 C CA . ASN C 1 190 ? -3.160 24.978 92.518 1.00 17.31 190 ASN C CA 1
ATOM 6980 C C . ASN C 1 190 ? -4.478 24.443 93.062 1.00 17.33 190 ASN C C 1
ATOM 6981 O O . ASN C 1 190 ? -5.483 25.157 93.146 1.00 17.59 190 ASN C O 1
ATOM 6994 N N . GLY C 1 192 ? -6.695 22.278 92.024 1.00 14.77 192 GLY C N 1
ATOM 6995 C CA . GLY C 1 192 ? -7.906 22.243 91.188 1.00 14.29 192 GLY C CA 1
ATOM 6996 C C . GLY C 1 192 ? -8.547 20.907 90.845 1.00 14.69 192 GLY C C 1
ATOM 6997 O O . GLY C 1 192 ? -9.739 20.859 90.463 1.00 16.07 192 GLY C O 1
ATOM 6998 N N . TYR C 1 193 ? -7.773 19.825 90.975 1.00 14.21 193 TYR C N 1
ATOM 6999 C CA . TYR C 1 193 ? -8.211 18.504 90.531 1.00 14.23 193 TYR C CA 1
ATOM 7000 C C . TYR C 1 193 ? -8.593 17.577 91.685 1.00 14.19 193 TYR C C 1
ATOM 7001 O O . TYR C 1 193 ? -8.077 17.704 92.811 1.00 14.62 193 TYR C O 1
ATOM 7010 N N . THR C 1 194 ? -9.478 16.629 91.392 1.00 15.11 194 THR C N 1
ATOM 7011 C CA . THR C 1 194 ? -9.645 15.486 92.280 1.00 15.48 194 THR C CA 1
ATOM 7012 C C . THR C 1 194 ? -8.420 14.593 92.104 1.00 15.55 194 THR C C 1
ATOM 7013 O O . THR C 1 194 ? -7.663 14.728 91.129 1.00 16.24 194 THR C O 1
ATOM 7017 N N . GLN C 1 195 ? -8.215 13.665 93.039 1.00 16.71 195 GLN C N 1
ATOM 7018 C CA . GLN C 1 195 ? -7.045 12.798 92.947 1.00 17.38 195 GLN C CA 1
ATOM 7019 C C . GLN C 1 195 ? -7.039 12.012 91.626 1.00 16.53 195 GLN C C 1
ATOM 7020 O O . GLN C 1 195 ? -5.999 11.907 90.991 1.00 16.25 195 GLN C O 1
ATOM 7026 N N . LYS C 1 196 ? -8.207 11.532 91.187 1.00 16.47 196 LYS C N 1
ATOM 7027 C CA . LYS C 1 196 ? -8.283 10.731 89.957 1.00 17.07 196 LYS C CA 1
ATOM 7028 C C . LYS C 1 196 ? -8.118 11.608 88.718 1.00 16.18 196 LYS C C 1
ATOM 7029 O O . LYS C 1 196 ? -7.552 11.182 87.720 1.00 16.23 196 LYS C O 1
ATOM 7035 N N . GLU C 1 197 ? -8.630 12.834 88.778 1.00 14.60 197 GLU C N 1
ATOM 7036 C CA . GLU C 1 197 ? -8.412 13.763 87.679 1.00 14.01 197 GLU C CA 1
ATOM 7037 C C . GLU C 1 197 ? -6.923 14.078 87.572 1.00 13.51 197 GLU C C 1
ATOM 7038 O O . GLU C 1 197 ? -6.371 14.136 86.463 1.00 14.04 197 GLU C O 1
ATOM 7044 N N . ALA C 1 198 ? -6.272 14.269 88.722 1.00 13.83 198 ALA C N 1
ATOM 7045 C CA . ALA C 1 198 ? -4.846 14.575 88.729 1.00 13.78 198 ALA C CA 1
ATOM 7046 C C . ALA C 1 198 ? -4.031 13.420 88.160 1.00 13.45 198 ALA C C 1
ATOM 7047 O O . ALA C 1 198 ? -3.078 13.646 87.420 1.00 14.62 198 ALA C O 1
ATOM 7049 N N . VAL C 1 199 ? -4.428 12.191 88.491 1.00 13.89 199 VAL C N 1
ATOM 7050 C CA . VAL C 1 199 ? -3.766 11.013 87.924 1.00 14.42 199 VAL C CA 1
ATOM 7051 C C . VAL C 1 199 ? -3.945 10.965 86.406 1.00 15.02 199 VAL C C 1
ATOM 7052 O O . VAL C 1 199 ? -2.995 10.706 85.674 1.00 15.27 199 VAL C O 1
ATOM 7056 N N . GLU C 1 200 ? -5.157 11.254 85.940 1.00 14.64 200 GLU C N 1
ATOM 7057 C CA . GLU C 1 200 ? -5.431 11.199 84.521 1.00 15.54 200 GLU C CA 1
ATOM 7058 C C . GLU C 1 200 ? -4.773 12.312 83.708 1.00 15.48 200 GLU C C 1
ATOM 7059 O O . GLU C 1 200 ? -4.357 12.087 82.562 1.00 16.03 200 GLU C O 1
ATOM 7065 N N . PHE C 1 201 ? -4.620 13.495 84.303 1.00 15.45 201 PHE C N 1
ATOM 7066 C CA . PHE C 1 201 ? -3.815 14.536 83.660 1.00 15.72 201 PHE C CA 1
ATOM 7067 C C . PHE C 1 201 ? -2.415 13.996 83.416 1.00 15.42 201 PHE C C 1
ATOM 7068 O O . PHE C 1 201 ? -1.876 14.094 82.308 1.00 16.57 201 PHE C O 1
ATOM 7076 N N . ALA C 1 202 ? -1.824 13.427 84.460 1.00 15.63 202 ALA C N 1
ATOM 7077 C CA . ALA C 1 202 ? -0.432 12.980 84.368 1.00 15.47 202 ALA C CA 1
ATOM 7078 C C . ALA C 1 202 ? -0.294 11.880 83.326 1.00 16.16 202 ALA C C 1
ATOM 7079 O O . ALA C 1 202 ? 0.603 11.923 82.480 1.00 16.53 202 ALA C O 1
ATOM 7081 N N . ARG C 1 203 ? -1.212 10.923 83.362 1.00 16.81 203 ARG C N 1
ATOM 7082 C CA . ARG C 1 203 ? -1.179 9.815 82.409 1.00 17.14 203 ARG C CA 1
ATOM 7083 C C . ARG C 1 203 ? -1.317 10.274 80.959 1.00 17.63 203 ARG C C 1
ATOM 7084 O O . ARG C 1 203 ? -0.620 9.767 80.074 1.00 17.88 203 ARG C O 1
ATOM 7092 N N . ALA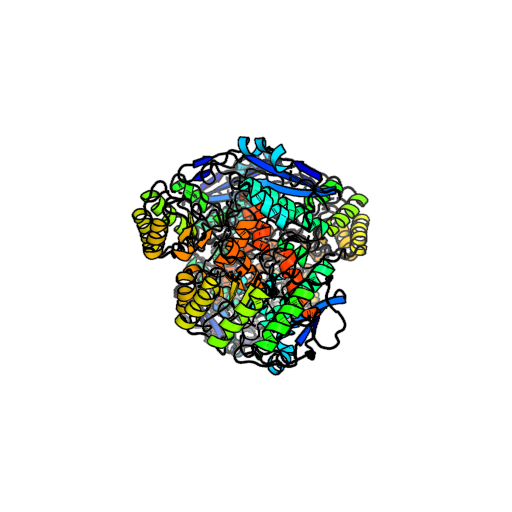 C 1 204 ? -2.219 11.221 80.710 1.00 17.42 204 ALA C N 1
ATOM 7093 C CA . ALA C 1 204 ? -2.432 11.703 79.339 1.00 17.87 204 ALA C CA 1
ATOM 7094 C C . ALA C 1 204 ? -1.163 12.343 78.779 1.00 17.92 204 ALA C C 1
ATOM 7095 O O . ALA C 1 204 ? -0.753 12.075 77.646 1.00 18.70 204 ALA C O 1
ATOM 7097 N N . VAL C 1 205 ? -0.523 13.194 79.567 1.00 17.57 205 VAL C N 1
ATOM 7098 C CA . VAL C 1 205 ? 0.695 13.831 79.067 1.00 18.67 205 VAL C CA 1
ATOM 7099 C C . VAL C 1 205 ? 1.845 12.830 78.931 1.00 18.50 205 VAL C C 1
ATOM 7100 O O . VAL C 1 205 ? 2.616 12.919 77.983 1.00 18.88 205 VAL C O 1
ATOM 7104 N N . TYR C 1 206 ? 1.928 11.870 79.855 1.00 17.99 206 TYR C N 1
ATOM 7105 C CA . TYR C 1 206 ? 2.972 10.834 79.814 1.00 18.73 206 TYR C CA 1
ATOM 7106 C C . TYR C 1 206 ? 2.831 10.028 78.532 1.00 19.35 206 TYR C C 1
ATOM 7107 O O . TYR C 1 206 ? 3.812 9.758 77.844 1.00 18.32 206 TYR C O 1
ATOM 7116 N N . GLN C 1 207 ? 1.595 9.680 78.204 1.00 20.09 207 GLN C N 1
ATOM 7117 C CA . GLN C 1 207 ? 1.305 8.908 76.991 1.00 21.74 207 GLN C CA 1
ATOM 7118 C C . GLN C 1 207 ? 1.735 9.591 75.696 1.00 21.90 207 GLN C C 1
ATOM 7119 O O . GLN C 1 207 ? 1.934 8.923 74.672 1.00 22.39 207 GLN C O 1
ATOM 7125 N N . LYS C 1 208 ? 1.894 10.909 75.748 1.00 22.09 208 LYS C N 1
ATOM 7126 C CA . LYS C 1 208 ? 2.400 11.702 74.625 1.00 22.82 208 LYS C CA 1
ATOM 7127 C C . LYS C 1 208 ? 3.929 11.802 74.622 1.00 22.41 208 LYS C C 1
ATOM 7128 O O . LYS C 1 208 ? 4.512 12.469 73.759 1.00 23.30 208 LYS C O 1
ATOM 7134 N N . GLY C 1 209 ? 4.573 11.141 75.582 1.00 21.86 209 GLY C N 1
ATOM 7135 C CA . GLY C 1 209 ? 6.026 11.186 75.718 1.00 20.75 209 GLY C CA 1
ATOM 7136 C C . GLY C 1 209 ? 6.561 12.470 76.333 1.00 20.08 209 GLY C C 1
ATOM 7137 O O . GLY C 1 209 ? 7.748 12.803 76.166 1.00 20.37 209 GLY C O 1
ATOM 7138 N N . ILE C 1 210 ? 5.697 13.199 77.045 1.00 18.71 210 ILE C N 1
ATOM 7139 C CA . ILE C 1 210 ? 6.083 14.457 77.693 1.00 18.25 210 ILE C CA 1
ATOM 7140 C C . ILE C 1 210 ? 6.470 14.172 79.149 1.00 17.92 210 ILE C C 1
ATOM 7141 O O . ILE C 1 210 ? 5.739 13.483 79.846 1.00 17.64 210 ILE C O 1
ATOM 7146 N N . ASP C 1 211 ? 7.612 14.696 79.588 1.00 17.60 211 ASP C N 1
ATOM 7147 C CA . ASP C 1 211 ? 8.049 14.560 80.975 1.00 17.53 211 ASP C CA 1
ATOM 7148 C C . ASP C 1 211 ? 7.733 15.829 81.764 1.00 17.08 211 ASP C C 1
ATOM 7149 O O . ASP C 1 211 ? 8.034 16.927 81.322 1.00 17.35 211 ASP C O 1
ATOM 7154 N N . ILE C 1 212 ? 7.109 15.662 82.929 1.00 15.31 212 ILE C N 1
ATOM 7155 C CA . ILE C 1 212 ? 6.848 16.783 83.842 1.00 14.29 212 ILE C CA 1
ATOM 7156 C C . ILE C 1 212 ? 7.821 16.614 84.985 1.00 13.97 212 ILE C C 1
ATOM 7157 O O . ILE C 1 212 ? 7.771 15.609 85.693 1.00 13.24 212 ILE C O 1
ATOM 7162 N N . ALA C 1 213 ? 8.694 17.611 85.152 1.00 13.87 213 ALA C N 1
ATOM 7163 C CA . ALA C 1 213 ? 9.757 17.601 86.170 1.00 13.85 213 ALA C CA 1
ATOM 7164 C C . ALA C 1 213 ? 9.179 17.636 87.578 1.00 13.44 213 ALA C C 1
ATOM 7165 O O . ALA C 1 213 ? 9.625 16.915 88.466 1.00 13.62 213 ALA C O 1
ATOM 7167 N N . VAL C 1 214 ? 8.185 18.494 87.785 1.00 12.45 214 VAL C N 1
ATOM 7168 C CA . VAL C 1 214 ? 7.511 18.573 89.086 1.00 13.12 214 VAL C CA 1
ATOM 7169 C C . VAL C 1 214 ? 6.042 18.872 88.823 1.00 13.28 214 VAL C C 1
ATOM 7170 O O . VAL C 1 214 ? 5.719 19.758 88.020 1.00 13.51 214 VAL C O 1
ATOM 7174 N N . TYR C 1 215 ? 5.162 18.119 89.497 1.00 12.97 215 TYR C N 1
ATOM 7175 C CA . TYR C 1 215 ? 3.696 18.254 89.370 1.00 13.51 215 TYR C CA 1
ATOM 7176 C C . TYR C 1 215 ? 3.199 18.730 90.726 1.00 13.25 215 TYR C C 1
ATOM 7177 O O . TYR C 1 215 ? 3.222 17.969 91.696 1.00 13.32 215 TYR C O 1
ATOM 7186 N N . GLU C 1 216 ? 2.846 20.017 90.790 1.00 13.56 216 GLU C N 1
ATOM 7187 C CA . GLU C 1 216 ? 2.570 20.677 92.067 1.00 14.22 216 GLU C CA 1
ATOM 7188 C C . GLU C 1 216 ? 1.118 20.650 92.496 1.00 14.49 216 GLU C C 1
ATOM 7189 O O . GLU C 1 216 ? 0.225 20.992 91.712 1.00 13.86 216 GLU C O 1
ATOM 7195 N N . GLN C 1 217 ? 0.922 20.297 93.769 1.00 14.15 217 GLN C N 1
ATOM 7196 C CA . GLN C 1 217 ? -0.332 20.444 94.510 1.00 14.32 217 GLN C CA 1
ATOM 7197 C C . GLN C 1 217 ? -1.584 20.282 93.638 1.00 15.49 217 GLN C C 1
ATOM 7198 O O . GLN C 1 217 ? -2.367 21.212 93.472 1.00 15.71 217 GLN C O 1
ATOM 7204 N N . PRO C 1 218 ? -1.774 19.084 93.081 1.00 16.21 218 PRO C N 1
ATOM 7205 C CA . PRO C 1 218 ? -2.984 18.871 92.277 1.00 16.89 218 PRO C CA 1
ATOM 7206 C C . PRO C 1 218 ? -4.302 18.885 93.080 1.00 17.09 218 PRO C C 1
ATOM 7207 O O . PRO C 1 218 ? -5.366 19.192 92.524 1.00 18.83 218 PRO C O 1
ATOM 7211 N N . VAL C 1 219 ? -4.230 18.553 94.368 1.00 16.40 219 VAL C N 1
ATOM 7212 C CA . VAL C 1 219 ? -5.409 18.424 95.232 1.00 16.10 219 VAL C CA 1
ATOM 7213 C C . VAL C 1 219 ? -5.448 19.471 96.358 1.00 16.90 219 VAL C C 1
ATOM 7214 O O . VAL C 1 219 ? -4.507 20.255 96.518 1.00 15.96 219 VAL C O 1
ATOM 7218 N N . ARG C 1 220 ? -6.533 19.504 97.137 1.00 17.32 220 ARG C N 1
ATOM 7219 C CA . ARG C 1 220 ? -6.704 20.542 98.152 1.00 18.20 220 ARG C CA 1
ATOM 7220 C C . ARG C 1 220 ? -5.690 20.464 99.306 1.00 18.32 220 ARG C C 1
ATOM 7221 O O . ARG C 1 220 ? -5.068 19.420 99.515 1.00 19.00 220 ARG C O 1
ATOM 7229 N N . ARG C 1 221 ? -5.532 21.559 100.045 1.00 19.15 221 ARG C N 1
ATOM 7230 C CA . ARG C 1 221 ? -4.497 21.695 101.082 1.00 20.88 221 ARG C CA 1
ATOM 7231 C C . ARG C 1 221 ? -4.562 20.592 102.137 1.00 20.04 221 ARG C C 1
ATOM 7232 O O . ARG C 1 221 ? -3.538 20.054 102.568 1.00 19.73 221 ARG C O 1
ATOM 7240 N N . GLU C 1 222 ? -5.776 20.265 102.568 1.00 20.30 222 GLU C N 1
ATOM 7241 C CA A GLU C 1 222 ? -5.995 19.331 103.662 0.50 20.34 222 GLU C CA 1
ATOM 7242 C CA B GLU C 1 222 ? -5.910 19.320 103.677 0.50 20.64 222 GLU C CA 1
ATOM 7243 C C . GLU C 1 222 ? -5.900 17.866 103.221 1.00 20.44 222 GLU C C 1
ATOM 7244 O O . GLU C 1 222 ? -5.848 16.937 104.060 1.00 20.67 222 GLU C O 1
ATOM 7255 N N . ASP C 1 223 ? -5.884 17.663 101.908 1.00 20.10 223 ASP C N 1
ATOM 7256 C CA . ASP C 1 223 ? -6.008 16.333 101.324 1.00 19.59 223 ASP C CA 1
ATOM 7257 C C . ASP C 1 223 ? -4.649 15.655 101.135 1.00 19.71 223 ASP C C 1
ATOM 7258 O O . ASP C 1 223 ? -4.228 15.338 100.023 1.00 19.20 223 ASP C O 1
ATOM 7263 N N . ILE C 1 224 ? -3.974 15.425 102.255 1.00 19.07 224 ILE C N 1
ATOM 7264 C CA . ILE C 1 224 ? -2.674 14.753 102.257 1.00 19.97 224 ILE C CA 1
ATOM 7265 C C . ILE C 1 224 ? -2.753 13.351 101.653 1.00 19.84 224 ILE C C 1
ATOM 7266 O O . ILE C 1 224 ? -1.870 12.947 100.893 1.00 19.51 224 ILE C O 1
ATOM 7271 N N . GLU C 1 225 ? -3.804 12.608 102.005 1.00 20.48 225 GLU C N 1
ATOM 7272 C CA . GLU C 1 225 ? -3.972 11.242 101.484 1.00 21.36 225 GLU C CA 1
ATOM 7273 C C . GLU C 1 225 ? -4.162 11.283 99.972 1.00 20.55 225 GLU C C 1
ATOM 7274 O O . GLU C 1 225 ? -3.654 10.426 99.239 1.00 19.70 225 GLU C O 1
ATOM 7280 N N . GLY C 1 226 ? -4.847 12.324 99.505 1.00 19.99 226 GLY C N 1
ATOM 7281 C CA . GLY C 1 226 ? -5.033 12.540 98.066 1.00 19.47 226 GLY C CA 1
ATOM 7282 C C . GLY C 1 226 ? -3.726 12.852 97.360 1.00 18.37 226 GLY C C 1
ATOM 7283 O O . GLY C 1 226 ? -3.454 12.344 96.277 1.00 17.88 226 GLY C O 1
ATOM 7284 N N . LEU C 1 227 ? -2.896 13.695 97.968 1.00 18.14 227 LEU C N 1
ATOM 7285 C CA . LEU C 1 227 ? -1.573 13.959 97.429 1.00 17.89 227 LEU C CA 1
ATOM 7286 C C . LEU C 1 227 ? -0.750 12.673 97.272 1.00 17.46 227 LEU C C 1
ATOM 7287 O O . LEU C 1 227 ? -0.120 12.442 96.242 1.00 17.21 227 LEU C O 1
ATOM 7292 N N . LYS C 1 228 ? -0.790 11.832 98.304 1.00 16.92 228 LYS C N 1
ATOM 7293 C CA . LYS C 1 228 ? -0.102 10.532 98.300 1.00 17.29 228 LYS C CA 1
ATOM 7294 C C . LYS C 1 228 ? -0.658 9.646 97.180 1.00 16.53 228 LYS C C 1
ATOM 7295 O O . LYS C 1 228 ? 0.091 8.988 96.462 1.00 16.71 228 LYS C O 1
ATOM 7301 N N . PHE C 1 229 ? -1.981 9.640 97.040 1.00 16.63 229 PHE C N 1
ATOM 7302 C CA . PHE C 1 229 ? -2.616 8.856 95.979 1.00 16.08 229 PHE C CA 1
ATOM 7303 C C . PHE C 1 229 ? -2.074 9.251 94.607 1.00 16.45 229 PHE C C 1
ATOM 7304 O O . PHE C 1 229 ? -1.736 8.398 93.777 1.00 16.24 229 PHE C O 1
ATOM 7312 N N . VAL C 1 230 ? -1.977 10.561 94.362 1.00 16.32 230 VAL C N 1
ATOM 7313 C CA . VAL C 1 230 ? -1.433 11.029 93.102 1.00 16.45 230 VAL C CA 1
ATOM 7314 C C . VAL C 1 230 ? 0.041 10.596 92.967 1.00 16.46 230 VAL C C 1
ATOM 7315 O O . VAL C 1 230 ? 0.449 10.096 91.926 1.00 16.67 230 VAL C O 1
ATOM 7319 N N . ARG C 1 231 ? 0.820 10.770 94.034 1.00 16.15 231 ARG C N 1
ATOM 7320 C CA . ARG C 1 231 ? 2.212 10.372 94.024 1.00 16.47 231 ARG C CA 1
ATOM 7321 C C . ARG C 1 231 ? 2.395 8.912 93.616 1.00 15.66 231 ARG C C 1
ATOM 7322 O O . ARG C 1 231 ? 3.285 8.575 92.821 1.00 16.39 231 ARG C O 1
ATOM 7330 N N . PHE C 1 232 ? 1.586 8.036 94.213 1.00 15.60 232 PHE C N 1
ATOM 7331 C CA . PHE C 1 232 ? 1.747 6.592 94.000 1.00 15.25 232 PHE C CA 1
ATOM 7332 C C . PHE C 1 232 ? 1.134 6.064 92.709 1.00 16.47 232 PHE C C 1
ATOM 7333 O O . PHE C 1 232 ? 1.335 4.889 92.352 1.00 17.34 232 PHE C O 1
ATOM 7341 N N . HIS C 1 233 ? 0.380 6.909 92.010 1.00 16.61 233 HIS C N 1
ATOM 7342 C CA . HIS C 1 233 ? -0.359 6.421 90.847 1.00 18.12 233 HIS C CA 1
ATOM 7343 C C . HIS C 1 233 ? -0.110 7.175 89.575 1.00 19.46 233 HIS C C 1
ATOM 7344 O O . HIS C 1 233 ? -0.760 6.910 88.558 1.00 20.94 233 HIS C O 1
ATOM 7351 N N . SER C 1 234 ? 0.858 8.078 89.626 1.00 19.14 234 SER C N 1
ATOM 7352 C CA . SER C 1 234 ? 1.284 8.762 88.404 1.00 19.60 234 SER C CA 1
ATOM 7353 C C . SER C 1 234 ? 2.810 8.911 88.339 1.00 18.02 234 SER C C 1
ATOM 7354 O O . SER C 1 234 ? 3.508 8.876 89.357 1.00 19.06 234 SER C O 1
ATOM 7357 N N . PRO C 1 235 ? 3.335 9.023 87.117 1.00 16.63 235 PRO C N 1
ATOM 7358 C CA . PRO C 1 235 ? 4.767 8.850 86.859 1.00 15.51 235 PRO C CA 1
ATOM 7359 C C . PRO C 1 235 ? 5.681 10.030 87.167 1.00 15.03 235 PRO C C 1
ATOM 7360 O O . PRO C 1 235 ? 6.902 9.862 87.100 1.00 15.25 235 PRO C O 1
ATOM 7364 N N . PHE C 1 236 ? 5.102 11.191 87.483 1.00 13.71 236 PHE C N 1
ATOM 7365 C CA . PHE C 1 236 ? 5.902 12.395 87.682 1.00 13.24 236 PHE C CA 1
ATOM 7366 C C . PHE C 1 236 ? 6.040 12.740 89.153 1.00 13.42 236 PHE C C 1
ATOM 7367 O O . PHE C 1 236 ? 5.141 12.432 89.946 1.00 14.54 236 PHE C O 1
ATOM 7375 N N . PRO C 1 237 ? 7.160 13.383 89.535 1.00 13.23 237 PRO C N 1
ATOM 7376 C CA . PRO C 1 237 ? 7.316 13.792 90.946 1.00 12.83 237 PRO C CA 1
ATOM 7377 C C . PRO C 1 237 ? 6.202 14.746 91.373 1.00 13.50 237 PRO C C 1
ATOM 7378 O O . PRO C 1 237 ? 5.845 15.664 90.633 1.00 13.16 237 PRO C O 1
ATOM 7382 N N . VAL C 1 238 ? 5.622 14.480 92.541 1.00 12.26 238 VAL C N 1
ATOM 7383 C CA . VAL C 1 238 ? 4.507 15.289 93.047 1.00 12.50 238 VAL C CA 1
ATOM 7384 C C . VAL C 1 238 ? 5.003 16.200 94.156 1.00 12.52 238 VAL C C 1
ATOM 7385 O O . VAL C 1 238 ? 5.706 15.752 95.059 1.00 12.97 238 VAL C O 1
ATOM 7389 N N . ALA C 1 239 ? 4.633 17.478 94.096 1.00 12.67 239 ALA C N 1
ATOM 7390 C CA . ALA C 1 239 ? 5.051 18.427 95.137 1.00 12.97 239 ALA C CA 1
ATOM 7391 C C . ALA C 1 239 ? 3.895 18.907 95.974 1.00 13.40 239 ALA C C 1
ATOM 7392 O O . ALA C 1 239 ? 2.817 19.141 95.453 1.00 13.44 239 ALA C O 1
ATOM 7394 N N . ALA C 1 240 ? 4.172 19.098 97.260 1.00 13.49 240 ALA C N 1
ATOM 7395 C CA . ALA C 1 240 ? 3.289 19.859 98.136 1.00 13.66 240 ALA C CA 1
ATOM 7396 C C . ALA C 1 240 ? 3.645 21.336 98.034 1.00 14.27 240 ALA C C 1
ATOM 7397 O O . ALA C 1 240 ? 4.827 21.699 98.083 1.00 14.56 240 ALA C O 1
ATOM 7399 N N . ASP C 1 241 ? 2.624 22.185 97.926 1.00 13.93 241 ASP C N 1
ATOM 7400 C CA . ASP C 1 241 ? 2.821 23.636 98.006 1.00 14.23 241 ASP C CA 1
ATOM 7401 C C . ASP C 1 241 ? 1.941 24.114 99.143 1.00 14.94 241 ASP C C 1
ATOM 7402 O O . ASP C 1 241 ? 2.405 24.289 100.273 1.00 14.55 241 ASP C O 1
ATOM 7407 N N . GLU C 1 242 ? 0.652 24.260 98.867 1.00 15.17 242 GLU C N 1
ATOM 7408 C CA . GLU C 1 242 ? -0.277 24.729 99.903 1.00 15.60 242 GLU C CA 1
ATOM 7409 C C . GLU C 1 242 ? -0.334 23.788 101.120 1.00 15.68 242 GLU C C 1
ATOM 7410 O O . GLU C 1 242 ? -0.610 24.233 102.245 1.00 17.52 242 GLU C O 1
ATOM 7416 N N . SER C 1 243 ? -0.077 22.491 100.901 1.00 15.18 243 SER C N 1
ATOM 7417 C CA . SER C 1 243 ? -0.031 21.501 101.995 1.00 14.99 243 SER C CA 1
ATOM 7418 C C . SER C 1 243 ? 1.259 21.575 102.824 1.00 14.92 243 SER C C 1
ATOM 7419 O O . SER C 1 243 ? 1.406 20.863 103.840 1.00 16.45 243 SER C O 1
ATOM 7422 N N . ALA C 1 244 ? 2.218 22.380 102.366 1.00 14.02 244 ALA C N 1
ATOM 7423 C CA . ALA C 1 244 ? 3.493 22.553 103.069 1.00 13.64 244 ALA C CA 1
ATOM 7424 C C . ALA C 1 244 ? 3.715 24.014 103.428 1.00 14.14 244 ALA C C 1
ATOM 7425 O O . ALA C 1 244 ? 4.449 24.740 102.720 1.00 14.19 244 ALA C O 1
ATOM 7427 N N . ARG C 1 245 ? 3.084 24.463 104.506 1.00 13.42 245 ARG C N 1
ATOM 7428 C CA . ARG C 1 245 ? 3.268 25.846 104.966 1.00 15.22 245 ARG C CA 1
ATOM 7429 C C . ARG C 1 245 ? 4.249 25.927 106.106 1.00 14.99 245 ARG C C 1
ATOM 7430 O O . ARG C 1 245 ? 5.039 26.870 106.177 1.00 16.08 245 ARG C O 1
ATOM 7438 N N . THR C 1 246 ? 4.189 24.953 107.015 1.00 14.87 246 THR C N 1
ATOM 7439 C CA . THR C 1 246 ? 5.047 24.967 108.202 1.00 14.85 246 THR C CA 1
ATOM 7440 C C . THR C 1 246 ? 5.984 23.765 108.270 1.00 14.35 246 THR C C 1
ATOM 7441 O O . THR C 1 246 ? 5.819 22.774 107.547 1.00 13.45 246 THR C O 1
ATOM 7445 N N . LYS C 1 247 ? 6.968 23.840 109.161 1.00 13.76 247 LYS C N 1
ATOM 7446 C CA . LYS C 1 247 ? 7.874 22.724 109.353 1.00 13.84 247 LYS C CA 1
ATOM 7447 C C . LYS C 1 247 ? 7.116 21.483 109.850 1.00 13.59 247 LYS C C 1
ATOM 7448 O O . LYS C 1 247 ? 7.485 20.355 109.536 1.00 13.91 247 LYS C O 1
ATOM 7454 N N . PHE C 1 248 ? 6.045 21.716 110.607 1.00 14.11 248 PHE C N 1
ATOM 7455 C CA . PHE C 1 248 ? 5.214 20.621 111.115 1.00 13.79 248 PHE C CA 1
ATOM 7456 C C . PHE C 1 248 ? 4.446 19.956 109.975 1.00 14.38 248 PHE C C 1
ATOM 7457 O O . PHE C 1 248 ? 4.299 18.740 109.960 1.00 14.83 248 PHE C O 1
ATOM 7465 N N . ASP C 1 249 ? 3.978 20.754 109.014 1.00 13.68 249 ASP C N 1
ATOM 7466 C CA . ASP C 1 249 ? 3.302 20.206 107.840 1.00 14.08 249 ASP C CA 1
ATOM 7467 C C . ASP C 1 249 ? 4.256 19.257 107.125 1.00 13.73 249 ASP C C 1
ATOM 7468 O O . ASP C 1 249 ? 3.846 18.181 106.684 1.00 14.47 249 ASP C O 1
ATOM 7473 N N . VAL C 1 250 ? 5.521 19.667 106.982 1.00 13.74 250 VAL C N 1
ATOM 7474 C CA . VAL C 1 250 ? 6.473 18.865 106.230 1.00 14.05 250 VAL C CA 1
ATOM 7475 C C . VAL C 1 250 ? 6.797 17.564 106.970 1.00 14.31 250 VAL C C 1
ATOM 7476 O O . VAL C 1 250 ? 6.893 16.517 106.346 1.00 14.53 250 VAL C O 1
ATOM 7488 N N . ARG C 1 252 ? 4.792 15.859 108.694 1.00 16.35 252 ARG C N 1
ATOM 7489 C CA . ARG C 1 252 ? 3.622 15.019 108.443 1.00 17.56 252 ARG C CA 1
ATOM 7490 C C . ARG C 1 252 ? 3.687 14.447 107.025 1.00 16.50 252 ARG C C 1
ATOM 7491 O O . ARG C 1 252 ? 3.467 13.253 106.806 1.00 17.38 252 ARG C O 1
ATOM 7499 N N . LEU C 1 253 ? 4.036 15.279 106.051 1.00 15.12 253 LEU C N 1
ATOM 7500 C CA . LEU C 1 253 ? 4.170 14.793 104.672 1.00 14.41 253 LEU C CA 1
ATOM 7501 C C . LEU C 1 253 ? 5.203 13.676 104.554 1.00 15.42 253 LEU C C 1
ATOM 7502 O O . LEU C 1 253 ? 5.034 12.723 103.784 1.00 15.03 253 LEU C O 1
ATOM 7507 N N . VAL C 1 254 ? 6.301 13.825 105.286 1.00 15.45 254 VAL C N 1
ATOM 7508 C CA . VAL C 1 254 ? 7.380 12.849 105.246 1.00 16.23 254 VAL C CA 1
ATOM 7509 C C . VAL C 1 254 ? 6.934 11.538 105.885 1.00 17.03 254 VAL C C 1
ATOM 7510 O O . VAL C 1 254 ? 7.131 10.446 105.310 1.00 17.53 254 VAL C O 1
ATOM 7514 N N . LYS C 1 255 ? 6.304 11.647 107.053 1.00 18.27 255 LYS C N 1
ATOM 7515 C CA . LYS C 1 255 ? 5.799 10.464 107.773 1.00 20.12 255 LYS C CA 1
ATOM 7516 C C . LYS C 1 255 ? 4.810 9.702 106.914 1.00 20.29 255 LYS C C 1
ATOM 7517 O O . LYS C 1 255 ? 4.846 8.464 106.853 1.00 21.17 255 LYS C O 1
ATOM 7523 N N . GLU C 1 256 ? 3.950 10.438 106.217 1.00 19.97 256 GLU C N 1
ATOM 7524 C CA . GLU C 1 256 ? 2.955 9.796 105.352 1.00 20.60 256 GLU C CA 1
ATOM 7525 C C . GLU C 1 256 ? 3.491 9.375 103.967 1.00 19.57 256 GLU C C 1
ATOM 7526 O O . GLU C 1 256 ? 2.778 8.733 103.210 1.00 19.60 256 GLU C O 1
ATOM 7532 N N . GLU C 1 257 ? 4.747 9.705 103.649 1.00 18.00 257 GLU C N 1
ATOM 7533 C CA . GLU C 1 257 ? 5.329 9.443 102.318 1.00 18.15 257 GLU C CA 1
ATOM 7534 C C . GLU C 1 257 ? 4.455 10.035 101.205 1.00 16.79 257 GLU C C 1
ATOM 7535 O O . GLU C 1 257 ? 4.253 9.411 100.155 1.00 16.69 257 GLU C O 1
ATOM 7541 N N . ALA C 1 258 ? 3.926 11.233 101.459 1.00 15.96 258 ALA C N 1
ATOM 7542 C CA . ALA C 1 258 ? 2.889 11.824 100.603 1.00 15.31 258 ALA C CA 1
ATOM 7543 C C . ALA C 1 258 ? 3.393 12.470 99.325 1.00 14.88 258 ALA C C 1
ATOM 7544 O O . ALA C 1 258 ? 2.643 12.560 98.350 1.00 15.51 258 ALA C O 1
ATOM 7546 N N . VAL C 1 259 ? 4.648 12.916 99.313 1.00 14.46 259 VAL C N 1
ATOM 7547 C CA . VAL C 1 259 ? 5.154 13.691 98.177 1.00 14.81 259 VAL C CA 1
ATOM 7548 C C . VAL C 1 259 ? 6.621 13.364 97.843 1.00 15.06 259 VAL C C 1
ATOM 7549 O O . VAL C 1 259 ? 7.360 12.804 98.663 1.00 16.54 259 VAL C O 1
ATOM 7553 N N . ASP C 1 260 ? 7.020 13.730 96.626 1.00 14.98 260 ASP C N 1
ATOM 7554 C CA . ASP C 1 260 ? 8.397 13.609 96.174 1.00 14.73 260 ASP C CA 1
ATOM 7555 C C . ASP C 1 260 ? 9.165 14.910 96.391 1.00 14.77 260 ASP C C 1
ATOM 7556 O O . ASP C 1 260 ? 10.393 14.889 96.561 1.00 14.99 260 ASP C O 1
ATOM 7561 N N . TYR C 1 261 ? 8.433 16.029 96.367 1.00 14.27 261 TYR C N 1
ATOM 7562 C CA . TYR C 1 261 ? 8.978 17.381 96.466 1.00 13.69 261 TYR C CA 1
ATOM 7563 C C . TYR C 1 261 ? 8.156 18.189 97.448 1.00 13.52 261 TYR C C 1
ATOM 7564 O O . TYR C 1 261 ? 6.963 17.937 97.617 1.00 13.58 261 TYR C O 1
ATOM 7573 N N . VAL C 1 262 ? 8.811 19.169 98.073 1.00 13.05 262 VAL C N 1
ATOM 7574 C CA . VAL C 1 262 ? 8.121 20.275 98.741 1.00 13.41 262 VAL C CA 1
ATOM 7575 C C . VAL C 1 262 ? 8.532 21.574 98.038 1.00 13.59 262 VAL C C 1
ATOM 7576 O O . VAL C 1 262 ? 9.714 21.773 97.741 1.00 13.60 262 VAL C O 1
ATOM 7580 N N . ASN C 1 263 ? 7.552 22.428 97.753 1.00 13.02 263 ASN C N 1
ATOM 7581 C CA . ASN C 1 263 ? 7.825 23.779 97.274 1.00 13.21 263 ASN C CA 1
ATOM 7582 C C . ASN C 1 263 ? 7.866 24.685 98.481 1.00 13.68 263 ASN C C 1
ATOM 7583 O O . ASN C 1 263 ? 6.821 24.972 99.075 1.00 14.70 263 ASN C O 1
ATOM 7588 N N . ILE C 1 264 ? 9.067 25.089 98.892 1.00 12.98 264 ILE C N 1
ATOM 7589 C CA . ILE C 1 264 ? 9.175 26.049 99.992 1.00 13.50 264 ILE C CA 1
ATOM 7590 C C . ILE C 1 264 ? 8.841 27.448 99.482 1.00 14.32 264 ILE C C 1
ATOM 7591 O O . ILE C 1 264 ? 9.345 27.860 98.440 1.00 14.41 264 ILE C O 1
ATOM 7596 N N . LYS C 1 265 ? 8.006 28.181 100.207 1.00 14.19 265 LYS C N 1
ATOM 7597 C CA . LYS C 1 265 ? 7.909 29.627 99.968 1.00 14.10 265 LYS C CA 1
ATOM 7598 C C . LYS C 1 265 ? 8.138 30.330 101.293 1.00 14.18 265 LYS C C 1
ATOM 7599 O O . LYS C 1 265 ? 7.535 29.985 102.319 1.00 13.91 265 LYS C O 1
ATOM 7605 N N . LEU C 1 266 ? 9.025 31.314 101.286 1.00 13.68 266 LEU C N 1
ATOM 7606 C CA . LEU C 1 266 ? 9.257 32.120 102.476 1.00 13.83 266 LEU C CA 1
ATOM 7607 C C . LEU C 1 266 ? 7.965 32.791 102.935 1.00 13.69 266 LEU C C 1
ATOM 7608 O O . LEU C 1 266 ? 7.747 32.951 104.133 1.00 14.47 266 LEU C O 1
ATOM 7621 N N . LYS C 1 268 ? 5.113 31.518 103.051 1.00 13.79 268 LYS C N 1
ATOM 7622 C CA . LYS C 1 268 ? 4.333 30.566 103.860 1.00 14.36 268 LYS C CA 1
ATOM 7623 C C . LYS C 1 268 ? 5.020 30.292 105.196 1.00 15.08 268 LYS C C 1
ATOM 7624 O O . LYS C 1 268 ? 4.354 30.190 106.244 1.00 15.78 268 LYS C O 1
ATOM 7630 N N . SER C 1 269 ? 6.345 30.177 105.147 1.00 14.57 269 SER C N 1
ATOM 7631 C CA . SER C 1 269 ? 7.125 29.552 106.229 1.00 14.50 269 SER C CA 1
ATOM 7632 C C . SER C 1 269 ? 7.916 30.499 107.103 1.00 15.28 269 SER C C 1
ATOM 7633 O O . SER C 1 269 ? 8.259 30.171 108.244 1.00 15.50 269 SER C O 1
ATOM 7636 N N . GLY C 1 270 ? 8.233 31.671 106.562 1.00 14.57 270 GLY C N 1
ATOM 7637 C CA . GLY C 1 270 ? 9.283 32.502 107.170 1.00 15.21 270 GLY C CA 1
ATOM 7638 C C . GLY C 1 270 ? 10.648 31.866 106.984 1.00 15.19 270 GLY C C 1
ATOM 7639 O O . GLY C 1 270 ? 10.777 30.771 106.409 1.00 15.40 270 GLY C O 1
ATOM 7640 N N . ILE C 1 271 ? 11.685 32.552 107.448 1.00 14.98 271 ILE C N 1
ATOM 7641 C CA . ILE C 1 271 ? 13.034 32.012 107.360 1.00 14.83 271 ILE C CA 1
ATOM 7642 C C . ILE C 1 271 ? 13.197 30.817 108.302 1.00 14.37 271 ILE C C 1
ATOM 7643 O O . ILE C 1 271 ? 13.809 29.806 107.946 1.00 15.03 271 ILE C O 1
ATOM 7648 N N . SER C 1 272 ? 12.649 30.941 109.506 1.00 14.12 272 SER C N 1
ATOM 7649 C CA . SER C 1 272 ? 12.801 29.898 110.515 1.00 13.50 272 SER C CA 1
ATOM 7650 C C . SER C 1 272 ? 12.277 28.536 110.057 1.00 13.28 272 SER C C 1
ATOM 7651 O O . SER C 1 272 ? 13.042 27.557 110.061 1.00 14.13 272 SER C O 1
ATOM 7654 N N . ASP C 1 273 ? 10.997 28.463 109.662 1.00 13.55 273 ASP C N 1
ATOM 7655 C CA . ASP C 1 273 ? 10.452 27.189 109.231 1.00 12.62 273 ASP C CA 1
ATOM 7656 C C . ASP C 1 273 ? 11.098 26.756 107.918 1.00 12.82 273 ASP C C 1
ATOM 7657 O O . ASP C 1 273 ? 11.269 25.572 107.692 1.00 13.26 273 ASP C O 1
ATOM 7662 N N . ALA C 1 274 ? 11.410 27.700 107.024 1.00 12.74 274 ALA C N 1
ATOM 7663 C CA . ALA C 1 274 ? 12.077 27.290 105.767 1.00 12.51 274 ALA C CA 1
ATOM 7664 C C . ALA C 1 274 ? 13.413 26.575 106.003 1.00 12.98 274 ALA C C 1
ATOM 7665 O O . ALA C 1 274 ? 13.696 25.572 105.350 1.00 13.39 274 ALA C O 1
ATOM 7667 N N . LEU C 1 275 ? 14.221 27.086 106.940 1.00 12.74 275 LEU C N 1
ATOM 7668 C CA . LEU C 1 275 ? 15.493 26.435 107.274 1.00 13.36 275 LEU C CA 1
ATOM 7669 C C . LEU C 1 275 ? 15.230 25.063 107.840 1.00 13.12 275 LEU C C 1
ATOM 7670 O O . LEU C 1 275 ? 15.916 24.090 107.473 1.00 13.74 275 LEU C O 1
ATOM 7675 N N . ALA C 1 276 ? 14.195 24.954 108.669 1.00 13.11 276 ALA C N 1
ATOM 7676 C CA . ALA C 1 276 ? 13.843 23.640 109.223 1.00 12.62 276 ALA C CA 1
ATOM 7677 C C . ALA C 1 276 ? 13.444 22.681 108.122 1.00 12.75 276 ALA C C 1
ATOM 7678 O O . ALA C 1 276 ? 13.863 21.522 108.119 1.00 13.54 276 ALA C O 1
ATOM 7680 N N . ILE C 1 277 ? 12.656 23.162 107.169 1.00 12.65 277 ILE C N 1
ATOM 7681 C CA . ILE C 1 277 ? 12.206 22.306 106.072 1.00 12.70 277 ILE C CA 1
ATOM 7682 C C . ILE C 1 277 ? 13.363 21.825 105.194 1.00 13.61 277 ILE C C 1
ATOM 7683 O O . ILE C 1 277 ? 13.391 20.669 104.794 1.00 14.02 277 ILE C O 1
ATOM 7688 N N . VAL C 1 278 ? 14.333 22.706 104.930 1.00 13.31 278 VAL C N 1
ATOM 7689 C CA . VAL C 1 278 ? 15.526 22.301 104.182 1.00 13.45 278 VAL C CA 1
ATOM 7690 C C . VAL C 1 278 ? 16.201 21.136 104.916 1.00 14.23 278 VAL C C 1
ATOM 7691 O O . VAL C 1 278 ? 16.538 20.119 104.305 1.00 15.32 278 VAL C O 1
ATOM 7695 N N . GLU C 1 279 ? 16.368 21.273 106.233 1.00 14.19 279 GLU C N 1
ATOM 7696 C CA . GLU C 1 279 ? 17.040 20.221 107.019 1.00 15.61 279 GLU C CA 1
ATOM 7697 C C . GLU C 1 279 ? 16.266 18.922 107.070 1.00 15.72 279 GLU C C 1
ATOM 7698 O O . GLU C 1 279 ? 16.860 17.846 106.915 1.00 15.96 279 GLU C O 1
ATOM 7704 N N . ILE C 1 280 ? 14.949 19.013 107.249 1.00 14.89 280 ILE C N 1
ATOM 7705 C CA . ILE C 1 280 ? 14.083 17.832 107.203 1.00 15.05 280 ILE C CA 1
ATOM 7706 C C . ILE C 1 280 ? 14.195 17.145 105.841 1.00 15.72 280 ILE C C 1
ATOM 7707 O O . ILE C 1 280 ? 14.382 15.928 105.753 1.00 16.26 280 ILE C O 1
ATOM 7712 N N . ALA C 1 281 ? 14.091 17.928 104.770 1.00 15.47 281 ALA C N 1
ATOM 7713 C CA . ALA C 1 281 ? 14.102 17.347 103.427 1.00 15.42 281 ALA C CA 1
ATOM 7714 C C . ALA C 1 281 ? 15.424 16.615 103.174 1.00 15.94 281 ALA C C 1
ATOM 7715 O O . ALA C 1 281 ? 15.448 15.479 102.661 1.00 16.09 281 ALA C O 1
ATOM 7717 N N . GLU C 1 282 ? 16.523 17.232 103.600 1.00 15.44 282 GLU C N 1
ATOM 7718 C CA . GLU C 1 282 ? 17.846 16.666 103.367 1.00 15.68 282 GLU C CA 1
ATOM 7719 C C . GLU C 1 282 ? 18.136 15.467 104.268 1.00 15.39 282 GLU C C 1
ATOM 7720 O O . GLU C 1 282 ? 19.101 14.744 104.042 1.00 16.87 282 GLU C O 1
ATOM 7726 N N . SER C 1 283 ? 17.243 15.235 105.232 1.00 14.77 283 SER C N 1
ATOM 7727 C CA . SER C 1 283 ? 17.354 14.084 106.134 1.00 14.92 283 SER C CA 1
ATOM 7728 C C . SER C 1 283 ? 16.353 12.986 105.786 1.00 15.58 283 SER C C 1
ATOM 7729 O O . SER C 1 283 ? 16.217 12.012 106.531 1.00 15.39 283 SER C O 1
ATOM 7732 N N . SER C 1 284 ? 15.657 13.141 104.658 1.00 17.17 284 SER C N 1
ATOM 7733 C CA . SER C 1 284 ? 14.491 12.309 104.359 1.00 18.90 284 SER C CA 1
ATOM 7734 C C . SER C 1 284 ? 14.310 11.942 102.887 1.00 20.11 284 SER C C 1
ATOM 7735 O O . SER C 1 284 ? 13.268 11.386 102.526 1.00 20.80 284 SER C O 1
ATOM 7738 N N . GLY C 1 285 ? 15.272 12.274 102.032 1.00 19.99 285 GLY C N 1
ATOM 7739 C CA . GLY C 1 285 ? 15.118 11.938 100.594 1.00 20.64 285 GLY C CA 1
ATOM 7740 C C . GLY C 1 285 ? 14.064 12.756 99.847 1.00 20.44 285 GLY C C 1
ATOM 7741 O O . GLY C 1 285 ? 13.682 12.424 98.714 1.00 21.38 285 GLY C O 1
ATOM 7742 N N . LEU C 1 286 ? 13.587 13.819 100.485 1.00 19.86 286 LEU C N 1
ATOM 7743 C CA . LEU C 1 286 ? 12.686 14.773 99.841 1.00 19.83 286 LEU C CA 1
ATOM 7744 C C . LEU C 1 286 ? 13.507 15.716 98.984 1.00 19.53 286 LEU C C 1
ATOM 7745 O O . LEU C 1 286 ? 14.575 16.167 99.403 1.00 20.05 286 LEU C O 1
ATOM 7750 N N . LYS C 1 287 ? 13.005 16.033 97.790 1.00 17.75 287 LYS C N 1
ATOM 7751 C CA . LYS C 1 287 ? 13.615 17.048 96.940 1.00 17.35 287 LYS C CA 1
ATOM 7752 C C . LYS C 1 287 ? 12.856 18.358 97.133 1.00 15.87 287 LYS C C 1
ATOM 7753 O O . LYS C 1 287 ? 11.735 18.362 97.637 1.00 15.24 287 LYS C O 1
ATOM 7759 N N . LEU C 1 288 ? 13.485 19.469 96.763 1.00 15.25 288 LEU C N 1
ATOM 7760 C CA . LEU C 1 288 ? 12.910 20.787 97.047 1.00 14.82 288 LEU C CA 1
ATOM 7761 C C . LEU C 1 288 ? 12.920 21.699 95.847 1.00 15.11 288 LEU C C 1
ATOM 7762 O O . LEU C 1 288 ? 13.840 21.656 95.019 1.00 15.17 288 LEU C O 1
ATOM 7775 N N . ILE C 1 290 ? 11.815 26.111 95.287 1.00 14.54 290 ILE C N 1
ATOM 7776 C CA . ILE C 1 290 ? 11.450 27.320 96.010 1.00 14.56 290 ILE C CA 1
ATOM 7777 C C . ILE C 1 290 ? 10.585 28.198 95.118 1.00 14.87 290 ILE C C 1
ATOM 7778 O O . ILE C 1 290 ? 10.851 28.341 93.921 1.00 15.27 290 ILE C O 1
ATOM 7783 N N . GLY C 1 291 ? 9.513 28.727 95.697 1.00 15.35 291 GLY C N 1
ATOM 7784 C CA . GLY C 1 291 ? 8.565 29.520 94.929 1.00 15.20 291 GLY C CA 1
ATOM 7785 C C . GLY C 1 291 ? 8.326 30.898 95.510 1.00 15.24 291 GLY C C 1
ATOM 7786 O O . GLY C 1 291 ? 9.078 31.362 96.358 1.00 15.39 291 GLY C O 1
ATOM 7787 N N . CYS C 1 292 ? 7.283 31.565 95.041 1.00 14.50 292 CYS C N 1
ATOM 7788 C CA . CYS C 1 292 ? 6.993 32.920 95.494 1.00 14.92 292 CYS C CA 1
ATOM 7789 C C . CYS C 1 292 ? 5.493 33.210 95.436 1.00 14.84 292 CYS C C 1
ATOM 7790 O O . CYS C 1 292 ? 4.703 32.374 94.966 1.00 15.43 292 CYS C O 1
ATOM 7801 N N . GLY C 1 294 ? 3.730 37.280 95.283 1.00 15.67 294 GLY C N 1
ATOM 7802 C CA . GLY C 1 294 ? 3.775 38.473 94.406 1.00 15.55 294 GLY C CA 1
ATOM 7803 C C . GLY C 1 294 ? 4.882 39.444 94.761 1.00 15.76 294 GLY C C 1
ATOM 7804 O O . GLY C 1 294 ? 4.732 40.674 94.586 1.00 16.08 294 GLY C O 1
ATOM 7805 N N . GLU C 1 295 ? 6.000 38.902 95.250 1.00 15.48 295 GLU C N 1
ATOM 7806 C CA . GLU C 1 295 ? 7.157 39.717 95.620 1.00 14.79 295 GLU C CA 1
ATOM 7807 C C . GLU C 1 295 ? 7.655 40.576 94.469 1.00 14.68 295 GLU C C 1
ATOM 7808 O O . GLU C 1 295 ? 7.680 40.128 93.323 1.00 16.13 295 GLU C O 1
ATOM 7814 N N . SER C 1 296 ? 8.041 41.801 94.807 1.00 14.95 296 SER C N 1
ATOM 7815 C CA . SER C 1 296 ? 8.802 42.661 93.907 1.00 14.59 296 SER C CA 1
ATOM 7816 C C . SER C 1 296 ? 10.282 42.258 94.002 1.00 14.81 296 SER C C 1
ATOM 7817 O O . SER C 1 296 ? 10.621 41.290 94.681 1.00 14.84 296 SER C O 1
ATOM 7820 N N . SER C 1 297 ? 11.170 43.007 93.347 1.00 15.38 297 SER C N 1
ATOM 7821 C CA . SER C 1 297 ? 12.586 42.645 93.393 1.00 15.82 297 SER C CA 1
ATOM 7822 C C . SER C 1 297 ? 13.166 42.635 94.818 1.00 15.45 297 SER C C 1
ATOM 7823 O O . SER C 1 297 ? 13.928 41.740 95.155 1.00 15.62 297 SER C O 1
ATOM 7826 N N . LEU C 1 298 ? 12.790 43.598 95.672 1.00 15.89 298 LEU C N 1
ATOM 7827 C CA . LEU C 1 298 ? 13.294 43.598 97.050 1.00 15.74 298 LEU C CA 1
ATOM 7828 C C . LEU C 1 298 ? 12.794 42.345 97.767 1.00 15.17 298 LEU C C 1
ATOM 7829 O O . LEU C 1 298 ? 13.478 41.791 98.633 1.00 15.62 298 LEU C O 1
ATOM 7834 N N . GLY C 1 299 ? 11.596 41.902 97.401 1.00 14.78 299 GLY C N 1
ATOM 7835 C CA . GLY C 1 299 ? 11.034 40.698 98.015 1.00 15.35 299 GLY C CA 1
ATOM 7836 C C . GLY C 1 299 ? 11.677 39.419 97.516 1.00 15.57 299 GLY C C 1
ATOM 7837 O O . GLY C 1 299 ? 11.962 38.492 98.288 1.00 15.37 299 GLY C O 1
ATOM 7838 N N . ILE C 1 300 ? 11.887 39.347 96.210 1.00 15.45 300 ILE C N 1
ATOM 7839 C CA . ILE C 1 300 ? 12.492 38.159 95.618 1.00 16.58 300 ILE C CA 1
ATOM 7840 C C . ILE C 1 300 ? 13.947 37.990 96.119 1.00 15.26 300 ILE C C 1
ATOM 7841 O O . ILE C 1 300 ? 14.449 36.873 96.270 1.00 14.97 300 ILE C O 1
ATOM 7846 N N . ASN C 1 301 ? 14.602 39.115 96.409 1.00 14.68 301 ASN C N 1
ATOM 7847 C CA . ASN C 1 301 ? 15.927 39.097 97.028 1.00 13.99 301 ASN C CA 1
ATOM 7848 C C . ASN C 1 301 ? 15.994 38.126 98.216 1.00 13.62 301 ASN C C 1
ATOM 7849 O O . ASN C 1 301 ? 17.016 37.465 98.445 1.00 14.68 301 ASN C O 1
ATOM 7854 N N . GLN C 1 302 ? 14.906 38.071 98.991 1.00 13.91 302 GLN C N 1
ATOM 7855 C CA . GLN C 1 302 ? 14.908 37.250 100.203 1.00 13.31 302 GLN C CA 1
ATOM 7856 C C . GLN C 1 302 ? 15.099 35.790 99.825 1.00 13.51 302 GLN C C 1
ATOM 7857 O O . GLN C 1 302 ? 15.903 35.077 100.421 1.00 13.84 302 GLN C O 1
ATOM 7863 N N . SER C 1 303 ? 14.368 35.379 98.789 1.00 13.63 303 SER C N 1
ATOM 7864 C CA . SER C 1 303 ? 14.415 34.020 98.294 1.00 13.57 303 SER C CA 1
ATOM 7865 C C . SER C 1 303 ? 15.693 33.709 97.532 1.00 13.61 303 SER C C 1
ATOM 7866 O O . SER C 1 303 ? 16.189 32.589 97.597 1.00 14.01 303 SER C O 1
ATOM 7869 N N . VAL C 1 304 ? 16.226 34.703 96.820 1.00 13.78 304 VAL C N 1
ATOM 7870 C CA . VAL C 1 304 ? 17.483 34.510 96.098 1.00 13.95 304 VAL C CA 1
ATOM 7871 C C . VAL C 1 304 ? 18.616 34.218 97.080 1.00 13.56 304 VAL C C 1
ATOM 7872 O O . VAL C 1 304 ? 19.367 33.265 96.906 1.00 14.30 304 VAL C O 1
ATOM 7876 N N . HIS C 1 305 ? 18.733 35.020 98.139 1.00 14.16 305 HIS C N 1
ATOM 7877 C CA . HIS C 1 305 ? 19.774 34.755 99.130 1.00 13.26 305 HIS C CA 1
ATOM 7878 C C . HIS C 1 305 ? 19.546 33.440 99.854 1.00 13.18 305 HIS C C 1
ATOM 7879 O O . HIS C 1 305 ? 20.496 32.692 100.137 1.00 13.17 305 HIS C O 1
ATOM 7886 N N . PHE C 1 306 ? 18.279 33.114 100.112 1.00 12.80 306 PHE C N 1
ATOM 7887 C CA . PHE C 1 306 ? 17.996 31.849 100.771 1.00 13.27 306 PHE C CA 1
ATOM 7888 C C . PHE C 1 306 ? 18.439 30.660 99.895 1.00 13.62 306 PHE C C 1
ATOM 7889 O O . PHE C 1 306 ? 19.057 29.706 100.381 1.00 14.02 306 PHE C O 1
ATOM 7897 N N . ALA C 1 307 ? 18.146 30.746 98.598 1.00 13.18 307 ALA C N 1
ATOM 7898 C CA . ALA C 1 307 ? 18.454 29.690 97.660 1.00 13.17 307 ALA C CA 1
ATOM 7899 C C . ALA C 1 307 ? 19.953 29.610 97.340 1.00 13.69 307 ALA C C 1
ATOM 7900 O O . ALA C 1 307 ? 20.498 28.514 97.227 1.00 13.14 307 ALA C O 1
ATOM 7902 N N . LEU C 1 308 ? 20.604 30.768 97.191 1.00 14.05 308 LEU C N 1
ATOM 7903 C CA . LEU C 1 308 ? 22.047 30.783 96.957 1.00 14.63 308 LEU C CA 1
ATOM 7904 C C . LEU C 1 308 ? 22.775 30.205 98.168 1.00 14.75 308 LEU C C 1
ATOM 7905 O O . LEU C 1 308 ? 23.673 29.379 98.031 1.00 15.11 308 LEU C O 1
ATOM 7910 N N . GLY C 1 309 ? 22.376 30.641 99.360 1.00 14.99 309 GLY C N 1
ATOM 7911 C CA . GLY C 1 309 ? 23.118 30.267 100.558 1.00 14.18 309 GLY C CA 1
ATOM 7912 C C . GLY C 1 309 ? 22.949 28.803 100.913 1.00 14.58 309 GLY C C 1
ATOM 7913 O O . GLY C 1 309 ? 23.919 28.103 101.191 1.00 14.31 309 GLY C O 1
ATOM 7914 N N . THR C 1 310 ? 21.706 28.329 100.898 1.00 14.27 310 THR C N 1
ATOM 7915 C CA . THR C 1 310 ? 21.463 26.922 101.268 1.00 14.23 310 THR C CA 1
ATOM 7916 C C . THR C 1 310 ? 21.785 25.961 100.137 1.00 14.38 310 THR C C 1
ATOM 7917 O O . THR C 1 310 ? 22.127 24.805 100.372 1.00 14.83 310 THR C O 1
ATOM 7921 N N . GLY C 1 311 ? 21.657 26.447 98.908 1.00 13.78 311 GLY C N 1
ATOM 7922 C CA . GLY C 1 311 ? 21.860 25.610 97.725 1.00 14.68 311 GLY C CA 1
ATOM 7923 C C . GLY C 1 311 ? 20.939 24.402 97.690 1.00 14.50 311 GLY C C 1
ATOM 7924 O O . GLY C 1 311 ? 21.265 23.374 97.105 1.00 16.38 311 GLY C O 1
ATOM 7925 N N . ALA C 1 312 ? 19.774 24.538 98.317 1.00 15.08 312 ALA C N 1
ATOM 7926 C CA . ALA C 1 312 ? 18.944 23.378 98.635 1.00 14.40 312 ALA C CA 1
ATOM 7927 C C . ALA C 1 312 ? 18.002 22.927 97.532 1.00 14.55 312 ALA C C 1
ATOM 7928 O O . ALA C 1 312 ? 17.411 21.856 97.641 1.00 15.02 312 ALA C O 1
ATOM 7930 N N . PHE C 1 313 ? 17.869 23.728 96.478 1.00 14.15 313 PHE C N 1
ATOM 7931 C CA . PHE C 1 313 ? 16.747 23.562 95.541 1.00 13.47 313 PHE C CA 1
ATOM 7932 C C . PHE C 1 313 ? 17.140 23.018 94.173 1.00 14.32 313 PHE C C 1
ATOM 7933 O O . PHE C 1 313 ? 18.074 23.515 93.533 1.00 14.90 313 PHE C O 1
ATOM 7941 N N . GLU C 1 314 ? 16.399 22.013 93.717 1.00 14.31 314 GLU C N 1
ATOM 7942 C CA . GLU C 1 314 ? 16.584 21.498 92.369 1.00 15.06 314 GLU C CA 1
ATOM 7943 C C . GLU C 1 314 ? 16.023 22.485 91.340 1.00 14.90 314 GLU C C 1
ATOM 7944 O O . GLU C 1 314 ? 16.622 22.706 90.268 1.00 15.71 314 GLU C O 1
ATOM 7950 N N . PHE C 1 315 ? 14.884 23.087 91.686 1.00 13.92 315 PHE C N 1
ATOM 7951 C CA . PHE C 1 315 ? 14.189 24.045 90.834 1.00 13.99 315 PHE C CA 1
ATOM 7952 C C . PHE C 1 315 ? 13.869 25.324 91.587 1.00 14.13 315 PHE C C 1
ATOM 7953 O O . PHE C 1 315 ? 13.629 25.285 92.781 1.00 14.58 315 PHE C O 1
ATOM 7961 N N . HIS C 1 316 ? 13.829 26.441 90.857 1.00 14.30 316 HIS C N 1
ATOM 7962 C CA . HIS C 1 316 ? 13.517 27.746 91.416 1.00 14.28 316 HIS C CA 1
ATOM 7963 C C . HIS C 1 316 ? 12.406 28.352 90.596 1.00 14.60 316 HIS C C 1
ATOM 7964 O O . HIS C 1 316 ? 12.500 28.406 89.363 1.00 14.93 316 HIS C O 1
ATOM 7971 N N . ASP C 1 317 ? 11.344 28.770 91.277 1.00 14.58 317 ASP C N 1
ATOM 7972 C CA . ASP C 1 317 ? 10.211 29.433 90.648 1.00 15.02 317 ASP C CA 1
ATOM 7973 C C . ASP C 1 317 ? 10.125 30.795 91.305 1.00 15.21 317 ASP C C 1
ATOM 7974 O O . ASP C 1 317 ? 9.246 31.044 92.127 1.00 15.26 317 ASP C O 1
ATOM 7979 N N . LEU C 1 318 ? 11.064 31.674 90.932 1.00 15.28 318 LEU C N 1
ATOM 7980 C CA . LEU C 1 318 ? 11.229 32.984 91.551 1.00 15.37 318 LEU C CA 1
ATOM 7981 C C . LEU C 1 318 ? 11.058 34.043 90.477 1.00 15.34 318 LEU C C 1
ATOM 7982 O O . LEU C 1 318 ? 12.013 34.707 90.071 1.00 16.07 318 LEU C O 1
ATOM 7987 N N . ASP C 1 319 ? 9.823 34.178 90.011 1.00 15.66 319 ASP C N 1
ATOM 7988 C CA . ASP C 1 319 ? 9.528 34.967 88.808 1.00 16.25 319 ASP C CA 1
ATOM 7989 C C . ASP C 1 319 ? 8.510 36.092 89.029 1.00 16.36 319 ASP C C 1
ATOM 7990 O O . ASP C 1 319 ? 8.126 36.770 88.077 1.00 16.17 319 ASP C O 1
ATOM 7995 N N . SER C 1 320 ? 8.082 36.314 90.271 1.00 16.49 320 SER C N 1
ATOM 7996 C CA . SER C 1 320 ? 7.041 37.317 90.520 1.00 17.25 320 SER C CA 1
ATOM 7997 C C . SER C 1 320 ? 7.480 38.709 90.081 1.00 17.98 320 SER C C 1
ATOM 7998 O O . SER C 1 320 ? 6.710 39.458 89.491 1.00 18.49 320 SER C O 1
ATOM 8001 N N . HIS C 1 321 ? 8.732 39.040 90.360 1.00 18.08 321 HIS C N 1
ATOM 8002 C CA . HIS C 1 321 ? 9.251 40.352 89.984 1.00 19.30 321 HIS C CA 1
ATOM 8003 C C . HIS C 1 321 ? 9.343 40.501 88.463 1.00 21.00 321 HIS C C 1
ATOM 8004 O O . HIS C 1 321 ? 9.273 41.617 87.941 1.00 21.81 321 HIS C O 1
ATOM 8011 N N . LEU C 1 322 ? 9.468 39.381 87.756 1.00 22.23 322 LEU C N 1
ATOM 8012 C CA . LEU C 1 322 ? 9.565 39.406 86.293 1.00 24.98 322 LEU C CA 1
ATOM 8013 C C . LEU C 1 322 ? 8.189 39.582 85.651 1.00 28.05 322 LEU C C 1
ATOM 8014 O O . LEU C 1 322 ? 8.085 39.850 84.449 1.00 28.51 322 LEU C O 1
ATOM 8027 N N . LEU C 1 324 ? 6.086 41.795 86.938 1.00 37.85 324 LEU C N 1
ATOM 8028 C CA . LEU C 1 324 ? 5.765 43.191 87.244 1.00 39.40 324 LEU C CA 1
ATOM 8029 C C . LEU C 1 324 ? 6.123 44.151 86.114 1.00 40.46 324 LEU C C 1
ATOM 8030 O O . LEU C 1 324 ? 6.821 43.778 85.159 1.00 41.10 324 LEU C O 1
ATOM 8035 N N . LYS C 1 325 ? 5.657 45.393 86.250 1.00 41.14 325 LYS C N 1
ATOM 8036 C CA . LYS C 1 325 ? 5.667 46.366 85.162 1.00 41.75 325 LYS C CA 1
ATOM 8037 C C . LYS C 1 325 ? 6.724 47.439 85.384 1.00 41.82 325 LYS C C 1
ATOM 8038 O O . LYS C 1 325 ? 6.485 48.417 86.103 1.00 42.57 325 LYS C O 1
ATOM 8044 N N . GLU C 1 326 ? 7.888 47.244 84.761 1.00 41.64 326 GLU C N 1
ATOM 8045 C CA . GLU C 1 326 ? 8.988 48.218 84.771 1.00 40.83 326 GLU C CA 1
ATOM 8046 C C . GLU C 1 326 ? 9.317 48.770 86.164 1.00 40.34 326 GLU C C 1
ATOM 8047 O O . GLU C 1 326 ? 9.202 49.975 86.423 1.00 40.39 326 GLU C O 1
ATOM 8049 N N . GLU C 1 327 ? 9.718 47.874 87.061 1.00 38.94 327 GLU C N 1
ATOM 8050 C CA . GLU C 1 327 ? 10.157 48.272 88.387 1.00 37.45 327 GLU C CA 1
ATOM 8051 C C . GLU C 1 327 ? 11.588 48.789 88.316 1.00 36.03 327 GLU C C 1
ATOM 8052 O O . GLU C 1 327 ? 12.357 48.382 87.436 1.00 36.32 327 GLU C O 1
ATOM 8054 N N . VAL C 1 328 ? 11.915 49.718 89.216 1.00 33.78 328 VAL C N 1
ATOM 8055 C CA . VAL C 1 328 ? 13.293 50.077 89.539 1.00 31.42 328 VAL C CA 1
ATOM 8056 C C . VAL C 1 328 ? 13.832 48.882 90.311 1.00 28.85 328 VAL C C 1
ATOM 8057 O O . VAL C 1 328 ? 13.187 48.427 91.257 1.00 29.16 328 VAL C O 1
ATOM 8061 N N . PHE C 1 329 ? 14.997 48.369 89.916 1.00 25.62 329 PHE C N 1
ATOM 8062 C CA . PHE C 1 329 ? 15.520 47.147 90.540 1.00 22.56 329 PHE C CA 1
ATOM 8063 C C . PHE C 1 329 ? 16.026 47.406 91.941 1.00 21.84 329 PHE C C 1
ATOM 8064 O O . PHE C 1 329 ? 16.889 48.272 92.160 1.00 20.59 329 PHE C O 1
ATOM 8072 N N . ARG C 1 330 ? 15.492 46.639 92.899 1.00 19.79 330 ARG C N 1
ATOM 8073 C CA . ARG C 1 330 ? 15.806 46.845 94.300 1.00 19.74 330 ARG C CA 1
ATOM 8074 C C . ARG C 1 330 ? 16.278 45.580 95.017 1.00 19.02 330 ARG C C 1
ATOM 8075 O O . ARG C 1 330 ? 16.218 45.481 96.245 1.00 18.96 330 ARG C O 1
ATOM 8083 N N . GLY C 1 331 ? 16.764 44.621 94.239 1.00 19.07 331 GLY C N 1
ATOM 8084 C CA . GLY C 1 331 ? 17.384 43.430 94.796 1.00 18.66 331 GLY C CA 1
ATOM 8085 C C . GLY C 1 331 ? 18.851 43.658 95.124 1.00 18.32 331 GLY C C 1
ATOM 8086 O O . GLY C 1 331 ? 19.483 44.609 94.631 1.00 19.18 331 GLY C O 1
ATOM 8087 N N . LYS C 1 332 ? 19.395 42.776 95.951 1.00 17.03 332 LYS C N 1
ATOM 8088 C CA . LYS C 1 332 ? 20.825 42.729 96.230 1.00 16.76 332 LYS C CA 1
ATOM 8089 C C . LYS C 1 332 ? 21.388 41.438 95.635 1.00 16.62 332 LYS C C 1
ATOM 8090 O O . LYS C 1 332 ? 21.989 40.617 96.320 1.00 15.69 332 LYS C O 1
ATOM 8096 N N . PHE C 1 333 ? 21.153 41.264 94.339 1.00 16.03 333 PHE C N 1
ATOM 8097 C CA . PHE C 1 333 ? 21.699 40.156 93.576 1.00 16.01 333 PHE C CA 1
ATOM 8098 C C . PHE C 1 333 ? 21.738 40.619 92.130 1.00 16.20 333 PHE C C 1
ATOM 8099 O O . PHE C 1 333 ? 21.213 41.684 91.791 1.00 16.11 333 PHE C O 1
ATOM 8107 N N . ILE C 1 334 ? 22.359 39.813 91.283 1.00 16.28 334 ILE C N 1
ATOM 8108 C CA . ILE C 1 334 ? 22.406 40.113 89.852 1.00 16.68 334 ILE C CA 1
ATOM 8109 C C . ILE C 1 334 ? 21.350 39.312 89.120 1.00 16.85 334 ILE C C 1
ATOM 8110 O O . ILE C 1 334 ? 21.312 38.104 89.252 1.00 16.69 334 ILE C O 1
ATOM 8115 N N . GLN C 1 335 ? 20.500 39.986 88.342 1.00 16.71 335 GLN C N 1
ATOM 8116 C CA . GLN C 1 335 ? 19.518 39.293 87.512 1.00 17.34 335 GLN C CA 1
ATOM 8117 C C . GLN C 1 335 ? 20.059 39.214 86.090 1.00 17.92 335 GLN C C 1
ATOM 8118 O O . GLN C 1 335 ? 20.165 40.227 85.417 1.00 19.88 335 GLN C O 1
ATOM 8124 N N . ASP C 1 336 ? 20.377 38.002 85.656 1.00 17.11 336 ASP C N 1
ATOM 8125 C CA . ASP C 1 336 ? 21.106 37.739 84.413 1.00 16.91 336 ASP C CA 1
ATOM 8126 C C . ASP C 1 336 ? 20.209 36.858 83.538 1.00 16.43 336 ASP C C 1
ATOM 8127 O O . ASP C 1 336 ? 20.384 35.642 83.451 1.00 16.39 336 ASP C O 1
ATOM 8132 N N . GLY C 1 337 ? 19.243 37.488 82.878 1.00 17.53 337 GLY C N 1
ATOM 8133 C CA . GLY C 1 337 ? 18.197 36.744 82.190 1.00 17.55 337 GLY C CA 1
ATOM 8134 C C . GLY C 1 337 ? 17.466 35.869 83.198 1.00 17.99 337 GLY C C 1
ATOM 8135 O O . GLY C 1 337 ? 17.031 36.369 84.236 1.00 18.48 337 GLY C O 1
ATOM 8136 N N . PRO C 1 338 ? 17.346 34.568 82.909 1.00 18.01 338 PRO C N 1
ATOM 8137 C CA . PRO C 1 338 ? 16.701 33.674 83.893 1.00 17.66 338 PRO C CA 1
ATOM 8138 C C . PRO C 1 338 ? 17.608 33.295 85.061 1.00 17.72 338 PRO C C 1
ATOM 8139 O O . PRO C 1 338 ? 17.151 32.630 85.997 1.00 17.29 338 PRO C O 1
ATOM 8143 N N . ARG C 1 339 ? 18.872 33.711 85.022 1.00 16.46 339 ARG C N 1
ATOM 8144 C CA . ARG C 1 339 ? 19.838 33.345 86.063 1.00 16.61 339 ARG C CA 1
ATOM 8145 C C . ARG C 1 339 ? 19.881 34.427 87.136 1.00 16.24 339 ARG C C 1
ATOM 8146 O O . ARG C 1 339 ? 19.696 35.604 86.840 1.00 16.17 339 ARG C O 1
ATOM 8162 N N . ARG C 1 341 ? 22.708 35.672 90.111 1.00 16.97 341 ARG C N 1
ATOM 8163 C CA . ARG C 1 341 ? 24.075 35.465 90.565 1.00 16.93 341 ARG C CA 1
ATOM 8164 C C . ARG C 1 341 ? 24.334 36.320 91.791 1.00 17.12 341 ARG C C 1
ATOM 8165 O O . ARG C 1 341 ? 23.742 37.386 91.953 1.00 16.66 341 ARG C O 1
ATOM 8173 N N . VAL C 1 342 ? 25.236 35.852 92.641 1.00 17.17 342 VAL C N 1
ATOM 8174 C CA . VAL C 1 342 ? 25.671 36.606 93.793 1.00 18.26 342 VAL C CA 1
ATOM 8175 C C . VAL C 1 342 ? 26.443 37.849 93.344 1.00 19.12 342 VAL C C 1
ATOM 8176 O O . VAL C 1 342 ? 27.210 37.790 92.378 1.00 18.01 342 VAL C O 1
ATOM 8180 N N . LYS C 1 343 ? 26.209 38.962 94.043 1.00 21.10 343 LYS C N 1
ATOM 8181 C CA . LYS C 1 343 ? 27.038 40.167 93.907 1.00 23.43 343 LYS C CA 1
ATOM 8182 C C . LYS C 1 343 ? 28.409 39.977 94.540 1.00 25.45 343 LYS C C 1
ATOM 8183 O O . LYS C 1 343 ? 28.576 39.158 95.437 1.00 24.64 343 LYS C O 1
ATOM 8189 N N . ASP C 1 344 ? 29.398 40.736 94.070 1.00 27.97 344 ASP C N 1
ATOM 8190 C CA . ASP C 1 344 ? 30.715 40.753 94.715 1.00 31.48 344 ASP C CA 1
ATOM 8191 C C . ASP C 1 344 ? 30.608 41.537 96.014 1.00 32.82 344 ASP C C 1
ATOM 8192 O O . ASP C 1 344 ? 31.397 41.338 96.946 1.00 33.95 344 ASP C O 1
ATOM 8197 N N . GLN C 1 345 ? 29.589 42.398 96.029 1.00 34.66 345 GLN C N 1
ATOM 8198 C CA . GLN C 1 345 ? 29.301 43.440 97.020 1.00 36.30 345 GLN C CA 1
ATOM 8199 C C . GLN C 1 345 ? 30.499 44.281 97.452 1.00 36.56 345 GLN C C 1
ATOM 8200 O O . GLN C 1 345 ? 30.524 45.478 97.169 1.00 37.65 345 GLN C O 1
ATOM 8206 N N . SER D 1 2 ? 38.004 34.237 103.718 1.00 20.04 2 SER D N 1
ATOM 8207 C CA . SER D 1 2 ? 39.226 33.920 102.925 1.00 20.54 2 SER D CA 1
ATOM 8208 C C . SER D 1 2 ? 39.495 32.410 102.862 1.00 20.57 2 SER D C 1
ATOM 8209 O O . SER D 1 2 ? 38.874 31.625 103.596 1.00 20.50 2 SER D O 1
ATOM 8212 N N . ARG D 1 3 ? 40.413 32.006 101.987 1.00 20.05 3 ARG D N 1
ATOM 8213 C CA . ARG D 1 3 ? 40.561 30.591 101.637 1.00 20.06 3 ARG D CA 1
ATOM 8214 C C . ARG D 1 3 ? 41.462 29.836 102.590 1.00 19.92 3 ARG D C 1
ATOM 8215 O O . ARG D 1 3 ? 42.453 30.369 103.077 1.00 19.81 3 ARG D O 1
ATOM 8223 N N . ILE D 1 4 ? 41.122 28.577 102.842 1.00 19.11 4 ILE D N 1
ATOM 8224 C CA . ILE D 1 4 ? 41.977 27.696 103.625 1.00 19.55 4 ILE D CA 1
ATOM 8225 C C . ILE D 1 4 ? 43.308 27.461 102.910 1.00 20.21 4 ILE D C 1
ATOM 8226 O O . ILE D 1 4 ? 43.321 27.092 101.735 1.00 20.88 4 ILE D O 1
ATOM 8231 N N . VAL D 1 5 ? 44.417 27.694 103.613 1.00 20.99 5 VAL D N 1
ATOM 8232 C CA . VAL D 1 5 ? 45.742 27.399 103.042 1.00 21.90 5 VAL D CA 1
ATOM 8233 C C . VAL D 1 5 ? 46.432 26.186 103.682 1.00 22.19 5 VAL D C 1
ATOM 8234 O O . VAL D 1 5 ? 47.320 25.573 103.077 1.00 22.15 5 VAL D O 1
ATOM 8238 N N . ASN D 1 6 ? 46.026 25.833 104.896 1.00 22.19 6 ASN D N 1
ATOM 8239 C CA . ASN D 1 6 ? 46.571 24.639 105.536 1.00 23.19 6 ASN D CA 1
ATOM 8240 C C . ASN D 1 6 ? 45.601 24.040 106.537 1.00 22.52 6 ASN D C 1
ATOM 8241 O O . ASN D 1 6 ? 44.749 24.742 107.080 1.00 22.30 6 ASN D O 1
ATOM 8246 N N . VAL D 1 7 ? 45.732 22.734 106.757 1.00 21.79 7 VAL D N 1
ATOM 8247 C CA . VAL D 1 7 ? 44.991 22.034 107.804 1.00 22.01 7 VAL D CA 1
ATOM 8248 C C . VAL D 1 7 ? 45.988 21.129 108.494 1.00 22.21 7 VAL D C 1
ATOM 8249 O O . VAL D 1 7 ? 46.703 20.385 107.820 1.00 22.47 7 VAL D O 1
ATOM 8253 N N . LYS D 1 8 ? 46.061 21.213 109.819 1.00 22.22 8 LYS D N 1
ATOM 8254 C CA . LYS D 1 8 ? 46.960 20.359 110.589 1.00 22.74 8 LYS D CA 1
ATOM 8255 C C . LYS D 1 8 ? 46.204 19.534 111.627 1.00 21.94 8 LYS D C 1
ATOM 8256 O O . LYS D 1 8 ? 45.340 20.057 112.331 1.00 22.41 8 LYS D O 1
ATOM 8262 N N . LEU D 1 9 ? 46.542 18.249 111.706 1.00 21.40 9 LEU D N 1
ATOM 8263 C CA . LEU D 1 9 ? 46.056 17.364 112.761 1.00 20.89 9 LEU D CA 1
ATOM 8264 C C . LEU D 1 9 ? 47.207 17.056 113.709 1.00 21.15 9 LEU D C 1
ATOM 8265 O O . LEU D 1 9 ? 48.335 16.816 113.261 1.00 21.61 9 LEU D O 1
ATOM 8270 N N . SER D 1 10 ? 46.930 17.089 115.012 1.00 20.89 10 SER D N 1
ATOM 8271 C CA A SER D 1 10 ? 47.936 16.706 115.994 0.50 21.18 10 SER D CA 1
ATOM 8272 C CA B SER D 1 10 ? 47.934 16.779 116.035 0.50 21.20 10 SER D CA 1
ATOM 8273 C C . SER D 1 10 ? 47.327 15.940 117.147 1.00 21.41 10 SER D C 1
ATOM 8274 O O . SER D 1 10 ? 46.228 16.248 117.614 1.00 21.65 10 SER D O 1
ATOM 8279 N N . LEU D 1 11 ? 48.057 14.923 117.595 1.00 21.32 11 LEU D N 1
ATOM 8280 C CA . LEU D 1 11 ? 47.657 14.129 118.751 1.00 22.23 11 LEU D CA 1
ATOM 8281 C C . LEU D 1 11 ? 47.847 14.930 120.028 1.00 22.48 11 LEU D C 1
ATOM 8282 O O . LEU D 1 11 ? 48.937 15.455 120.271 1.00 21.70 11 LEU D O 1
ATOM 8287 N N . LYS D 1 12 ? 46.799 15.011 120.840 1.00 22.60 12 LYS D N 1
ATOM 8288 C CA . LYS D 1 12 ? 46.892 15.612 122.169 1.00 23.79 12 LYS D CA 1
ATOM 8289 C C . LYS D 1 12 ? 46.350 14.615 123.197 1.00 23.91 12 LYS D C 1
ATOM 8290 O O . LYS D 1 12 ? 45.254 14.080 123.032 1.00 23.80 12 LYS D O 1
ATOM 8296 N N . ARG D 1 13 ? 47.136 14.348 124.236 1.00 24.62 13 ARG D N 1
ATOM 8297 C CA . ARG D 1 13 ? 46.743 13.410 125.291 1.00 25.53 13 ARG D CA 1
ATOM 8298 C C . ARG D 1 13 ? 46.393 14.153 126.572 1.00 25.53 13 ARG D C 1
ATOM 8299 O O . ARG D 1 13 ? 47.056 15.132 126.926 1.00 25.26 13 ARG D O 1
ATOM 8307 N N . TYR D 1 14 ? 45.338 13.685 127.238 1.00 25.29 14 TYR D N 1
ATOM 8308 C CA . TYR D 1 14 ? 44.855 14.281 128.471 1.00 25.64 14 TYR D CA 1
ATOM 8309 C C . TYR D 1 14 ? 44.556 13.180 129.490 1.00 26.52 14 TYR D C 1
ATOM 8310 O O . TYR D 1 14 ? 43.728 12.312 129.239 1.00 27.08 14 TYR D O 1
ATOM 8319 N N . GLU D 1 15 ? 45.227 13.220 130.637 1.00 28.12 15 GLU D N 1
ATOM 8320 C CA . GLU D 1 15 ? 45.025 12.203 131.672 1.00 29.59 15 GLU D CA 1
ATOM 8321 C C . GLU D 1 15 ? 43.833 12.526 132.547 1.00 30.24 15 GLU D C 1
ATOM 8322 O O . GLU D 1 15 ? 43.598 13.689 132.868 1.00 29.86 15 GLU D O 1
ATOM 8328 N N . TYR D 1 16 ? 43.086 11.495 132.929 1.00 31.51 16 TYR D N 1
ATOM 8329 C CA . TYR D 1 16 ? 41.971 11.670 133.849 1.00 32.78 16 TYR D CA 1
ATOM 8330 C C . TYR D 1 16 ? 42.461 11.666 135.287 1.00 33.88 16 TYR D C 1
ATOM 8331 O O . TYR D 1 16 ? 43.477 11.043 135.601 1.00 33.63 16 TYR D O 1
ATOM 8340 N N . GLU D 1 17 ? 41.718 12.358 136.151 1.00 34.94 17 GLU D N 1
ATOM 8341 C CA . GLU D 1 17 ? 41.976 12.362 137.591 1.00 36.48 17 GLU D CA 1
ATOM 8342 C C . GLU D 1 17 ? 41.759 10.971 138.203 1.00 36.35 17 GLU D C 1
ATOM 8343 O O . GLU D 1 17 ? 42.442 10.594 139.161 1.00 36.68 17 GLU D O 1
ATOM 8349 N N . LYS D 1 18 ? 40.813 10.218 137.641 1.00 36.30 18 LYS D N 1
ATOM 8350 C CA . LYS D 1 18 ? 40.579 8.820 138.015 1.00 36.62 18 LYS D CA 1
ATOM 8351 C C . LYS D 1 18 ? 39.954 8.058 136.835 1.00 36.13 18 LYS D C 1
ATOM 8352 O O . LYS D 1 18 ? 39.414 8.689 135.926 1.00 36.42 18 LYS D O 1
ATOM 8358 N N . PRO D 1 19 ? 40.032 6.709 136.835 1.00 35.82 19 PRO D N 1
ATOM 8359 C CA . PRO D 1 19 ? 39.400 5.946 135.748 1.00 35.39 19 PRO D CA 1
ATOM 8360 C C . PRO D 1 19 ? 37.896 6.206 135.613 1.00 35.07 19 PRO D C 1
ATOM 8361 O O . PRO D 1 19 ? 37.181 6.292 136.617 1.00 35.31 19 PRO D O 1
ATOM 8365 N N . PHE D 1 20 ? 37.437 6.342 134.373 1.00 34.03 20 PHE D N 1
ATOM 8366 C CA . PHE D 1 20 ? 36.024 6.557 134.080 1.00 33.34 20 PHE D CA 1
ATOM 8367 C C . PHE D 1 20 ? 35.405 5.256 133.576 1.00 32.57 20 PHE D C 1
ATOM 8368 O O . PHE D 1 20 ? 35.759 4.757 132.502 1.00 32.29 20 PHE D O 1
ATOM 8376 N N . HIS D 1 21 ? 34.496 4.709 134.380 1.00 31.45 21 HIS D N 1
ATOM 8377 C CA . HIS D 1 21 ? 33.882 3.412 134.119 1.00 30.47 21 HIS D CA 1
ATOM 8378 C C . HIS D 1 21 ? 32.413 3.595 133.729 1.00 29.79 21 HIS D C 1
ATOM 8379 O O . HIS D 1 21 ? 31.625 4.184 134.479 1.00 28.54 21 HIS D O 1
ATOM 8386 N N . ILE D 1 22 ? 32.079 3.115 132.529 1.00 28.59 22 ILE D N 1
ATOM 8387 C CA . ILE D 1 22 ? 30.714 3.088 131.995 1.00 28.07 22 ILE D CA 1
ATOM 8388 C C . ILE D 1 22 ? 30.461 1.674 131.484 1.00 28.12 22 ILE D C 1
ATOM 8389 O O . ILE D 1 22 ? 31.389 0.871 131.393 1.00 27.45 22 ILE D O 1
ATOM 8394 N N . THR D 1 23 ? 29.216 1.365 131.147 1.00 28.31 23 THR D N 1
ATOM 8395 C CA . THR D 1 23 ? 28.897 0.036 130.638 1.00 29.00 23 THR D CA 1
ATOM 8396 C C . THR D 1 23 ? 29.816 -0.321 129.467 1.00 29.68 23 THR D C 1
ATOM 8397 O O . THR D 1 23 ? 29.862 0.383 128.453 1.00 30.01 23 THR D O 1
ATOM 8401 N N . GLY D 1 24 ? 30.594 -1.379 129.657 1.00 30.66 24 GLY D N 1
ATOM 8402 C CA . GLY D 1 24 ? 31.436 -1.927 128.599 1.00 31.65 24 GLY D CA 1
ATOM 8403 C C . GLY D 1 24 ? 32.784 -1.267 128.373 1.00 32.53 24 GLY D C 1
ATOM 8404 O O . GLY D 1 24 ? 33.541 -1.716 127.510 1.00 33.04 24 GLY D O 1
ATOM 8405 N N . SER D 1 25 ? 33.093 -0.209 129.126 1.00 32.80 25 SER D N 1
ATOM 8406 C CA . SER D 1 25 ? 34.333 0.553 128.912 1.00 33.08 25 SER D CA 1
ATOM 8407 C C . SER D 1 25 ? 34.880 1.200 130.185 1.00 33.04 25 SER D C 1
ATOM 8408 O O . SER D 1 25 ? 34.134 1.826 130.940 1.00 32.65 25 SER D O 1
ATOM 8411 N N . VAL D 1 26 ? 36.185 1.041 130.412 1.00 33.17 26 VAL D N 1
ATOM 8412 C CA . VAL D 1 26 ? 36.894 1.783 131.464 1.00 33.35 26 VAL D CA 1
ATOM 8413 C C . VAL D 1 26 ? 38.050 2.524 130.789 1.00 33.60 26 VAL D C 1
ATOM 8414 O O . VAL D 1 26 ? 38.835 1.914 130.058 1.00 33.75 26 VAL D O 1
ATOM 8418 N N . SER D 1 27 ? 38.138 3.832 131.019 1.00 33.34 27 SER D N 1
ATOM 8419 C CA . SER D 1 27 ? 39.189 4.653 130.418 1.00 33.61 27 SER D CA 1
ATOM 8420 C C . SER D 1 27 ? 39.865 5.563 131.447 1.00 33.22 27 SER D C 1
ATOM 8421 O O . SER D 1 27 ? 39.218 6.039 132.381 1.00 32.89 27 SER D O 1
ATOM 8424 N N . SER D 1 28 ? 41.163 5.806 131.263 1.00 32.91 28 SER D N 1
ATOM 8425 C CA . SER D 1 28 ? 41.931 6.664 132.181 1.00 32.57 28 SER D CA 1
ATOM 8426 C C . SER D 1 28 ? 42.558 7.874 131.485 1.00 31.89 28 SER D C 1
ATOM 8427 O O . SER D 1 28 ? 43.249 8.686 132.115 1.00 31.32 28 SER D O 1
ATOM 8430 N N . GLU D 1 29 ? 42.313 7.990 130.184 1.00 31.20 29 GLU D N 1
ATOM 8431 C CA . GLU D 1 29 ? 42.981 8.989 129.362 1.00 30.88 29 GLU D CA 1
ATOM 8432 C C . GLU D 1 29 ? 42.145 9.283 128.134 1.00 29.23 29 GLU D C 1
ATOM 8433 O O . GLU D 1 29 ? 41.416 8.406 127.641 1.00 29.67 29 GLU D O 1
ATOM 8439 N N . SER D 1 30 ? 42.225 10.536 127.688 1.00 27.49 30 SER D N 1
ATOM 8440 C CA A SER D 1 30 ? 41.657 10.936 126.417 0.50 26.83 30 SER D CA 1
ATOM 8441 C CA B SER D 1 30 ? 41.657 10.965 126.412 0.50 26.56 30 SER D CA 1
ATOM 8442 C C . SER D 1 30 ? 42.782 11.191 125.417 1.00 25.97 30 SER D C 1
ATOM 8443 O O . SER D 1 30 ? 43.697 11.970 125.678 1.00 26.20 30 SER D O 1
ATOM 8448 N N . ARG D 1 31 ? 42.723 10.512 124.279 1.00 24.65 31 ARG D N 1
ATOM 8449 C CA . ARG D 1 31 ? 43.686 10.772 123.216 1.00 23.51 31 ARG D CA 1
ATOM 8450 C C . ARG D 1 31 ? 42.896 11.377 122.077 1.00 21.92 31 ARG D C 1
ATOM 8451 O O . ARG D 1 31 ? 42.128 10.686 121.407 1.00 21.95 31 ARG D O 1
ATOM 8459 N N . ASN D 1 32 ? 43.064 12.682 121.907 1.00 19.78 32 ASN D N 1
ATOM 8460 C CA . ASN D 1 32 ? 42.262 13.456 120.972 1.00 18.55 32 ASN D CA 1
ATOM 8461 C C . ASN D 1 32 ? 43.102 13.956 119.825 1.00 18.69 32 ASN D C 1
ATOM 8462 O O . ASN D 1 32 ? 44.332 13.957 119.898 1.00 18.87 32 ASN D O 1
ATOM 8467 N N . VAL D 1 33 ? 42.431 14.390 118.766 1.00 17.80 33 VAL D N 1
ATOM 8468 C CA . VAL D 1 33 ? 43.123 14.979 117.627 1.00 18.17 33 VAL D CA 1
ATOM 8469 C C . VAL D 1 33 ? 42.686 16.424 117.482 1.00 18.51 33 VAL D C 1
ATOM 8470 O O . VAL D 1 33 ? 41.508 16.701 117.237 1.00 18.61 33 VAL D O 1
ATOM 8474 N N . GLU D 1 34 ? 43.630 17.348 117.653 1.00 18.14 34 GLU D N 1
ATOM 8475 C CA . GLU D 1 34 ? 43.336 18.765 117.490 1.00 18.57 34 GLU D CA 1
ATOM 8476 C C . GLU D 1 34 ? 43.507 19.109 116.017 1.00 18.23 34 GLU D C 1
ATOM 8477 O O . GLU D 1 34 ? 44.458 18.649 115.366 1.00 18.08 34 GLU D O 1
ATOM 8483 N N . VAL D 1 35 ? 42.551 19.872 115.488 1.00 17.59 35 VAL D N 1
ATOM 8484 C CA . VAL D 1 35 ? 42.575 20.365 114.120 1.00 17.81 35 VAL D CA 1
ATOM 8485 C C . VAL D 1 35 ? 42.803 21.867 114.099 1.00 18.10 35 VAL D C 1
ATOM 8486 O O . VAL D 1 35 ? 42.097 22.624 114.767 1.00 18.21 35 VAL D O 1
ATOM 8490 N N . GLU D 1 36 ? 43.784 22.288 113.311 1.00 18.13 36 GLU D N 1
ATOM 8491 C CA . GLU D 1 36 ? 44.029 23.701 113.072 1.00 19.17 36 GLU D CA 1
ATOM 8492 C C . GLU D 1 36 ? 43.800 24.000 111.599 1.00 18.94 36 GLU D C 1
ATOM 8493 O O . GLU D 1 36 ? 44.396 23.364 110.732 1.00 19.12 36 GLU D O 1
ATOM 8499 N N . ILE D 1 37 ? 42.909 24.940 111.314 1.00 19.42 37 ILE D N 1
ATOM 8500 C CA . ILE D 1 37 ? 42.724 25.419 109.953 1.00 20.01 37 ILE D CA 1
ATOM 8501 C C . ILE D 1 37 ? 43.355 26.806 109.852 1.00 19.79 37 ILE D C 1
ATOM 8502 O O . ILE D 1 37 ? 43.064 27.682 110.665 1.00 20.12 37 ILE D O 1
ATOM 8507 N N . VAL D 1 38 ? 44.233 26.993 108.865 1.00 20.10 38 VAL D N 1
ATOM 8508 C CA . VAL D 1 38 ? 44.884 28.289 108.659 1.00 20.84 38 VAL D CA 1
ATOM 8509 C C . VAL D 1 38 ? 44.378 28.907 107.356 1.00 20.56 38 VAL D C 1
ATOM 8510 O O . VAL D 1 38 ? 44.352 28.232 106.328 1.00 20.61 38 VAL D O 1
ATOM 8514 N N . LEU D 1 39 ? 43.987 30.182 107.402 1.00 20.32 39 LEU D N 1
ATOM 8515 C CA . LEU D 1 39 ? 43.495 30.895 106.219 1.00 20.36 39 LEU D CA 1
ATOM 8516 C C . LEU D 1 39 ? 44.566 31.795 105.639 1.00 20.99 39 LEU D C 1
ATOM 8517 O O . LEU D 1 39 ? 45.545 32.119 106.321 1.00 20.80 39 LEU D O 1
ATOM 8522 N N . GLU D 1 40 ? 44.356 32.210 104.393 1.00 21.88 40 GLU D N 1
ATOM 8523 C CA . GLU D 1 40 ? 45.286 33.124 103.708 1.00 23.57 40 GLU D CA 1
ATOM 8524 C C . GLU D 1 40 ? 45.383 34.490 104.412 1.00 23.34 40 GLU D C 1
ATOM 8525 O O . GLU D 1 40 ? 46.385 35.193 104.298 1.00 24.35 40 GLU D O 1
ATOM 8531 N N . SER D 1 41 ? 44.348 34.847 105.160 1.00 22.77 41 SER D N 1
ATOM 8532 C CA . SER D 1 41 ? 44.339 36.074 105.952 1.00 22.58 41 SER D CA 1
ATOM 8533 C C . SER D 1 41 ? 45.238 35.970 107.183 1.00 22.42 41 SER D C 1
ATOM 8534 O O . SER D 1 41 ? 45.527 36.980 107.822 1.00 22.97 41 SER D O 1
ATOM 8537 N N . GLY D 1 42 ? 45.663 34.752 107.518 1.00 21.79 42 GLY D N 1
ATOM 8538 C CA . GLY D 1 42 ? 46.412 34.487 108.748 1.00 21.80 42 GLY D CA 1
ATOM 8539 C C . GLY D 1 42 ? 45.546 34.008 109.903 1.00 21.74 42 GLY D C 1
ATOM 8540 O O . GLY D 1 42 ? 46.061 33.554 110.921 1.00 22.40 42 GLY D O 1
ATOM 8541 N N . VAL D 1 43 ? 44.230 34.125 109.753 1.00 21.59 43 VAL D N 1
ATOM 8542 C CA . VAL D 1 43 ? 43.311 33.655 110.782 1.00 21.31 43 VAL D CA 1
ATOM 8543 C C . VAL D 1 43 ? 43.456 32.137 110.945 1.00 21.04 43 VAL D C 1
ATOM 8544 O O . VAL D 1 43 ? 43.591 31.408 109.959 1.00 21.05 43 VAL D O 1
ATOM 8548 N N . LYS D 1 44 ? 43.442 31.687 112.199 1.00 21.11 44 LYS D N 1
ATOM 8549 C CA . LYS D 1 44 ? 43.500 30.266 112.537 1.00 21.19 44 LYS D CA 1
ATOM 8550 C C . LYS D 1 44 ? 42.263 29.872 113.327 1.00 20.97 44 LYS D C 1
ATOM 8551 O O . LYS D 1 44 ? 41.895 30.543 114.288 1.00 20.98 44 LYS D O 1
ATOM 8557 N N . GLY D 1 45 ? 41.623 28.782 112.912 1.00 19.85 45 GLY D N 1
ATOM 8558 C CA . GLY D 1 45 ? 40.457 28.247 113.617 1.00 18.64 45 GLY D CA 1
ATOM 8559 C C . GLY D 1 45 ? 40.805 26.869 114.124 1.00 17.91 45 GLY D C 1
ATOM 8560 O O . GLY D 1 45 ? 41.605 26.166 113.501 1.00 17.48 45 GLY D O 1
ATOM 8561 N N . TYR D 1 46 ? 40.194 26.478 115.241 1.00 17.39 46 TYR D N 1
ATOM 8562 C CA . TYR D 1 46 ? 40.542 25.236 115.928 1.00 17.94 46 TYR D CA 1
ATOM 8563 C C . TYR D 1 46 ? 39.336 24.384 116.284 1.00 17.69 46 TYR D C 1
ATOM 8564 O O . TYR D 1 46 ? 38.275 24.883 116.687 1.00 17.98 46 TYR D O 1
ATOM 8573 N N . GLY D 1 47 ? 39.527 23.085 116.164 1.00 16.94 47 GLY D N 1
ATOM 8574 C CA . GLY D 1 47 ? 38.541 22.119 116.618 1.00 15.93 47 GLY D CA 1
ATOM 8575 C C . GLY D 1 47 ? 39.258 20.953 117.256 1.00 16.21 47 GLY D C 1
ATOM 8576 O O . GLY D 1 47 ? 40.494 20.898 117.230 1.00 16.67 47 GLY D O 1
ATOM 8577 N N . GLU D 1 48 ? 38.498 20.020 117.832 1.00 16.07 48 GLU D N 1
ATOM 8578 C CA . GLU D 1 48 ? 39.087 18.832 118.439 1.00 16.22 48 GLU D CA 1
ATOM 8579 C C . GLU D 1 48 ? 38.191 17.644 118.167 1.00 16.61 48 GLU D C 1
ATOM 8580 O O . GLU D 1 48 ? 36.969 17.738 118.338 1.00 16.30 48 GLU D O 1
ATOM 8586 N N . ALA D 1 49 ? 38.811 16.553 117.725 1.00 16.26 49 ALA D N 1
ATOM 8587 C CA . ALA D 1 49 ? 38.130 15.277 117.559 1.00 16.15 49 ALA D CA 1
ATOM 8588 C C . ALA D 1 49 ? 38.474 14.417 118.747 1.00 16.33 49 ALA D C 1
ATOM 8589 O O . ALA D 1 49 ? 39.653 14.114 118.984 1.00 16.76 49 ALA D O 1
ATOM 8591 N N . SER D 1 50 ? 37.453 14.032 119.502 1.00 16.47 50 SER D N 1
ATOM 8592 C CA . SER D 1 50 ? 37.598 13.053 120.557 1.00 16.80 50 SER D CA 1
ATOM 8593 C C . SER D 1 50 ? 36.891 11.789 120.091 1.00 17.12 50 SER D C 1
ATOM 8594 O O . SER D 1 50 ? 35.674 11.667 120.238 1.00 17.61 50 SER D O 1
ATOM 8597 N N . PRO D 1 51 ? 37.646 10.855 119.510 1.00 17.47 51 PRO D N 1
ATOM 8598 C CA . PRO D 1 51 ? 37.034 9.710 118.833 1.00 17.48 51 PRO D CA 1
ATOM 8599 C C . PRO D 1 51 ? 36.448 8.699 119.802 1.00 17.40 51 PRO D C 1
ATOM 8600 O O . PRO D 1 51 ? 36.858 8.636 120.970 1.00 18.89 51 PRO D O 1
ATOM 8604 N N . SER D 1 52 ? 35.499 7.903 119.311 1.00 16.74 52 SER D N 1
ATOM 8605 C CA . SER D 1 52 ? 34.942 6.830 120.111 1.00 16.73 52 SER D CA 1
ATOM 8606 C C . SER D 1 52 ? 34.949 5.493 119.364 1.00 16.95 52 SER D C 1
ATOM 8607 O O . SER D 1 52 ? 34.240 5.325 118.379 1.00 17.37 52 SER D O 1
ATOM 8610 N N . PHE D 1 53 ? 35.728 4.540 119.858 1.00 16.84 53 PHE D N 1
ATOM 8611 C CA . PHE D 1 53 ? 35.704 3.191 119.280 1.00 16.58 53 PHE D CA 1
ATOM 8612 C C . PHE D 1 53 ? 34.353 2.514 119.513 1.00 16.49 53 PHE D C 1
ATOM 8613 O O . PHE D 1 53 ? 33.781 1.889 118.598 1.00 16.47 53 PHE D O 1
ATOM 8621 N N . ARG D 1 54 ? 33.836 2.656 120.733 1.00 16.71 54 ARG D N 1
ATOM 8622 C CA . ARG D 1 54 ? 32.596 1.984 121.117 1.00 16.79 54 ARG D CA 1
ATOM 8623 C C . ARG D 1 54 ? 31.386 2.501 120.325 1.00 16.70 54 ARG D C 1
ATOM 8624 O O . ARG D 1 54 ? 30.542 1.714 119.910 1.00 17.49 54 ARG D O 1
ATOM 8632 N N . VAL D 1 55 ? 31.305 3.819 120.127 1.00 16.32 55 VAL D N 1
ATOM 8633 C CA . VAL D 1 55 ? 30.119 4.422 119.506 1.00 16.21 55 VAL D CA 1
ATOM 8634 C C . VAL D 1 55 ? 30.275 4.595 118.005 1.00 16.37 55 VAL D C 1
ATOM 8635 O O . VAL D 1 55 ? 29.353 4.270 117.241 1.00 16.18 55 VAL D O 1
ATOM 8639 N N . ASN D 1 56 ? 31.449 5.079 117.597 1.00 15.88 56 ASN D N 1
ATOM 8640 C CA . ASN D 1 56 ? 31.681 5.480 116.212 1.00 15.74 56 ASN D CA 1
ATOM 8641 C C . ASN D 1 56 ? 32.563 4.510 115.441 1.00 15.77 56 ASN D C 1
ATOM 8642 O O . ASN D 1 56 ? 32.704 4.633 114.220 1.00 16.39 56 ASN D O 1
ATOM 8647 N N . GLY D 1 57 ? 33.165 3.568 116.161 1.00 15.27 57 GLY D N 1
ATOM 8648 C CA . GLY D 1 57 ? 34.087 2.596 115.553 1.00 15.54 57 GLY D CA 1
ATOM 8649 C C . GLY D 1 57 ? 35.465 3.171 115.258 1.00 16.07 57 GLY D C 1
ATOM 8650 O O . GLY D 1 57 ? 36.280 2.507 114.614 1.00 16.63 57 GLY D O 1
ATOM 8651 N N . GLU D 1 58 ? 35.732 4.384 115.751 1.00 15.78 58 GLU D N 1
ATOM 8652 C CA . GLU D 1 58 ? 36.973 5.126 115.463 1.00 15.28 58 GLU D CA 1
ATOM 8653 C C . GLU D 1 58 ? 38.171 4.717 116.302 1.00 15.84 58 GLU D C 1
ATOM 8654 O O . GLU D 1 58 ? 38.023 4.274 117.433 1.00 16.23 58 GLU D O 1
ATOM 8660 N N . ARG D 1 59 ? 39.364 4.892 115.733 1.00 16.00 59 ARG D N 1
ATOM 8661 C CA . ARG D 1 59 ? 40.609 4.810 116.498 1.00 16.55 59 ARG D CA 1
ATOM 8662 C C . ARG D 1 59 ? 41.442 6.045 116.206 1.00 16.68 59 ARG D C 1
ATOM 8663 O O . ARG D 1 59 ? 41.520 6.486 115.056 1.00 16.45 59 ARG D O 1
ATOM 8671 N N . VAL D 1 60 ? 42.051 6.608 117.248 1.00 17.22 60 VAL D N 1
ATOM 8672 C CA . VAL D 1 60 ? 42.808 7.850 117.116 1.00 18.19 60 VAL D CA 1
ATOM 8673 C C . VAL D 1 60 ? 43.924 7.764 116.064 1.00 18.11 60 VAL D C 1
ATOM 8674 O O . VAL D 1 60 ? 44.122 8.724 115.318 1.00 17.32 60 VAL D O 1
ATOM 8678 N N . GLU D 1 61 ? 44.614 6.612 115.994 1.00 18.43 61 GLU D N 1
ATOM 8679 C CA . GLU D 1 61 ? 45.672 6.377 114.987 1.00 19.34 61 GLU D CA 1
ATOM 8680 C C . GLU D 1 61 ? 45.124 6.534 113.590 1.00 18.98 61 GLU D C 1
ATOM 8681 O O . GLU D 1 61 ? 45.804 7.065 112.706 1.00 18.66 61 GLU D O 1
ATOM 8687 N N . ALA D 1 62 ? 43.890 6.057 113.390 1.00 17.61 62 ALA D N 1
ATOM 8688 C CA . ALA D 1 62 ? 43.245 6.125 112.083 1.00 17.16 62 ALA D CA 1
ATOM 8689 C C . ALA D 1 62 ? 42.916 7.567 111.694 1.00 16.74 62 ALA D C 1
ATOM 8690 O O . ALA D 1 62 ? 43.110 7.978 110.541 1.00 16.28 62 ALA D O 1
ATOM 8692 N N . LEU D 1 63 ? 42.418 8.346 112.656 1.00 17.32 63 LEU D N 1
ATOM 8693 C CA . LEU D 1 63 ? 42.172 9.765 112.415 1.00 17.52 63 LEU D CA 1
ATOM 8694 C C . LEU D 1 63 ? 43.451 10.478 111.979 1.00 17.87 63 LEU D C 1
ATOM 8695 O O . LEU D 1 63 ? 43.465 11.222 110.990 1.00 18.62 63 LEU D O 1
ATOM 8700 N N . LEU D 1 64 ? 44.534 10.243 112.715 1.00 18.10 64 LEU D N 1
ATOM 8701 C CA . LEU D 1 64 ? 45.797 10.906 112.403 1.00 18.45 64 LEU D CA 1
ATOM 8702 C C . LEU D 1 64 ? 46.295 10.550 111.016 1.00 18.65 64 LEU D C 1
ATOM 8703 O O . LEU D 1 64 ? 46.856 11.405 110.319 1.00 19.25 64 LEU D O 1
ATOM 8708 N N . ALA D 1 65 ? 46.072 9.295 110.619 1.00 18.18 65 ALA D N 1
ATOM 8709 C CA . ALA D 1 65 ? 46.571 8.767 109.336 1.00 18.74 65 ALA D CA 1
ATOM 8710 C C . ALA D 1 65 ? 45.991 9.458 108.105 1.00 18.58 65 ALA D C 1
ATOM 8711 O O . ALA D 1 65 ? 46.581 9.382 107.014 1.00 18.95 65 ALA D O 1
ATOM 8713 N N . ILE D 1 66 ? 44.829 10.095 108.263 1.00 18.12 66 ILE D N 1
ATOM 8714 C CA . ILE D 1 66 ? 44.137 10.712 107.118 1.00 18.72 66 ILE D CA 1
ATOM 8715 C C . ILE D 1 66 ? 44.327 12.219 107.016 1.00 18.06 66 ILE D C 1
ATOM 8716 O O . ILE D 1 66 ? 43.603 12.901 106.290 1.00 18.03 66 ILE D O 1
ATOM 8721 N N . GLU D 1 67 ? 45.339 12.739 107.713 1.00 18.86 67 GLU D N 1
ATOM 8722 C CA . GLU D 1 67 ? 45.612 14.165 107.663 1.00 19.85 67 GLU D CA 1
ATOM 8723 C C . GLU D 1 67 ? 45.711 14.702 106.238 1.00 19.61 67 GLU D C 1
ATOM 8724 O O . GLU D 1 67 ? 45.082 15.703 105.909 1.00 18.85 67 GLU D O 1
ATOM 8730 N N . ASN D 1 68 ? 46.501 14.048 105.392 1.00 20.14 68 ASN D N 1
ATOM 8731 C CA . ASN D 1 68 ? 46.724 14.578 104.053 1.00 20.86 68 ASN D CA 1
ATOM 8732 C C . ASN D 1 68 ? 45.444 14.599 103.219 1.00 19.94 68 ASN D C 1
ATOM 8733 O O . ASN D 1 68 ? 45.188 15.558 102.490 1.00 20.06 68 ASN D O 1
ATOM 8738 N N . ALA D 1 69 ? 44.636 13.545 103.339 1.00 19.30 69 ALA D N 1
ATOM 8739 C CA . ALA D 1 69 ? 43.330 13.507 102.676 1.00 19.08 69 ALA D CA 1
ATOM 8740 C C . ALA D 1 69 ? 42.431 14.673 103.090 1.00 18.83 69 ALA D C 1
ATOM 8741 O O . ALA D 1 69 ? 41.832 15.338 102.236 1.00 18.69 69 ALA D O 1
ATOM 8743 N N . VAL D 1 70 ? 42.317 14.902 104.400 1.00 19.26 70 VAL D N 1
ATOM 8744 C CA . VAL D 1 70 ? 41.482 15.997 104.911 1.00 19.40 70 VAL D CA 1
ATOM 8745 C C . VAL D 1 70 ? 41.954 17.323 104.336 1.00 19.71 70 VAL D C 1
ATOM 8746 O O . VAL D 1 70 ? 41.158 18.099 103.825 1.00 19.36 70 VAL D O 1
ATOM 8750 N N . ARG D 1 71 ? 43.265 17.551 104.395 1.00 19.86 71 ARG D N 1
ATOM 8751 C CA . ARG D 1 71 ? 43.879 18.757 103.848 1.00 21.62 71 ARG D CA 1
ATOM 8752 C C . ARG D 1 71 ? 43.502 18.941 102.380 1.00 21.73 71 ARG D C 1
ATOM 8753 O O . ARG D 1 71 ? 43.050 20.014 101.974 1.00 21.90 71 ARG D O 1
ATOM 8761 N N . GLU D 1 72 ? 43.664 17.890 101.583 1.00 22.12 72 GLU D N 1
ATOM 8762 C CA . GLU D 1 72 ? 43.361 17.978 100.148 1.00 23.81 72 GLU D CA 1
ATOM 8763 C C . GLU D 1 72 ? 41.882 18.237 99.865 1.00 22.99 72 GLU D C 1
ATOM 8764 O O . GLU D 1 72 ? 41.533 18.934 98.908 1.00 22.92 72 GLU D O 1
ATOM 8778 N N . ILE D 1 74 ? 39.670 20.073 101.474 1.00 19.72 74 ILE D N 1
ATOM 8779 C CA . ILE D 1 74 ? 39.139 21.421 101.716 1.00 19.26 74 ILE D CA 1
ATOM 8780 C C . ILE D 1 74 ? 40.093 22.593 101.467 1.00 18.84 74 ILE D C 1
ATOM 8781 O O . ILE D 1 74 ? 39.654 23.743 101.487 1.00 17.98 74 ILE D O 1
ATOM 8786 N N . THR D 1 75 ? 41.378 22.317 101.233 1.00 18.45 75 THR D N 1
ATOM 8787 C CA . THR D 1 75 ? 42.323 23.404 100.971 1.00 19.90 75 THR D CA 1
ATOM 8788 C C . THR D 1 75 ? 41.866 24.200 99.743 1.00 19.69 75 THR D C 1
ATOM 8789 O O . THR D 1 75 ? 41.424 23.621 98.735 1.00 20.70 75 THR D O 1
ATOM 8793 N N . GLY D 1 76 ? 41.925 25.527 99.847 1.00 19.53 76 GLY D N 1
ATOM 8794 C CA . GLY D 1 76 ? 41.515 26.408 98.750 1.00 19.16 76 GLY D CA 1
ATOM 8795 C C . GLY D 1 76 ? 40.081 26.891 98.803 1.00 19.50 76 GLY D C 1
ATOM 8796 O O . GLY D 1 76 ? 39.682 27.786 98.045 1.00 20.22 76 GLY D O 1
ATOM 8797 N N . ILE D 1 77 ? 39.281 26.301 99.688 1.00 18.58 77 ILE D N 1
ATOM 8798 C CA . ILE D 1 77 ? 37.900 26.752 99.826 1.00 18.12 77 ILE D CA 1
ATOM 8799 C C . ILE D 1 77 ? 37.842 27.923 100.800 1.00 17.82 77 ILE D C 1
ATOM 8800 O O . ILE D 1 77 ? 38.507 27.919 101.837 1.00 18.21 77 ILE D O 1
ATOM 8805 N N . ASP D 1 78 ? 37.049 28.920 100.443 1.00 17.46 78 ASP D N 1
ATOM 8806 C CA . ASP D 1 78 ? 36.804 30.076 101.295 1.00 17.53 78 ASP D CA 1
ATOM 8807 C C . ASP D 1 78 ? 35.836 29.684 102.405 1.00 17.17 78 ASP D C 1
ATOM 8808 O O . ASP D 1 78 ? 34.802 29.084 102.140 1.00 17.39 78 ASP D O 1
ATOM 8813 N N . VAL D 1 79 ? 36.164 30.024 103.648 1.00 17.29 79 VAL D N 1
ATOM 8814 C CA . VAL D 1 79 ? 35.299 29.641 104.770 1.00 17.23 79 VAL D CA 1
ATOM 8815 C C . VAL D 1 79 ? 33.934 30.331 104.721 1.00 16.90 79 VAL D C 1
ATOM 8816 O O . VAL D 1 79 ? 32.981 29.894 105.379 1.00 16.40 79 VAL D O 1
ATOM 8820 N N . ARG D 1 80 ? 33.805 31.384 103.917 1.00 16.93 80 ARG D N 1
ATOM 8821 C CA . ARG D 1 80 ? 32.485 31.999 103.754 1.00 17.36 80 ARG D CA 1
ATOM 8822 C C . ARG D 1 80 ? 31.522 31.052 103.037 1.00 16.86 80 ARG D C 1
ATOM 8823 O O . ARG D 1 80 ? 30.314 31.146 103.222 1.00 17.40 80 ARG D O 1
ATOM 8831 N N . ASN D 1 81 ? 32.072 30.136 102.244 1.00 16.09 81 ASN D N 1
ATOM 8832 C CA . ASN D 1 81 ? 31.273 29.094 101.608 1.00 15.15 81 ASN D CA 1
ATOM 8833 C C . ASN D 1 81 ? 31.245 27.846 102.491 1.00 15.72 81 ASN D C 1
ATOM 8834 O O . ASN D 1 81 ? 31.497 26.721 102.026 1.00 15.73 81 ASN D O 1
ATOM 8839 N N . TYR D 1 82 ? 30.922 28.042 103.763 1.00 15.27 82 TYR D N 1
ATOM 8840 C CA . TYR D 1 82 ? 31.071 26.977 104.737 1.00 15.51 82 TYR D CA 1
ATOM 8841 C C . TYR D 1 82 ? 30.187 25.776 104.416 1.00 14.87 82 TYR D C 1
ATOM 8842 O O . TYR D 1 82 ? 30.557 24.661 104.731 1.00 15.18 82 TYR D O 1
ATOM 8851 N N . ALA D 1 83 ? 29.049 25.992 103.763 1.00 14.82 83 ALA D N 1
ATOM 8852 C CA . ALA D 1 83 ? 28.207 24.844 103.387 1.00 14.81 83 ALA D CA 1
ATOM 8853 C C . ALA D 1 83 ? 28.921 23.892 102.434 1.00 14.89 83 ALA D C 1
ATOM 8854 O O . ALA D 1 83 ? 28.637 22.684 102.433 1.00 14.90 83 ALA D O 1
ATOM 8856 N N . ARG D 1 84 ? 29.819 24.427 101.597 1.00 14.70 84 ARG D N 1
ATOM 8857 C CA . ARG D 1 84 ? 30.600 23.565 100.697 1.00 14.57 84 ARG D CA 1
ATOM 8858 C C . ARG D 1 84 ? 31.525 22.678 101.515 1.00 14.90 84 ARG D C 1
ATOM 8859 O O . ARG D 1 84 ? 31.653 21.486 101.252 1.00 15.19 84 ARG D O 1
ATOM 8867 N N . ILE D 1 85 ? 32.154 23.280 102.520 1.00 14.83 85 ILE D N 1
ATOM 8868 C CA . ILE D 1 85 ? 33.028 22.550 103.414 1.00 15.01 85 ILE D CA 1
ATOM 8869 C C . ILE D 1 85 ? 32.215 21.516 104.202 1.00 14.35 85 ILE D C 1
ATOM 8870 O O . ILE D 1 85 ? 32.675 20.392 104.408 1.00 14.95 85 ILE D O 1
ATOM 8875 N N . PHE D 1 86 ? 31.011 21.889 104.642 1.00 14.01 86 PHE D N 1
ATOM 8876 C CA . PHE D 1 86 ? 30.186 20.941 105.401 1.00 14.49 86 PHE D CA 1
ATOM 8877 C C . PHE D 1 86 ? 29.796 19.734 104.532 1.00 14.85 86 PHE D C 1
ATOM 8878 O O . PHE D 1 86 ? 29.894 18.588 104.986 1.00 15.53 86 PHE D O 1
ATOM 8886 N N . GLU D 1 87 ? 29.386 19.988 103.291 1.00 15.07 87 GLU D N 1
ATOM 8887 C CA . GLU D 1 87 ? 29.028 18.900 102.372 1.00 15.86 87 GLU D CA 1
ATOM 8888 C C . GLU D 1 87 ? 30.209 17.968 102.083 1.00 15.98 87 GLU D C 1
ATOM 8889 O O . GLU D 1 87 ? 30.051 16.742 102.067 1.00 15.83 87 GLU D O 1
ATOM 8895 N N . ILE D 1 88 ? 31.389 18.544 101.843 1.00 15.69 88 ILE D N 1
ATOM 8896 C CA . ILE D 1 88 ? 32.592 17.736 101.588 1.00 15.79 88 ILE D CA 1
ATOM 8897 C C . ILE D 1 88 ? 32.935 16.888 102.818 1.00 15.85 88 ILE D C 1
ATOM 8898 O O . ILE D 1 88 ? 33.168 15.680 102.711 1.00 15.92 88 ILE D O 1
ATOM 8903 N N . THR D 1 89 ? 32.924 17.512 104.000 1.00 15.60 89 THR D N 1
ATOM 8904 C CA . THR D 1 89 ? 33.292 16.792 105.212 1.00 15.31 89 THR D CA 1
ATOM 8905 C C . THR D 1 89 ? 32.211 15.800 105.684 1.00 15.20 89 THR D C 1
ATOM 8906 O O . THR D 1 89 ? 32.485 14.926 106.517 1.00 15.82 89 THR D O 1
ATOM 8910 N N . ASP D 1 90 ? 30.988 15.921 105.150 1.00 15.22 90 ASP D N 1
ATOM 8911 C CA . ASP D 1 90 ? 29.967 14.900 105.393 1.00 15.28 90 ASP D CA 1
ATOM 8912 C C . ASP D 1 90 ? 30.414 13.541 104.822 1.00 15.41 90 ASP D C 1
ATOM 8913 O O . ASP D 1 90 ? 29.908 12.499 105.243 1.00 15.22 90 ASP D O 1
ATOM 8918 N N . ARG D 1 91 ? 31.371 13.562 103.886 1.00 15.91 91 ARG D N 1
ATOM 8919 C CA . ARG D 1 91 ? 31.972 12.315 103.388 1.00 16.21 91 ARG D CA 1
ATOM 8920 C C . ARG D 1 91 ? 32.837 11.602 104.430 1.00 16.01 91 ARG D C 1
ATOM 8921 O O . ARG D 1 91 ? 33.154 10.423 104.262 1.00 16.75 91 ARG D O 1
ATOM 8929 N N . LEU D 1 92 ? 33.186 12.300 105.512 1.00 15.65 92 LEU D N 1
ATOM 8930 C CA . LEU D 1 92 ? 33.987 11.712 106.592 1.00 15.86 92 LEU D CA 1
ATOM 8931 C C . LEU D 1 92 ? 33.098 10.989 107.601 1.00 15.82 92 LEU D C 1
ATOM 8932 O O . LEU D 1 92 ? 33.350 11.037 108.797 1.00 16.33 92 LEU D O 1
ATOM 8937 N N . PHE D 1 93 ? 32.053 10.314 107.119 1.00 16.04 93 PHE D N 1
ATOM 8938 C CA . PHE D 1 93 ? 31.127 9.645 108.024 1.00 16.44 93 PHE D CA 1
ATOM 8939 C C . PHE D 1 93 ? 31.758 8.493 108.809 1.00 16.41 93 PHE D C 1
ATOM 8940 O O . PHE D 1 93 ? 31.206 8.046 109.829 1.00 17.80 93 PHE D O 1
ATOM 8948 N N . GLY D 1 94 ? 32.906 8.008 108.334 1.00 16.64 94 GLY D N 1
ATOM 8949 C CA . GLY D 1 94 ? 33.648 6.965 109.043 1.00 16.36 94 GLY D CA 1
ATOM 8950 C C . GLY D 1 94 ? 34.569 7.555 110.099 1.00 17.05 94 GLY D C 1
ATOM 8951 O O . GLY D 1 94 ? 35.136 6.827 110.918 1.00 17.55 94 GLY D O 1
ATOM 8952 N N . PHE D 1 95 ? 34.699 8.879 110.077 1.00 16.47 95 PHE D N 1
ATOM 8953 C CA . PHE D 1 95 ? 35.528 9.619 111.041 1.00 16.35 95 PHE D CA 1
ATOM 8954 C C . PHE D 1 95 ? 34.719 10.797 111.594 1.00 16.05 95 PHE D C 1
ATOM 8955 O O . PHE D 1 95 ? 35.148 11.946 111.461 1.00 15.90 95 PHE D O 1
ATOM 8963 N N . PRO D 1 96 ? 33.548 10.522 112.205 1.00 15.71 96 PRO D N 1
ATOM 8964 C CA . PRO D 1 96 ? 32.653 11.631 112.560 1.00 15.61 96 PRO D CA 1
ATOM 8965 C C . PRO D 1 96 ? 33.237 12.646 113.545 1.00 15.36 96 PRO D C 1
ATOM 8966 O O . PRO D 1 96 ? 32.855 13.813 113.502 1.00 15.09 96 PRO D O 1
ATOM 8970 N N . SER D 1 97 ? 34.134 12.221 114.427 1.00 14.81 97 SER D N 1
ATOM 8971 C CA . SER D 1 97 ? 34.722 13.194 115.357 1.00 15.04 97 SER D CA 1
ATOM 8972 C C . SER D 1 97 ? 35.622 14.192 114.608 1.00 15.41 97 SER D C 1
ATOM 8973 O O . SER D 1 97 ? 35.717 15.373 114.977 1.00 15.10 97 SER D O 1
ATOM 8976 N N . LEU D 1 98 ? 36.283 13.715 113.556 1.00 15.78 98 LEU D N 1
ATOM 8977 C CA . LEU D 1 98 ? 37.081 14.596 112.704 1.00 16.41 98 LEU D CA 1
ATOM 8978 C C . LEU D 1 98 ? 36.200 15.499 111.845 1.00 15.84 98 LEU D C 1
ATOM 8979 O O . LEU D 1 98 ? 36.488 16.675 111.644 1.00 15.87 98 LEU D O 1
ATOM 8984 N N . LYS D 1 99 ? 35.121 14.933 111.320 1.00 15.28 99 LYS D N 1
ATOM 8985 C CA . LYS D 1 99 ? 34.095 15.717 110.657 1.00 14.44 99 LYS D CA 1
ATOM 8986 C C . LYS D 1 99 ? 33.699 16.901 111.566 1.00 13.87 99 LYS D C 1
ATOM 8987 O O . LYS D 1 99 ? 33.698 18.054 111.132 1.00 14.21 99 LYS D O 1
ATOM 8993 N N . ALA D 1 100 ? 33.384 16.617 112.830 1.00 13.70 100 ALA D N 1
ATOM 8994 C CA . ALA D 1 100 ? 32.979 17.661 113.782 1.00 13.35 100 ALA D CA 1
ATOM 8995 C C . ALA D 1 100 ? 34.068 18.704 113.987 1.00 14.10 100 ALA D C 1
ATOM 8996 O O . ALA D 1 100 ? 33.808 19.912 113.932 1.00 14.12 100 ALA D O 1
ATOM 8998 N N . ALA D 1 101 ? 35.290 18.225 114.203 1.00 14.50 101 ALA D N 1
ATOM 8999 C CA . ALA D 1 101 ? 36.429 19.121 114.450 1.00 14.73 101 ALA D CA 1
ATOM 9000 C C . ALA D 1 101 ? 36.692 20.064 113.279 1.00 15.12 101 ALA D C 1
ATOM 9001 O O . ALA D 1 101 ? 36.926 21.263 113.468 1.00 15.60 101 ALA D O 1
ATOM 9003 N N . VAL D 1 102 ? 36.678 19.512 112.066 1.00 14.76 102 VAL D N 1
ATOM 9004 C CA . VAL D 1 102 ? 36.913 20.308 110.868 1.00 14.50 102 VAL D CA 1
ATOM 9005 C C . VAL D 1 102 ? 35.788 21.316 110.615 1.00 14.12 102 VAL D C 1
ATOM 9006 O O . VAL D 1 102 ? 36.035 22.497 110.310 1.00 13.87 102 VAL D O 1
ATOM 9010 N N . GLN D 1 103 ? 34.543 20.867 110.780 1.00 13.19 103 GLN D N 1
ATOM 9011 C CA . GLN D 1 103 ? 33.417 21.771 110.618 1.00 13.26 103 GLN D CA 1
ATOM 9012 C C . GLN D 1 103 ? 33.446 22.903 111.641 1.00 13.75 103 GLN D C 1
ATOM 9013 O O . GLN D 1 103 ? 33.186 24.056 111.292 1.00 13.79 103 GLN D O 1
ATOM 9019 N N . PHE D 1 104 ? 33.771 22.582 112.893 1.00 13.92 104 PHE D N 1
ATOM 9020 C CA . PHE D 1 104 ? 33.820 23.648 113.894 1.00 14.70 104 PHE D CA 1
ATOM 9021 C C . PHE D 1 104 ? 34.999 24.589 113.651 1.00 14.73 104 PHE D C 1
ATOM 9022 O O . PHE D 1 104 ? 34.840 25.795 113.748 1.00 15.22 104 PHE D O 1
ATOM 9030 N N . ALA D 1 105 ? 36.165 24.031 113.342 1.00 14.78 105 ALA D N 1
ATOM 9031 C CA . ALA D 1 105 ? 37.340 24.874 113.035 1.00 14.99 105 ALA D CA 1
ATOM 9032 C C . ALA D 1 105 ? 37.019 25.868 111.915 1.00 14.74 105 ALA D C 1
ATOM 9033 O O . ALA D 1 105 ? 37.461 27.022 111.950 1.00 15.31 105 ALA D O 1
ATOM 9035 N N . THR D 1 106 ? 36.227 25.429 110.931 1.00 14.83 106 THR D N 1
ATOM 9036 C CA . THR D 1 106 ? 35.766 26.296 109.847 1.00 14.62 106 THR D CA 1
ATOM 9037 C C . THR D 1 106 ? 34.951 27.487 110.358 1.00 15.05 106 THR D C 1
ATOM 9038 O O . THR D 1 106 ? 35.180 28.630 109.959 1.00 15.86 106 THR D O 1
ATOM 9042 N N . LEU D 1 107 ? 33.983 27.216 111.230 1.00 14.61 107 LEU D N 1
ATOM 9043 C CA . LEU D 1 107 ? 33.183 28.266 111.824 1.00 15.04 107 LEU D CA 1
ATOM 9044 C C . LEU D 1 107 ? 33.992 29.151 112.776 1.00 15.07 107 LEU D C 1
ATOM 9045 O O . LEU D 1 107 ? 33.710 30.352 112.892 1.00 16.40 107 LEU D O 1
ATOM 9050 N N . ASP D 1 108 ? 34.959 28.558 113.476 1.00 15.23 108 ASP D N 1
ATOM 9051 C CA . ASP D 1 108 ? 35.853 29.321 114.365 1.00 15.48 108 ASP D CA 1
ATOM 9052 C C . ASP D 1 108 ? 36.634 30.338 113.540 1.00 15.98 108 ASP D C 1
ATOM 9053 O O . ASP D 1 108 ? 36.745 31.518 113.924 1.00 15.86 108 ASP D O 1
ATOM 9058 N N . ALA D 1 109 ? 37.163 29.894 112.403 1.00 15.90 109 ALA D N 1
ATOM 9059 C CA . ALA D 1 109 ? 37.891 30.819 111.501 1.00 16.28 109 ALA D CA 1
ATOM 9060 C C . ALA D 1 109 ? 36.980 31.882 110.873 1.00 16.63 109 ALA D C 1
ATOM 9061 O O . ALA D 1 109 ? 37.302 33.080 110.855 1.00 16.82 109 ALA D O 1
ATOM 9063 N N . LEU D 1 110 ? 35.838 31.443 110.351 1.00 15.89 110 LEU D N 1
ATOM 9064 C CA . LEU D 1 110 ? 34.885 32.351 109.706 1.00 15.94 110 LEU D CA 1
ATOM 9065 C C . LEU D 1 110 ? 34.417 33.424 110.695 1.00 16.58 110 LEU D C 1
ATOM 9066 O O . LEU D 1 110 ? 34.426 34.610 110.375 1.00 16.44 110 LEU D O 1
ATOM 9071 N N . SER D 1 111 ? 34.006 33.006 111.892 1.00 16.06 111 SER D N 1
ATOM 9072 C CA . SER D 1 111 ? 33.527 33.968 112.900 1.00 17.21 111 SER D CA 1
ATOM 9073 C C . SER D 1 111 ? 34.578 35.048 113.203 1.00 18.02 111 SER D C 1
ATOM 9074 O O . SER D 1 111 ? 34.247 36.227 113.355 1.00 18.47 111 SER D O 1
ATOM 9077 N N . GLN D 1 112 ? 35.849 34.654 113.268 1.00 18.36 112 GLN D N 1
ATOM 9078 C CA . GLN D 1 112 ? 36.913 35.646 113.496 1.00 19.02 112 GLN D CA 1
ATOM 9079 C C . GLN D 1 112 ? 36.973 36.647 112.338 1.00 19.58 112 GLN D C 1
ATOM 9080 O O . GLN D 1 112 ? 37.063 37.864 112.547 1.00 20.33 112 GLN D O 1
ATOM 9086 N N . GLU D 1 113 ? 36.886 36.135 111.115 1.00 20.08 113 GLU D N 1
ATOM 9087 C CA . GLU D 1 113 ? 36.895 37.005 109.927 1.00 20.52 113 GLU D CA 1
ATOM 9088 C C . GLU D 1 113 ? 35.699 37.957 109.875 1.00 20.42 113 GLU D C 1
ATOM 9089 O O . GLU D 1 113 ? 35.786 39.049 109.293 1.00 21.62 113 GLU D O 1
ATOM 9095 N N . LEU D 1 114 ? 34.587 37.552 110.494 1.00 19.54 114 LEU D N 1
ATOM 9096 C CA . LEU D 1 114 ? 33.378 38.370 110.556 1.00 19.69 114 LEU D CA 1
ATOM 9097 C C . LEU D 1 114 ? 33.301 39.240 111.812 1.00 19.72 114 LEU D C 1
ATOM 9098 O O . LEU D 1 114 ? 32.341 39.996 111.993 1.00 20.82 114 LEU D O 1
ATOM 9103 N N . GLY D 1 115 ? 34.302 39.118 112.677 1.00 19.33 115 GLY D N 1
ATOM 9104 C CA . GLY D 1 115 ? 34.361 39.901 113.913 1.00 18.98 115 GLY D CA 1
ATOM 9105 C C . GLY D 1 115 ? 33.346 39.487 114.968 1.00 19.23 115 GLY D C 1
ATOM 9106 O O . GLY D 1 115 ? 32.911 40.305 115.789 1.00 19.65 115 GLY D O 1
ATOM 9107 N N . THR D 1 116 ? 32.969 38.212 114.952 1.00 18.30 116 THR D N 1
ATOM 9108 C CA . THR D 1 116 ? 31.974 37.715 115.903 1.00 17.96 116 THR D CA 1
ATOM 9109 C C . THR D 1 116 ? 32.417 36.365 116.490 1.00 16.99 116 THR D C 1
ATOM 9110 O O . THR D 1 116 ? 33.598 36.009 116.419 1.00 17.40 116 THR D O 1
ATOM 9114 N N . GLN D 1 117 ? 31.476 35.655 117.115 1.00 16.72 117 GLN D N 1
ATOM 9115 C CA . GLN D 1 117 ? 31.744 34.361 117.732 1.00 16.52 117 GLN D CA 1
ATOM 9116 C C . GLN D 1 117 ? 30.833 33.304 117.132 1.00 16.12 117 GLN D C 1
ATOM 9117 O O . GLN D 1 117 ? 29.778 33.620 116.582 1.00 16.10 117 GLN D O 1
ATOM 9123 N N . VAL D 1 118 ? 31.252 32.049 117.246 1.00 15.66 118 VAL D N 1
ATOM 9124 C CA . VAL D 1 118 ? 30.502 30.943 116.649 1.00 15.79 118 VAL D CA 1
ATOM 9125 C C . VAL D 1 118 ? 29.063 30.896 117.171 1.00 15.61 118 VAL D C 1
ATOM 9126 O O . VAL D 1 118 ? 28.129 30.710 116.386 1.00 15.00 118 VAL D O 1
ATOM 9130 N N . CYS D 1 119 ? 28.873 31.078 118.480 1.00 15.46 119 CYS D N 1
ATOM 9131 C CA . CYS D 1 119 ? 27.526 31.068 119.048 1.00 16.27 119 CYS D CA 1
ATOM 9132 C C . CYS D 1 119 ? 26.601 32.058 118.345 1.00 16.52 119 CYS D C 1
ATOM 9133 O O . CYS D 1 119 ? 25.418 31.765 118.117 1.00 15.94 119 CYS D O 1
ATOM 9136 N N . TYR D 1 120 ? 27.142 33.220 117.976 1.00 16.81 120 TYR D N 1
ATOM 9137 C CA . TYR D 1 120 ? 26.350 34.218 117.257 1.00 17.37 120 TYR D CA 1
ATOM 9138 C C . TYR D 1 120 ? 26.046 33.837 115.818 1.00 17.27 120 TYR D C 1
ATOM 9139 O O . TYR D 1 120 ? 24.940 34.095 115.346 1.00 17.53 120 TYR D O 1
ATOM 9148 N N . LEU D 1 121 ? 27.003 33.225 115.119 1.00 17.66 121 LEU D N 1
ATOM 9149 C CA . LEU D 1 121 ? 26.733 32.720 113.761 1.00 17.65 121 LEU D CA 1
ATOM 9150 C C . LEU D 1 121 ? 25.562 31.745 113.801 1.00 17.28 121 LEU D C 1
ATOM 9151 O O . LEU D 1 121 ? 24.786 31.647 112.831 1.00 17.78 121 LEU D O 1
ATOM 9156 N N . LEU D 1 122 ? 25.438 31.041 114.927 1.00 16.57 122 LEU D N 1
ATOM 9157 C CA . LEU D 1 122 ? 24.422 29.990 115.087 1.00 16.03 122 LEU D CA 1
ATOM 9158 C C . LEU D 1 122 ? 23.083 30.478 115.677 1.00 15.90 122 LEU D C 1
ATOM 9159 O O . LEU D 1 122 ? 22.148 29.680 115.887 1.00 16.27 122 LEU D O 1
ATOM 9164 N N . GLY D 1 123 ? 22.986 31.781 115.959 1.00 15.07 123 GLY D N 1
ATOM 9165 C CA . GLY D 1 123 ? 21.724 32.377 116.393 1.00 15.49 123 GLY D CA 1
ATOM 9166 C C . GLY D 1 123 ? 21.793 33.209 117.663 1.00 14.46 123 GLY D C 1
ATOM 9167 O O . GLY D 1 123 ? 20.907 34.041 117.919 1.00 15.11 123 GLY D O 1
ATOM 9168 N N . GLY D 1 124 ? 22.825 32.985 118.473 1.00 14.19 124 GLY D N 1
ATOM 9169 C CA . GLY D 1 124 ? 22.978 33.746 119.715 1.00 15.18 124 GLY D CA 1
ATOM 9170 C C . GLY D 1 124 ? 21.787 33.636 120.651 1.00 15.48 124 GLY D C 1
ATOM 9171 O O . GLY D 1 124 ? 21.431 34.598 121.320 1.00 16.22 124 GLY D O 1
ATOM 9172 N N . LYS D 1 125 ? 21.148 32.467 120.709 1.00 15.57 125 LYS D N 1
ATOM 9173 C CA . LYS D 1 125 ? 19.908 32.344 121.494 1.00 16.71 125 LYS D CA 1
ATOM 9174 C C . LYS D 1 125 ? 20.082 32.570 123.000 1.00 17.29 125 LYS D C 1
ATOM 9175 O O . LYS D 1 125 ? 19.243 33.213 123.636 1.00 17.83 125 LYS D O 1
ATOM 9181 N N . ARG D 1 126 ? 21.149 32.020 123.571 1.00 17.88 126 ARG D N 1
ATOM 9182 C CA . ARG D 1 126 ? 21.367 32.057 125.028 1.00 19.00 126 ARG D CA 1
ATOM 9183 C C . ARG D 1 126 ? 22.712 32.654 125.360 1.00 18.45 126 ARG D C 1
ATOM 9184 O O . ARG D 1 126 ? 23.651 32.545 124.580 1.00 17.71 126 ARG D O 1
ATOM 9192 N N . ASP D 1 127 ? 22.797 33.270 126.541 1.00 18.90 127 ASP D N 1
ATOM 9193 C CA . ASP D 1 127 ? 24.053 33.813 127.042 1.00 19.65 127 ASP D CA 1
ATOM 9194 C C . ASP D 1 127 ? 24.756 32.901 128.055 1.00 19.24 127 ASP D C 1
ATOM 9195 O O . ASP D 1 127 ? 25.961 33.055 128.305 1.00 19.42 127 ASP D O 1
ATOM 9200 N N . GLU D 1 128 ? 24.004 31.965 128.631 1.00 19.10 128 GLU D N 1
ATOM 9201 C CA . GLU D 1 128 ? 24.529 31.054 129.645 1.00 20.45 128 GLU D CA 1
ATOM 9202 C C . GLU D 1 128 ? 23.867 29.684 129.552 1.00 19.19 128 GLU D C 1
ATOM 9203 O O . GLU D 1 128 ? 22.675 29.581 129.224 1.00 19.31 128 GLU D O 1
ATOM 9209 N N . ILE D 1 129 ? 24.653 28.644 129.833 1.00 18.13 129 ILE D N 1
ATOM 9210 C CA . ILE D 1 129 ? 24.136 27.276 129.957 1.00 17.44 129 ILE D CA 1
ATOM 9211 C C . ILE D 1 129 ? 24.704 26.664 131.230 1.00 17.40 129 ILE D C 1
ATOM 9212 O O . ILE D 1 129 ? 25.646 27.201 131.808 1.00 16.80 129 ILE D O 1
ATOM 9217 N N . GLU D 1 130 ? 24.130 25.544 131.656 1.00 16.76 130 GLU D N 1
ATOM 9218 C CA . GLU D 1 130 ? 24.572 24.879 132.860 1.00 19.01 130 GLU D CA 1
ATOM 9219 C C . GLU D 1 130 ? 24.729 23.387 132.544 1.00 17.45 130 GLU D C 1
ATOM 9220 O O . GLU D 1 130 ? 23.853 22.781 131.901 1.00 17.64 130 GLU D O 1
ATOM 9226 N N . THR D 1 131 ? 25.848 22.812 132.983 1.00 17.06 131 THR D N 1
ATOM 9227 C CA . THR D 1 131 ? 26.127 21.387 132.781 1.00 16.19 131 THR D CA 1
ATOM 9228 C C . THR D 1 131 ? 25.837 20.561 134.026 1.00 16.26 131 THR D C 1
ATOM 9229 O O . THR D 1 131 ? 25.875 21.066 135.163 1.00 16.94 131 THR D O 1
ATOM 9233 N N . ASP D 1 132 ? 25.529 19.286 133.802 1.00 15.30 132 ASP D N 1
ATOM 9234 C CA . ASP D 1 132 ? 25.530 18.297 134.872 1.00 15.23 132 ASP D CA 1
ATOM 9235 C C . ASP D 1 132 ? 26.979 17.858 135.079 1.00 15.26 132 ASP D C 1
ATOM 9236 O O . ASP D 1 132 ? 27.900 18.357 134.426 1.00 14.73 132 ASP D O 1
ATOM 9241 N N . LYS D 1 133 ? 27.169 16.937 136.013 1.00 15.91 133 LYS D N 1
ATOM 9242 C CA . LYS D 1 133 ? 28.409 16.203 136.115 1.00 16.74 133 LYS D CA 1
ATOM 9243 C C . LYS D 1 133 ? 28.069 14.734 136.340 1.00 16.56 133 LYS D C 1
ATOM 9244 O O . LYS D 1 133 ? 27.030 14.402 136.917 1.00 15.95 133 LYS D O 1
ATOM 9250 N N . THR D 1 134 ? 28.958 13.859 135.873 1.00 16.56 134 THR D N 1
ATOM 9251 C CA . THR D 1 134 ? 28.671 12.434 135.826 1.00 17.45 134 THR D CA 1
ATOM 9252 C C . THR D 1 134 ? 29.303 11.606 136.939 1.00 17.37 134 THR D C 1
ATOM 9253 O O . THR D 1 134 ? 30.491 11.773 137.272 1.00 17.54 134 THR D O 1
ATOM 9257 N N . VAL D 1 135 ? 28.487 10.700 137.483 1.00 17.33 135 VAL D N 1
ATOM 9258 C CA . VAL D 1 135 ? 28.901 9.646 138.411 1.00 18.16 135 VAL D CA 1
ATOM 9259 C C . VAL D 1 135 ? 29.173 8.365 137.626 1.00 18.32 135 VAL D C 1
ATOM 9260 O O . VAL D 1 135 ? 28.251 7.756 137.065 1.00 17.64 135 VAL D O 1
ATOM 9264 N N . GLY D 1 136 ? 30.432 7.949 137.587 1.00 18.23 136 GLY D N 1
ATOM 9265 C CA . GLY D 1 136 ? 30.763 6.678 136.930 1.00 18.48 136 GLY D CA 1
ATOM 9266 C C . GLY D 1 136 ? 30.372 5.431 137.717 1.00 19.30 136 GLY D C 1
ATOM 9267 O O . GLY D 1 136 ? 29.946 5.504 138.863 1.00 19.15 136 GLY D O 1
ATOM 9268 N N . ILE D 1 137 ? 30.515 4.275 137.084 1.00 20.10 137 ILE D N 1
ATOM 9269 C CA . ILE D 1 137 ? 30.253 3.007 137.765 1.00 20.83 137 ILE D CA 1
ATOM 9270 C C . ILE D 1 137 ? 31.404 2.664 138.726 1.00 21.07 137 ILE D C 1
ATOM 9271 O O . ILE D 1 137 ? 32.578 2.897 138.417 1.00 21.93 137 ILE D O 1
ATOM 9276 N N . ASP D 1 138 ? 31.038 2.138 139.891 1.00 21.12 138 ASP D N 1
ATOM 9277 C CA . ASP D 1 138 ? 31.958 1.745 140.953 1.00 21.50 138 ASP D CA 1
ATOM 9278 C C . ASP D 1 138 ? 31.128 0.904 141.919 1.00 21.11 138 ASP D C 1
ATOM 9279 O O . ASP D 1 138 ? 30.019 0.496 141.581 1.00 21.00 138 ASP D O 1
ATOM 9284 N N . THR D 1 139 ? 31.643 0.641 143.117 1.00 21.44 139 THR D N 1
ATOM 9285 C CA . THR D 1 139 ? 30.832 0.027 144.165 1.00 22.13 139 THR D CA 1
ATOM 9286 C C . THR D 1 139 ? 29.692 0.977 144.499 1.00 21.72 139 THR D C 1
ATOM 9287 O O . THR D 1 139 ? 29.814 2.191 144.295 1.00 21.94 139 THR D O 1
ATOM 9291 N N . VAL D 1 140 ? 28.594 0.441 145.028 1.00 21.92 140 VAL D N 1
ATOM 9292 C CA . VAL D 1 140 ? 27.445 1.270 145.423 1.00 21.95 140 VAL D CA 1
ATOM 9293 C C . VAL D 1 140 ? 27.889 2.428 146.331 1.00 22.58 140 VAL D C 1
ATOM 9294 O O . VAL D 1 140 ? 27.603 3.596 146.065 1.00 22.41 140 VAL D O 1
ATOM 9298 N N . GLU D 1 141 ? 28.634 2.093 147.380 1.00 23.41 141 GLU D N 1
ATOM 9299 C CA . GLU D 1 141 ? 29.163 3.092 148.303 1.00 24.70 141 GLU D CA 1
ATOM 9300 C C . GLU D 1 141 ? 29.926 4.218 147.587 1.00 23.19 141 GLU D C 1
ATOM 9301 O O . GLU D 1 141 ? 29.755 5.391 147.908 1.00 23.50 141 GLU D O 1
ATOM 9307 N N . ASN D 1 142 ? 30.767 3.863 146.620 1.00 22.16 142 ASN D N 1
ATOM 9308 C CA . ASN D 1 142 ? 31.573 4.865 145.916 1.00 21.62 142 ASN D CA 1
ATOM 9309 C C . ASN D 1 142 ? 30.760 5.728 144.953 1.00 20.90 142 ASN D C 1
ATOM 9310 O O . ASN D 1 142 ? 31.050 6.915 144.772 1.00 20.29 142 ASN D O 1
ATOM 9315 N N . ARG D 1 143 ? 29.741 5.127 144.344 1.00 20.43 143 ARG D N 1
ATOM 9316 C CA . ARG D 1 143 ? 28.826 5.877 143.479 1.00 20.26 143 ARG D CA 1
ATOM 9317 C C . ARG D 1 143 ? 28.079 6.921 144.301 1.00 20.43 143 ARG D C 1
ATOM 9318 O O . ARG D 1 143 ? 27.963 8.086 143.903 1.00 20.71 143 ARG D O 1
ATOM 9326 N N . VAL D 1 144 ? 27.592 6.508 145.466 1.00 20.96 144 VAL D N 1
ATOM 9327 C CA . VAL D 1 144 ? 26.889 7.432 146.353 1.00 21.25 144 VAL D CA 1
ATOM 9328 C C . VAL D 1 144 ? 27.811 8.575 146.783 1.00 22.05 144 VAL D C 1
ATOM 9329 O O . VAL D 1 144 ? 27.435 9.749 146.727 1.00 21.94 144 VAL D O 1
ATOM 9333 N N . LYS D 1 145 ? 29.028 8.224 147.190 1.00 22.41 145 LYS D N 1
ATOM 9334 C CA . LYS D 1 145 ? 30.014 9.204 147.629 1.00 23.51 145 LYS D CA 1
ATOM 9335 C C . LYS D 1 145 ? 30.269 10.237 146.531 1.00 22.86 145 LYS D C 1
ATOM 9336 O O . LYS D 1 145 ? 30.250 11.445 146.783 1.00 23.44 145 LYS D O 1
ATOM 9342 N N . GLU D 1 146 ? 30.476 9.761 145.307 1.00 22.09 146 GLU D N 1
ATOM 9343 C CA . GLU D 1 146 ? 30.734 10.660 144.177 1.00 21.25 146 GLU D CA 1
ATOM 9344 C C . GLU D 1 146 ? 29.519 11.550 143.835 1.00 20.34 146 GLU D C 1
ATOM 9345 O O . GLU D 1 146 ? 29.687 12.725 143.499 1.00 20.13 146 GLU D O 1
ATOM 9351 N N . ALA D 1 147 ? 28.312 10.985 143.908 1.00 19.45 147 ALA D N 1
ATOM 9352 C CA . ALA D 1 147 ? 27.072 11.754 143.687 1.00 18.68 147 ALA D CA 1
ATOM 9353 C C . ALA D 1 147 ? 26.923 12.877 144.710 1.00 18.71 147 ALA D C 1
ATOM 9354 O O . ALA D 1 147 ? 26.598 14.014 144.353 1.00 18.07 147 ALA D O 1
ATOM 9356 N N . LYS D 1 148 ? 27.181 12.554 145.978 1.00 18.75 148 LYS D N 1
ATOM 9357 C CA . LYS D 1 148 ? 27.127 13.559 147.039 1.00 19.80 148 LYS D CA 1
ATOM 9358 C C . LYS D 1 148 ? 28.161 14.659 146.805 1.00 19.63 148 LYS D C 1
ATOM 9359 O O . LYS D 1 148 ? 27.858 15.840 146.980 1.00 19.99 148 LYS D O 1
ATOM 9365 N N . LYS D 1 149 ? 29.366 14.279 146.392 1.00 19.42 149 LYS D N 1
ATOM 9366 C CA . LYS D 1 149 ? 30.420 15.246 146.090 1.00 20.22 149 LYS D CA 1
ATOM 9367 C C . LYS D 1 149 ? 29.964 16.222 145.001 1.00 19.52 149 LYS D C 1
ATOM 9368 O O . LYS D 1 149 ? 30.077 17.433 145.151 1.00 20.26 149 LYS D O 1
ATOM 9374 N N . ILE D 1 150 ? 29.426 15.681 143.907 1.00 18.34 150 ILE D N 1
ATOM 9375 C CA . ILE D 1 150 ? 28.931 16.498 142.802 1.00 18.61 150 ILE D CA 1
ATOM 9376 C C . ILE D 1 150 ? 27.837 17.461 143.278 1.00 17.56 150 ILE D C 1
ATOM 9377 O O . ILE D 1 150 ? 27.813 18.637 142.903 1.00 17.53 150 ILE D O 1
ATOM 9382 N N . PHE D 1 151 ? 26.944 16.968 144.128 1.00 17.72 151 PHE D N 1
ATOM 9383 C CA . PHE D 1 151 ? 25.872 17.807 144.656 1.00 17.83 151 PHE D CA 1
ATOM 9384 C C . PHE D 1 151 ? 26.420 18.935 145.539 1.00 18.14 151 PHE D C 1
ATOM 9385 O O . PHE D 1 151 ? 25.945 20.068 145.480 1.00 18.34 151 PHE D O 1
ATOM 9393 N N . GLU D 1 152 ? 27.418 18.597 146.342 1.00 18.58 152 GLU D N 1
ATOM 9394 C CA . GLU D 1 152 ? 28.088 19.570 147.214 1.00 18.27 152 GLU D CA 1
ATOM 9395 C C . GLU D 1 152 ? 28.842 20.632 146.416 1.00 18.44 152 GLU D C 1
ATOM 9396 O O . GLU D 1 152 ? 29.059 21.749 146.902 1.00 18.28 152 GLU D O 1
ATOM 9402 N N . GLU D 1 153 ? 29.262 20.273 145.204 1.00 18.12 153 GLU D N 1
ATOM 9403 C CA . GLU D 1 153 ? 29.941 21.204 144.296 1.00 18.89 153 GLU D CA 1
ATOM 9404 C C . GLU D 1 153 ? 28.998 22.232 143.648 1.00 18.53 153 GLU D C 1
ATOM 9405 O O . GLU D 1 153 ? 29.452 23.168 142.976 1.00 19.04 153 GLU D O 1
ATOM 9411 N N . GLY D 1 154 ? 27.696 22.040 143.835 1.00 19.58 154 GLY D N 1
ATOM 9412 C CA . GLY D 1 154 ? 26.707 22.986 143.333 1.00 19.15 154 GLY D CA 1
ATOM 9413 C C . GLY D 1 154 ? 26.031 22.555 142.039 1.00 19.40 154 GLY D C 1
ATOM 9414 O O . GLY D 1 154 ? 25.211 23.307 141.495 1.00 19.42 154 GLY D O 1
ATOM 9415 N N . PHE D 1 155 ? 26.371 21.363 141.537 1.00 19.13 155 PHE D N 1
ATOM 9416 C CA . PHE D 1 155 ? 25.687 20.858 140.335 1.00 18.48 155 PHE D CA 1
ATOM 9417 C C . PHE D 1 155 ? 24.243 20.535 140.691 1.00 18.80 155 PHE D C 1
ATOM 9418 O O . PHE D 1 155 ? 23.971 19.865 141.693 1.00 19.17 155 PHE D O 1
ATOM 9426 N N . ARG D 1 156 ? 23.325 21.025 139.862 1.00 18.11 156 ARG D N 1
ATOM 9427 C CA . ARG D 1 156 ? 21.891 20.855 140.102 1.00 18.50 156 ARG D CA 1
ATOM 9428 C C . ARG D 1 156 ? 21.297 19.682 139.334 1.00 17.59 156 ARG D C 1
ATOM 9429 O O . ARG D 1 156 ? 20.169 19.267 139.607 1.00 17.74 156 ARG D O 1
ATOM 9437 N N . VAL D 1 157 ? 22.070 19.159 138.385 1.00 16.23 157 VAL D N 1
ATOM 9438 C CA . VAL D 1 157 ? 21.707 17.953 137.643 1.00 16.05 157 VAL D CA 1
ATOM 9439 C C . VAL D 1 157 ? 22.879 16.988 137.814 1.00 15.69 157 VAL D C 1
ATOM 9440 O O . VAL D 1 157 ? 24.036 17.354 137.588 1.00 15.60 157 VAL D O 1
ATOM 9444 N N . ILE D 1 158 ? 22.573 15.764 138.228 1.00 14.99 158 ILE D N 1
ATOM 9445 C CA . ILE D 1 158 ? 23.574 14.733 138.452 1.00 15.21 158 ILE D CA 1
ATOM 9446 C C . ILE D 1 158 ? 23.301 13.622 137.441 1.00 14.88 158 ILE D C 1
ATOM 9447 O O . ILE D 1 158 ? 22.188 13.098 137.398 1.00 15.19 158 ILE D O 1
ATOM 9452 N N . LYS D 1 159 ? 24.300 13.300 136.620 1.00 14.49 159 LYS D N 1
ATOM 9453 C CA A LYS D 1 159 ? 24.160 12.217 135.651 0.50 14.69 159 LYS D CA 1
ATOM 9454 C CA B LYS D 1 159 ? 24.158 12.217 135.652 0.50 14.97 159 LYS D CA 1
ATOM 9455 C C . LYS D 1 159 ? 24.757 10.962 136.278 1.00 14.86 159 LYS D C 1
ATOM 9456 O O . LYS D 1 159 ? 25.881 10.983 136.746 1.00 16.09 159 LYS D O 1
ATOM 9467 N N . ILE D 1 160 ? 23.984 9.882 136.303 1.00 14.71 160 ILE D N 1
ATOM 9468 C CA . ILE D 1 160 ? 24.382 8.655 136.962 1.00 15.29 160 ILE D CA 1
ATOM 9469 C C . ILE D 1 160 ? 24.507 7.536 135.925 1.00 15.63 160 ILE D C 1
ATOM 9470 O O . ILE D 1 160 ? 23.528 7.179 135.256 1.00 15.65 160 ILE D O 1
ATOM 9475 N N . LYS D 1 161 ? 25.710 6.993 135.786 1.00 15.88 161 LYS D N 1
ATOM 9476 C CA . LYS D 1 161 ? 25.924 5.855 134.906 1.00 15.66 161 LYS D CA 1
ATOM 9477 C C . LYS D 1 161 ? 25.412 4.591 135.568 1.00 15.88 161 LYS D C 1
ATOM 9478 O O . LYS D 1 161 ? 25.673 4.352 136.761 1.00 16.46 161 LYS D O 1
ATOM 9484 N N . VAL D 1 162 ? 24.687 3.791 134.785 1.00 16.21 162 VAL D N 1
ATOM 9485 C CA . VAL D 1 162 ? 24.221 2.470 135.200 1.00 16.43 162 VAL D CA 1
ATOM 9486 C C . VAL D 1 162 ? 24.430 1.476 134.042 1.00 16.84 162 VAL D C 1
ATOM 9487 O O . VAL D 1 162 ? 24.952 1.849 132.980 1.00 16.01 162 VAL D O 1
ATOM 9491 N N . GLY D 1 163 ? 24.055 0.214 134.260 1.00 16.91 163 GLY D N 1
ATOM 9492 C CA . GLY D 1 163 ? 23.902 -0.709 133.149 1.00 18.30 163 GLY D CA 1
ATOM 9493 C C . GLY D 1 163 ? 24.591 -2.049 133.248 1.00 19.55 163 GLY D C 1
ATOM 9494 O O . GLY D 1 163 ? 24.344 -2.916 132.420 1.00 20.16 163 GLY D O 1
ATOM 9495 N N . GLU D 1 164 ? 25.452 -2.219 134.245 1.00 20.05 164 GLU D N 1
ATOM 9496 C CA . GLU D 1 164 ? 26.208 -3.467 134.373 1.00 21.17 164 GLU D CA 1
ATOM 9497 C C . GLU D 1 164 ? 25.633 -4.420 135.415 1.00 20.81 164 GLU D C 1
ATOM 9498 O O . GLU D 1 164 ? 25.886 -5.628 135.359 1.00 21.38 164 GLU D O 1
ATOM 9504 N N . ASN D 1 165 ? 24.863 -3.879 136.353 1.00 20.07 165 ASN D N 1
ATOM 9505 C CA . ASN D 1 165 ? 24.320 -4.658 137.455 1.00 20.15 165 ASN D CA 1
ATOM 9506 C C . ASN D 1 165 ? 23.003 -4.036 137.919 1.00 19.50 165 ASN D C 1
ATOM 9507 O O . ASN D 1 165 ? 23.000 -3.132 138.752 1.00 19.36 165 ASN D O 1
ATOM 9512 N N . LEU D 1 166 ? 21.888 -4.536 137.382 1.00 19.68 166 LEU D N 1
ATOM 9513 C CA . LEU D 1 166 ? 20.568 -3.944 137.627 1.00 19.84 166 LEU D CA 1
ATOM 9514 C C . LEU D 1 166 ? 20.239 -3.740 139.107 1.00 19.92 166 LEU D C 1
ATOM 9515 O O . LEU D 1 166 ? 19.787 -2.662 139.507 1.00 19.73 166 LEU D O 1
ATOM 9520 N N . LYS D 1 167 ? 20.485 -4.767 139.920 1.00 20.55 167 LYS D N 1
ATOM 9521 C CA . LYS D 1 167 ? 20.183 -4.692 141.350 1.00 21.85 167 LYS D CA 1
ATOM 9522 C C . LYS D 1 167 ? 20.975 -3.579 142.036 1.00 20.80 167 LYS D C 1
ATOM 9523 O O . LYS D 1 167 ? 20.418 -2.795 142.812 1.00 20.68 167 LYS D O 1
ATOM 9529 N N . GLU D 1 168 ? 22.270 -3.505 141.736 1.00 20.92 168 GLU D N 1
ATOM 9530 C CA . GLU D 1 168 ? 23.128 -2.488 142.347 1.00 21.02 168 GLU D CA 1
ATOM 9531 C C . GLU D 1 168 ? 22.827 -1.103 141.790 1.00 20.38 168 GLU D C 1
ATOM 9532 O O . GLU D 1 168 ? 22.963 -0.110 142.504 1.00 20.89 168 GLU D O 1
ATOM 9538 N N . ASP D 1 169 ? 22.416 -1.046 140.522 1.00 19.57 169 ASP D N 1
ATOM 9539 C CA . ASP D 1 169 ? 22.009 0.214 139.893 1.00 18.95 169 ASP D CA 1
ATOM 9540 C C . ASP D 1 169 ? 20.801 0.833 140.590 1.00 19.01 169 ASP D C 1
ATOM 9541 O O . ASP D 1 169 ? 20.796 2.030 140.898 1.00 18.53 169 ASP D O 1
ATOM 9546 N N . ILE D 1 170 ? 19.781 0.009 140.828 1.00 18.91 170 ILE D N 1
ATOM 9547 C CA . ILE D 1 170 ? 18.583 0.441 141.537 1.00 19.88 170 ILE D CA 1
ATOM 9548 C C . ILE D 1 170 ? 18.970 0.918 142.938 1.00 19.95 170 ILE D C 1
ATOM 9549 O O . ILE D 1 170 ? 18.584 2.010 143.359 1.00 20.47 170 ILE D O 1
ATOM 9554 N N . GLU D 1 171 ? 19.770 0.117 143.645 1.00 20.27 171 GLU D N 1
ATOM 9555 C CA . GLU D 1 171 ? 20.229 0.504 144.985 1.00 20.72 171 GLU D CA 1
ATOM 9556 C C . GLU D 1 171 ? 21.016 1.816 144.994 1.00 20.23 171 GLU D C 1
ATOM 9557 O O . GLU D 1 171 ? 20.783 2.682 145.845 1.00 20.71 171 GLU D O 1
ATOM 9563 N N . ALA D 1 172 ? 21.932 1.974 144.045 1.00 20.02 172 ALA D N 1
ATOM 9564 C CA . ALA D 1 172 ? 22.750 3.177 143.978 1.00 19.57 172 ALA D CA 1
ATOM 9565 C C . ALA D 1 172 ? 21.895 4.421 143.741 1.00 19.74 172 ALA D C 1
ATOM 9566 O O . ALA D 1 172 ? 22.058 5.434 144.416 1.00 19.45 172 ALA D O 1
ATOM 9568 N N . VAL D 1 173 ? 20.968 4.340 142.796 1.00 19.70 173 VAL D N 1
ATOM 9569 C CA . VAL D 1 173 ? 20.151 5.507 142.472 1.00 20.06 173 VAL D CA 1
ATOM 9570 C C . VAL D 1 173 ? 19.263 5.879 143.655 1.00 20.56 173 VAL D C 1
ATOM 9571 O O . VAL D 1 173 ? 19.072 7.056 143.947 1.00 20.60 173 VAL D O 1
ATOM 9575 N N . GLU D 1 174 ? 18.759 4.873 144.360 1.00 21.57 174 GLU D N 1
ATOM 9576 C CA . GLU D 1 174 ? 17.887 5.118 145.503 1.00 22.77 174 GLU D CA 1
ATOM 9577 C C . GLU D 1 174 ? 18.647 5.759 146.658 1.00 22.93 174 GLU D C 1
ATOM 9578 O O . GLU D 1 174 ? 18.144 6.683 147.303 1.00 23.70 174 GLU D O 1
ATOM 9584 N N . GLU D 1 175 ? 19.863 5.285 146.913 1.00 22.87 175 GLU D N 1
ATOM 9585 C CA . GLU D 1 175 ? 20.708 5.871 147.954 1.00 23.06 175 GLU D CA 1
ATOM 9586 C C . GLU D 1 175 ? 21.140 7.296 147.575 1.00 22.93 175 GLU D C 1
ATOM 9587 O O . GLU D 1 175 ? 21.146 8.198 148.422 1.00 23.01 175 GLU D O 1
ATOM 9593 N N . ILE D 1 176 ? 21.503 7.492 146.307 1.00 22.12 176 ILE D N 1
ATOM 9594 C CA . ILE D 1 176 ? 21.872 8.818 145.801 1.00 21.74 176 ILE D CA 1
ATOM 9595 C C . ILE D 1 176 ? 20.733 9.805 146.026 1.00 21.86 176 ILE D C 1
ATOM 9596 O O . ILE D 1 176 ? 20.955 10.912 146.539 1.00 21.56 176 ILE D O 1
ATOM 9601 N N . ALA D 1 177 ? 19.516 9.400 145.666 1.00 22.43 177 ALA D N 1
ATOM 9602 C CA . ALA D 1 177 ? 18.357 10.290 145.782 1.00 23.27 177 ALA D CA 1
ATOM 9603 C C . ALA D 1 177 ? 18.181 10.783 147.215 1.00 24.09 177 ALA D C 1
ATOM 9604 O O . ALA D 1 177 ? 17.896 11.951 147.436 1.00 24.11 177 ALA D O 1
ATOM 9606 N N . LYS D 1 178 ? 18.389 9.889 148.181 1.00 25.15 178 LYS D N 1
ATOM 9607 C CA . LYS D 1 178 ? 18.223 10.231 149.603 1.00 26.25 178 LYS D CA 1
ATOM 9608 C C . LYS D 1 178 ? 19.171 11.309 150.119 1.00 26.10 178 LYS D C 1
ATOM 9609 O O . LYS D 1 178 ? 18.810 12.081 151.018 1.00 26.93 178 LYS D O 1
ATOM 9615 N N . VAL D 1 179 ? 20.372 11.378 149.549 1.00 25.07 179 VAL D N 1
ATOM 9616 C CA . VAL D 1 179 ? 21.410 12.279 150.050 1.00 24.75 179 VAL D CA 1
ATOM 9617 C C . VAL D 1 179 ? 21.664 13.490 149.143 1.00 24.04 179 VAL D C 1
ATOM 9618 O O . VAL D 1 179 ? 22.572 14.282 149.390 1.00 24.50 179 VAL D O 1
ATOM 9622 N N . THR D 1 180 ? 20.844 13.639 148.100 1.00 23.07 180 THR D N 1
ATOM 9623 C CA . THR D 1 180 ? 20.977 14.764 147.173 1.00 21.76 180 THR D CA 1
ATOM 9624 C C . THR D 1 180 ? 19.621 15.406 146.884 1.00 21.80 180 THR D C 1
ATOM 9625 O O . THR D 1 180 ? 19.351 15.838 145.757 1.00 21.55 180 THR D O 1
ATOM 9629 N N . ARG D 1 181 ? 18.784 15.496 147.915 1.00 22.21 181 ARG D N 1
ATOM 9630 C CA . ARG D 1 181 ? 17.442 16.051 147.759 1.00 22.31 181 ARG D CA 1
ATOM 9631 C C . ARG D 1 181 ? 17.486 17.459 147.188 1.00 21.64 181 ARG D C 1
ATOM 9632 O O . ARG D 1 181 ? 18.136 18.372 147.739 1.00 21.44 181 ARG D O 1
ATOM 9640 N N . GLY D 1 182 ? 16.786 17.617 146.071 1.00 20.68 182 GLY D N 1
ATOM 9641 C CA . GLY D 1 182 ? 16.770 18.865 145.337 1.00 20.08 182 GLY D CA 1
ATOM 9642 C C . GLY D 1 182 ? 17.410 18.730 143.967 1.00 19.78 182 GLY D C 1
ATOM 9643 O O . GLY D 1 182 ? 17.124 19.530 143.073 1.00 20.69 182 GLY D O 1
ATOM 9644 N N . ALA D 1 183 ? 18.282 17.734 143.812 1.00 19.04 183 ALA D N 1
ATOM 9645 C CA . ALA D 1 183 ? 18.946 17.481 142.525 1.00 17.79 183 ALA D CA 1
ATOM 9646 C C . ALA D 1 183 ? 17.965 16.900 141.513 1.00 17.35 183 ALA D C 1
ATOM 9647 O O . ALA D 1 183 ? 17.019 16.227 141.909 1.00 17.06 183 ALA D O 1
ATOM 9649 N N . LYS D 1 184 ? 18.206 17.181 140.228 1.00 16.52 184 LYS D N 1
ATOM 9650 C CA . LYS D 1 184 ? 17.580 16.443 139.122 1.00 16.55 184 LYS D CA 1
ATOM 9651 C C . LYS D 1 184 ? 18.551 15.368 138.700 1.00 16.08 184 LYS D C 1
ATOM 9652 O O . LYS D 1 184 ? 19.759 15.544 138.859 1.00 16.45 184 LYS D O 1
ATOM 9658 N N . TYR D 1 185 ? 18.019 14.273 138.148 1.00 15.14 185 TYR D N 1
ATOM 9659 C CA . TYR D 1 185 ? 18.818 13.075 137.795 1.00 15.57 185 TYR D CA 1
ATOM 9660 C C . TYR D 1 185 ? 18.687 12.694 136.335 1.00 15.28 185 TYR D C 1
ATOM 9661 O O . TYR D 1 185 ? 17.583 12.626 135.803 1.00 15.29 185 TYR D O 1
ATOM 9670 N N . ILE D 1 186 ? 19.829 12.452 135.700 1.00 15.45 186 ILE D N 1
ATOM 9671 C CA . ILE D 1 186 ? 19.863 11.804 134.393 1.00 15.73 186 ILE D CA 1
ATOM 9672 C C . ILE D 1 186 ? 20.509 10.442 134.617 1.00 15.91 186 ILE D C 1
ATOM 9673 O O . ILE D 1 186 ? 21.536 10.348 135.287 1.00 16.44 186 ILE D O 1
ATOM 9678 N N . VAL D 1 187 ? 19.886 9.381 134.095 1.00 15.69 187 VAL D N 1
ATOM 9679 C CA . VAL D 1 187 ? 20.443 8.040 134.246 1.00 15.84 187 VAL D CA 1
ATOM 9680 C C . VAL D 1 187 ? 20.830 7.575 132.860 1.00 16.16 187 VAL D C 1
ATOM 9681 O O . VAL D 1 187 ? 20.019 7.660 131.931 1.00 16.57 187 VAL D O 1
ATOM 9685 N N . ASP D 1 188 ? 22.069 7.116 132.710 1.00 16.20 188 ASP D N 1
ATOM 9686 C CA . ASP D 1 188 ? 22.562 6.679 131.410 1.00 16.35 188 ASP D CA 1
ATOM 9687 C C . ASP D 1 188 ? 23.020 5.238 131.502 1.00 16.24 188 ASP D C 1
ATOM 9688 O O . ASP D 1 188 ? 23.998 4.939 132.180 1.00 15.36 188 ASP D O 1
ATOM 9693 N N . ALA D 1 189 ? 22.312 4.352 130.803 1.00 16.91 189 ALA D N 1
ATOM 9694 C CA . ALA D 1 189 ? 22.576 2.927 130.884 1.00 17.33 189 ALA D CA 1
ATOM 9695 C C . ALA D 1 189 ? 23.562 2.410 129.845 1.00 17.38 189 ALA D C 1
ATOM 9696 O O . ALA D 1 189 ? 23.963 1.249 129.920 1.00 18.62 189 ALA D O 1
ATOM 9698 N N . ASN D 1 190 ? 23.960 3.264 128.895 1.00 17.51 190 ASN D N 1
ATOM 9699 C CA . ASN D 1 190 ? 24.966 2.924 127.887 1.00 18.14 190 ASN D CA 1
ATOM 9700 C C . ASN D 1 190 ? 24.754 1.524 127.306 1.00 17.81 190 ASN D C 1
ATOM 9701 O O . ASN D 1 190 ? 25.682 0.706 127.198 1.00 17.66 190 ASN D O 1
ATOM 9714 N N . GLY D 1 192 ? 23.202 -1.132 128.356 1.00 17.20 192 GLY D N 1
ATOM 9715 C CA . GLY D 1 192 ? 23.465 -2.288 129.203 1.00 16.90 192 GLY D CA 1
ATOM 9716 C C . GLY D 1 192 ? 22.302 -3.211 129.511 1.00 16.84 192 GLY D C 1
ATOM 9717 O O . GLY D 1 192 ? 22.521 -4.358 129.923 1.00 17.03 192 GLY D O 1
ATOM 9718 N N . TYR D 1 193 ? 21.076 -2.720 129.319 1.00 16.02 193 TYR D N 1
ATOM 9719 C CA . TYR D 1 193 ? 19.887 -3.455 129.750 1.00 16.09 193 TYR D CA 1
ATOM 9720 C C . TYR D 1 193 ? 19.101 -4.081 128.598 1.00 16.41 193 TYR D C 1
ATOM 9721 O O . TYR D 1 193 ? 19.101 -3.579 127.474 1.00 16.77 193 TYR D O 1
ATOM 9730 N N . THR D 1 194 ? 18.378 -5.153 128.884 1.00 16.62 194 THR D N 1
ATOM 9731 C CA . THR D 1 194 ? 17.320 -5.562 127.969 1.00 16.53 194 THR D CA 1
ATOM 9732 C C . THR D 1 194 ? 16.138 -4.598 128.122 1.00 16.33 194 THR D C 1
ATOM 9733 O O . THR D 1 194 ? 16.076 -3.834 129.092 1.00 15.76 194 THR D O 1
ATOM 9737 N N . GLN D 1 195 ? 15.183 -4.667 127.191 1.00 17.56 195 GLN D N 1
ATOM 9738 C CA . GLN D 1 195 ? 13.982 -3.829 127.250 1.00 18.64 195 GLN D CA 1
ATOM 9739 C C . GLN D 1 195 ? 13.281 -3.974 128.615 1.00 18.08 195 GLN D C 1
ATOM 9740 O O . GLN D 1 195 ? 12.950 -2.986 129.266 1.00 17.88 195 GLN D O 1
ATOM 9746 N N . LYS D 1 196 ? 13.112 -5.219 129.054 1.00 18.08 196 LYS D N 1
ATOM 9747 C CA . LYS D 1 196 ? 12.392 -5.516 130.289 1.00 18.18 196 LYS D CA 1
ATOM 9748 C C . LYS D 1 196 ? 13.191 -5.118 131.538 1.00 16.68 196 LYS D C 1
ATOM 9749 O O . LYS D 1 196 ? 12.620 -4.591 132.491 1.00 16.24 196 LYS D O 1
ATOM 9755 N N . GLU D 1 197 ? 14.507 -5.355 131.529 1.00 15.37 197 GLU D N 1
ATOM 9756 C CA . GLU D 1 197 ? 15.358 -4.866 132.611 1.00 14.97 197 GLU D CA 1
ATOM 9757 C C . GLU D 1 197 ? 15.265 -3.345 132.717 1.00 14.63 197 GLU D C 1
ATOM 9758 O O . GLU D 1 197 ? 15.192 -2.803 133.822 1.00 14.58 197 GLU D O 1
ATOM 9764 N N . ALA D 1 198 ? 15.255 -2.666 131.571 1.00 14.72 198 ALA D N 1
ATOM 9765 C CA . ALA D 1 198 ? 15.223 -1.208 131.561 1.00 14.86 198 ALA D CA 1
ATOM 9766 C C . ALA D 1 198 ? 13.917 -0.659 132.142 1.00 14.95 198 ALA D C 1
ATOM 9767 O O . ALA D 1 198 ? 13.924 0.317 132.899 1.00 15.89 198 ALA D O 1
ATOM 9769 N N . VAL D 1 199 ? 12.813 -1.322 131.811 1.00 15.25 199 VAL D N 1
ATOM 9770 C CA . VAL D 1 199 ? 11.503 -0.947 132.347 1.00 15.41 199 VAL D CA 1
ATOM 9771 C C . VAL D 1 199 ? 11.510 -1.148 133.864 1.00 16.36 199 VAL D C 1
ATOM 9772 O O . VAL D 1 199 ? 11.081 -0.276 134.614 1.00 17.10 199 VAL D O 1
ATOM 9776 N N . GLU D 1 200 ? 12.084 -2.255 134.319 1.00 16.35 200 GLU D N 1
ATOM 9777 C CA . GLU D 1 200 ? 12.084 -2.545 135.750 1.00 17.44 200 GLU D CA 1
ATOM 9778 C C . GLU D 1 200 ? 12.994 -1.657 136.582 1.00 16.63 200 GLU D C 1
ATOM 9779 O O . GLU D 1 200 ? 12.654 -1.283 137.721 1.00 17.14 200 GLU D O 1
ATOM 9785 N N . PHE D 1 201 ? 14.116 -1.246 136.007 1.00 16.13 201 PHE D N 1
ATOM 9786 C CA . PHE D 1 201 ? 14.908 -0.224 136.671 1.00 16.57 201 PHE D CA 1
ATOM 9787 C C . PHE D 1 201 ? 14.049 1.024 136.910 1.00 16.23 201 PHE D C 1
ATOM 9788 O O . PHE D 1 201 ? 13.999 1.563 138.008 1.00 16.64 201 PHE D O 1
ATOM 9796 N N . ALA D 1 202 ? 13.374 1.486 135.863 1.00 16.66 202 ALA D N 1
ATOM 9797 C CA . ALA D 1 202 ? 12.588 2.704 135.966 1.00 17.20 202 ALA D CA 1
ATOM 9798 C C . ALA D 1 202 ? 11.454 2.570 136.985 1.00 17.95 202 ALA D C 1
ATOM 9799 O O . ALA D 1 202 ? 11.232 3.476 137.774 1.00 18.23 202 ALA D O 1
ATOM 9801 N N . ARG D 1 203 ? 10.748 1.448 136.947 1.00 18.61 203 ARG D N 1
ATOM 9802 C CA . ARG D 1 203 ? 9.625 1.215 137.869 1.00 19.65 203 ARG D CA 1
ATOM 9803 C C . ARG D 1 203 ? 10.064 1.156 139.308 1.00 20.42 203 ARG D C 1
ATOM 9804 O O . ARG D 1 203 ? 9.390 1.712 140.189 1.00 21.21 203 ARG D O 1
ATOM 9812 N N . ALA D 1 204 ? 11.199 0.495 139.544 1.00 20.41 204 ALA D N 1
ATOM 9813 C CA . ALA D 1 204 ? 11.738 0.385 140.896 1.00 20.72 204 ALA D CA 1
ATOM 9814 C C . ALA D 1 204 ? 12.017 1.748 141.515 1.00 20.71 204 ALA D C 1
ATOM 9815 O O . ALA D 1 204 ? 11.565 2.038 142.635 1.00 21.27 204 ALA D O 1
ATOM 9817 N N . VAL D 1 205 ? 12.726 2.614 140.787 1.00 20.29 205 VAL D N 1
ATOM 9818 C CA . VAL D 1 205 ? 13.050 3.932 141.332 1.00 20.66 205 VAL D CA 1
ATOM 9819 C C . VAL D 1 205 ? 11.801 4.833 141.401 1.00 20.52 205 VAL D C 1
ATOM 9820 O O . VAL D 1 205 ? 11.650 5.603 142.353 1.00 20.56 205 VAL D O 1
ATOM 9824 N N . TYR D 1 206 ? 10.899 4.708 140.420 1.00 20.84 206 TYR D N 1
ATOM 9825 C CA . TYR D 1 206 ? 9.622 5.440 140.454 1.00 21.19 206 TYR D CA 1
ATOM 9826 C C . TYR D 1 206 ? 8.880 5.100 141.735 1.00 22.07 206 TYR D C 1
ATOM 9827 O O . TYR D 1 206 ? 8.361 5.989 142.409 1.00 21.84 206 TYR D O 1
ATOM 9836 N N . GLN D 1 207 ? 8.873 3.820 142.091 1.00 23.22 207 GLN D N 1
ATOM 9837 C CA . GLN D 1 207 ? 8.152 3.378 143.295 1.00 24.50 207 GLN D CA 1
ATOM 9838 C C . GLN D 1 207 ? 8.667 3.988 144.598 1.00 24.67 207 GLN D C 1
ATOM 9839 O O . GLN D 1 207 ? 7.933 4.042 145.597 1.00 24.78 207 GLN D O 1
ATOM 9845 N N . LYS D 1 208 ? 9.918 4.443 144.592 1.00 24.36 208 LYS D N 1
ATOM 9846 C CA . LYS D 1 208 ? 10.491 5.136 145.730 1.00 24.36 208 LYS D CA 1
ATOM 9847 C C . LYS D 1 208 ? 10.263 6.641 145.674 1.00 23.76 208 LYS D C 1
ATOM 9848 O O . LYS D 1 208 ? 10.828 7.382 146.476 1.00 24.46 208 LYS D O 1
ATOM 9854 N N . GLY D 1 209 ? 9.442 7.084 144.720 1.00 22.97 209 GLY D N 1
ATOM 9855 C CA . GLY D 1 209 ? 9.122 8.499 144.550 1.00 21.85 209 GLY D CA 1
ATOM 9856 C C . GLY D 1 209 ? 10.244 9.315 143.925 1.00 21.80 209 GLY D C 1
ATOM 9857 O O . GLY D 1 209 ? 10.292 10.538 144.083 1.00 22.41 209 GLY D O 1
ATOM 9858 N N . ILE D 1 210 ? 11.136 8.638 143.203 1.00 20.96 210 ILE D N 1
ATOM 9859 C CA . ILE D 1 210 ? 12.254 9.297 142.526 1.00 20.13 210 ILE D CA 1
ATOM 9860 C C . ILE D 1 210 ? 11.883 9.610 141.074 1.00 19.66 210 ILE D C 1
ATOM 9861 O O . ILE D 1 210 ? 11.354 8.753 140.361 1.00 19.71 210 ILE D O 1
ATOM 9866 N N . ASP D 1 211 ? 12.157 10.843 140.654 1.00 18.74 211 ASP D N 1
ATOM 9867 C CA . ASP D 1 211 ? 11.937 11.265 139.275 1.00 18.31 211 ASP D CA 1
ATOM 9868 C C . ASP D 1 211 ? 13.265 11.281 138.525 1.00 17.50 211 ASP D C 1
ATOM 9869 O O . ASP D 1 211 ? 14.251 11.819 139.018 1.00 17.93 211 ASP D O 1
ATOM 9874 N N . ILE D 1 212 ? 13.284 10.643 137.356 1.00 15.79 212 ILE D N 1
ATOM 9875 C CA . ILE D 1 212 ? 14.458 10.643 136.481 1.00 15.55 212 ILE D CA 1
ATOM 9876 C C . ILE D 1 212 ? 14.150 11.570 135.311 1.00 15.17 212 ILE D C 1
ATOM 9877 O O . ILE D 1 212 ? 13.205 11.328 134.553 1.00 14.66 212 ILE D O 1
ATOM 9882 N N . ALA D 1 213 ? 14.926 12.642 135.192 1.00 14.35 213 ALA D N 1
ATOM 9883 C CA . ALA D 1 213 ? 14.672 13.674 134.183 1.00 14.38 213 ALA D CA 1
ATOM 9884 C C . ALA D 1 213 ? 14.824 13.143 132.763 1.00 14.33 213 ALA D C 1
ATOM 9885 O O . ALA D 1 213 ? 14.010 13.445 131.873 1.00 14.43 213 ALA D O 1
ATOM 9887 N N . VAL D 1 214 ? 15.872 12.361 132.555 1.00 13.85 214 VAL D N 1
ATOM 9888 C CA . VAL D 1 214 ? 16.127 11.743 131.258 1.00 13.47 214 VAL D CA 1
ATOM 9889 C C . VAL D 1 214 ? 16.778 10.384 131.506 1.00 13.68 214 VAL D C 1
ATOM 9890 O O . VAL D 1 214 ? 17.706 10.257 132.311 1.00 14.26 214 VAL D O 1
ATOM 9894 N N . TYR D 1 215 ? 16.277 9.376 130.807 1.00 13.02 215 TYR D N 1
ATOM 9895 C CA . TYR D 1 215 ? 16.733 7.995 130.952 1.00 13.12 215 TYR D CA 1
ATOM 9896 C C . TYR D 1 215 ? 17.368 7.636 129.620 1.00 13.89 215 TYR D C 1
ATOM 9897 O O . TYR D 1 215 ? 16.664 7.432 128.631 1.00 14.07 215 TYR D O 1
ATOM 9906 N N . GLU D 1 216 ? 18.701 7.635 129.579 1.00 14.60 216 GLU D N 1
ATOM 9907 C CA . GLU D 1 216 ? 19.428 7.518 128.303 1.00 15.16 216 GLU D CA 1
ATOM 9908 C C . GLU D 1 216 ? 19.726 6.101 127.867 1.00 15.86 216 GLU D C 1
ATOM 9909 O O . GLU D 1 216 ? 20.219 5.287 128.662 1.00 15.65 216 GLU D O 1
ATOM 9915 N N . GLN D 1 217 ? 19.464 5.849 126.583 1.00 15.04 217 GLN D N 1
ATOM 9916 C CA . GLN D 1 217 ? 19.884 4.645 125.850 1.00 15.76 217 GLN D CA 1
ATOM 9917 C C . GLN D 1 217 ? 19.989 3.403 126.725 1.00 16.34 217 GLN D C 1
ATOM 9918 O O . GLN D 1 217 ? 21.084 2.878 126.930 1.00 16.06 217 GLN D O 1
ATOM 9924 N N . PRO D 1 218 ? 18.850 2.930 127.247 1.00 17.30 218 PRO D N 1
ATOM 9925 C CA . PRO D 1 218 ? 18.889 1.709 128.051 1.00 17.92 218 PRO D CA 1
ATOM 9926 C C . PRO D 1 218 ? 19.271 0.448 127.282 1.00 18.13 218 PRO D C 1
ATOM 9927 O O . PRO D 1 218 ? 19.777 -0.512 127.892 1.00 19.07 218 PRO D O 1
ATOM 9931 N N . VAL D 1 219 ? 19.010 0.427 125.972 1.00 17.13 219 VAL D N 1
ATOM 9932 C CA . VAL D 1 219 ? 19.143 -0.783 125.139 1.00 17.91 219 VAL D CA 1
ATOM 9933 C C . VAL D 1 219 ? 20.175 -0.592 124.016 1.00 18.13 219 VAL D C 1
ATOM 9934 O O . VAL D 1 219 ? 20.677 0.512 123.843 1.00 17.64 219 VAL D O 1
ATOM 9938 N N . ARG D 1 220 ? 20.494 -1.649 123.255 1.00 19.12 220 ARG D N 1
ATOM 9939 C CA . ARG D 1 220 ? 21.536 -1.564 122.217 1.00 20.50 220 ARG D CA 1
ATOM 9940 C C . ARG D 1 220 ? 21.214 -0.581 121.079 1.00 20.35 220 ARG D C 1
ATOM 9941 O O . ARG D 1 220 ? 20.043 -0.245 120.853 1.00 20.22 220 ARG D O 1
ATOM 9949 N N . ARG D 1 221 ? 22.253 -0.138 120.365 1.00 21.29 221 ARG D N 1
ATOM 9950 C CA . ARG D 1 221 ? 22.156 0.890 119.325 1.00 22.63 221 ARG D CA 1
ATOM 9951 C C . ARG D 1 221 ? 21.115 0.558 118.245 1.00 21.59 221 ARG D C 1
ATOM 9952 O O . ARG D 1 221 ? 20.368 1.434 117.789 1.00 21.10 221 ARG D O 1
ATOM 9960 N N . GLU D 1 222 ? 21.048 -0.711 117.853 1.00 21.49 222 GLU D N 1
ATOM 9961 C CA A GLU D 1 222 ? 20.200 -1.117 116.738 0.50 21.31 222 GLU D CA 1
ATOM 9962 C CA B GLU D 1 222 ? 20.181 -1.095 116.735 0.50 21.75 222 GLU D CA 1
ATOM 9963 C C . GLU D 1 222 ? 18.753 -1.414 117.172 1.00 21.23 222 GLU D C 1
ATOM 9964 O O . GLU D 1 222 ? 17.848 -1.555 116.330 1.00 21.22 222 GLU D O 1
ATOM 9975 N N . ASP D 1 223 ? 18.545 -1.515 118.479 1.00 20.42 223 ASP D N 1
ATOM 9976 C CA . ASP D 1 223 ? 17.256 -1.900 119.045 1.00 20.60 223 ASP D CA 1
ATOM 9977 C C . ASP D 1 223 ? 16.297 -0.714 119.180 1.00 20.65 223 ASP D C 1
ATOM 9978 O O . ASP D 1 223 ? 15.940 -0.296 120.283 1.00 20.24 223 ASP D O 1
ATOM 9983 N N . ILE D 1 224 ? 15.885 -0.170 118.039 1.00 20.48 224 ILE D N 1
ATOM 9984 C CA . ILE D 1 224 ? 14.963 0.966 118.027 1.00 20.98 224 ILE D CA 1
ATOM 9985 C C . ILE D 1 224 ? 13.600 0.600 118.614 1.00 20.96 224 ILE D C 1
ATOM 9986 O O . ILE D 1 224 ? 12.983 1.387 119.356 1.00 19.68 224 ILE D O 1
ATOM 9991 N N . GLU D 1 225 ? 13.147 -0.613 118.300 1.00 20.80 225 GLU D N 1
ATOM 9992 C CA . GLU D 1 225 ? 11.878 -1.097 118.822 1.00 22.05 225 GLU D CA 1
ATOM 9993 C C . GLU D 1 225 ? 11.964 -1.268 120.343 1.00 20.93 225 GLU D C 1
ATOM 9994 O O . GLU D 1 225 ? 11.005 -0.980 121.071 1.00 20.21 225 GLU D O 1
ATOM 10000 N N . GLY D 1 226 ? 13.153 -1.646 120.818 1.00 19.85 226 GLY D N 1
ATOM 10001 C CA . GLY D 1 226 ? 13.428 -1.732 122.261 1.00 20.02 226 GLY D CA 1
ATOM 10002 C C . GLY D 1 226 ? 13.377 -0.391 122.970 1.00 19.02 226 GLY D C 1
ATOM 10003 O O . GLY D 1 226 ? 12.800 -0.259 124.048 1.00 19.08 226 GLY D O 1
ATOM 10004 N N . LEU D 1 227 ? 13.976 0.628 122.361 1.00 18.82 227 LEU D N 1
ATOM 10005 C CA . LEU D 1 227 ? 13.888 1.977 122.892 1.00 18.58 227 LEU D CA 1
ATOM 10006 C C . LEU D 1 227 ? 12.428 2.407 123.030 1.00 17.92 227 LEU D C 1
ATOM 10007 O O . LEU D 1 227 ? 12.012 2.921 124.069 1.00 17.66 227 LEU D O 1
ATOM 10012 N N . LYS D 1 228 ? 11.645 2.146 121.984 1.00 16.64 228 LYS D N 1
ATOM 10013 C CA . LYS D 1 228 ? 10.234 2.496 121.983 1.00 15.90 228 LYS D CA 1
ATOM 10014 C C . LYS D 1 228 ? 9.491 1.741 123.093 1.00 15.30 228 LYS D C 1
ATOM 10015 O O . LYS D 1 228 ? 8.677 2.325 123.823 1.00 15.81 228 LYS D O 1
ATOM 10021 N N . PHE D 1 229 ? 9.808 0.454 123.241 1.00 15.93 229 PHE D N 1
ATOM 10022 C CA . PHE D 1 229 ? 9.194 -0.343 124.305 1.00 16.06 229 PHE D CA 1
ATOM 10023 C C . PHE D 1 229 ? 9.445 0.268 125.675 1.00 15.79 229 PHE D C 1
ATOM 10024 O O . PHE D 1 229 ? 8.528 0.397 126.480 1.00 16.67 229 PHE D O 1
ATOM 10032 N N . VAL D 1 230 ? 10.683 0.682 125.949 1.00 15.51 230 VAL D N 1
ATOM 10033 C CA . VAL D 1 230 ? 10.973 1.306 127.233 1.00 15.59 230 VAL D CA 1
ATOM 10034 C C . VAL D 1 230 ? 10.178 2.617 127.381 1.00 15.36 230 VAL D C 1
ATOM 10035 O O . VAL D 1 230 ? 9.576 2.884 128.414 1.00 15.70 230 VAL D O 1
ATOM 10039 N N . ARG D 1 231 ? 10.166 3.407 126.312 1.00 16.60 231 ARG D N 1
ATOM 10040 C CA . ARG D 1 231 ? 9.478 4.682 126.314 1.00 17.00 231 ARG D CA 1
ATOM 10041 C C . ARG D 1 231 ? 8.010 4.493 126.676 1.00 16.39 231 ARG D C 1
ATOM 10042 O O . ARG D 1 231 ? 7.433 5.237 127.475 1.00 16.92 231 ARG D O 1
ATOM 10050 N N . PHE D 1 232 ? 7.403 3.473 126.075 1.00 16.69 232 PHE D N 1
ATOM 10051 C CA . PHE D 1 232 ? 5.977 3.298 126.222 1.00 16.31 232 PHE D CA 1
ATOM 10052 C C . PHE D 1 232 ? 5.582 2.559 127.484 1.00 17.28 232 PHE D C 1
ATOM 10053 O O . PHE D 1 232 ? 4.409 2.524 127.819 1.00 17.14 232 PHE D O 1
ATOM 10061 N N . HIS D 1 233 ? 6.548 1.990 128.205 1.00 16.98 233 HIS D N 1
ATOM 10062 C CA . HIS D 1 233 ? 6.200 1.163 129.366 1.00 18.28 233 HIS D CA 1
ATOM 10063 C C . HIS D 1 233 ? 6.855 1.568 130.662 1.00 19.36 233 HIS D C 1
ATOM 10064 O O . HIS D 1 233 ? 6.757 0.847 131.667 1.00 20.67 233 HIS D O 1
ATOM 10071 N N . SER D 1 234 ? 7.519 2.713 130.643 1.00 19.85 234 SER D N 1
ATOM 10072 C CA . SER D 1 234 ? 8.040 3.256 131.898 1.00 19.96 234 SER D CA 1
ATOM 10073 C C . SER D 1 234 ? 7.863 4.772 131.979 1.00 18.94 234 SER D C 1
ATOM 10074 O O . SER D 1 234 ? 7.632 5.430 130.967 1.00 19.47 234 SER D O 1
ATOM 10077 N N . PRO D 1 235 ? 7.909 5.322 133.201 1.00 17.76 235 PRO D N 1
ATOM 10078 C CA . PRO D 1 235 ? 7.376 6.671 133.411 1.00 17.16 235 PRO D CA 1
ATOM 10079 C C . PRO D 1 235 ? 8.272 7.848 133.081 1.00 16.17 235 PRO D C 1
ATOM 10080 O O . PRO D 1 235 ? 7.801 8.990 133.176 1.00 16.62 235 PRO D O 1
ATOM 10084 N N . PHE D 1 236 ? 9.536 7.586 132.731 1.00 14.92 236 PHE D N 1
ATOM 10085 C CA . PHE D 1 236 ? 10.506 8.662 132.535 1.00 14.62 236 PHE D CA 1
ATOM 10086 C C . PHE D 1 236 ? 10.822 8.884 131.059 1.00 14.26 236 PHE D C 1
ATOM 10087 O O . PHE D 1 236 ? 10.690 7.958 130.246 1.00 14.55 236 PHE D O 1
ATOM 10095 N N . PRO D 1 237 ? 11.216 10.125 130.693 1.00 14.01 237 PRO D N 1
ATOM 10096 C CA . PRO D 1 237 ? 11.585 10.396 129.305 1.00 13.72 237 PRO D CA 1
ATOM 10097 C C . PRO D 1 237 ? 12.771 9.548 128.900 1.00 14.02 237 PRO D C 1
ATOM 10098 O O . PRO D 1 237 ? 13.738 9.444 129.650 1.00 14.17 237 PRO D O 1
ATOM 10102 N N . VAL D 1 238 ? 12.682 8.923 127.732 1.00 12.44 238 VAL D N 1
ATOM 10103 C CA . VAL D 1 238 ? 13.754 8.069 127.220 1.00 13.14 238 VAL D CA 1
ATOM 10104 C C . VAL D 1 238 ? 14.511 8.803 126.125 1.00 12.83 238 VAL D C 1
ATOM 10105 O O . VAL D 1 238 ? 13.907 9.389 125.230 1.00 13.98 238 VAL D O 1
ATOM 10109 N N . ALA D 1 239 ? 15.841 8.767 126.201 1.00 13.07 239 ALA D N 1
ATOM 10110 C CA . ALA D 1 239 ? 16.680 9.432 125.192 1.00 13.20 239 ALA D CA 1
ATOM 10111 C C . ALA D 1 239 ? 17.420 8.412 124.360 1.00 13.56 239 ALA D C 1
ATOM 10112 O O . ALA D 1 239 ? 17.858 7.395 124.882 1.00 14.23 239 ALA D O 1
ATOM 10114 N N . ALA D 1 240 ? 17.556 8.702 123.066 1.00 13.42 240 ALA D N 1
ATOM 10115 C CA . ALA D 1 240 ? 18.526 8.000 122.226 1.00 14.19 240 ALA D CA 1
ATOM 10116 C C . ALA D 1 240 ? 19.856 8.705 122.340 1.00 14.38 240 ALA D C 1
ATOM 10117 O O . ALA D 1 240 ? 19.925 9.938 122.277 1.00 15.29 240 ALA D O 1
ATOM 10119 N N . ASP D 1 241 ? 20.919 7.913 122.470 1.00 14.74 241 ASP D N 1
ATOM 10120 C CA . ASP D 1 241 ? 22.269 8.446 122.398 1.00 15.15 241 ASP D CA 1
ATOM 10121 C C . ASP D 1 241 ? 22.963 7.688 121.281 1.00 15.12 241 ASP D C 1
ATOM 10122 O O . ASP D 1 241 ? 23.002 8.169 120.154 1.00 15.41 241 ASP D O 1
ATOM 10127 N N . GLU D 1 242 ? 23.444 6.483 121.571 1.00 15.88 242 GLU D N 1
ATOM 10128 C CA . GLU D 1 242 ? 24.116 5.674 120.534 1.00 16.53 242 GLU D CA 1
ATOM 10129 C C . GLU D 1 242 ? 23.222 5.407 119.311 1.00 16.88 242 GLU D C 1
ATOM 10130 O O . GLU D 1 242 ? 23.732 5.279 118.177 1.00 17.84 242 GLU D O 1
ATOM 10136 N N . SER D 1 243 ? 21.902 5.318 119.515 1.00 16.19 243 SER D N 1
ATOM 10137 C CA . SER D 1 243 ? 20.952 5.146 118.401 1.00 16.05 243 SER D CA 1
ATOM 10138 C C . SER D 1 243 ? 20.739 6.410 117.576 1.00 15.92 243 SER D C 1
ATOM 10139 O O . SER D 1 243 ? 20.060 6.362 116.546 1.00 17.66 243 SER D O 1
ATOM 10142 N N . ALA D 1 244 ? 21.250 7.541 118.053 1.00 15.05 244 ALA D N 1
ATOM 10143 C CA . ALA D 1 244 ? 21.091 8.802 117.337 1.00 14.61 244 ALA D CA 1
ATOM 10144 C C . ALA D 1 244 ? 22.439 9.399 116.979 1.00 14.50 244 ALA D C 1
ATOM 10145 O O . ALA D 1 244 ? 22.931 10.301 117.653 1.00 14.60 244 ALA D O 1
ATOM 10147 N N . ARG D 1 245 ? 23.027 8.894 115.901 1.00 14.51 245 ARG D N 1
ATOM 10148 C CA . ARG D 1 245 ? 24.316 9.401 115.438 1.00 14.88 245 ARG D CA 1
ATOM 10149 C C . ARG D 1 245 ? 24.158 10.384 114.294 1.00 14.76 245 ARG D C 1
ATOM 10150 O O . ARG D 1 245 ? 24.866 11.390 114.245 1.00 15.04 245 ARG D O 1
ATOM 10158 N N . THR D 1 246 ? 23.247 10.087 113.371 1.00 15.02 246 THR D N 1
ATOM 10159 C CA . THR D 1 246 ? 23.069 10.906 112.182 1.00 14.38 246 THR D CA 1
ATOM 10160 C C . THR D 1 246 ? 21.667 11.503 112.116 1.00 13.94 246 THR D C 1
ATOM 10161 O O . THR D 1 246 ? 20.752 11.076 112.838 1.00 13.49 246 THR D O 1
ATOM 10165 N N . LYS D 1 247 ? 21.491 12.479 111.234 1.00 13.19 247 LYS D N 1
ATOM 10166 C CA . LYS D 1 247 ? 20.168 13.082 111.027 1.00 13.17 247 LYS D CA 1
ATOM 10167 C C . LYS D 1 247 ? 19.129 12.058 110.541 1.00 13.45 247 LYS D C 1
ATOM 10168 O O . LYS D 1 247 ? 17.934 12.155 110.858 1.00 14.60 247 LYS D O 1
ATOM 10174 N N . PHE D 1 248 ? 19.600 11.077 109.774 1.00 14.29 248 PHE D N 1
ATOM 10175 C CA . PHE D 1 248 ? 18.757 10.001 109.269 1.00 13.85 248 PHE D CA 1
ATOM 10176 C C . PHE D 1 248 ? 18.298 9.109 110.411 1.00 14.59 248 PHE D C 1
ATOM 10177 O O . PHE D 1 248 ? 17.145 8.695 110.456 1.00 15.30 248 PHE D O 1
ATOM 10185 N N . ASP D 1 249 ? 19.207 8.821 111.342 1.00 14.43 249 ASP D N 1
ATOM 10186 C CA . ASP D 1 249 ? 18.834 8.087 112.554 1.00 14.74 249 ASP D CA 1
ATOM 10187 C C . ASP D 1 249 ? 17.700 8.788 113.280 1.00 14.63 249 ASP D C 1
ATOM 10188 O O . ASP D 1 249 ? 16.764 8.147 113.760 1.00 15.05 249 ASP D O 1
ATOM 10193 N N . VAL D 1 250 ? 17.804 10.105 113.406 1.00 13.68 250 VAL D N 1
ATOM 10194 C CA . VAL D 1 250 ? 16.781 10.853 114.146 1.00 14.21 250 VAL D CA 1
ATOM 10195 C C . VAL D 1 250 ? 15.435 10.863 113.404 1.00 15.08 250 VAL D C 1
ATOM 10196 O O . VAL D 1 250 ? 14.384 10.724 114.039 1.00 15.48 250 VAL D O 1
ATOM 10208 N N . ARG D 1 252 ? 14.324 8.456 111.646 1.00 15.65 252 ARG D N 1
ATOM 10209 C CA . ARG D 1 252 ? 13.793 7.125 111.935 1.00 16.36 252 ARG D CA 1
ATOM 10210 C C . ARG D 1 252 ? 13.187 7.075 113.322 1.00 16.20 252 ARG D C 1
ATOM 10211 O O . ARG D 1 252 ? 12.068 6.589 113.507 1.00 17.01 252 ARG D O 1
ATOM 10219 N N . LEU D 1 253 ? 13.918 7.601 114.306 1.00 15.17 253 LEU D N 1
ATOM 10220 C CA . LEU D 1 253 ? 13.408 7.619 115.671 1.00 15.47 253 LEU D CA 1
ATOM 10221 C C . LEU D 1 253 ? 12.085 8.367 115.783 1.00 15.67 253 LEU D C 1
ATOM 10222 O O . LEU D 1 253 ? 11.182 7.952 116.520 1.00 16.59 253 LEU D O 1
ATOM 10227 N N . VAL D 1 254 ? 11.972 9.476 115.057 1.00 15.84 254 VAL D N 1
ATOM 10228 C CA . VAL D 1 254 ? 10.763 10.284 115.122 1.00 16.90 254 VAL D CA 1
ATOM 10229 C C . VAL D 1 254 ? 9.588 9.535 114.498 1.00 17.65 254 VAL D C 1
ATOM 10230 O O . VAL D 1 254 ? 8.486 9.480 115.081 1.00 17.89 254 VAL D O 1
ATOM 10234 N N . LYS D 1 255 ? 9.836 8.938 113.334 1.00 18.43 255 LYS D N 1
ATOM 10235 C CA . LYS D 1 255 ? 8.803 8.176 112.608 1.00 19.90 255 LYS D CA 1
ATOM 10236 C C . LYS D 1 255 ? 8.259 7.042 113.463 1.00 19.89 255 LYS D C 1
ATOM 10237 O O . LYS D 1 255 ? 7.045 6.823 113.513 1.00 20.91 255 LYS D O 1
ATOM 10243 N N . GLU D 1 256 ? 9.156 6.362 114.172 1.00 19.36 256 GLU D N 1
ATOM 10244 C CA . GLU D 1 256 ? 8.798 5.213 115.008 1.00 19.85 256 GLU D CA 1
ATOM 10245 C C . GLU D 1 256 ? 8.287 5.598 116.392 1.00 19.55 256 GLU D C 1
ATOM 10246 O O . GLU D 1 256 ? 7.837 4.736 117.150 1.00 19.74 256 GLU D O 1
ATOM 10252 N N . GLU D 1 257 ? 8.324 6.894 116.711 1.00 18.71 257 GLU D N 1
ATOM 10253 C CA . GLU D 1 257 ? 7.877 7.423 118.008 1.00 18.75 257 GLU D CA 1
ATOM 10254 C C . GLU D 1 257 ? 8.652 6.782 119.151 1.00 17.55 257 GLU D C 1
ATOM 10255 O O . GLU D 1 257 ? 8.104 6.475 120.218 1.00 17.62 257 GLU D O 1
ATOM 10261 N N . ALA D 1 258 ? 9.944 6.583 118.919 1.00 16.86 258 ALA D N 1
ATOM 10262 C CA . ALA D 1 258 ? 10.734 5.709 119.779 1.00 16.35 258 ALA D CA 1
ATOM 10263 C C . ALA D 1 258 ? 11.267 6.361 121.040 1.00 16.84 258 ALA D C 1
ATOM 10264 O O . ALA D 1 258 ? 11.593 5.656 122.000 1.00 17.27 258 ALA D O 1
ATOM 10266 N N . VAL D 1 259 ? 11.389 7.687 121.033 1.00 15.64 259 VAL D N 1
ATOM 10267 C CA . VAL D 1 259 ? 12.041 8.403 122.127 1.00 16.50 259 VAL D CA 1
ATOM 10268 C C . VAL D 1 259 ? 11.392 9.739 122.458 1.00 16.49 259 VAL D C 1
ATOM 10269 O O . VAL D 1 259 ? 10.718 10.344 121.619 1.00 16.90 259 VAL D O 1
ATOM 10273 N N . ASP D 1 260 ? 11.626 10.193 123.692 1.00 15.60 260 ASP D N 1
ATOM 10274 C CA . ASP D 1 260 ? 11.192 11.511 124.140 1.00 15.65 260 ASP D CA 1
ATOM 10275 C C . ASP D 1 260 ? 12.274 12.552 123.917 1.00 15.19 260 ASP D C 1
ATOM 10276 O O . ASP D 1 260 ? 11.980 13.725 123.715 1.00 15.97 260 ASP D O 1
ATOM 10281 N N . TYR D 1 261 ? 13.529 12.093 123.957 1.00 14.03 261 TYR D N 1
ATOM 10282 C CA . TYR D 1 261 ? 14.711 12.949 123.884 1.00 14.22 261 TYR D CA 1
ATOM 10283 C C . TYR D 1 261 ? 15.715 12.383 122.908 1.00 14.22 261 TYR D C 1
ATOM 10284 O O . TYR D 1 261 ? 15.795 11.169 122.728 1.00 13.86 261 TYR D O 1
ATOM 10293 N N . VAL D 1 262 ? 16.523 13.265 122.324 1.00 13.69 262 VAL D N 1
ATOM 10294 C CA . VAL D 1 262 ? 17.789 12.853 121.706 1.00 14.27 262 VAL D CA 1
ATOM 10295 C C . VAL D 1 262 ? 18.963 13.530 122.403 1.00 14.20 262 VAL D C 1
ATOM 10296 O O . VAL D 1 262 ? 18.911 14.728 122.701 1.00 14.81 262 VAL D O 1
ATOM 10300 N N . ASN D 1 263 ? 20.007 12.756 122.688 1.00 13.89 263 ASN D N 1
ATOM 10301 C CA . ASN D 1 263 ? 21.270 13.319 123.163 1.00 14.55 263 ASN D CA 1
ATOM 10302 C C . ASN D 1 263 ? 22.157 13.573 121.958 1.00 14.56 263 ASN D C 1
ATOM 10303 O O . ASN D 1 263 ? 22.731 12.630 121.409 1.00 14.41 263 ASN D O 1
ATOM 10308 N N . ILE D 1 264 ? 22.261 14.832 121.536 1.00 13.86 264 ILE D N 1
ATOM 10309 C CA . ILE D 1 264 ? 23.144 15.165 120.422 1.00 13.84 264 ILE D CA 1
ATOM 10310 C C . ILE D 1 264 ? 24.578 15.188 120.918 1.00 14.07 264 ILE D C 1
ATOM 10311 O O . ILE D 1 264 ? 24.857 15.804 121.946 1.00 14.63 264 ILE D O 1
ATOM 10316 N N . LYS D 1 265 ? 25.493 14.546 120.198 1.00 13.88 265 LYS D N 1
ATOM 10317 C CA . LYS D 1 265 ? 26.915 14.829 120.454 1.00 14.01 265 LYS D CA 1
ATOM 10318 C C . LYS D 1 265 ? 27.546 15.237 119.144 1.00 14.28 265 LYS D C 1
ATOM 10319 O O . LYS D 1 265 ? 27.355 14.565 118.121 1.00 13.82 265 LYS D O 1
ATOM 10325 N N . LEU D 1 266 ? 28.284 16.342 119.165 1.00 14.56 266 LEU D N 1
ATOM 10326 C CA . LEU D 1 266 ? 29.033 16.745 117.975 1.00 14.79 266 LEU D CA 1
ATOM 10327 C C . LEU D 1 266 ? 29.959 15.627 117.511 1.00 14.60 266 LEU D C 1
ATOM 10328 O O . LEU D 1 266 ? 30.135 15.434 116.307 1.00 14.41 266 LEU D O 1
ATOM 10341 N N . LYS D 1 268 ? 29.416 12.521 117.400 1.00 14.34 268 LYS D N 1
ATOM 10342 C CA . LYS D 1 268 ? 28.658 11.558 116.577 1.00 14.41 268 LYS D CA 1
ATOM 10343 C C . LYS D 1 268 ? 28.226 12.153 115.244 1.00 15.34 268 LYS D C 1
ATOM 10344 O O . LYS D 1 268 ? 28.231 11.457 114.218 1.00 15.02 268 LYS D O 1
ATOM 10350 N N . SER D 1 269 ? 27.835 13.426 115.272 1.00 14.48 269 SER D N 1
ATOM 10351 C CA . SER D 1 269 ? 27.032 14.027 114.185 1.00 14.55 269 SER D CA 1
ATOM 10352 C C . SER D 1 269 ? 27.744 15.046 113.325 1.00 14.64 269 SER D C 1
ATOM 10353 O O . SER D 1 269 ? 27.320 15.338 112.214 1.00 14.53 269 SER D O 1
ATOM 10356 N N . GLY D 1 270 ? 28.822 15.618 113.846 1.00 14.29 270 GLY D N 1
ATOM 10357 C CA . GLY D 1 270 ? 29.359 16.838 113.236 1.00 14.34 270 GLY D CA 1
ATOM 10358 C C . GLY D 1 270 ? 28.417 18.004 113.445 1.00 14.65 270 GLY D C 1
ATOM 10359 O O . GLY D 1 270 ? 27.337 17.849 114.013 1.00 15.23 270 GLY D O 1
ATOM 10360 N N . ILE D 1 271 ? 28.834 19.184 113.010 1.00 13.71 271 ILE D N 1
ATOM 10361 C CA . ILE D 1 271 ? 27.972 20.361 113.068 1.00 14.46 271 ILE D CA 1
ATOM 10362 C C . ILE D 1 271 ? 26.779 20.224 112.112 1.00 13.95 271 ILE D C 1
ATOM 10363 O O . ILE D 1 271 ? 25.642 20.560 112.466 1.00 13.94 271 ILE D O 1
ATOM 10368 N N . SER D 1 272 ? 27.035 19.706 110.914 1.00 13.59 272 SER D N 1
ATOM 10369 C CA . SER D 1 272 ? 25.989 19.601 109.883 1.00 13.57 272 SER D CA 1
ATOM 10370 C C . SER D 1 272 ? 24.798 18.773 110.348 1.00 13.80 272 SER D C 1
ATOM 10371 O O . SER D 1 272 ? 23.670 19.271 110.369 1.00 14.77 272 SER D O 1
ATOM 10374 N N . ASP D 1 273 ? 25.046 17.525 110.748 1.00 13.54 273 ASP D N 1
ATOM 10375 C CA . ASP D 1 273 ? 23.922 16.688 111.211 1.00 13.29 273 ASP D CA 1
ATOM 10376 C C . ASP D 1 273 ? 23.340 17.213 112.517 1.00 12.67 273 ASP D C 1
ATOM 10377 O O . ASP D 1 273 ? 22.138 17.082 112.741 1.00 12.71 273 ASP D O 1
ATOM 10382 N N . ALA D 1 274 ? 24.184 17.780 113.392 1.00 12.41 274 ALA D N 1
ATOM 10383 C CA . ALA D 1 274 ? 23.657 18.315 114.644 1.00 12.30 274 ALA D CA 1
ATOM 10384 C C . ALA D 1 274 ? 22.640 19.425 114.423 1.00 12.64 274 ALA D C 1
ATOM 10385 O O . ALA D 1 274 ? 21.583 19.441 115.071 1.00 12.52 274 ALA D O 1
ATOM 10387 N N . LEU D 1 275 ? 22.933 20.333 113.493 1.00 12.90 275 LEU D N 1
ATOM 10388 C CA . LEU D 1 275 ? 21.981 21.386 113.155 1.00 13.55 275 LEU D CA 1
ATOM 10389 C C . LEU D 1 275 ? 20.690 20.795 112.594 1.00 12.90 275 LEU D C 1
ATOM 10390 O O . LEU D 1 275 ? 19.591 21.246 112.950 1.00 13.64 275 LEU D O 1
ATOM 10395 N N . ALA D 1 276 ? 20.820 19.787 111.722 1.00 13.28 276 ALA D N 1
ATOM 10396 C CA . ALA D 1 276 ? 19.640 19.114 111.177 1.00 13.37 276 ALA D CA 1
ATOM 10397 C C . ALA D 1 276 ? 18.803 18.491 112.290 1.00 12.74 276 ALA D C 1
ATOM 10398 O O . ALA D 1 276 ? 17.586 18.638 112.314 1.00 13.71 276 ALA D O 1
ATOM 10400 N N . ILE D 1 277 ? 19.462 17.797 113.221 1.00 12.66 277 ILE D N 1
ATOM 10401 C CA . ILE D 1 277 ? 18.736 17.169 114.330 1.00 12.44 277 ILE D CA 1
ATOM 10402 C C . ILE D 1 277 ? 18.005 18.201 115.191 1.00 12.86 277 ILE D C 1
ATOM 10403 O O . ILE D 1 277 ? 16.854 17.978 115.613 1.00 13.27 277 ILE D O 1
ATOM 10408 N N . VAL D 1 278 ? 18.650 19.341 115.453 1.00 12.66 278 VAL D N 1
ATOM 10409 C CA . VAL D 1 278 ? 17.965 20.407 116.215 1.00 13.30 278 VAL D CA 1
ATOM 10410 C C . VAL D 1 278 ? 16.676 20.800 115.491 1.00 14.00 278 VAL D C 1
ATOM 10411 O O . VAL D 1 278 ? 15.608 20.894 116.104 1.00 14.03 278 VAL D O 1
ATOM 10415 N N . GLU D 1 279 ? 16.769 21.016 114.184 1.00 14.28 279 GLU D N 1
ATOM 10416 C CA . GLU D 1 279 ? 15.583 21.413 113.394 1.00 15.28 279 GLU D CA 1
ATOM 10417 C C . GLU D 1 279 ? 14.518 20.335 113.361 1.00 14.54 279 GLU D C 1
ATOM 10418 O O . GLU D 1 279 ? 13.310 20.622 113.461 1.00 14.91 279 GLU D O 1
ATOM 10424 N N . ILE D 1 280 ? 14.944 19.088 113.207 1.00 14.28 280 ILE D N 1
ATOM 10425 C CA . ILE D 1 280 ? 13.987 17.982 113.209 1.00 14.48 280 ILE D CA 1
ATOM 10426 C C . ILE D 1 280 ? 13.280 17.914 114.566 1.00 15.58 280 ILE D C 1
ATOM 10427 O O . ILE D 1 280 ? 12.040 17.787 114.643 1.00 15.72 280 ILE D O 1
ATOM 10432 N N . ALA D 1 281 ? 14.053 18.018 115.645 1.00 15.08 281 ALA D N 1
ATOM 10433 C CA . ALA D 1 281 ? 13.473 17.926 116.979 1.00 15.73 281 ALA D CA 1
ATOM 10434 C C . ALA D 1 281 ? 12.444 19.024 117.216 1.00 15.50 281 ALA D C 1
ATOM 10435 O O . ALA D 1 281 ? 11.366 18.768 117.762 1.00 16.30 281 ALA D O 1
ATOM 10437 N N . GLU D 1 282 ? 12.767 20.236 116.787 1.00 14.96 282 GLU D N 1
ATOM 10438 C CA . GLU D 1 282 ? 11.894 21.387 117.021 1.00 15.57 282 GLU D CA 1
ATOM 10439 C C . GLU D 1 282 ? 10.648 21.350 116.137 1.00 14.98 282 GLU D C 1
ATOM 10440 O O . GLU D 1 282 ? 9.687 22.083 116.380 1.00 15.69 282 GLU D O 1
ATOM 10446 N N . SER D 1 283 ? 10.679 20.475 115.136 1.00 14.70 283 SER D N 1
ATOM 10447 C CA . SER D 1 283 ? 9.543 20.247 114.253 1.00 14.95 283 SER D CA 1
ATOM 10448 C C . SER D 1 283 ? 8.725 19.019 114.624 1.00 15.64 283 SER D C 1
ATOM 10449 O O . SER D 1 283 ? 7.810 18.667 113.894 1.00 15.03 283 SER D O 1
ATOM 10452 N N . SER D 1 284 ? 9.045 18.362 115.748 1.00 16.57 284 SER D N 1
ATOM 10453 C CA . SER D 1 284 ? 8.517 17.019 115.999 1.00 18.56 284 SER D CA 1
ATOM 10454 C C . SER D 1 284 ? 8.232 16.728 117.467 1.00 19.56 284 SER D C 1
ATOM 10455 O O . SER D 1 284 ? 8.012 15.568 117.842 1.00 20.40 284 SER D O 1
ATOM 10458 N N . GLY D 1 285 ? 8.270 17.746 118.311 1.00 19.62 285 GLY D N 1
ATOM 10459 C CA . GLY D 1 285 ? 7.975 17.499 119.742 1.00 20.67 285 GLY D CA 1
ATOM 10460 C C . GLY D 1 285 ? 9.022 16.701 120.510 1.00 21.02 285 GLY D C 1
ATOM 10461 O O . GLY D 1 285 ? 8.755 16.221 121.611 1.00 22.61 285 GLY D O 1
ATOM 10462 N N . LEU D 1 286 ? 10.208 16.557 119.932 1.00 20.46 286 LEU D N 1
ATOM 10463 C CA . LEU D 1 286 ? 11.336 15.949 120.631 1.00 20.25 286 LEU D CA 1
ATOM 10464 C C . LEU D 1 286 ? 12.021 17.000 121.471 1.00 20.03 286 LEU D C 1
ATOM 10465 O O . LEU D 1 286 ? 12.137 18.153 121.060 1.00 20.31 286 LEU D O 1
ATOM 10470 N N . LYS D 1 287 ? 12.496 16.593 122.644 1.00 18.48 287 LYS D N 1
ATOM 10471 C CA . LYS D 1 287 ? 13.352 17.446 123.453 1.00 17.56 287 LYS D CA 1
ATOM 10472 C C . LYS D 1 287 ? 14.795 16.988 123.278 1.00 15.66 287 LYS D C 1
ATOM 10473 O O . LYS D 1 287 ? 15.045 15.884 122.777 1.00 14.63 287 LYS D O 1
ATOM 10479 N N . LEU D 1 288 ? 15.739 17.841 123.670 1.00 15.26 288 LEU D N 1
ATOM 10480 C CA . LEU D 1 288 ? 17.163 17.582 123.397 1.00 14.58 288 LEU D CA 1
ATOM 10481 C C . LEU D 1 288 ? 18.047 17.766 124.612 1.00 14.54 288 LEU D C 1
ATOM 10482 O O . LEU D 1 288 ? 17.784 18.634 125.461 1.00 14.69 288 LEU D O 1
ATOM 10495 N N . ILE D 1 290 ? 22.582 17.830 125.084 1.00 14.28 290 ILE D N 1
ATOM 10496 C CA . ILE D 1 290 ? 23.855 17.774 124.371 1.00 14.63 290 ILE D CA 1
ATOM 10497 C C . ILE D 1 290 ? 24.870 17.109 125.297 1.00 15.42 290 ILE D C 1
ATOM 10498 O O . ILE D 1 290 ? 24.880 17.374 126.508 1.00 15.80 290 ILE D O 1
ATOM 10503 N N . GLY D 1 291 ? 25.679 16.221 124.733 1.00 15.21 291 GLY D N 1
ATOM 10504 C CA . GLY D 1 291 ? 26.672 15.506 125.519 1.00 15.21 291 GLY D CA 1
ATOM 10505 C C . GLY D 1 291 ? 28.065 15.566 124.923 1.00 14.80 291 GLY D C 1
ATOM 10506 O O . GLY D 1 291 ? 28.348 16.375 124.050 1.00 14.73 291 GLY D O 1
ATOM 10507 N N . CYS D 1 292 ? 28.945 14.692 125.400 1.00 15.04 292 CYS D N 1
ATOM 10508 C CA . CYS D 1 292 ? 30.337 14.733 124.977 1.00 15.73 292 CYS D CA 1
ATOM 10509 C C . CYS D 1 292 ? 30.979 13.353 125.046 1.00 15.74 292 CYS D C 1
ATOM 10510 O O . CYS D 1 292 ? 30.377 12.394 125.544 1.00 16.01 292 CYS D O 1
ATOM 10521 N N . GLY D 1 294 ? 35.305 12.565 125.135 1.00 18.00 294 GLY D N 1
ATOM 10522 C CA . GLY D 1 294 ? 36.449 12.833 125.997 1.00 17.54 294 GLY D CA 1
ATOM 10523 C C . GLY D 1 294 ? 37.121 14.142 125.673 1.00 18.05 294 GLY D C 1
ATOM 10524 O O . GLY D 1 294 ? 38.335 14.278 125.857 1.00 18.23 294 GLY D O 1
ATOM 10525 N N . GLU D 1 295 ? 36.333 15.121 125.215 1.00 16.90 295 GLU D N 1
ATOM 10526 C CA . GLU D 1 295 ? 36.875 16.419 124.806 1.00 16.63 295 GLU D CA 1
ATOM 10527 C C . GLU D 1 295 ? 37.586 17.131 125.943 1.00 16.48 295 GLU D C 1
ATOM 10528 O O . GLU D 1 295 ? 37.131 17.119 127.079 1.00 16.75 295 GLU D O 1
ATOM 10534 N N . SER D 1 296 ? 38.683 17.781 125.598 1.00 16.86 296 SER D N 1
ATOM 10535 C CA . SER D 1 296 ? 39.305 18.745 126.500 1.00 16.58 296 SER D CA 1
ATOM 10536 C C . SER D 1 296 ? 38.560 20.077 126.394 1.00 16.61 296 SER D C 1
ATOM 10537 O O . SER D 1 296 ? 37.555 20.170 125.678 1.00 16.55 296 SER D O 1
ATOM 10540 N N . SER D 1 297 ? 39.037 21.110 127.098 1.00 16.37 297 SER D N 1
ATOM 10541 C CA . SER D 1 297 ? 38.380 22.415 127.027 1.00 16.80 297 SER D CA 1
ATOM 10542 C C . SER D 1 297 ? 38.254 22.940 125.594 1.00 16.94 297 SER D C 1
ATOM 10543 O O . SER D 1 297 ? 37.228 23.504 125.243 1.00 17.24 297 SER D O 1
ATOM 10546 N N . LEU D 1 298 ? 39.276 22.762 124.749 1.00 16.54 298 LEU D N 1
ATOM 10547 C CA . LEU D 1 298 ? 39.152 23.256 123.378 1.00 17.06 298 LEU D CA 1
ATOM 10548 C C . LEU D 1 298 ? 38.043 22.501 122.617 1.00 16.46 298 LEU D C 1
ATOM 10549 O O . LEU D 1 298 ? 37.341 23.078 121.773 1.00 17.15 298 LEU D O 1
ATOM 10554 N N . GLY D 1 299 ? 37.888 21.215 122.914 1.00 16.82 299 GLY D N 1
ATOM 10555 C CA . GLY D 1 299 ? 36.815 20.423 122.301 1.00 16.47 299 GLY D CA 1
ATOM 10556 C C . GLY D 1 299 ? 35.440 20.752 122.858 1.00 16.78 299 GLY D C 1
ATOM 10557 O O . GLY D 1 299 ? 34.450 20.797 122.109 1.00 16.11 299 GLY D O 1
ATOM 10558 N N . ILE D 1 300 ? 35.361 20.990 124.166 1.00 16.07 300 ILE D N 1
ATOM 10559 C CA . ILE D 1 300 ? 34.071 21.320 124.809 1.00 16.76 300 ILE D CA 1
ATOM 10560 C C . ILE D 1 300 ? 33.587 22.686 124.314 1.00 15.75 300 ILE D C 1
ATOM 10561 O O . ILE D 1 300 ? 32.365 22.929 124.220 1.00 16.00 300 ILE D O 1
ATOM 10566 N N . ASN D 1 301 ? 34.541 23.563 123.981 1.00 15.45 301 ASN D N 1
ATOM 10567 C CA . ASN D 1 301 ? 34.226 24.844 123.361 1.00 15.55 301 ASN D CA 1
ATOM 10568 C C . ASN D 1 301 ? 33.252 24.696 122.186 1.00 15.27 301 ASN D C 1
ATOM 10569 O O . ASN D 1 301 ? 32.351 25.522 122.000 1.00 15.97 301 ASN D O 1
ATOM 10574 N N . GLN D 1 302 ? 33.435 23.633 121.406 1.00 14.46 302 GLN D N 1
ATOM 10575 C CA . GLN D 1 302 ? 32.624 23.414 120.201 1.00 14.38 302 GLN D CA 1
ATOM 10576 C C . GLN D 1 302 ? 31.157 23.256 120.583 1.00 13.89 302 GLN D C 1
ATOM 10577 O O . GLN D 1 302 ? 30.262 23.855 119.959 1.00 14.20 302 GLN D O 1
ATOM 10583 N N . SER D 1 303 ? 30.920 22.456 121.616 1.00 13.91 303 SER D N 1
ATOM 10584 C CA . SER D 1 303 ? 29.568 22.215 122.118 1.00 13.88 303 SER D CA 1
ATOM 10585 C C . SER D 1 303 ? 28.997 23.389 122.883 1.00 14.65 303 SER D C 1
ATOM 10586 O O . SER D 1 303 ? 27.790 23.630 122.842 1.00 15.09 303 SER D O 1
ATOM 10589 N N . VAL D 1 304 ? 29.859 24.124 123.583 1.00 14.62 304 VAL D N 1
ATOM 10590 C CA . VAL D 1 304 ? 29.382 25.313 124.306 1.00 14.58 304 VAL D CA 1
ATOM 10591 C C . VAL D 1 304 ? 28.835 26.328 123.311 1.00 14.39 304 VAL D C 1
ATOM 10592 O O . VAL D 1 304 ? 27.724 26.819 123.482 1.00 15.25 304 VAL D O 1
ATOM 10596 N N . HIS D 1 305 ? 29.585 26.618 122.248 1.00 13.88 305 HIS D N 1
ATOM 10597 C CA . HIS D 1 305 ? 29.080 27.546 121.235 1.00 14.29 305 HIS D CA 1
ATOM 10598 C C . HIS D 1 305 ? 27.839 27.014 120.545 1.00 14.30 305 HIS D C 1
ATOM 10599 O O . HIS D 1 305 ? 26.929 27.790 120.241 1.00 14.59 305 HIS D O 1
ATOM 10606 N N . PHE D 1 306 ? 27.794 25.699 120.327 1.00 14.19 306 PHE D N 1
ATOM 10607 C CA . PHE D 1 306 ? 26.642 25.114 119.666 1.00 14.22 306 PHE D CA 1
ATOM 10608 C C . PHE D 1 306 ? 25.405 25.271 120.530 1.00 13.76 306 PHE D C 1
ATOM 10609 O O . PHE D 1 306 ? 24.351 25.649 120.037 1.00 14.66 306 PHE D O 1
ATOM 10617 N N . ALA D 1 307 ? 25.552 24.992 121.822 1.00 14.01 307 ALA D N 1
ATOM 10618 C CA . ALA D 1 307 ? 24.441 25.058 122.789 1.00 13.77 307 ALA D CA 1
ATOM 10619 C C . ALA D 1 307 ? 23.988 26.498 123.088 1.00 13.85 307 ALA D C 1
ATOM 10620 O O . ALA D 1 307 ? 22.790 26.775 123.182 1.00 14.00 307 ALA D O 1
ATOM 10622 N N . LEU D 1 308 ? 24.950 27.410 123.238 1.00 13.96 308 LEU D N 1
ATOM 10623 C CA . LEU D 1 308 ? 24.631 28.830 123.411 1.00 14.39 308 LEU D CA 1
ATOM 10624 C C . LEU D 1 308 ? 23.894 29.384 122.201 1.00 13.93 308 LEU D C 1
ATOM 10625 O O . LEU D 1 308 ? 22.878 30.061 122.343 1.00 14.93 308 LEU D O 1
ATOM 10630 N N . GLY D 1 309 ? 24.401 29.080 121.010 1.00 14.38 309 GLY D N 1
ATOM 10631 C CA . GLY D 1 309 ? 23.892 29.680 119.788 1.00 14.20 309 GLY D CA 1
ATOM 10632 C C . GLY D 1 309 ? 22.504 29.199 119.460 1.00 13.95 309 GLY D C 1
ATOM 10633 O O . GLY D 1 309 ? 21.602 29.998 119.209 1.00 14.21 309 GLY D O 1
ATOM 10634 N N . THR D 1 310 ? 22.321 27.881 119.468 1.00 13.45 310 THR D N 1
ATOM 10635 C CA . THR D 1 310 ? 21.014 27.344 119.099 1.00 13.54 310 THR D CA 1
ATOM 10636 C C . THR D 1 310 ? 20.023 27.449 120.251 1.00 13.66 310 THR D C 1
ATOM 10637 O O . THR D 1 310 ? 18.821 27.505 120.015 1.00 14.79 310 THR D O 1
ATOM 10641 N N . GLY D 1 311 ? 20.527 27.434 121.492 1.00 13.86 311 GLY D N 1
ATOM 10642 C CA . GLY D 1 311 ? 19.669 27.391 122.693 1.00 14.37 311 GLY D CA 1
ATOM 10643 C C . GLY D 1 311 ? 18.706 26.207 122.702 1.00 14.56 311 GLY D C 1
ATOM 10644 O O . GLY D 1 311 ? 17.637 26.265 123.321 1.00 16.40 311 GLY D O 1
ATOM 10645 N N . ALA D 1 312 ? 19.094 25.120 122.037 1.00 14.52 312 ALA D N 1
ATOM 10646 C CA . ALA D 1 312 ? 18.162 24.030 121.752 1.00 14.40 312 ALA D CA 1
ATOM 10647 C C . ALA D 1 312 ? 17.963 23.027 122.882 1.00 14.38 312 ALA D C 1
ATOM 10648 O O . ALA D 1 312 ? 17.050 22.189 122.804 1.00 15.07 312 ALA D O 1
ATOM 10650 N N . PHE D 1 313 ? 18.801 23.091 123.916 1.00 13.95 313 PHE D N 1
ATOM 10651 C CA . PHE D 1 313 ? 18.909 21.969 124.863 1.00 13.66 313 PHE D CA 1
ATOM 10652 C C . PHE D 1 313 ? 18.297 22.210 126.225 1.00 14.21 313 PHE D C 1
ATOM 10653 O O . PHE D 1 313 ? 18.527 23.256 126.830 1.00 15.68 313 PHE D O 1
ATOM 10661 N N . GLU D 1 314 ? 17.515 21.246 126.690 1.00 13.97 314 GLU D N 1
ATOM 10662 C CA . GLU D 1 314 ? 16.938 21.331 128.024 1.00 14.34 314 GLU D CA 1
ATOM 10663 C C . GLU D 1 314 ? 18.023 21.015 129.054 1.00 14.92 314 GLU D C 1
ATOM 10664 O O . GLU D 1 314 ? 18.065 21.629 130.131 1.00 15.44 314 GLU D O 1
ATOM 10670 N N . PHE D 1 315 ? 18.872 20.052 128.698 1.00 13.86 315 PHE D N 1
ATOM 10671 C CA . PHE D 1 315 ? 19.981 19.585 129.533 1.00 14.18 315 PHE D CA 1
ATOM 10672 C C . PHE D 1 315 ? 21.308 19.618 128.794 1.00 14.99 315 PHE D C 1
ATOM 10673 O O . PHE D 1 315 ? 21.372 19.378 127.599 1.00 15.02 315 PHE D O 1
ATOM 10681 N N . HIS D 1 316 ? 22.370 19.904 129.541 1.00 14.61 316 HIS D N 1
ATOM 10682 C CA . HIS D 1 316 ? 23.724 19.913 128.992 1.00 15.04 316 HIS D CA 1
ATOM 10683 C C . HIS D 1 316 ? 24.580 18.971 129.812 1.00 15.17 316 HIS D C 1
ATOM 10684 O O . HIS D 1 316 ? 24.648 19.108 131.033 1.00 16.09 316 HIS D O 1
ATOM 10691 N N . ASP D 1 317 ? 25.191 17.996 129.141 1.00 15.06 317 ASP D N 1
ATOM 10692 C CA . ASP D 1 317 ? 26.092 17.038 129.775 1.00 15.69 317 ASP D CA 1
ATOM 10693 C C . ASP D 1 317 ? 27.456 17.278 129.154 1.00 15.78 317 ASP D C 1
ATOM 10694 O O . ASP D 1 317 ? 27.927 16.497 128.320 1.00 15.47 317 ASP D O 1
ATOM 10699 N N . LEU D 1 318 ? 28.092 18.372 129.586 1.00 15.76 318 LEU D N 1
ATOM 10700 C CA . LEU D 1 318 ? 29.362 18.827 129.018 1.00 15.38 318 LEU D CA 1
ATOM 10701 C C . LEU D 1 318 ? 30.447 18.918 130.088 1.00 15.64 318 LEU D C 1
ATOM 10702 O O . LEU D 1 318 ? 30.828 20.013 130.514 1.00 15.51 318 LEU D O 1
ATOM 10707 N N . ASP D 1 319 ? 30.933 17.764 130.512 1.00 15.79 319 ASP D N 1
ATOM 10708 C CA . ASP D 1 319 ? 31.755 17.641 131.717 1.00 16.69 319 ASP D CA 1
ATOM 10709 C C . ASP D 1 319 ? 33.070 16.903 131.499 1.00 17.50 319 ASP D C 1
ATOM 10710 O O . ASP D 1 319 ? 33.802 16.666 132.459 1.00 17.65 319 ASP D O 1
ATOM 10715 N N . SER D 1 320 ? 33.366 16.514 130.258 1.00 17.11 320 SER D N 1
ATOM 10716 C CA . SER D 1 320 ? 34.569 15.726 129.999 1.00 17.47 320 SER D CA 1
ATOM 10717 C C . SER D 1 320 ? 35.825 16.489 130.388 1.00 18.17 320 SER D C 1
ATOM 10718 O O . SER D 1 320 ? 36.768 15.894 130.892 1.00 18.33 320 SER D O 1
ATOM 10721 N N . HIS D 1 321 ? 35.829 17.803 130.171 1.00 18.41 321 HIS D N 1
ATOM 10722 C CA . HIS D 1 321 ? 36.986 18.629 130.532 1.00 19.78 321 HIS D CA 1
ATOM 10723 C C . HIS D 1 321 ? 37.121 18.844 132.040 1.00 21.85 321 HIS D C 1
ATOM 10724 O O . HIS D 1 321 ? 38.146 19.384 132.497 1.00 22.90 321 HIS D O 1
ATOM 10731 N N . LEU D 1 322 ? 36.093 18.466 132.798 1.00 23.70 322 LEU D N 1
ATOM 10732 C CA . LEU D 1 322 ? 36.116 18.594 134.257 1.00 26.26 322 LEU D CA 1
ATOM 10733 C C . LEU D 1 322 ? 36.676 17.333 134.911 1.00 29.38 322 LEU D C 1
ATOM 10734 O O . LEU D 1 322 ? 36.809 17.267 136.138 1.00 29.70 322 LEU D O 1
ATOM 10747 N N . LEU D 1 324 ? 39.641 15.957 133.804 1.00 38.07 324 LEU D N 1
ATOM 10748 C CA . LEU D 1 324 ? 41.056 15.918 133.450 1.00 38.98 324 LEU D CA 1
ATOM 10749 C C . LEU D 1 324 ? 41.974 16.284 134.612 1.00 39.84 324 LEU D C 1
ATOM 10750 O O . LEU D 1 324 ? 41.624 17.095 135.480 1.00 40.24 324 LEU D O 1
ATOM 10755 N N . LYS D 1 325 ? 43.142 15.653 134.630 1.00 40.30 325 LYS D N 1
ATOM 10756 C CA . LYS D 1 325 ? 44.198 15.976 135.577 1.00 40.76 325 LYS D CA 1
ATOM 10757 C C . LYS D 1 325 ? 45.067 17.073 134.962 1.00 40.91 325 LYS D C 1
ATOM 10758 O O . LYS D 1 325 ? 45.622 16.876 133.885 1.00 41.30 325 LYS D O 1
ATOM 10764 N N . GLU D 1 326 ? 45.152 18.227 135.630 1.00 41.10 326 GLU D N 1
ATOM 10765 C CA . GLU D 1 326 ? 46.125 19.284 135.294 1.00 41.05 326 GLU D CA 1
ATOM 10766 C C . GLU D 1 326 ? 46.125 19.750 133.826 1.00 41.01 326 GLU D C 1
ATOM 10767 O O . GLU D 1 326 ? 46.562 19.008 132.941 1.00 41.65 326 GLU D O 1
ATOM 10769 N N . GLU D 1 327 ? 45.673 20.980 133.569 1.00 40.46 327 GLU D N 1
ATOM 10770 C CA . GLU D 1 327 ? 45.563 21.477 132.191 1.00 39.62 327 GLU D CA 1
ATOM 10771 C C . GLU D 1 327 ? 45.460 23.002 132.072 1.00 38.93 327 GLU D C 1
ATOM 10772 O O . GLU D 1 327 ? 44.941 23.671 132.980 1.00 39.39 327 GLU D O 1
ATOM 10774 N N . VAL D 1 328 ? 45.961 23.539 130.953 1.00 37.27 328 VAL D N 1
ATOM 10775 C CA . VAL D 1 328 ? 45.751 24.943 130.580 1.00 35.45 328 VAL D CA 1
ATOM 10776 C C . VAL D 1 328 ? 44.395 25.053 129.876 1.00 33.84 328 VAL D C 1
ATOM 10777 O O . VAL D 1 328 ? 44.134 24.335 128.903 1.00 33.55 328 VAL D O 1
ATOM 10781 N N . PHE D 1 329 ? 43.533 25.934 130.385 1.00 31.21 329 PHE D N 1
ATOM 10782 C CA . PHE D 1 329 ? 42.200 26.130 129.816 1.00 28.38 329 PHE D CA 1
ATOM 10783 C C . PHE D 1 329 ? 42.311 26.750 128.444 1.00 27.27 329 PHE D C 1
ATOM 10784 O O . PHE D 1 329 ? 42.955 27.790 128.267 1.00 26.57 329 PHE D O 1
ATOM 10792 N N . ARG D 1 330 ? 41.673 26.116 127.462 1.00 25.38 330 ARG D N 1
ATOM 10793 C CA . ARG D 1 330 ? 41.778 26.585 126.089 1.00 24.31 330 ARG D CA 1
ATOM 10794 C C . ARG D 1 330 ? 40.429 26.749 125.386 1.00 23.11 330 ARG D C 1
ATOM 10795 O O . ARG D 1 330 ? 40.339 26.666 124.166 1.00 22.92 330 ARG D O 1
ATOM 10803 N N . GLY D 1 331 ? 39.392 27.010 126.170 1.00 21.93 331 GLY D N 1
ATOM 10804 C CA . GLY D 1 331 ? 38.085 27.307 125.609 1.00 21.11 331 GLY D CA 1
ATOM 10805 C C . GLY D 1 331 ? 37.963 28.764 125.242 1.00 20.57 331 GLY D C 1
ATOM 10806 O O . GLY D 1 331 ? 38.682 29.611 125.791 1.00 21.08 331 GLY D O 1
ATOM 10807 N N . LYS D 1 332 ? 37.037 29.067 124.335 1.00 19.38 332 LYS D N 1
ATOM 10808 C CA . LYS D 1 332 ? 36.655 30.446 124.044 1.00 18.45 332 LYS D CA 1
ATOM 10809 C C . LYS D 1 332 ? 35.277 30.702 124.654 1.00 18.48 332 LYS D C 1
ATOM 10810 O O . LYS D 1 332 ? 34.320 31.117 123.983 1.00 18.16 332 LYS D O 1
ATOM 10816 N N . PHE D 1 333 ? 35.192 30.419 125.946 1.00 17.51 333 PHE D N 1
ATOM 10817 C CA . PHE D 1 333 ? 34.002 30.672 126.733 1.00 17.24 333 PHE D CA 1
ATOM 10818 C C . PHE D 1 333 ? 34.464 30.840 128.172 1.00 17.66 333 PHE D C 1
ATOM 10819 O O . PHE D 1 333 ? 35.651 30.661 128.475 1.00 18.19 333 PHE D O 1
ATOM 10827 N N . ILE D 1 334 ? 33.539 31.204 129.050 1.00 17.28 334 ILE D N 1
ATOM 10828 C CA . ILE D 1 334 ? 33.841 31.335 130.470 1.00 18.72 334 ILE D CA 1
ATOM 10829 C C . ILE D 1 334 ? 33.270 30.124 131.211 1.00 17.74 334 ILE D C 1
ATOM 10830 O O . ILE D 1 334 ? 32.073 29.868 131.126 1.00 18.11 334 ILE D O 1
ATOM 10835 N N . GLN D 1 335 ? 34.124 29.370 131.907 1.00 17.18 335 GLN D N 1
ATOM 10836 C CA . GLN D 1 335 ? 33.663 28.346 132.837 1.00 16.95 335 GLN D CA 1
ATOM 10837 C C . GLN D 1 335 ? 33.515 28.975 134.223 1.00 17.62 335 GLN D C 1
ATOM 10838 O O . GLN D 1 335 ? 34.458 29.605 134.725 1.00 18.15 335 GLN D O 1
ATOM 10844 N N . ASP D 1 336 ? 32.353 28.784 134.841 1.00 17.09 336 ASP D N 1
ATOM 10845 C CA . ASP D 1 336 ? 32.061 29.383 136.149 1.00 17.79 336 ASP D CA 1
ATOM 10846 C C . ASP D 1 336 ? 31.258 28.398 136.973 1.00 17.54 336 ASP D C 1
ATOM 10847 O O . ASP D 1 336 ? 30.023 28.434 136.987 1.00 17.19 336 ASP D O 1
ATOM 10852 N N . GLY D 1 337 ? 31.959 27.514 137.664 1.00 17.21 337 GLY D N 1
ATOM 10853 C CA . GLY D 1 337 ? 31.299 26.387 138.323 1.00 17.05 337 GLY D CA 1
ATOM 10854 C C . GLY D 1 337 ? 30.566 25.565 137.264 1.00 17.56 337 GLY D C 1
ATOM 10855 O O . GLY D 1 337 ? 31.125 25.309 136.208 1.00 17.22 337 GLY D O 1
ATOM 10856 N N . PRO D 1 338 ? 29.330 25.133 137.554 1.00 17.84 338 PRO D N 1
ATOM 10857 C CA . PRO D 1 338 ? 28.514 24.394 136.567 1.00 18.18 338 PRO D CA 1
ATOM 10858 C C . PRO D 1 338 ? 28.076 25.203 135.353 1.00 18.79 338 PRO D C 1
ATOM 10859 O O . PRO D 1 338 ? 27.523 24.629 134.418 1.00 19.26 338 PRO D O 1
ATOM 10863 N N . ARG D 1 339 ? 28.301 26.511 135.364 1.00 18.65 339 ARG D N 1
ATOM 10864 C CA . ARG D 1 339 ? 27.821 27.382 134.282 1.00 18.76 339 ARG D CA 1
ATOM 10865 C C . ARG D 1 339 ? 28.890 27.661 133.229 1.00 18.19 339 ARG D C 1
ATOM 10866 O O . ARG D 1 339 ? 30.080 27.749 133.543 1.00 17.88 339 ARG D O 1
ATOM 10882 N N . ARG D 1 341 ? 29.442 30.560 130.060 1.00 19.75 341 ARG D N 1
ATOM 10883 C CA . ARG D 1 341 ? 28.929 31.825 129.536 1.00 21.80 341 ARG D CA 1
ATOM 10884 C C . ARG D 1 341 ? 29.739 32.281 128.347 1.00 22.33 341 ARG D C 1
ATOM 10885 O O . ARG D 1 341 ? 30.898 31.923 128.186 1.00 21.64 341 ARG D O 1
ATOM 10893 N N . VAL D 1 342 ? 29.091 33.092 127.524 1.00 23.82 342 VAL D N 1
ATOM 10894 C CA . VAL D 1 342 ? 29.704 33.713 126.386 1.00 26.22 342 VAL D CA 1
ATOM 10895 C C . VAL D 1 342 ? 30.646 34.805 126.890 1.00 27.69 342 VAL D C 1
ATOM 10896 O O . VAL D 1 342 ? 30.327 35.513 127.851 1.00 27.24 342 VAL D O 1
ATOM 10900 N N . LYS D 1 343 ? 31.809 34.907 126.254 1.00 30.06 343 LYS D N 1
ATOM 10901 C CA . LYS D 1 343 ? 32.752 35.985 126.510 1.00 32.57 343 LYS D CA 1
ATOM 10902 C C . LYS D 1 343 ? 32.250 37.276 125.876 1.00 34.13 343 LYS D C 1
ATOM 10903 O O . LYS D 1 343 ? 31.454 37.242 124.935 1.00 33.96 343 LYS D O 1
ATOM 10909 N N . ASP D 1 344 ? 32.713 38.417 126.382 1.00 36.20 344 ASP D N 1
ATOM 10910 C CA . ASP D 1 344 ? 32.377 39.700 125.761 1.00 38.50 344 ASP D CA 1
ATOM 10911 C C . ASP D 1 344 ? 33.075 39.803 124.410 1.00 39.46 344 ASP D C 1
ATOM 10912 O O . ASP D 1 344 ? 32.630 40.537 123.526 1.00 39.83 344 ASP D O 1
ATOM 10917 N N . GLN D 1 345 ? 34.162 39.040 124.276 1.00 40.78 345 GLN D N 1
ATOM 10918 C CA . GLN D 1 345 ? 34.969 38.922 123.061 1.00 42.04 345 GLN D CA 1
ATOM 10919 C C . GLN D 1 345 ? 34.130 38.731 121.809 1.00 42.35 345 GLN D C 1
ATOM 10920 O O . GLN D 1 345 ? 33.806 39.693 121.111 1.00 43.20 345 GLN D O 1
#